Protein AF-A0AA85EIR7-F1 (afdb_monomer_lite)

Organism: NCBI:txid6188

Sequence (911 aa):
MNFPEDPNLQSDQNNEELQPPPDDTFEMDEQHGIVDNNSRRNEVNVGNEQNDLVVLDPNHPLMRRFQESLRSMLTKHIDSTEIHLREKDEEMKREKSAHIEVGCDLYNLQQELAKFQLQLDNKHNEYAKYHGKYDNAQNKLTTLREKYQISVKTMLEETKKMHSMRDEVDALCLRLYYLNKAKADVSGDLLVLQRAVEKVNSDLSKFEDEKLRQDILVDRMQTKVDQLKDDIALYEAQIAAQEIEMNTSQNLLYEAETQMVAINVDKAHLLTQWKTSLLGLQRRNEAYADLLAAYNKLKEELLVLENEQNAYKRSINKEQETHEQLTGLQNKNESDLNTLRKQLLHSETKLEADKQAYTTYSRILQETERNLLNAKTENNTAQANVNNIRKQLEKKVLEKQDLEKKISEELRDRLTAQKAANYVNKININIQDQSRELLTQIVQMENQIAKDELGVAHKKAKNKQQQEKVSELEREIDNTNLLITKLEGEIHHANISVERKQGNIDILNKKLERLIHDCGGKEIGPLDAQVNNLNKAIGLKQDEIGELEQQWLREQNELVVNINERDKLAESVTRINKQLSILTQKKLRIDNEIAIQEREKNDLKKELKHLQNDITRINTMIAKEKTTEEYLDNENKLTEIDFIRSLKEKETEAADLQEKVDKALKDKEDLLSELVEVERTIMLWEKKVQLCEETKKSVDCDIGQGEMNVMRHEIHRMEVRKSSLLQQQERLIQALERSVSKRDTIVNQSNVLQSRKDKSQIRITAQRHIDELKRKLKAIKQNSASCTEELEEFEEKTSRLEGELCIKKAGAEAEQKKADELMKKLQSLSDQKQIDLFELQTRQHATVYWEQIKQDKYRRLCPSATSAENERTRHVNRSRSLIAIIDQLVTEFPQVCNGHIFPCIIILSKK

Radius of gyration: 129.51 Å; chains: 1; bounding box: 237×129×380 Å

pLDDT: mean 73.33, std 18.27, range [25.31, 97.38]

InterPro domains:
  IPR037386 Coiled-coil domain-containing protein 40 [PTHR16275] (31-896)

Structure (mmCIF, N/CA/C/O backbone):
data_AF-A0AA85EIR7-F1
#
_entry.id   AF-A0AA85EIR7-F1
#
loop_
_atom_site.group_PDB
_atom_site.id
_atom_site.type_symbol
_atom_site.label_atom_id
_atom_site.label_alt_id
_atom_site.label_comp_id
_atom_site.label_asym_id
_atom_site.label_entity_id
_atom_site.label_seq_id
_atom_site.pdbx_PDB_ins_code
_atom_site.Cartn_x
_atom_site.Cartn_y
_atom_site.Cartn_z
_atom_site.occupancy
_atom_site.B_iso_or_equiv
_atom_site.auth_seq_id
_atom_site.auth_comp_id
_atom_site.auth_asym_id
_atom_site.auth_atom_id
_atom_site.pdbx_PDB_model_num
ATOM 1 N N . MET A 1 1 ? -64.591 43.785 39.504 1.00 34.06 1 MET A N 1
ATOM 2 C CA . MET A 1 1 ? -66.052 43.590 39.360 1.00 34.06 1 MET A CA 1
ATOM 3 C C . MET A 1 1 ? -66.563 42.934 40.632 1.00 34.06 1 MET A C 1
ATOM 5 O O . MET A 1 1 ? -65.787 42.225 41.253 1.00 34.06 1 MET A O 1
ATOM 9 N N . ASN A 1 2 ? -67.822 43.195 40.981 1.00 36.50 2 ASN A N 1
ATOM 10 C CA . ASN A 1 2 ? -68.631 42.512 41.998 1.00 36.50 2 ASN A CA 1
ATOM 11 C C . ASN A 1 2 ? -68.072 42.437 43.439 1.00 36.50 2 ASN A C 1
ATOM 13 O O . ASN A 1 2 ? -67.537 41.424 43.877 1.00 36.50 2 ASN A O 1
ATOM 17 N N . PHE A 1 3 ? -68.326 43.519 44.183 1.00 35.00 3 PHE A N 1
ATOM 18 C CA . PHE A 1 3 ? -69.038 43.471 45.478 1.00 35.00 3 PHE A CA 1
ATOM 19 C C . PHE A 1 3 ? -70.445 42.820 45.316 1.00 35.00 3 PHE A C 1
ATOM 21 O O . PHE A 1 3 ? -70.838 42.605 44.162 1.00 35.00 3 PHE A O 1
ATOM 28 N N . PRO A 1 4 ? -71.272 42.617 46.370 1.00 56.75 4 PRO A N 1
ATOM 29 C CA . PRO A 1 4 ? -71.094 42.837 47.822 1.00 56.75 4 PRO A CA 1
ATOM 30 C C . PRO A 1 4 ? -71.249 41.469 48.581 1.00 56.75 4 PRO A C 1
ATOM 32 O O . PRO A 1 4 ? -70.825 40.470 48.009 1.00 56.75 4 PRO A O 1
ATOM 35 N N . GLU A 1 5 ? -71.740 41.269 49.819 1.00 33.22 5 GLU A N 1
ATOM 36 C CA . GLU A 1 5 ? -72.539 42.090 50.752 1.00 33.22 5 GLU A CA 1
ATOM 37 C C . GLU A 1 5 ? -72.501 41.541 52.202 1.00 33.22 5 GLU A C 1
ATOM 39 O O . GLU A 1 5 ? -72.347 40.337 52.407 1.00 33.22 5 GLU A O 1
ATOM 44 N N . ASP A 1 6 ? -72.659 42.436 53.187 1.00 39.31 6 ASP A N 1
ATOM 45 C CA . ASP A 1 6 ? -73.076 42.156 54.581 1.00 39.31 6 ASP A CA 1
ATOM 46 C C . ASP A 1 6 ? -74.637 41.944 54.597 1.00 39.31 6 ASP A C 1
ATOM 48 O O . ASP A 1 6 ? -75.151 41.530 53.555 1.00 39.31 6 ASP A O 1
ATOM 52 N N . PRO A 1 7 ? -75.486 42.241 55.624 1.00 50.34 7 PRO A N 1
ATOM 53 C CA . PRO A 1 7 ? -75.280 42.598 57.043 1.00 50.34 7 PRO A CA 1
ATOM 54 C C . PRO A 1 7 ? -76.318 41.998 58.051 1.00 50.34 7 PRO A C 1
ATOM 56 O O . PRO A 1 7 ? -77.190 41.223 57.675 1.00 50.34 7 PRO A O 1
ATOM 59 N N . ASN A 1 8 ? -76.312 42.520 59.297 1.00 31.62 8 ASN A N 1
ATOM 60 C CA . ASN A 1 8 ? -77.502 42.768 60.158 1.00 31.62 8 ASN A CA 1
ATOM 61 C C . ASN A 1 8 ? -78.251 41.558 60.802 1.00 31.62 8 ASN A C 1
ATOM 63 O O . ASN A 1 8 ? -78.184 40.443 60.307 1.00 31.62 8 ASN A O 1
ATOM 67 N N . LEU A 1 9 ? -79.016 41.688 61.909 1.00 32.28 9 LEU A N 1
ATOM 68 C CA . LEU A 1 9 ? -79.177 42.746 62.943 1.00 32.28 9 LEU A CA 1
ATOM 69 C C . LEU A 1 9 ? -79.792 42.155 64.246 1.00 32.28 9 LEU A C 1
ATOM 71 O O . LEU A 1 9 ? -80.027 40.954 64.313 1.00 32.28 9 LEU A O 1
ATOM 75 N N . GLN A 1 10 ? -80.140 43.044 65.195 1.00 31.73 10 GLN A N 1
ATOM 76 C CA . GLN A 1 10 ? -80.848 42.852 66.481 1.00 31.73 10 GLN A CA 1
ATOM 77 C C . GLN A 1 10 ? -79.928 42.374 67.618 1.00 31.73 10 GLN A C 1
ATOM 79 O O . GLN A 1 10 ? -79.345 41.300 67.538 1.00 31.73 10 GLN A O 1
ATOM 84 N N . SER A 1 11 ? -79.595 43.162 68.651 1.00 29.38 11 SER A N 1
ATOM 85 C CA . SER A 1 11 ? -80.277 44.253 69.392 1.00 29.38 11 SER A CA 1
ATOM 86 C C . SER A 1 11 ? -81.339 43.778 70.387 1.00 29.38 11 SER A C 1
ATOM 88 O O . SER A 1 11 ? -82.382 43.267 69.997 1.00 29.38 11 SER A O 1
ATOM 90 N N . ASP A 1 12 ? -81.017 43.910 71.677 1.00 32.28 12 ASP A N 1
ATOM 91 C CA . ASP A 1 12 ? -81.678 44.755 72.695 1.00 32.28 12 ASP A CA 1
ATOM 92 C C . ASP A 1 12 ? -81.037 44.384 74.061 1.00 32.28 12 ASP A C 1
ATOM 94 O O . ASP A 1 12 ? -80.738 43.222 74.320 1.00 32.28 12 ASP A O 1
ATOM 98 N N . GLN A 1 13 ? -80.449 45.331 74.805 1.00 32.09 13 GLN A N 1
ATOM 99 C CA . GLN A 1 13 ? -81.087 46.105 75.886 1.00 32.09 13 GLN A CA 1
ATOM 100 C C . GLN A 1 13 ? -81.857 45.234 76.901 1.00 32.09 13 GLN A C 1
ATOM 102 O O . GLN A 1 13 ? -82.707 44.450 76.508 1.00 32.09 13 GLN A O 1
ATOM 107 N N . ASN A 1 14 ? -81.767 45.392 78.220 1.00 27.69 14 ASN A N 1
ATOM 108 C CA . ASN A 1 14 ? -80.843 46.006 79.184 1.00 27.69 14 ASN A CA 1
ATOM 109 C C . ASN A 1 14 ? -81.602 45.930 80.531 1.00 27.69 14 ASN A C 1
ATOM 111 O O . ASN A 1 14 ? -82.793 46.218 80.543 1.00 27.69 14 ASN A O 1
ATOM 115 N N . ASN A 1 15 ? -80.888 45.692 81.634 1.00 27.70 15 ASN A N 1
ATOM 116 C CA . ASN A 1 15 ? -81.230 46.133 82.999 1.00 27.70 15 ASN A CA 1
ATOM 117 C C . ASN A 1 15 ? -82.478 45.615 83.763 1.00 27.70 15 ASN A C 1
ATOM 119 O O . ASN A 1 15 ? -83.446 45.117 83.206 1.00 27.70 15 ASN A O 1
ATOM 123 N N . GLU A 1 16 ? -82.362 45.817 85.087 1.00 28.70 16 GLU A N 1
ATOM 124 C CA . GLU A 1 16 ? -83.389 45.961 86.138 1.00 28.70 16 GLU A CA 1
ATOM 125 C C . GLU A 1 16 ? -84.378 44.790 86.354 1.00 28.70 16 GLU A C 1
ATOM 127 O O . GLU A 1 16 ? -85.200 44.434 85.520 1.00 28.70 16 GLU A O 1
ATOM 132 N N . GLU A 1 17 ? -84.205 44.005 87.422 1.00 26.75 17 GLU A N 1
ATOM 133 C CA . GLU A 1 17 ? -84.550 44.302 88.833 1.00 26.75 17 GLU A CA 1
ATOM 134 C C . GLU A 1 17 ? -86.048 44.135 89.146 1.00 26.75 17 GLU A C 1
ATOM 136 O O . GLU A 1 17 ? -86.888 44.950 88.779 1.00 26.75 17 GLU A O 1
ATOM 141 N N . LEU A 1 18 ? -86.366 43.087 89.919 1.00 26.89 18 LEU A N 1
ATOM 142 C CA . LEU A 1 18 ? -87.615 42.973 90.679 1.00 26.89 18 LEU A CA 1
ATOM 143 C C . LEU A 1 18 ? -87.354 42.385 92.079 1.00 26.89 18 LEU A C 1
ATOM 145 O O . LEU A 1 18 ? -87.721 41.264 92.427 1.00 26.89 18 LEU A O 1
ATOM 149 N N . GLN A 1 19 ? -86.692 43.207 92.885 1.00 36.38 19 GLN A N 1
ATOM 150 C CA . GLN A 1 19 ? -87.015 43.422 94.299 1.00 36.38 19 GLN A CA 1
ATOM 151 C C . GLN A 1 19 ? -87.519 44.879 94.428 1.00 36.38 19 GLN A C 1
ATOM 153 O O . GLN A 1 19 ? -87.331 45.641 93.478 1.00 36.38 19 GLN A O 1
ATOM 158 N N . PRO A 1 20 ? -88.053 45.340 95.578 1.00 51.88 20 PRO A N 1
ATOM 159 C CA . PRO A 1 20 ? -88.591 44.641 96.756 1.00 51.88 20 PRO A CA 1
ATOM 160 C C . PRO A 1 20 ? -90.116 44.984 96.804 1.00 51.88 20 PRO A C 1
ATOM 162 O O . PRO A 1 20 ? -90.743 44.732 95.772 1.00 51.88 20 PRO A O 1
ATOM 165 N N . PRO A 1 21 ? -90.765 45.630 97.808 1.00 42.81 21 PRO A N 1
ATOM 166 C CA . PRO A 1 21 ? -90.602 45.732 99.278 1.00 42.81 21 PRO A CA 1
ATOM 167 C C . PRO A 1 21 ? -91.952 45.475 100.020 1.00 42.81 21 PRO A C 1
ATOM 169 O O . PRO A 1 21 ? -92.876 44.946 99.395 1.00 42.81 21 PRO A O 1
ATOM 172 N N . PRO A 1 22 ? -92.164 45.921 101.281 1.00 42.00 22 PRO A N 1
ATOM 173 C CA . PRO A 1 22 ? -91.252 46.162 102.416 1.00 42.00 22 PRO A CA 1
ATOM 174 C C . PRO A 1 22 ? -91.397 45.010 103.462 1.00 42.00 22 PRO A C 1
ATOM 176 O O . PRO A 1 22 ? -92.044 44.008 103.163 1.00 42.00 22 PRO A O 1
ATOM 179 N N . ASP A 1 23 ? -90.740 44.930 104.624 1.00 28.55 23 ASP A N 1
ATOM 180 C CA . ASP A 1 23 ? -90.307 45.927 105.627 1.00 28.55 23 ASP A CA 1
ATOM 181 C C . ASP A 1 23 ? -91.456 46.665 106.349 1.00 28.55 23 ASP A C 1
ATOM 183 O O . ASP A 1 23 ? -92.568 46.740 105.831 1.00 28.55 23 ASP A O 1
ATOM 187 N N . ASP A 1 24 ? -91.160 47.186 107.547 1.00 30.16 24 ASP A N 1
ATOM 188 C CA . ASP A 1 24 ? -92.069 47.878 108.486 1.00 30.16 24 ASP A CA 1
ATOM 189 C C . ASP A 1 24 ? -93.238 47.025 109.075 1.00 30.16 24 ASP A C 1
ATOM 191 O O . ASP A 1 24 ? -93.839 46.185 108.412 1.00 30.16 24 ASP A O 1
ATOM 195 N N . THR A 1 25 ? -93.625 47.147 110.353 1.00 29.53 25 THR A N 1
ATOM 196 C CA . THR A 1 25 ? -93.036 47.921 111.463 1.00 29.53 25 THR A CA 1
ATOM 197 C C . THR A 1 25 ? -93.315 47.277 112.827 1.00 29.53 25 THR A C 1
ATOM 199 O O . THR A 1 25 ? -94.234 46.479 113.008 1.00 29.53 25 THR A O 1
ATOM 202 N N . PHE A 1 26 ? -92.536 47.718 113.818 1.00 25.31 26 PHE A N 1
ATOM 203 C CA . PHE A 1 26 ? -92.973 47.830 115.211 1.00 25.31 26 PHE A CA 1
ATOM 204 C C . PHE A 1 26 ? -94.382 48.437 115.321 1.00 25.31 26 PHE A C 1
ATOM 206 O O . PHE A 1 26 ? -94.609 49.511 114.782 1.00 25.31 26 PHE A O 1
ATOM 213 N N . GLU A 1 27 ? -95.256 47.850 116.136 1.00 25.41 27 GLU A N 1
ATOM 214 C CA . GLU A 1 27 ? -95.741 48.496 117.367 1.00 25.41 27 GLU A CA 1
ATOM 215 C C . GLU A 1 27 ? -96.636 47.526 118.165 1.00 25.41 27 GLU A C 1
ATOM 217 O O . GLU A 1 27 ? -97.415 46.769 117.597 1.00 25.41 27 GLU A O 1
ATOM 222 N N . MET A 1 28 ? -96.385 47.493 119.477 1.00 25.66 28 MET A N 1
ATOM 223 C CA . MET A 1 28 ? -97.325 47.722 120.589 1.00 25.66 28 MET A CA 1
ATOM 224 C C . MET A 1 28 ? -98.701 46.981 120.622 1.00 25.66 28 MET A C 1
ATOM 226 O O . MET A 1 28 ? -99.332 46.699 119.616 1.00 25.66 28 MET A O 1
ATOM 230 N N . ASP A 1 29 ? -99.247 46.627 121.792 1.00 27.70 29 ASP A N 1
ATOM 231 C CA . ASP A 1 29 ? -98.926 47.193 123.106 1.00 27.70 29 ASP A CA 1
ATOM 232 C C . ASP A 1 29 ? -98.985 46.238 124.310 1.00 27.70 29 ASP A C 1
ATOM 234 O O . ASP A 1 29 ? -99.515 45.129 124.267 1.00 27.70 29 ASP A O 1
ATOM 238 N N . GLU A 1 30 ? -98.396 46.753 125.388 1.00 28.42 30 GLU A N 1
ATOM 239 C CA . GLU A 1 30 ? -98.650 46.519 126.810 1.00 28.42 30 GLU A CA 1
ATOM 240 C C . GLU A 1 30 ? -99.841 45.624 127.232 1.00 28.42 30 GLU A C 1
ATOM 242 O O . GLU A 1 30 ? -100.991 45.839 126.852 1.00 28.42 30 GLU A O 1
ATOM 247 N N . GLN A 1 31 ? -99.609 44.804 128.271 1.00 29.64 31 GLN A N 1
ATOM 248 C CA . GLN A 1 31 ? -99.969 45.268 129.624 1.00 29.64 31 GLN A CA 1
ATOM 249 C C . GLN A 1 31 ? -99.206 44.574 130.767 1.00 29.64 31 GLN A C 1
ATOM 251 O O . GLN A 1 31 ? -98.604 43.513 130.609 1.00 29.64 31 GLN A O 1
ATOM 256 N N . HIS A 1 32 ? -99.177 45.272 131.907 1.00 27.66 32 HIS A N 1
ATOM 257 C CA . HIS A 1 32 ? -98.453 44.970 133.151 1.00 27.66 32 HIS A CA 1
ATOM 258 C C . HIS A 1 32 ? -98.808 43.577 133.740 1.00 27.66 32 HIS A C 1
ATOM 260 O O . HIS A 1 32 ? -99.851 43.018 133.423 1.00 27.66 32 HIS A O 1
ATOM 266 N N . GLY A 1 33 ? -98.023 42.933 134.616 1.00 26.78 33 GLY A N 1
ATOM 267 C CA . GLY A 1 33 ? -97.018 43.442 135.566 1.00 26.78 33 GLY A CA 1
ATOM 268 C C . GLY A 1 33 ? -97.610 43.581 136.987 1.00 26.78 33 GLY A C 1
ATOM 269 O O . GLY A 1 33 ? -98.808 43.810 137.095 1.00 26.78 33 GLY A O 1
ATOM 270 N N . ILE A 1 34 ? -96.774 43.508 138.047 1.00 28.53 34 ILE A N 1
ATOM 271 C CA . ILE A 1 34 ? -97.127 43.673 139.495 1.00 28.53 34 ILE A CA 1
ATOM 272 C C . ILE A 1 34 ? -97.901 42.460 140.105 1.00 28.53 34 ILE A C 1
ATOM 274 O O . ILE A 1 34 ? -98.757 41.898 139.439 1.00 28.53 34 ILE A O 1
ATOM 278 N N . VAL A 1 35 ? -97.744 42.012 141.371 1.00 28.30 35 VAL A N 1
ATOM 279 C CA . VAL A 1 35 ? -96.585 41.833 142.296 1.00 28.30 35 VAL A CA 1
ATOM 280 C C . VAL A 1 35 ? -97.033 40.982 143.529 1.00 28.30 35 VAL A C 1
ATOM 282 O O . VAL A 1 35 ? -98.222 40.888 143.800 1.00 28.30 35 VAL A O 1
ATOM 285 N N . ASP A 1 36 ? -96.084 40.352 144.236 1.00 26.80 36 ASP A N 1
ATOM 286 C CA . ASP A 1 36 ? -96.079 39.781 145.615 1.00 26.80 36 ASP A CA 1
ATOM 287 C C . ASP A 1 36 ? -97.332 39.321 146.439 1.00 26.80 36 ASP A C 1
ATOM 289 O O . ASP A 1 36 ? -98.250 40.074 146.738 1.00 26.80 36 ASP A O 1
ATOM 293 N N . ASN A 1 37 ? -97.128 38.156 147.091 1.00 27.94 37 ASN A N 1
ATOM 294 C CA . ASN A 1 37 ? -97.393 37.795 148.513 1.00 27.94 37 ASN A CA 1
ATOM 295 C C . ASN A 1 37 ? -98.791 37.446 149.123 1.00 27.94 37 ASN A C 1
ATOM 297 O O . ASN A 1 37 ? -99.703 38.253 149.223 1.00 27.94 37 ASN A O 1
ATOM 301 N N . ASN A 1 38 ? -98.786 36.287 149.818 1.00 30.75 38 ASN A N 1
ATOM 302 C CA . ASN A 1 38 ? -99.389 35.960 151.138 1.00 30.75 38 ASN A CA 1
ATOM 303 C C . ASN A 1 38 ? -100.917 36.055 151.411 1.00 30.75 38 ASN A C 1
ATOM 305 O O . ASN A 1 38 ? -101.423 37.136 151.700 1.00 30.75 38 ASN A O 1
ATOM 309 N N . SER A 1 39 ? -101.566 34.908 151.725 1.00 29.67 39 SER A N 1
ATOM 310 C CA . SER A 1 39 ? -101.825 34.499 153.143 1.00 29.67 39 SER A CA 1
ATOM 311 C C . SER A 1 39 ? -102.707 33.244 153.384 1.00 29.67 39 SER A C 1
ATOM 313 O O . SER A 1 39 ? -103.881 33.209 153.049 1.00 29.67 39 SER A O 1
ATOM 315 N N . ARG A 1 40 ? -102.140 32.264 154.111 1.00 30.77 40 ARG A N 1
ATOM 316 C CA . ARG A 1 40 ? -102.656 31.574 155.332 1.00 30.77 40 ARG A CA 1
ATOM 317 C C . ARG A 1 40 ? -104.182 31.405 155.629 1.00 30.77 40 ARG A C 1
ATOM 319 O O . ARG A 1 40 ? -104.845 32.389 155.926 1.00 30.77 40 ARG A O 1
ATOM 326 N N . ARG A 1 41 ? -104.563 30.135 155.926 1.00 30.00 41 ARG A N 1
ATOM 327 C CA . ARG A 1 41 ? -105.071 29.556 157.226 1.00 30.00 41 ARG A CA 1
ATOM 328 C C . ARG A 1 41 ? -106.468 28.859 157.317 1.00 30.00 41 ARG A C 1
ATOM 330 O O . ARG A 1 41 ? -107.492 29.453 157.029 1.00 30.00 41 ARG A O 1
ATOM 337 N N . ASN A 1 42 ? -106.422 27.674 157.959 1.00 29.56 42 ASN A N 1
ATOM 338 C CA . ASN A 1 42 ? -107.325 27.040 158.960 1.00 29.56 42 ASN A CA 1
ATOM 339 C C . ASN A 1 42 ? -108.722 26.411 158.645 1.00 29.56 42 ASN A C 1
ATOM 341 O O . ASN A 1 42 ? -109.726 27.106 158.591 1.00 29.56 42 ASN A O 1
ATOM 345 N N . GLU A 1 43 ? -108.746 25.062 158.732 1.00 32.75 43 GLU A N 1
ATOM 346 C CA . GLU A 1 43 ? -109.503 24.209 159.705 1.00 32.75 43 GLU A CA 1
ATOM 347 C C . GLU A 1 43 ? -111.028 23.893 159.602 1.00 32.75 43 GLU A C 1
ATOM 349 O O . GLU A 1 43 ? -111.829 24.642 159.061 1.00 32.75 43 GLU A O 1
ATOM 354 N N . VAL A 1 44 ? -111.382 22.788 160.303 1.00 29.33 44 VAL A N 1
ATOM 355 C CA . VAL A 1 44 ? -112.703 22.324 160.826 1.00 29.33 44 VAL A CA 1
ATOM 356 C C . VAL A 1 44 ? -113.623 21.520 159.864 1.00 29.33 44 VAL A C 1
ATOM 358 O O . VAL A 1 44 ? -113.753 21.905 158.712 1.00 29.33 44 VAL A O 1
ATOM 361 N N . ASN A 1 45 ? -114.399 20.476 160.247 1.00 31.94 45 ASN A N 1
ATOM 362 C CA . ASN A 1 45 ? -114.298 19.310 161.181 1.00 31.94 45 ASN A CA 1
ATOM 363 C C . ASN A 1 45 ? -115.586 18.418 161.026 1.00 31.94 45 ASN A C 1
ATOM 365 O O . ASN A 1 45 ? -116.575 18.916 160.501 1.00 31.94 45 ASN A O 1
ATOM 369 N N . VAL A 1 46 ? -115.624 17.195 161.605 1.00 31.88 46 VAL A N 1
ATOM 370 C CA . VAL A 1 46 ? -116.815 16.311 161.857 1.00 31.88 46 VAL A CA 1
ATOM 371 C C . VAL A 1 46 ? -117.443 15.639 160.604 1.00 31.88 46 VAL A C 1
ATOM 373 O O . VAL A 1 46 ? -117.509 16.253 159.550 1.00 31.88 46 VAL A O 1
ATOM 376 N N . GLY A 1 47 ? -117.952 14.390 160.615 1.00 31.91 47 GLY A N 1
ATOM 377 C CA . GLY A 1 47 ? -117.953 13.304 161.623 1.00 31.91 47 GLY A CA 1
ATOM 378 C C . GLY A 1 47 ? -119.041 12.224 161.365 1.00 31.91 47 GLY A C 1
ATOM 379 O O . GLY A 1 47 ? -119.778 12.334 160.389 1.00 31.91 47 GLY A O 1
ATOM 380 N N . ASN A 1 48 ? -119.163 11.242 162.280 1.00 30.03 48 ASN A N 1
ATOM 381 C CA . ASN A 1 48 ? -120.229 10.212 162.421 1.00 30.03 48 ASN A CA 1
ATOM 382 C C . ASN A 1 48 ? -120.323 9.055 161.380 1.00 30.03 48 ASN A C 1
ATOM 384 O O . ASN A 1 48 ? -119.937 9.219 160.231 1.00 30.03 48 ASN A O 1
ATOM 388 N N . GLU A 1 49 ? -120.916 7.877 161.673 1.00 31.12 49 GLU A N 1
ATOM 389 C CA . GLU A 1 49 ? -120.840 6.984 162.864 1.00 31.12 49 GLU A CA 1
ATOM 390 C C . GLU A 1 49 ? -121.520 5.600 162.604 1.00 31.12 49 GLU A C 1
ATOM 392 O O . GLU A 1 49 ? -122.352 5.486 161.712 1.00 31.12 49 GLU A O 1
ATOM 397 N N . GLN A 1 50 ? -121.185 4.585 163.425 1.00 32.72 50 GLN A N 1
ATOM 398 C CA . GLN A 1 50 ? -121.973 3.388 163.839 1.00 32.72 50 GLN A CA 1
ATOM 399 C C . GLN A 1 50 ? -122.778 2.530 162.817 1.00 32.72 50 GLN A C 1
ATOM 401 O O . GLN A 1 50 ? -123.797 2.966 162.284 1.00 32.72 50 GLN A O 1
ATOM 406 N N . ASN A 1 51 ? -122.489 1.213 162.754 1.00 30.59 51 ASN A N 1
ATOM 407 C CA . ASN A 1 51 ? -123.329 0.170 163.403 1.00 30.59 51 ASN A CA 1
ATOM 408 C C . ASN A 1 51 ? -122.763 -1.272 163.302 1.00 30.59 51 ASN A C 1
ATOM 410 O O . ASN A 1 51 ? -121.919 -1.568 162.456 1.00 30.59 51 ASN A O 1
ATOM 414 N N . ASP A 1 52 ? -123.236 -2.156 164.190 1.00 30.83 52 ASP A N 1
ATOM 415 C CA . ASP A 1 52 ? -122.740 -3.525 164.425 1.00 30.83 52 ASP A CA 1
ATOM 416 C C . ASP A 1 52 ? -123.315 -4.624 163.508 1.00 30.83 52 ASP A C 1
ATOM 418 O O . ASP A 1 52 ? -124.443 -4.530 163.026 1.00 30.83 52 ASP A O 1
ATOM 422 N N . LEU A 1 53 ? -122.609 -5.769 163.438 1.00 36.84 53 LEU A N 1
ATOM 423 C CA . LEU A 1 53 ? -123.288 -7.075 163.509 1.00 36.84 53 LEU A CA 1
ATOM 424 C C . LEU A 1 53 ? -122.447 -8.176 164.204 1.00 36.84 53 LEU A C 1
ATOM 426 O O . LEU A 1 53 ? -121.519 -8.754 163.637 1.00 36.84 53 LEU A O 1
ATOM 430 N N . VAL A 1 54 ? -122.850 -8.469 165.444 1.00 40.12 54 VAL A N 1
ATOM 431 C CA . VAL A 1 54 ? -122.594 -9.658 166.295 1.00 40.12 54 VAL A CA 1
ATOM 432 C C . VAL A 1 54 ? -122.343 -10.943 165.464 1.00 40.12 54 VAL A C 1
ATOM 434 O O . VAL A 1 54 ? -123.185 -11.320 164.656 1.00 40.12 54 VAL A O 1
ATOM 437 N N . VAL A 1 55 ? -121.154 -11.570 165.474 1.00 42.75 55 VAL A N 1
ATOM 438 C CA . VAL A 1 55 ? -120.502 -12.406 166.523 1.00 42.75 55 VAL A CA 1
ATOM 439 C C . VAL A 1 55 ? -121.051 -13.846 166.638 1.00 42.75 55 VAL A C 1
ATOM 441 O O . VAL A 1 55 ? -122.215 -14.066 166.952 1.00 42.75 55 VAL A O 1
ATOM 444 N N . LEU A 1 56 ? -120.150 -14.833 166.496 1.00 40.56 56 LEU A N 1
ATOM 445 C CA . LEU A 1 56 ? -120.184 -16.082 167.275 1.00 40.56 56 LEU A CA 1
ATOM 446 C C . LEU A 1 56 ? -119.179 -15.936 168.430 1.00 40.56 56 LEU A C 1
ATOM 448 O O . LEU A 1 56 ? -118.110 -15.357 168.229 1.00 40.56 56 LEU A O 1
ATOM 452 N N . ASP A 1 57 ? -119.524 -16.440 169.617 1.00 44.16 57 ASP A N 1
ATOM 453 C CA . ASP A 1 57 ? -118.878 -16.053 170.881 1.00 44.16 57 ASP A CA 1
ATOM 454 C C . ASP A 1 57 ? -117.338 -16.252 170.895 1.00 44.16 57 ASP A C 1
ATOM 456 O O . ASP A 1 57 ? -116.862 -17.367 170.630 1.00 44.16 57 ASP A O 1
ATOM 460 N N . PRO A 1 58 ? -116.540 -15.211 171.232 1.00 54.78 58 PRO A N 1
ATOM 461 C CA . PRO A 1 58 ? -115.075 -15.269 171.249 1.00 54.78 58 PRO A CA 1
ATOM 462 C C . PRO A 1 58 ? -114.449 -16.387 172.091 1.00 54.78 58 PRO A C 1
ATOM 464 O O . PRO A 1 58 ? -113.289 -16.724 171.854 1.00 54.78 58 PRO A O 1
ATOM 467 N N . ASN A 1 59 ? -115.176 -16.962 173.055 1.00 50.75 59 ASN A N 1
ATOM 468 C CA . ASN A 1 59 ? -114.654 -18.011 173.935 1.00 50.75 59 ASN A CA 1
ATOM 469 C C . ASN A 1 59 ? -114.778 -19.440 173.370 1.00 50.75 59 ASN A C 1
ATOM 471 O O . ASN A 1 59 ? -114.344 -20.393 174.021 1.00 50.75 59 ASN A O 1
ATOM 475 N N . HIS A 1 60 ? -115.316 -19.629 172.158 1.00 50.66 60 HIS A N 1
ATOM 476 C CA . HIS A 1 60 ? -115.359 -20.955 171.537 1.00 50.66 60 HIS A CA 1
ATOM 477 C C . HIS A 1 60 ? -113.938 -21.443 171.149 1.00 50.66 60 HIS A C 1
ATOM 479 O O . HIS A 1 60 ? -113.231 -20.750 170.406 1.00 50.66 60 HIS A O 1
ATOM 485 N N . PRO A 1 61 ? -113.492 -22.647 171.576 1.00 55.16 61 PRO A N 1
ATOM 486 C CA . PRO A 1 61 ? -112.069 -23.033 171.603 1.00 55.16 61 PRO A CA 1
ATOM 487 C C . PRO A 1 61 ? -111.370 -23.208 170.239 1.00 55.16 61 PRO A C 1
ATOM 489 O O . PRO A 1 61 ? -110.181 -23.515 170.197 1.00 55.16 61 PRO A O 1
ATOM 492 N N . LEU A 1 62 ? -112.069 -22.981 169.123 1.00 54.62 62 LEU A N 1
ATOM 493 C CA . LEU A 1 62 ? -111.533 -23.053 167.757 1.00 54.62 62 LEU A CA 1
ATOM 494 C C . LEU A 1 62 ? -111.137 -21.685 167.158 1.00 54.62 62 LEU A C 1
ATOM 496 O O . LEU A 1 62 ? -110.496 -21.656 166.111 1.00 54.62 62 LEU A O 1
ATOM 500 N N . MET A 1 63 ? -111.466 -20.554 167.800 1.00 53.88 63 MET A N 1
ATOM 501 C CA . MET A 1 63 ? -111.163 -19.206 167.272 1.00 53.88 63 MET A CA 1
ATOM 502 C C . MET A 1 63 ? -109.834 -18.596 167.751 1.00 53.88 63 MET A C 1
ATOM 504 O O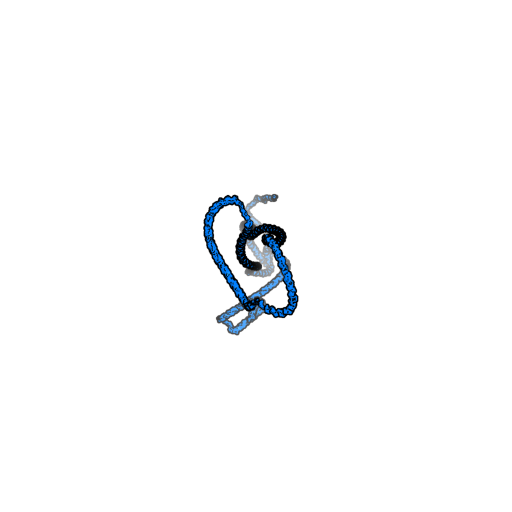 . MET A 1 63 ? -109.355 -17.629 167.159 1.00 53.88 63 MET A O 1
ATOM 508 N N . ARG A 1 64 ? -109.192 -19.154 168.786 1.00 57.16 64 ARG A N 1
ATOM 509 C CA . ARG A 1 64 ? -108.064 -18.499 169.482 1.00 57.16 64 ARG A CA 1
ATOM 510 C C . ARG A 1 64 ? -106.860 -18.188 168.575 1.00 57.16 64 ARG A C 1
ATOM 512 O O . ARG A 1 64 ? -106.351 -17.073 168.608 1.00 57.16 64 ARG A O 1
ATOM 519 N N . ARG A 1 65 ? -106.472 -19.122 167.691 1.00 57.81 65 ARG A N 1
ATOM 520 C CA . ARG A 1 65 ? -105.351 -18.949 166.734 1.00 57.81 65 ARG A CA 1
ATOM 521 C C . ARG A 1 65 ? -105.594 -17.872 165.663 1.00 57.81 65 ARG A C 1
ATOM 523 O O . ARG A 1 65 ? -104.640 -17.419 165.040 1.00 57.81 65 ARG A O 1
ATOM 530 N N . PHE A 1 66 ? -106.841 -17.456 165.432 1.00 63.19 66 PHE A N 1
ATOM 531 C CA . PHE A 1 66 ? -107.167 -16.397 164.469 1.00 63.19 66 PHE A CA 1
ATOM 532 C C . PHE A 1 66 ? -106.934 -14.998 165.064 1.00 63.19 66 PHE A C 1
ATOM 534 O O . PHE A 1 66 ? -106.355 -14.135 164.403 1.00 63.19 66 PHE A O 1
ATOM 541 N N . GLN A 1 67 ? -107.319 -14.787 166.325 1.00 60.19 67 GLN A N 1
ATOM 542 C CA . GLN A 1 67 ? -107.324 -13.466 166.968 1.00 60.19 67 GLN A CA 1
ATOM 543 C C . GLN A 1 67 ? -105.915 -12.871 167.158 1.00 60.19 67 GLN A C 1
ATOM 545 O O . GLN A 1 67 ? -105.734 -11.666 166.991 1.00 60.19 67 GLN A O 1
ATOM 550 N N . GLU A 1 68 ? -104.901 -13.697 167.431 1.00 63.16 68 GLU A N 1
ATOM 551 C CA . GLU A 1 68 ? -103.508 -13.232 167.561 1.00 63.16 68 GLU A CA 1
ATOM 552 C C . GLU A 1 68 ? -102.913 -12.787 166.214 1.00 63.16 68 GLU A C 1
ATOM 554 O O . GLU A 1 68 ? -102.215 -11.773 166.151 1.00 63.16 68 GLU A O 1
ATOM 559 N N . SER A 1 69 ? -103.243 -13.484 165.118 1.00 60.47 69 SER A N 1
ATOM 560 C CA . SER A 1 69 ? -102.715 -13.170 163.779 1.00 60.47 69 SER A CA 1
ATOM 561 C C . SER A 1 69 ? -103.123 -11.776 163.285 1.00 60.47 69 SER A C 1
ATOM 563 O O . SER A 1 69 ? -102.305 -11.056 162.710 1.00 60.47 69 SER A O 1
ATOM 565 N N . LEU A 1 70 ? -104.354 -11.351 163.591 1.00 62.78 70 LEU A N 1
ATOM 566 C CA . LEU A 1 70 ? -104.888 -10.044 163.203 1.00 62.78 70 LEU A CA 1
ATOM 567 C C . LEU A 1 70 ? -104.129 -8.888 163.880 1.00 62.78 70 LEU A C 1
ATOM 569 O O . LEU A 1 70 ? -103.903 -7.843 163.270 1.00 62.78 70 LEU A O 1
ATOM 573 N N . ARG A 1 71 ? -103.686 -9.079 165.130 1.00 64.88 71 ARG A N 1
ATOM 574 C CA . ARG A 1 71 ? -103.038 -8.026 165.927 1.00 64.88 71 ARG A CA 1
ATOM 575 C C . ARG A 1 71 ? -101.612 -7.704 165.459 1.00 64.88 71 ARG A C 1
ATOM 577 O O . ARG A 1 71 ? -101.160 -6.584 165.665 1.00 64.88 71 ARG A O 1
ATOM 584 N N . SER A 1 72 ? -100.933 -8.643 164.791 1.00 68.56 72 SER A N 1
ATOM 585 C CA . SER A 1 72 ? -99.602 -8.426 164.193 1.00 68.56 72 SER A CA 1
ATOM 586 C C . SER A 1 72 ? -99.637 -7.764 162.804 1.00 68.56 72 SER A C 1
ATOM 588 O O . SER A 1 72 ? -98.578 -7.381 162.301 1.00 68.56 72 SER A O 1
ATOM 590 N N . MET A 1 73 ? -100.802 -7.673 162.157 1.00 64.88 73 MET A N 1
ATOM 591 C CA . MET A 1 73 ? -100.946 -7.080 160.820 1.00 64.88 73 MET A CA 1
ATOM 592 C C . MET A 1 73 ? -100.955 -5.547 160.890 1.00 64.88 73 MET A C 1
ATOM 594 O O . MET A 1 73 ? -100.260 -4.880 160.127 1.00 64.88 73 MET A O 1
ATOM 598 N N . LEU A 1 74 ? -101.713 -4.996 161.843 1.00 65.19 74 LEU A N 1
ATOM 599 C CA . LEU A 1 74 ? -101.971 -3.557 161.948 1.00 65.19 74 LEU A CA 1
ATOM 600 C C . LEU A 1 74 ? -100.735 -2.731 162.332 1.00 65.19 74 LEU A C 1
ATOM 602 O O . LEU A 1 74 ? -100.591 -1.616 161.845 1.00 65.19 74 LEU A O 1
ATOM 606 N N . THR A 1 75 ? -99.823 -3.264 163.151 1.00 65.75 75 THR A N 1
ATOM 607 C CA . THR A 1 75 ? -98.586 -2.553 163.522 1.00 65.75 75 THR A CA 1
ATOM 608 C C . THR A 1 75 ? -97.630 -2.398 162.340 1.00 65.75 75 THR A C 1
ATOM 610 O O . THR A 1 75 ? -97.166 -1.295 162.076 1.00 65.75 75 THR A O 1
ATOM 613 N N . LYS A 1 76 ? -97.414 -3.462 161.555 1.00 67.38 76 LYS A N 1
ATOM 614 C CA . LYS A 1 76 ? -96.489 -3.450 160.403 1.00 67.38 76 LYS A CA 1
ATOM 615 C C . LYS A 1 76 ? -96.878 -2.453 159.307 1.00 67.38 76 LYS A C 1
ATOM 617 O O . LYS A 1 76 ? -96.008 -1.968 158.589 1.00 67.38 76 LYS A O 1
ATOM 622 N N . HIS A 1 77 ? -98.169 -2.148 159.169 1.00 69.38 77 HIS A N 1
ATOM 623 C CA . HIS A 1 77 ? -98.634 -1.148 158.208 1.00 69.38 77 HIS A CA 1
ATOM 624 C C . HIS A 1 77 ? -98.272 0.288 158.606 1.00 69.38 77 HIS A C 1
ATOM 626 O O . HIS A 1 77 ? -98.061 1.104 157.715 1.00 69.38 77 HIS A O 1
ATOM 632 N N . ILE A 1 78 ? -98.159 0.593 159.904 1.00 69.19 78 ILE A N 1
ATOM 633 C CA . ILE A 1 78 ? -97.774 1.929 160.380 1.00 69.19 78 ILE A CA 1
ATOM 634 C C . ILE A 1 78 ? -96.299 2.176 160.039 1.00 69.19 78 ILE A C 1
ATOM 636 O O . ILE A 1 78 ? -95.995 3.112 159.298 1.00 69.19 78 ILE A O 1
ATOM 640 N N . ASP A 1 79 ? -95.412 1.269 160.462 1.00 69.38 79 ASP A N 1
ATOM 641 C CA . ASP A 1 79 ? -93.962 1.347 160.223 1.00 69.38 79 ASP A CA 1
ATOM 642 C C . ASP A 1 79 ? -93.622 1.503 158.724 1.00 69.38 79 ASP A C 1
ATOM 644 O O . ASP A 1 79 ? -92.744 2.277 158.343 1.00 69.38 79 ASP A O 1
ATOM 648 N N . SER A 1 80 ? -94.366 0.812 157.847 1.00 70.56 80 SER A N 1
ATOM 649 C CA . SER A 1 80 ? -94.190 0.896 156.390 1.00 70.56 80 SER A CA 1
ATOM 650 C C . SER A 1 80 ? -94.535 2.270 155.801 1.00 70.56 80 SER A C 1
ATOM 652 O O . SER A 1 80 ? -94.006 2.621 154.747 1.00 70.56 80 SER A O 1
ATOM 654 N N . THR A 1 81 ? -95.422 3.046 156.435 1.00 69.75 81 THR A N 1
ATOM 655 C CA . THR A 1 81 ? -95.833 4.365 155.918 1.00 69.75 81 THR A CA 1
ATOM 656 C C . THR A 1 81 ? -94.858 5.486 156.273 1.00 69.75 81 THR A C 1
ATOM 658 O O . THR A 1 81 ? -94.669 6.388 155.458 1.00 69.75 81 THR A O 1
ATOM 661 N N . GLU A 1 82 ? -94.161 5.410 157.414 1.00 70.88 82 GLU A N 1
ATOM 662 C CA . GLU A 1 82 ? -93.099 6.377 157.741 1.00 70.88 82 GLU A CA 1
ATOM 663 C C . GLU A 1 82 ? -91.887 6.261 156.802 1.00 70.88 82 GLU A C 1
ATOM 665 O O . GLU A 1 82 ? -91.265 7.270 156.466 1.00 70.88 82 GLU A O 1
ATOM 670 N N . ILE A 1 83 ? -91.551 5.042 156.362 1.00 73.06 83 ILE A N 1
ATOM 671 C CA . ILE A 1 83 ? -90.407 4.791 155.472 1.00 73.06 83 ILE A CA 1
ATOM 672 C C . ILE A 1 83 ? -90.644 5.436 154.100 1.00 73.06 83 ILE A C 1
ATOM 674 O O . ILE A 1 83 ? -89.824 6.244 153.662 1.00 73.06 83 ILE A O 1
ATOM 678 N N . HIS A 1 84 ? -91.794 5.173 153.467 1.00 74.56 84 HIS A N 1
ATOM 679 C CA . HIS A 1 84 ? -92.129 5.750 152.159 1.00 74.56 84 HIS A CA 1
ATOM 680 C C . HIS A 1 84 ? -92.178 7.285 152.155 1.00 74.56 84 HIS A C 1
ATOM 682 O O . HIS A 1 84 ? -91.863 7.907 151.139 1.00 74.56 84 HIS A O 1
ATOM 688 N N . LEU A 1 85 ? -92.528 7.916 153.281 1.00 73.06 85 LEU A N 1
ATOM 689 C CA . LEU A 1 85 ? -92.529 9.375 153.390 1.00 73.06 85 LEU A CA 1
ATOM 690 C C . LEU A 1 85 ? -91.096 9.941 153.326 1.00 73.06 85 LEU A C 1
ATOM 692 O O . LEU A 1 85 ? -90.852 10.909 152.607 1.00 73.06 85 LEU A O 1
ATOM 696 N N . ARG A 1 86 ? -90.122 9.281 153.972 1.00 74.06 86 ARG A N 1
ATOM 697 C CA . ARG A 1 86 ? -88.696 9.661 153.886 1.00 74.06 86 ARG A CA 1
ATOM 698 C C . ARG A 1 86 ? -88.090 9.392 152.506 1.00 74.06 86 ARG A C 1
ATOM 700 O O . ARG A 1 86 ? -87.261 10.174 152.050 1.00 74.06 86 ARG A O 1
ATOM 707 N N . GLU A 1 87 ? -88.506 8.320 151.832 1.00 74.31 87 GLU A N 1
ATOM 708 C CA . GLU A 1 87 ? -88.052 8.005 150.468 1.00 74.31 87 GLU A CA 1
ATOM 709 C C . GLU A 1 87 ? -88.443 9.104 149.464 1.00 74.31 87 GLU A C 1
ATOM 711 O O . GLU A 1 87 ? -87.631 9.481 148.616 1.00 74.31 87 GLU A O 1
ATOM 716 N N . LYS A 1 88 ? -89.644 9.687 149.588 1.00 79.75 88 LYS A N 1
ATOM 717 C CA . LYS A 1 88 ? -90.103 10.770 148.697 1.00 79.75 88 LYS A CA 1
ATOM 718 C C . LYS A 1 88 ? -89.395 12.109 148.950 1.00 79.75 88 LYS A C 1
ATOM 720 O O . LYS A 1 88 ? -89.097 12.821 147.989 1.00 79.75 88 LYS A O 1
ATOM 725 N N . ASP A 1 89 ? -89.048 12.423 150.199 1.00 71.81 89 ASP A N 1
ATOM 726 C CA . ASP A 1 89 ? -88.233 13.605 150.539 1.00 71.81 89 ASP A CA 1
ATOM 727 C C . ASP A 1 89 ? -86.774 13.503 150.045 1.00 71.81 89 ASP A C 1
ATOM 729 O O . ASP A 1 89 ? -86.117 14.522 149.807 1.00 71.81 89 ASP A O 1
ATOM 733 N N . GLU A 1 90 ? -86.251 12.285 149.886 1.00 76.88 90 GLU A N 1
ATOM 734 C CA . GLU A 1 90 ? -84.956 12.004 149.253 1.00 76.88 90 GLU A CA 1
ATOM 735 C C . GLU A 1 90 ? -85.021 12.175 147.725 1.00 76.88 90 GLU A C 1
ATOM 737 O O . GLU A 1 90 ? -84.205 12.899 147.152 1.00 76.88 90 GLU A O 1
ATOM 742 N N . GLU A 1 91 ? -86.001 11.558 147.055 1.00 75.81 91 GLU A N 1
ATOM 743 C CA . GLU A 1 91 ? -86.186 11.674 145.598 1.00 75.81 91 GLU A CA 1
ATOM 744 C C . GLU A 1 91 ? -86.329 13.135 145.141 1.00 75.81 91 GLU A C 1
ATOM 746 O O . GLU A 1 91 ? -85.652 13.563 144.205 1.00 75.81 91 GLU A O 1
ATOM 751 N N . MET A 1 92 ? -87.128 13.938 145.854 1.00 77.25 92 MET A N 1
ATOM 752 C CA . MET A 1 92 ? -87.369 15.350 145.521 1.00 77.25 92 MET A CA 1
ATOM 753 C C . MET A 1 92 ? -86.112 16.239 145.632 1.00 77.25 92 MET A C 1
ATOM 755 O O . MET A 1 92 ? -86.069 17.325 145.049 1.00 77.25 92 MET A O 1
ATOM 759 N N . LYS A 1 93 ? -85.062 15.784 146.333 1.00 78.38 93 LYS A N 1
ATOM 760 C CA . LYS A 1 93 ? -83.739 16.434 146.327 1.00 78.38 93 LYS A CA 1
ATOM 761 C C . LYS A 1 93 ? -82.900 16.015 145.119 1.00 78.38 93 LYS A C 1
ATOM 763 O O . LYS A 1 93 ? -82.251 16.873 144.530 1.00 78.38 93 LYS A O 1
ATOM 768 N N . ARG A 1 94 ? -82.940 14.733 144.732 1.00 78.00 94 ARG A N 1
ATOM 769 C CA . ARG A 1 94 ? -82.158 14.184 143.605 1.00 78.00 94 ARG A CA 1
ATOM 770 C C . ARG A 1 94 ? -82.592 14.772 142.260 1.00 78.00 94 ARG A C 1
ATOM 772 O O . ARG A 1 94 ? -81.738 15.152 141.464 1.00 78.00 94 ARG A O 1
ATOM 779 N N . GLU A 1 95 ? -83.897 14.943 142.051 1.00 80.94 95 GLU A N 1
ATOM 780 C CA . GLU A 1 95 ? -84.449 15.645 140.877 1.00 80.94 95 GLU A CA 1
ATOM 781 C C . GLU A 1 95 ? -83.937 17.094 140.773 1.00 80.94 95 GLU A C 1
ATOM 783 O O . GLU A 1 95 ? -83.590 17.577 139.695 1.00 80.94 95 GLU A O 1
ATOM 788 N N . LYS A 1 96 ? -83.814 17.794 141.910 1.00 75.50 96 LYS A N 1
ATOM 789 C CA . LYS A 1 96 ? -83.327 19.182 141.945 1.00 75.50 96 LYS A CA 1
ATOM 790 C C . LYS A 1 96 ? -81.834 19.309 141.647 1.00 75.50 96 LYS A C 1
ATOM 792 O O . LYS A 1 96 ? -81.447 20.314 141.059 1.00 75.50 96 LYS A O 1
ATOM 797 N N . SER A 1 97 ? -81.006 18.324 142.003 1.00 77.75 97 SER A N 1
ATOM 798 C CA . SER A 1 97 ? -79.612 18.271 141.535 1.00 77.75 97 SER A CA 1
ATOM 799 C C . SER A 1 97 ? -79.525 17.927 140.046 1.00 77.75 97 SER A C 1
ATOM 801 O O . SER A 1 97 ? -78.847 18.641 139.311 1.00 77.75 97 SER A O 1
ATOM 803 N N . ALA A 1 98 ? -80.281 16.928 139.576 1.00 78.38 98 ALA A N 1
ATOM 804 C CA . ALA A 1 98 ? -80.258 16.497 138.176 1.00 78.38 98 ALA A CA 1
ATOM 805 C C . ALA A 1 98 ? -80.666 17.622 137.203 1.00 78.38 98 ALA A C 1
ATOM 807 O O . ALA A 1 98 ? -80.038 17.806 136.163 1.00 78.38 98 ALA A O 1
ATOM 808 N N . HIS A 1 99 ? -81.661 18.443 137.560 1.00 78.88 99 HIS A N 1
ATOM 809 C CA . HIS A 1 99 ? -82.042 19.616 136.763 1.00 78.88 99 HIS A CA 1
ATOM 810 C C . HIS A 1 99 ? -80.901 20.650 136.639 1.00 78.88 99 HIS A C 1
ATOM 812 O O . HIS A 1 99 ? -80.787 21.327 135.615 1.00 78.88 99 HIS A O 1
ATOM 818 N N . ILE A 1 100 ? -80.058 20.810 137.665 1.00 78.00 100 ILE A N 1
ATOM 819 C CA . ILE A 1 100 ? -78.924 21.747 137.620 1.00 78.00 100 ILE A CA 1
ATOM 820 C C . ILE A 1 100 ? -77.806 21.179 136.736 1.00 78.00 100 ILE A C 1
ATOM 822 O O . ILE A 1 100 ? -77.275 21.904 135.898 1.00 78.00 100 ILE A O 1
ATOM 826 N N . GLU A 1 101 ? -77.510 19.883 136.860 1.00 79.75 101 GLU A N 1
ATOM 827 C CA . GLU A 1 101 ? -76.517 19.179 136.034 1.00 79.75 101 GLU A CA 1
ATOM 828 C C . GLU A 1 101 ? -76.879 19.246 134.539 1.00 79.75 101 GLU A C 1
ATOM 830 O O . GLU A 1 101 ? -76.082 19.732 133.736 1.00 79.75 101 GLU A O 1
ATOM 835 N N . VAL A 1 102 ? -78.126 18.916 134.175 1.00 81.94 102 VAL A N 1
ATOM 836 C CA . VAL A 1 102 ? -78.637 19.035 132.792 1.00 81.94 102 VAL A CA 1
ATOM 837 C C . VAL A 1 102 ? -78.577 20.481 132.270 1.00 81.94 102 VAL A C 1
ATOM 839 O O . VAL A 1 102 ? -78.327 20.706 131.084 1.00 81.94 102 VAL A O 1
ATOM 842 N N . GLY A 1 103 ? -78.762 21.478 133.143 1.00 82.56 103 GLY A N 1
ATOM 843 C CA . GLY A 1 103 ? -78.599 22.893 132.793 1.00 82.56 103 GLY A CA 1
ATOM 844 C C . GLY A 1 103 ? -77.152 23.267 132.445 1.00 82.56 103 GLY A C 1
ATOM 845 O O . GLY A 1 103 ? -76.920 24.013 131.491 1.00 82.56 103 GLY A O 1
ATOM 846 N N . CYS A 1 104 ? -76.175 22.722 133.174 1.00 82.38 104 CYS A N 1
ATOM 847 C CA . CYS A 1 104 ? -74.754 22.895 132.872 1.00 82.38 104 CYS A CA 1
ATOM 848 C C . CYS A 1 104 ? -74.344 22.171 131.579 1.00 82.38 104 CYS A C 1
ATOM 850 O O . CYS A 1 104 ? -73.640 22.756 130.754 1.00 82.38 104 CYS A O 1
ATOM 852 N N . ASP A 1 105 ? -74.822 20.945 131.361 1.00 81.75 105 ASP A N 1
ATOM 853 C CA . ASP A 1 105 ? -74.515 20.170 130.153 1.00 81.75 105 ASP A CA 1
ATOM 854 C C . ASP A 1 105 ? -75.066 20.823 128.880 1.00 81.75 105 ASP A C 1
ATOM 856 O O . ASP A 1 105 ? -74.376 20.871 127.859 1.00 81.75 105 ASP A O 1
ATOM 860 N N . LEU A 1 106 ? -76.264 21.416 128.941 1.00 82.06 106 LEU A N 1
ATOM 861 C CA . LEU A 1 106 ? -76.830 22.170 127.821 1.00 82.06 106 LEU A CA 1
ATOM 862 C C . LEU A 1 106 ? -75.961 23.384 127.441 1.00 82.06 106 LEU A C 1
ATOM 864 O O . LEU A 1 106 ? -75.751 23.642 126.255 1.00 82.06 106 LEU A O 1
ATOM 868 N N . TYR A 1 107 ? -75.419 24.104 128.428 1.00 85.88 107 TYR A N 1
ATOM 869 C CA . TYR A 1 107 ? -74.503 25.225 128.191 1.00 85.88 107 TYR A CA 1
ATOM 870 C C . TYR A 1 107 ? -73.159 24.760 127.603 1.00 85.88 107 TYR A C 1
ATOM 872 O O . TYR A 1 107 ? -72.641 25.376 126.667 1.00 85.88 107 TYR A O 1
ATOM 880 N N . ASN A 1 108 ? -72.621 23.634 128.085 1.00 83.94 108 ASN A N 1
ATOM 881 C CA . ASN A 1 108 ? -71.408 23.026 127.534 1.00 83.94 108 ASN A CA 1
ATOM 882 C C . ASN A 1 108 ? -71.601 22.637 126.056 1.00 83.94 108 ASN A C 1
ATOM 884 O O . ASN A 1 108 ? -70.796 23.031 125.210 1.00 83.94 108 ASN A O 1
ATOM 888 N N . LEU A 1 109 ? -72.708 21.961 125.724 1.00 84.69 109 LEU A N 1
ATOM 889 C CA . LEU A 1 109 ? -73.067 21.580 124.351 1.00 84.69 109 LEU A CA 1
ATOM 890 C C . LEU A 1 109 ? -73.234 22.792 123.422 1.00 84.69 109 LEU A C 1
ATOM 892 O O . LEU A 1 109 ? -72.766 22.762 122.284 1.00 84.69 109 LEU A O 1
ATOM 896 N N . GLN A 1 110 ? -73.839 23.886 123.897 1.00 79.62 110 GLN A N 1
ATOM 897 C CA . GLN A 1 110 ? -73.919 25.139 123.134 1.00 79.62 110 GLN A CA 1
ATOM 898 C C . GLN A 1 110 ? -72.524 25.716 122.834 1.00 79.62 110 GLN A C 1
ATOM 900 O O . GLN A 1 110 ? -72.268 26.177 121.718 1.00 79.62 110 GLN A O 1
ATOM 905 N N . GLN A 1 111 ? -71.591 25.639 123.789 1.00 82.50 111 GLN A N 1
ATOM 906 C CA . GLN A 1 111 ? -70.216 26.099 123.586 1.00 82.50 111 GLN A CA 1
ATOM 907 C C . GLN A 1 111 ? -69.392 25.165 122.677 1.00 82.50 111 GLN A C 1
ATOM 909 O O . GLN A 1 111 ? -68.449 25.619 122.027 1.00 82.50 111 GLN A O 1
ATOM 914 N N . GLU A 1 112 ? -69.713 23.872 122.604 1.00 85.00 112 GLU A N 1
ATOM 915 C CA . GLU A 1 112 ? -69.117 22.946 121.631 1.00 85.00 112 GLU A CA 1
ATOM 916 C C . GLU A 1 112 ? -69.646 23.172 120.213 1.00 85.00 112 GLU A C 1
ATOM 918 O O . GLU A 1 112 ? -68.856 23.244 119.271 1.00 85.00 112 GLU A O 1
ATOM 923 N N . LEU A 1 113 ? -70.954 23.391 120.056 1.00 85.00 113 LEU A N 1
ATOM 924 C CA . LEU A 1 113 ? -71.586 23.686 118.766 1.00 85.00 113 LEU A CA 1
ATOM 925 C C . LEU A 1 113 ? -70.943 24.916 118.097 1.00 85.00 113 LEU A C 1
ATOM 927 O O . LEU A 1 113 ? -70.556 24.852 116.927 1.00 85.00 113 LEU A O 1
ATOM 931 N N . ALA A 1 114 ? -70.714 25.991 118.860 1.00 83.19 114 ALA A N 1
ATOM 932 C CA . ALA A 1 114 ? -70.015 27.185 118.379 1.00 83.19 114 ALA A CA 1
ATOM 933 C C . ALA A 1 114 ? -68.563 26.904 117.924 1.00 83.19 114 ALA A C 1
ATOM 935 O O . ALA A 1 114 ? -68.097 27.472 116.933 1.00 83.19 114 ALA A O 1
ATOM 936 N N . LYS A 1 115 ? -67.842 25.991 118.599 1.00 84.62 115 LYS A N 1
ATOM 937 C CA . LYS A 1 115 ? -66.488 25.564 118.186 1.00 84.62 115 LYS A CA 1
ATOM 938 C C . LYS A 1 115 ? -66.530 24.785 116.867 1.00 84.62 115 LYS A C 1
ATOM 940 O O . LYS A 1 115 ? -65.657 24.989 116.025 1.00 84.62 115 LYS A O 1
ATOM 945 N N . PHE A 1 116 ? -67.533 23.929 116.659 1.00 85.38 116 PHE A N 1
ATOM 946 C CA . PHE A 1 116 ? -67.681 23.169 115.413 1.00 85.38 116 PHE A CA 1
ATOM 947 C C . PHE A 1 116 ? -68.068 24.048 114.217 1.00 85.38 116 PHE A C 1
ATOM 949 O O . PHE A 1 116 ? -67.526 23.844 113.132 1.00 85.38 116 PHE A O 1
ATOM 956 N N . GLN A 1 117 ? -68.917 25.065 114.405 1.00 84.19 117 GLN A N 1
ATOM 957 C CA . GLN A 1 117 ? -69.207 26.063 113.363 1.00 84.19 117 GLN A CA 1
ATOM 958 C C . GLN A 1 117 ? -67.927 26.790 112.920 1.00 84.19 117 GLN A C 1
ATOM 960 O O . GLN A 1 117 ? -67.586 26.777 111.738 1.00 84.19 117 GLN A O 1
ATOM 965 N N . LEU A 1 118 ? -67.133 27.292 113.875 1.00 86.62 118 LEU A N 1
ATOM 966 C CA . LEU A 1 118 ? -65.846 27.934 113.583 1.00 86.62 118 LEU A CA 1
ATOM 967 C C . LEU A 1 118 ? -64.867 26.995 112.846 1.00 86.62 118 LEU A C 1
ATOM 969 O O . LEU A 1 118 ? -64.108 27.434 111.980 1.00 86.62 118 LEU A O 1
ATOM 973 N N . GLN A 1 119 ? -64.858 25.696 113.164 1.00 87.88 119 GLN A N 1
ATOM 974 C CA . GLN A 1 119 ? -64.038 24.712 112.445 1.00 87.88 119 GLN A CA 1
ATOM 975 C C . GLN A 1 119 ? -64.528 24.476 111.008 1.00 87.88 119 GLN A C 1
ATOM 977 O O . GLN A 1 119 ? -63.696 24.350 110.105 1.00 87.88 119 GLN A O 1
ATOM 982 N N . LEU A 1 120 ? -65.845 24.459 110.778 1.00 87.19 120 LEU A N 1
ATOM 983 C CA . LEU A 1 120 ? -66.443 24.300 109.451 1.00 87.19 120 LEU A CA 1
ATOM 984 C C . LEU A 1 120 ? -66.047 25.457 108.521 1.00 87.19 120 LEU A C 1
ATOM 986 O O . LEU A 1 120 ? -65.557 25.212 107.416 1.00 87.19 120 LEU A O 1
ATOM 990 N N . ASP A 1 121 ? -66.164 26.699 108.994 1.00 87.19 121 ASP A N 1
ATOM 991 C CA . ASP A 1 121 ? -65.808 27.899 108.227 1.00 87.19 121 ASP A CA 1
ATOM 992 C C . ASP A 1 121 ? -64.316 27.933 107.881 1.00 87.19 121 ASP A C 1
ATOM 994 O O . ASP A 1 121 ? -63.926 28.262 106.756 1.00 87.19 121 ASP A O 1
ATOM 998 N N . ASN A 1 122 ? -63.453 27.524 108.817 1.00 88.88 122 ASN A N 1
ATOM 999 C CA . ASN A 1 122 ? -62.022 27.380 108.554 1.00 88.88 122 ASN A CA 1
ATOM 1000 C C . ASN A 1 122 ? -61.743 26.325 107.468 1.00 88.88 122 ASN A C 1
ATOM 1002 O O . ASN A 1 122 ? -60.912 26.562 106.588 1.00 88.88 122 ASN A O 1
ATOM 1006 N N . LYS A 1 123 ? -62.469 25.198 107.457 1.00 87.25 123 LYS A N 1
ATOM 1007 C CA . LYS A 1 123 ? -62.333 24.170 106.409 1.00 87.25 123 LYS A CA 1
ATOM 1008 C C . LYS A 1 123 ? -62.883 24.615 105.053 1.00 87.25 123 LYS A C 1
ATOM 1010 O O . LYS A 1 123 ? -62.268 24.305 104.034 1.00 87.25 123 LYS A O 1
ATOM 1015 N N . HIS A 1 124 ? -63.946 25.416 105.023 1.00 87.31 124 HIS A N 1
ATOM 1016 C CA . HIS A 1 124 ? -64.428 26.055 103.793 1.00 87.31 124 HIS A CA 1
ATOM 1017 C C . HIS A 1 124 ? -63.378 27.019 103.209 1.00 87.31 124 HIS A C 1
ATOM 1019 O O . HIS A 1 124 ? -63.063 26.975 102.017 1.00 87.31 124 HIS A O 1
ATOM 1025 N N . ASN A 1 125 ? -62.752 27.827 104.071 1.00 88.50 125 ASN A N 1
ATOM 1026 C CA . ASN A 1 125 ? -61.670 28.739 103.696 1.00 88.50 125 ASN A CA 1
ATOM 1027 C C . ASN A 1 125 ? -60.381 28.020 103.250 1.00 88.50 125 ASN A C 1
ATOM 1029 O O . ASN A 1 125 ? -59.642 28.549 102.417 1.00 88.50 125 ASN A O 1
ATOM 1033 N N . GLU A 1 126 ? -60.083 26.829 103.777 1.00 88.38 126 GLU A N 1
ATOM 1034 C CA . GLU A 1 126 ? -59.019 25.966 103.246 1.00 88.38 126 GLU A CA 1
ATOM 1035 C C . GLU A 1 126 ? -59.378 25.431 101.852 1.00 88.38 126 GLU A C 1
ATOM 1037 O O . GLU A 1 126 ? -58.565 25.550 100.933 1.00 88.38 126 GLU A O 1
ATOM 1042 N N . TYR A 1 127 ? -60.591 24.896 101.669 1.00 87.81 127 TYR A N 1
ATOM 1043 C CA . TYR A 1 127 ? -61.040 24.326 100.393 1.00 87.81 127 TYR A CA 1
ATOM 1044 C C . TYR A 1 127 ? -60.968 25.345 99.247 1.00 87.81 127 TYR A C 1
ATOM 1046 O O . TYR A 1 127 ? -60.356 25.062 98.215 1.00 87.81 127 TYR A O 1
ATOM 1054 N N . ALA A 1 128 ? -61.476 26.566 99.453 1.00 88.62 128 ALA A N 1
ATOM 1055 C CA . ALA A 1 128 ? -61.403 27.644 98.463 1.00 88.62 128 ALA A CA 1
ATOM 1056 C C . ALA A 1 128 ? -59.952 27.964 98.036 1.00 88.62 128 ALA A C 1
ATOM 1058 O O . ALA A 1 128 ? -59.667 28.156 96.851 1.00 88.62 128 ALA A O 1
ATOM 1059 N N . LYS A 1 129 ? -59.000 27.944 98.983 1.00 89.62 129 LYS A N 1
ATOM 1060 C CA . LYS A 1 129 ? -57.564 28.157 98.711 1.00 89.62 129 LYS A CA 1
ATOM 1061 C C . LYS A 1 129 ? -56.920 26.997 97.946 1.00 89.62 129 LYS A C 1
ATOM 1063 O O . LYS A 1 129 ? -55.933 27.227 97.247 1.00 89.62 129 LYS A O 1
ATOM 1068 N N . TYR A 1 130 ? -57.429 25.771 98.070 1.00 86.12 130 TYR A N 1
ATOM 1069 C CA . TYR A 1 130 ? -56.970 24.633 97.266 1.00 86.12 130 TYR A CA 1
ATOM 1070 C C . TYR A 1 130 ? -57.588 24.628 95.864 1.00 86.12 130 TYR A C 1
ATOM 1072 O O . TYR A 1 130 ? -56.852 24.435 94.897 1.00 86.12 130 TYR A O 1
ATOM 1080 N N . HIS A 1 131 ? -58.882 24.932 95.728 1.00 86.06 131 HIS A N 1
ATOM 1081 C CA . HIS A 1 131 ? -59.553 25.032 94.427 1.00 86.06 131 HIS A CA 1
ATOM 1082 C C . HIS A 1 131 ? -58.897 26.105 93.543 1.00 86.06 131 HIS A C 1
ATOM 1084 O O . HIS A 1 131 ? -58.443 25.802 92.441 1.00 86.06 131 HIS A O 1
ATOM 1090 N N . GLY A 1 132 ? -58.677 27.313 94.079 1.00 87.50 132 GLY A N 1
ATOM 1091 C CA . GLY A 1 132 ? -57.983 28.379 93.350 1.00 87.50 132 GLY A CA 1
ATOM 1092 C C . GLY A 1 132 ? -56.525 28.052 92.980 1.00 87.50 132 GLY A C 1
ATOM 1093 O O . GLY A 1 132 ? -55.997 28.610 92.018 1.00 87.50 132 GLY A O 1
ATOM 1094 N N . LYS A 1 133 ? -55.854 27.127 93.687 1.00 87.88 133 LYS A N 1
ATOM 1095 C CA . LYS A 1 133 ? -54.534 26.602 93.280 1.00 87.88 133 LYS A CA 1
ATOM 1096 C C . LYS A 1 133 ? -54.646 25.584 92.144 1.00 87.88 133 LYS A C 1
ATOM 1098 O O . LYS A 1 133 ? -53.790 25.594 91.261 1.00 87.88 133 LYS A O 1
ATOM 1103 N N . TYR A 1 134 ? -55.674 24.736 92.163 1.00 88.00 134 TYR A N 1
ATOM 1104 C CA . TYR A 1 134 ? -55.945 23.752 91.115 1.00 88.00 134 TYR A CA 1
ATOM 1105 C C . TYR A 1 134 ? -56.220 24.438 89.770 1.00 88.00 134 TYR A C 1
ATOM 1107 O O . TYR A 1 134 ? -55.536 24.142 88.791 1.00 88.00 134 TYR A O 1
ATOM 1115 N N . ASP A 1 135 ? -57.101 25.440 89.733 1.00 87.06 135 ASP A N 1
ATOM 1116 C CA . ASP A 1 135 ? -57.444 26.150 88.490 1.00 87.06 135 ASP A CA 1
ATOM 1117 C C . ASP A 1 135 ? -56.229 26.898 87.911 1.00 87.06 135 ASP A C 1
ATOM 1119 O O . ASP A 1 135 ? -55.953 26.857 86.711 1.00 87.06 135 ASP A O 1
ATOM 1123 N N . ASN A 1 136 ? -55.417 27.509 88.782 1.00 89.25 136 ASN A N 1
ATOM 1124 C CA . ASN A 1 136 ? -54.152 28.139 88.396 1.00 89.25 136 ASN A CA 1
ATOM 1125 C C . ASN A 1 136 ? -53.095 27.145 87.880 1.00 89.25 136 ASN A C 1
ATOM 1127 O O . ASN A 1 136 ? -52.225 27.540 87.100 1.00 89.25 136 ASN A O 1
ATOM 1131 N N . ALA A 1 137 ? -53.131 25.879 88.301 1.00 86.19 137 ALA A N 1
ATOM 1132 C CA . ALA A 1 137 ? -52.282 24.828 87.744 1.00 86.19 137 ALA A CA 1
ATOM 1133 C C . ALA A 1 137 ? -52.825 24.342 86.390 1.00 86.19 137 ALA A C 1
ATOM 1135 O O . ALA A 1 137 ? -52.062 24.230 85.429 1.00 86.19 137 ALA A O 1
ATOM 1136 N N . GLN A 1 138 ? -54.141 24.147 86.283 1.00 85.50 138 GLN A N 1
ATOM 1137 C CA . GLN A 1 138 ? -54.816 23.711 85.061 1.00 85.50 138 GLN A CA 1
ATOM 1138 C C . GLN A 1 138 ? -54.625 24.718 83.913 1.00 85.50 138 GLN A C 1
ATOM 1140 O O . GLN A 1 138 ? -54.246 24.322 82.812 1.00 85.50 138 GLN A O 1
ATOM 1145 N N . ASN A 1 139 ? -54.757 26.021 84.185 1.00 89.25 139 ASN A N 1
ATOM 1146 C CA . ASN A 1 139 ? -54.541 27.090 83.199 1.00 89.25 139 ASN A CA 1
ATOM 1147 C C . ASN A 1 139 ? -53.070 27.225 82.748 1.00 89.25 139 ASN A C 1
ATOM 1149 O O . ASN A 1 139 ? -52.782 27.646 81.625 1.00 89.25 139 ASN A O 1
ATOM 1153 N N . LYS A 1 140 ? -52.108 26.835 83.594 1.00 88.69 140 LYS A N 1
ATOM 1154 C CA . LYS A 1 140 ? -50.693 26.716 83.189 1.00 88.69 140 LYS A CA 1
ATOM 1155 C C . LYS A 1 140 ? -50.458 25.476 82.326 1.00 88.69 140 LYS A C 1
ATOM 1157 O O . LYS A 1 140 ? -49.609 25.501 81.441 1.00 88.69 140 LYS A O 1
ATOM 1162 N N . LEU A 1 141 ? -51.216 24.406 82.556 1.00 86.50 141 LEU A N 1
ATOM 1163 C CA . LEU A 1 141 ? -51.114 23.152 81.816 1.00 86.50 141 LEU A CA 1
ATOM 1164 C C . LEU A 1 141 ? -51.728 23.271 80.408 1.00 86.50 141 LEU A C 1
ATOM 1166 O O . LEU A 1 141 ? -51.113 22.813 79.444 1.00 86.50 141 LEU A O 1
ATOM 1170 N N . THR A 1 142 ? -52.876 23.941 80.251 1.00 90.00 142 THR A N 1
ATOM 1171 C CA . THR A 1 142 ? -53.468 24.243 78.929 1.00 90.00 142 THR A CA 1
ATOM 1172 C C . THR A 1 142 ? -52.544 25.123 78.087 1.00 90.00 142 THR A C 1
ATOM 1174 O O . THR A 1 142 ? -52.146 24.717 76.996 1.00 90.00 142 THR A O 1
ATOM 1177 N N . THR A 1 143 ? -52.086 26.253 78.630 1.00 91.31 143 THR A N 1
ATOM 1178 C CA . THR A 1 143 ? -51.180 27.172 77.915 1.00 91.31 143 THR A CA 1
ATOM 1179 C C . THR A 1 143 ? -49.802 26.567 77.604 1.00 91.31 143 THR A C 1
ATOM 1181 O O . THR A 1 143 ? -49.154 26.980 76.641 1.00 91.31 143 THR A O 1
ATOM 1184 N N . LEU A 1 144 ? -49.339 25.562 78.361 1.00 87.25 144 LEU A N 1
ATOM 1185 C CA . LEU A 1 144 ? -48.161 24.759 77.997 1.00 87.25 144 LEU A CA 1
ATOM 1186 C C . LEU A 1 144 ? -48.449 23.769 76.858 1.00 87.25 144 LEU A C 1
ATOM 1188 O O . LEU A 1 144 ? -47.620 23.643 75.956 1.00 87.25 144 LEU A O 1
ATOM 1192 N N . ARG A 1 145 ? -49.612 23.101 76.856 1.00 89.31 145 ARG A N 1
ATOM 1193 C CA . ARG A 1 145 ? -50.029 22.204 75.759 1.00 89.31 145 ARG A CA 1
ATOM 1194 C C . ARG A 1 145 ? -50.154 22.952 74.433 1.00 89.31 145 ARG A C 1
ATOM 1196 O O . ARG A 1 145 ? -49.649 22.465 73.427 1.00 89.31 145 ARG A O 1
ATOM 1203 N N . GLU A 1 146 ? -50.751 24.140 74.439 1.00 90.56 146 GLU A N 1
ATOM 1204 C CA . GLU A 1 146 ? -50.872 25.007 73.258 1.00 90.56 146 GLU A CA 1
ATOM 1205 C C . GLU A 1 146 ? -49.496 25.391 72.696 1.00 90.56 146 GLU A C 1
ATOM 1207 O O . GLU A 1 146 ? -49.228 25.188 71.512 1.00 90.56 146 GLU A O 1
ATOM 1212 N N . LYS A 1 147 ? -48.580 25.864 73.553 1.00 88.81 147 LYS A N 1
ATOM 1213 C CA . LYS A 1 147 ? -47.201 26.209 73.159 1.00 88.81 147 LYS A CA 1
ATOM 1214 C C . LYS A 1 147 ? -46.435 25.009 72.603 1.00 88.81 147 LYS A C 1
ATOM 1216 O O . LYS A 1 147 ? -45.748 25.146 71.593 1.00 88.81 147 LYS A O 1
ATOM 1221 N N . TYR A 1 148 ? -46.583 23.833 73.213 1.00 83.44 148 TYR A N 1
ATOM 1222 C CA . TYR A 1 148 ? -45.987 22.600 72.700 1.00 83.44 148 TYR A CA 1
ATOM 1223 C C . TYR A 1 148 ? -46.576 22.212 71.335 1.00 83.44 148 TYR A C 1
ATOM 1225 O O . TYR A 1 148 ? -45.829 21.920 70.407 1.00 83.44 148 TYR A O 1
ATOM 1233 N N . GLN A 1 149 ? -47.899 22.290 71.163 1.00 90.62 149 GLN A N 1
ATOM 1234 C CA . GLN A 1 149 ? -48.562 21.976 69.895 1.00 90.62 149 GLN A CA 1
ATOM 1235 C C . GLN A 1 149 ? -48.167 22.948 68.768 1.00 90.62 149 GLN A C 1
ATOM 1237 O O . GLN A 1 149 ? -48.006 22.520 67.625 1.00 90.62 149 GLN A O 1
ATOM 1242 N N . ILE A 1 150 ? -47.959 24.232 69.079 1.00 91.12 150 ILE A N 1
ATOM 1243 C CA . ILE A 1 150 ? -47.389 25.217 68.145 1.00 91.12 150 ILE A CA 1
ATOM 1244 C C . ILE A 1 150 ? -45.945 24.835 67.784 1.00 91.12 150 ILE A C 1
ATOM 1246 O O . ILE A 1 150 ? -45.620 24.765 66.603 1.00 91.12 150 ILE A O 1
ATOM 1250 N N . SER A 1 151 ? -45.105 24.506 68.772 1.00 85.06 151 SER A N 1
ATOM 1251 C CA . SER A 1 151 ? -43.713 24.092 68.536 1.00 85.06 151 SER A CA 1
ATOM 1252 C C . SER A 1 151 ? -43.589 22.797 67.724 1.00 85.06 151 SER A C 1
ATOM 1254 O O . SER A 1 151 ? -42.629 22.634 66.978 1.00 85.06 151 SER A O 1
ATOM 1256 N N . VAL A 1 152 ? -44.539 21.866 67.847 1.00 88.94 152 VAL A N 1
ATOM 1257 C CA . VAL A 1 152 ? -44.577 20.648 67.021 1.00 88.94 152 VAL A CA 1
ATOM 1258 C C . VAL A 1 152 ? -44.970 20.982 65.579 1.00 88.94 152 VAL A C 1
ATOM 1260 O O . VAL A 1 152 ? -44.373 20.438 64.653 1.00 88.94 152 VAL A O 1
ATOM 1263 N N . LYS A 1 153 ? -45.916 21.909 65.361 1.00 90.19 153 LYS A N 1
ATOM 1264 C CA . LYS A 1 153 ? -46.277 22.376 64.010 1.00 90.19 153 LYS A CA 1
ATOM 1265 C C . LYS A 1 153 ? -45.103 23.061 63.309 1.00 90.19 153 LYS A C 1
ATOM 1267 O O . LYS A 1 153 ? -44.784 22.676 62.189 1.00 90.19 153 LYS A O 1
ATOM 1272 N N . THR A 1 154 ? -44.405 23.985 63.974 1.00 89.25 154 THR A N 1
ATOM 1273 C CA . THR A 1 154 ? -43.242 24.658 63.368 1.00 89.25 154 THR A CA 1
ATOM 1274 C C . THR A 1 154 ? -42.107 23.679 63.063 1.00 89.25 154 THR A C 1
ATOM 1276 O O . THR A 1 154 ? -41.537 23.739 61.979 1.00 89.25 154 THR A O 1
ATOM 1279 N N . MET A 1 155 ? -41.831 22.699 63.932 1.00 83.06 155 MET A N 1
ATOM 1280 C CA . MET A 1 155 ? -40.853 21.641 63.631 1.00 83.06 155 MET A CA 1
ATOM 1281 C C . MET A 1 155 ? -41.277 20.744 62.452 1.00 83.06 155 MET A C 1
ATOM 1283 O O . MET A 1 155 ? -40.423 20.319 61.674 1.00 83.06 155 MET A O 1
ATOM 1287 N N . LEU A 1 156 ? -42.575 20.479 62.267 1.00 90.12 156 LEU A N 1
ATOM 1288 C CA . LEU A 1 156 ? -43.100 19.766 61.090 1.00 90.12 156 LEU A CA 1
ATOM 1289 C C . LEU A 1 156 ? -43.041 20.606 59.802 1.00 90.12 156 LE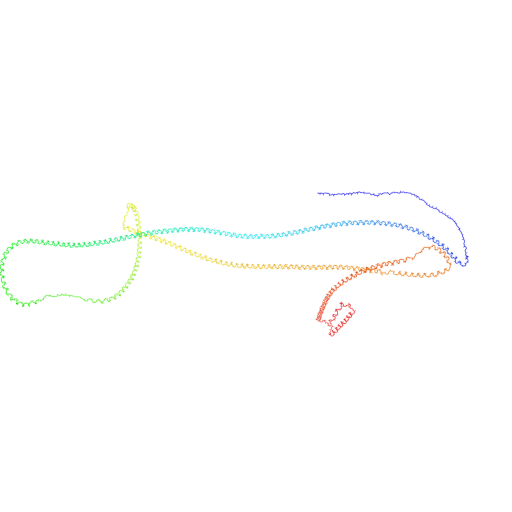U A C 1
ATOM 1291 O O . LEU A 1 156 ? -42.940 20.051 58.709 1.00 90.12 156 LEU A O 1
ATOM 1295 N N . GLU A 1 157 ? -43.086 21.932 59.904 1.00 90.19 157 GLU A N 1
ATOM 1296 C CA . GLU A 1 157 ? -42.916 22.848 58.771 1.00 90.19 157 GLU A CA 1
ATOM 1297 C C . GLU A 1 157 ? -41.438 23.002 58.384 1.00 90.19 157 GLU A C 1
ATOM 1299 O O . GLU A 1 157 ? -41.104 22.869 57.207 1.00 90.19 157 GLU A O 1
ATOM 1304 N N . GLU A 1 158 ? -40.531 23.181 59.350 1.00 83.81 158 GLU A N 1
ATOM 1305 C CA . GLU A 1 158 ? -39.085 23.240 59.088 1.00 83.81 158 GLU A CA 1
ATOM 1306 C C . GLU A 1 158 ? -38.522 21.902 58.593 1.00 83.81 158 GLU A C 1
ATOM 1308 O O . GLU A 1 158 ? -37.693 21.883 57.685 1.00 83.81 158 GLU A O 1
ATOM 1313 N N . THR A 1 159 ? -39.008 20.761 59.096 1.00 85.25 159 THR A N 1
ATOM 1314 C CA . THR A 1 159 ? -38.608 19.457 58.535 1.00 85.25 159 THR A CA 1
ATOM 1315 C C . THR A 1 159 ? -39.114 19.264 57.107 1.00 85.25 159 THR A C 1
ATOM 1317 O O . THR A 1 159 ? -38.364 18.734 56.292 1.00 85.25 159 THR A O 1
ATOM 1320 N N . LYS A 1 160 ? -40.316 19.739 56.745 1.00 91.19 160 LYS A N 1
ATOM 1321 C CA . LYS A 1 160 ? -40.779 19.733 55.343 1.00 91.19 160 LYS A CA 1
ATOM 1322 C C . LYS A 1 160 ? -39.908 20.606 54.439 1.00 91.19 160 LYS A C 1
ATOM 1324 O O . LYS A 1 160 ? -39.519 20.140 53.373 1.00 91.19 160 LYS A O 1
ATOM 1329 N N . LYS A 1 161 ? -39.545 21.817 54.880 1.00 90.25 161 LYS A N 1
ATOM 1330 C CA . LYS A 1 161 ? -38.597 22.689 54.158 1.00 90.25 161 LYS A CA 1
ATOM 1331 C C . LYS A 1 161 ? -37.228 22.025 54.002 1.00 90.25 161 LYS A C 1
ATOM 1333 O O . LYS A 1 161 ? -36.635 22.095 52.935 1.00 90.25 161 LYS A O 1
ATOM 1338 N N . MET A 1 162 ? -36.731 21.345 55.036 1.00 90.31 162 MET A N 1
ATOM 1339 C CA . MET A 1 162 ? -35.454 20.625 54.975 1.00 90.31 162 MET A CA 1
ATOM 1340 C C . MET A 1 162 ? -35.482 19.491 53.940 1.00 90.31 162 MET A C 1
ATOM 1342 O O . MET A 1 162 ? -34.508 19.336 53.209 1.00 90.31 162 MET A O 1
ATOM 1346 N N . HIS A 1 163 ? -36.599 18.763 53.812 1.00 86.94 163 HIS A N 1
ATOM 1347 C CA . HIS A 1 163 ? -36.767 17.773 52.743 1.00 86.94 163 HIS A CA 1
ATOM 1348 C C . HIS A 1 163 ? -36.820 18.434 51.359 1.00 86.94 163 HIS A C 1
ATOM 1350 O O . HIS A 1 163 ? -36.025 18.054 50.510 1.00 86.94 163 HIS A O 1
ATOM 1356 N N . SER A 1 164 ? -37.631 19.478 51.139 1.00 91.25 164 SER A N 1
ATOM 1357 C CA . SER A 1 164 ? -37.701 20.119 49.812 1.00 91.25 164 SER A CA 1
ATOM 1358 C C . SER A 1 164 ? -36.373 20.758 49.384 1.00 91.25 164 SER A C 1
ATOM 1360 O O . SER A 1 164 ? -35.964 20.615 48.238 1.00 91.25 164 SER A O 1
ATOM 1362 N N . MET A 1 165 ? -35.642 21.389 50.312 1.00 85.81 165 MET A N 1
ATOM 1363 C CA . MET A 1 165 ? -34.286 21.893 50.050 1.00 85.81 165 MET A CA 1
ATOM 1364 C C . MET A 1 165 ? -33.292 20.760 49.746 1.00 85.81 165 MET A C 1
ATOM 1366 O O . MET A 1 165 ? -32.315 20.979 49.033 1.00 85.81 165 MET A O 1
ATOM 1370 N N . ARG A 1 166 ? -33.516 19.551 50.277 1.00 87.81 166 ARG A N 1
ATOM 1371 C CA . ARG A 1 166 ? -32.699 18.371 49.976 1.00 87.81 166 ARG A CA 1
ATOM 1372 C C . ARG A 1 166 ? -33.038 17.780 48.609 1.00 87.81 166 ARG A C 1
ATOM 1374 O O . ARG A 1 166 ? -32.115 17.502 47.856 1.00 87.81 166 ARG A O 1
ATOM 1381 N N . ASP A 1 167 ? -34.319 17.696 48.260 1.00 90.38 167 ASP A N 1
ATOM 1382 C CA . ASP A 1 167 ? -34.780 17.303 46.923 1.00 90.38 167 ASP A CA 1
ATOM 1383 C C . ASP A 1 167 ? -34.232 18.266 45.848 1.00 90.38 167 ASP A C 1
ATOM 1385 O O . ASP A 1 167 ? -33.768 17.834 44.792 1.00 90.38 167 ASP A O 1
ATOM 1389 N N . GLU A 1 168 ? -34.203 19.575 46.134 1.00 92.62 168 GLU A N 1
ATOM 1390 C CA . GLU A 1 168 ? -33.563 20.590 45.284 1.00 92.62 168 GLU A CA 1
ATOM 1391 C C . GLU A 1 168 ? -32.042 20.392 45.168 1.00 92.62 168 GLU A C 1
ATOM 1393 O O . GLU A 1 168 ? -31.496 20.482 44.065 1.00 92.62 168 GLU A O 1
ATOM 1398 N N . VAL A 1 169 ? -31.346 20.090 46.271 1.00 91.50 169 VAL A N 1
ATOM 1399 C CA . VAL A 1 169 ? -29.904 19.785 46.256 1.00 91.50 169 VAL A CA 1
ATOM 1400 C C . VAL A 1 169 ? -29.612 18.518 45.453 1.00 91.50 169 VAL A C 1
ATOM 1402 O O . VAL A 1 169 ? -28.727 18.549 44.601 1.00 91.50 169 VAL A O 1
ATOM 1405 N N . ASP A 1 170 ? -30.370 17.440 45.641 1.00 89.31 170 ASP A N 1
ATOM 1406 C CA . ASP A 1 170 ? -30.166 16.182 44.918 1.00 89.31 170 ASP A CA 1
ATOM 1407 C C . ASP A 1 170 ? -30.502 16.342 43.418 1.00 89.31 170 ASP A C 1
ATOM 1409 O O . ASP A 1 170 ? -29.766 15.847 42.557 1.00 89.31 170 ASP A O 1
ATOM 1413 N N . ALA A 1 171 ? -31.515 17.145 43.067 1.00 91.75 171 ALA A N 1
ATOM 1414 C CA . ALA A 1 171 ? -31.795 17.542 41.683 1.00 91.75 171 ALA A CA 1
ATOM 1415 C C . ALA A 1 171 ? -30.672 18.400 41.062 1.00 91.75 171 ALA A C 1
ATOM 1417 O O . ALA A 1 171 ? -30.322 18.217 39.890 1.00 91.75 171 ALA A O 1
ATOM 1418 N N . LEU A 1 172 ? -30.063 19.313 41.828 1.00 91.44 172 LEU A N 1
ATOM 1419 C CA . LEU A 1 172 ? -28.901 20.096 41.392 1.00 91.44 172 LEU A CA 1
ATOM 1420 C C . LEU A 1 172 ? -27.640 19.229 41.258 1.00 91.44 172 LEU A C 1
ATOM 1422 O O . LEU A 1 172 ? -26.894 19.401 40.294 1.00 91.44 172 LEU A O 1
ATOM 1426 N N . CYS A 1 173 ? -27.424 18.262 42.151 1.00 89.31 173 CYS A N 1
ATOM 1427 C CA . CYS A 1 173 ? -26.346 17.279 42.062 1.00 89.31 173 CYS A CA 1
ATOM 1428 C C . CYS A 1 173 ? -26.492 16.389 40.820 1.00 89.31 173 CYS A C 1
ATOM 1430 O O . CYS A 1 173 ? -25.524 16.226 40.077 1.00 89.31 173 CYS A O 1
ATOM 1432 N N . LEU A 1 174 ? -27.700 15.895 40.524 1.00 91.06 174 LEU A N 1
ATOM 1433 C CA . LEU A 1 174 ? -27.998 15.179 39.279 1.00 91.06 174 LEU A CA 1
ATOM 1434 C C . LEU A 1 174 ? -27.755 16.063 38.049 1.00 91.06 174 LEU A C 1
ATOM 1436 O O . LEU A 1 174 ? -27.103 15.634 37.096 1.00 91.06 174 LEU A O 1
ATOM 1440 N N . ARG A 1 175 ? -28.207 17.324 38.072 1.00 90.75 175 ARG A N 1
ATOM 1441 C CA . ARG A 1 175 ? -27.960 18.275 36.978 1.00 90.75 175 ARG A CA 1
ATOM 1442 C C . ARG A 1 175 ? -26.465 18.520 36.763 1.00 90.75 175 ARG A C 1
ATOM 1444 O O . ARG A 1 175 ? -26.025 18.509 35.618 1.00 90.75 175 ARG A O 1
ATOM 1451 N N . LEU A 1 176 ? -25.685 18.696 37.831 1.00 90.44 176 LEU A N 1
ATOM 1452 C CA . LEU A 1 176 ? -24.227 18.845 37.776 1.00 90.44 176 LEU A CA 1
ATOM 1453 C C . LEU A 1 176 ? -23.526 17.572 37.289 1.00 90.44 176 LEU A C 1
ATOM 1455 O O . LEU A 1 176 ? -22.565 17.677 36.531 1.00 90.44 176 LEU A O 1
ATOM 1459 N N . TYR A 1 177 ? -24.009 16.384 37.662 1.00 91.44 177 TYR A N 1
ATOM 1460 C CA . TYR A 1 177 ? -23.509 15.113 37.137 1.00 91.44 177 TYR A CA 1
ATOM 1461 C C . TYR A 1 177 ? -23.694 15.033 35.615 1.00 91.44 177 TYR A C 1
ATOM 1463 O O . TYR A 1 177 ? -22.720 14.806 34.898 1.00 91.44 177 TYR A O 1
ATOM 1471 N N . TYR A 1 178 ? -24.899 15.311 35.101 1.00 91.25 178 TYR A N 1
ATOM 1472 C CA . TYR A 1 178 ? -25.145 15.328 33.655 1.00 91.25 178 TYR A CA 1
ATOM 1473 C C . TYR A 1 178 ? -24.329 16.406 32.928 1.00 91.25 178 TYR A C 1
ATOM 1475 O O . TYR A 1 178 ? -23.823 16.147 31.839 1.00 91.25 178 TYR A O 1
ATOM 1483 N N . LEU A 1 179 ? -24.140 17.588 33.528 1.00 91.25 179 LEU A N 1
ATOM 1484 C CA . LEU A 1 179 ? -23.337 18.671 32.944 1.00 91.25 179 LEU A CA 1
ATOM 1485 C C . LEU A 1 179 ? -21.837 18.325 32.912 1.00 91.25 179 LEU A C 1
ATOM 1487 O O . LEU A 1 179 ? -21.167 18.583 31.915 1.00 91.25 179 LEU A O 1
ATOM 1491 N N . ASN A 1 180 ? -21.315 17.686 33.963 1.00 89.94 180 ASN A N 1
ATOM 1492 C CA . ASN A 1 180 ? -19.937 17.192 34.002 1.00 89.94 180 ASN A CA 1
ATOM 1493 C C . ASN A 1 180 ? -19.720 16.012 33.050 1.00 89.94 180 ASN A C 1
ATOM 1495 O O . ASN A 1 180 ? -18.677 15.961 32.402 1.00 89.94 180 ASN A O 1
ATOM 1499 N N . LYS A 1 181 ? -20.699 15.107 32.913 1.00 90.25 181 LYS A N 1
ATOM 1500 C CA . LYS A 1 181 ? -20.649 14.034 31.916 1.00 90.25 181 LYS A CA 1
ATOM 1501 C C . LYS A 1 181 ? -20.642 14.609 30.499 1.00 90.25 181 LYS A C 1
ATOM 1503 O O . LYS A 1 181 ? -19.706 14.343 29.763 1.00 90.25 181 LYS A O 1
ATOM 1508 N N . ALA A 1 182 ? -21.588 15.487 30.158 1.00 88.19 182 ALA A N 1
ATOM 1509 C CA . ALA A 1 182 ? -21.622 16.145 28.852 1.00 88.19 182 ALA A CA 1
ATOM 1510 C C . ALA A 1 182 ? -20.335 16.942 28.560 1.00 88.19 182 ALA A C 1
ATOM 1512 O O . ALA A 1 182 ? -19.854 16.940 27.433 1.00 88.19 182 ALA A O 1
ATOM 1513 N N . LYS A 1 183 ? -19.729 17.580 29.572 1.00 90.81 183 LYS A N 1
ATOM 1514 C CA . LYS A 1 183 ? -18.411 18.226 29.449 1.00 90.81 183 LYS A CA 1
ATOM 1515 C C . LYS A 1 183 ? -17.291 17.216 29.170 1.00 90.81 183 LYS A C 1
ATOM 1517 O O . LYS A 1 183 ? -16.409 17.518 28.371 1.00 90.81 183 LYS A O 1
ATOM 1522 N N . ALA A 1 184 ? -17.300 16.057 29.831 1.00 88.56 184 ALA A N 1
ATOM 1523 C CA . ALA A 1 184 ? -16.325 14.996 29.597 1.00 88.56 184 ALA A CA 1
ATOM 1524 C C . ALA A 1 184 ? -16.479 14.416 28.183 1.00 88.56 184 ALA A C 1
ATOM 1526 O O . ALA A 1 184 ? -15.497 14.390 27.443 1.00 88.56 184 ALA A O 1
ATOM 1527 N N . ASP A 1 185 ? -17.707 14.074 27.788 1.00 89.88 185 ASP A N 1
ATOM 1528 C CA . ASP A 1 185 ? -18.063 13.564 26.461 1.00 89.88 185 ASP A CA 1
ATOM 1529 C C . ASP A 1 185 ? -17.619 14.562 25.367 1.00 89.88 185 ASP A C 1
ATOM 1531 O O . ASP A 1 185 ? -16.802 14.215 24.518 1.00 89.88 185 ASP A O 1
ATOM 1535 N N . VAL A 1 186 ? -17.999 15.845 25.475 1.00 88.38 186 VAL A N 1
ATOM 1536 C CA . VAL A 1 186 ? -17.569 16.916 24.548 1.00 88.38 186 VAL A CA 1
ATOM 1537 C C . VAL A 1 186 ? -16.050 17.128 24.549 1.00 88.38 186 VAL A C 1
ATOM 1539 O O . VAL A 1 186 ? -15.482 17.462 23.511 1.00 88.38 186 VAL A O 1
ATOM 1542 N N . SER A 1 187 ? -15.352 16.932 25.674 1.00 88.00 187 SER A N 1
ATOM 1543 C CA . SER A 1 187 ? -13.881 16.998 25.692 1.00 88.00 187 SER A CA 1
ATOM 1544 C C . SER A 1 187 ? -13.227 15.793 25.003 1.00 88.00 187 SER A C 1
ATOM 1546 O O . SER A 1 187 ? -12.184 15.948 24.368 1.00 88.00 187 SER A O 1
ATOM 1548 N N . GLY A 1 188 ? -13.862 14.617 25.064 1.00 90.12 188 GLY A N 1
ATOM 1549 C CA . GLY A 1 188 ? -13.481 13.431 24.300 1.00 90.12 188 GLY A CA 1
ATOM 1550 C C . GLY A 1 188 ? -13.700 13.637 22.804 1.00 90.12 188 GLY A C 1
ATOM 1551 O O . GLY A 1 188 ? -12.767 13.444 22.026 1.00 90.12 188 GLY A O 1
ATOM 1552 N N . ASP A 1 189 ? -14.878 14.126 22.413 1.00 88.56 189 ASP A N 1
ATOM 1553 C CA . ASP A 1 189 ? -15.201 14.485 21.029 1.00 88.56 189 ASP A CA 1
ATOM 1554 C C . ASP A 1 189 ? -14.240 15.546 20.483 1.00 88.56 189 ASP A C 1
ATOM 1556 O O . ASP A 1 189 ? -13.772 15.427 19.355 1.00 88.56 189 ASP A O 1
ATOM 1560 N N . LEU A 1 190 ? -13.874 16.554 21.283 1.00 84.38 190 LEU A N 1
ATOM 1561 C CA . LEU A 1 190 ? -12.916 17.588 20.883 1.00 84.38 190 LEU A CA 1
ATOM 1562 C C . LEU A 1 190 ? -11.496 17.024 20.713 1.00 84.38 190 LEU A C 1
ATOM 1564 O O . LEU A 1 190 ? -10.814 17.410 19.767 1.00 84.38 190 LEU A O 1
ATOM 1568 N N . LEU A 1 191 ? -11.061 16.075 21.550 1.00 86.94 191 LEU A N 1
ATOM 1569 C CA . LEU A 1 191 ? -9.787 15.360 21.370 1.00 86.94 191 LEU A CA 1
ATOM 1570 C C . LEU A 1 191 ? -9.806 14.434 20.140 1.00 86.94 191 LEU A C 1
ATOM 1572 O O . LEU A 1 191 ? -8.797 14.310 19.443 1.00 86.94 191 LEU A O 1
ATOM 1576 N N . VAL A 1 192 ? -10.942 13.799 19.840 1.00 89.88 192 VAL A N 1
ATOM 1577 C CA . VAL A 1 192 ? -11.138 13.015 18.609 1.00 89.88 192 VAL A CA 1
ATOM 1578 C C . VAL A 1 192 ? -11.133 13.931 17.384 1.00 89.88 192 VAL A C 1
ATOM 1580 O O . VAL A 1 192 ? -10.470 13.611 16.399 1.00 89.88 192 VAL A O 1
ATOM 1583 N N . LEU A 1 193 ? -11.785 15.095 17.454 1.00 87.19 193 LEU A N 1
ATOM 1584 C CA . LEU A 1 193 ? -11.791 16.107 16.399 1.00 87.19 193 LEU A CA 1
ATOM 1585 C C . LEU A 1 193 ? -10.389 16.691 16.178 1.00 87.19 193 LEU A C 1
ATOM 1587 O O . LEU A 1 193 ? -9.972 16.829 15.035 1.00 87.19 193 LEU A O 1
ATOM 1591 N N . GLN A 1 194 ? -9.633 16.973 17.245 1.00 88.44 194 GLN A N 1
ATOM 1592 C CA . GLN A 1 194 ? -8.235 17.402 17.152 1.00 88.44 194 GLN A CA 1
ATOM 1593 C C . GLN A 1 194 ? -7.384 16.347 16.445 1.00 88.44 194 GLN A C 1
ATOM 1595 O O . GLN A 1 194 ? -6.746 16.674 15.452 1.00 88.44 194 GLN A O 1
ATOM 1600 N N . ARG A 1 195 ? -7.456 15.072 16.850 1.00 87.94 195 ARG A N 1
ATOM 1601 C CA . ARG A 1 195 ? -6.749 13.975 16.161 1.00 87.94 195 ARG A CA 1
ATOM 1602 C C . ARG A 1 195 ? -7.207 13.783 14.715 1.00 87.94 195 ARG A C 1
ATOM 1604 O O . ARG A 1 195 ? -6.399 13.421 13.863 1.00 87.94 195 ARG A O 1
ATOM 1611 N N . ALA A 1 196 ? -8.484 14.018 14.416 1.00 86.62 196 ALA A N 1
ATOM 1612 C CA . ALA A 1 196 ? -9.004 13.979 13.053 1.00 86.62 196 ALA A CA 1
ATOM 1613 C C . ALA A 1 196 ? -8.448 15.135 12.206 1.00 86.62 196 ALA A C 1
ATOM 1615 O O . ALA A 1 196 ? -8.040 14.899 11.074 1.00 86.62 196 ALA A O 1
ATOM 1616 N N . VAL A 1 197 ? -8.357 16.350 12.758 1.00 88.19 197 VAL A N 1
ATOM 1617 C CA . VAL A 1 197 ? -7.746 17.522 12.108 1.00 88.19 197 VAL A CA 1
ATOM 1618 C C . VAL A 1 197 ? -6.233 17.347 11.950 1.00 88.19 197 VAL A C 1
ATOM 1620 O O . VAL A 1 197 ? -5.715 17.591 10.869 1.00 88.19 197 VAL A O 1
ATOM 1623 N N . GLU A 1 198 ? -5.519 16.856 12.963 1.00 89.06 198 GLU A N 1
ATOM 1624 C CA . GLU A 1 198 ? -4.093 16.504 12.879 1.00 89.06 198 GLU A CA 1
ATOM 1625 C C . GLU A 1 198 ? -3.845 15.447 11.799 1.00 89.06 198 GLU A C 1
ATOM 1627 O O . GLU A 1 198 ? -2.943 15.603 10.973 1.00 89.06 198 GLU A O 1
ATOM 1632 N N . LYS A 1 199 ? -4.681 14.400 11.748 1.00 92.56 199 LYS A N 1
ATOM 1633 C CA . LYS A 1 199 ? -4.613 13.389 10.693 1.00 92.56 199 LYS A CA 1
ATOM 1634 C C . LYS A 1 199 ? -4.879 14.005 9.321 1.00 92.56 199 LYS A C 1
ATOM 1636 O O . LYS A 1 199 ? -4.063 13.789 8.430 1.00 92.56 199 LYS A O 1
ATOM 1641 N N . VAL A 1 200 ? -5.956 14.779 9.160 1.00 91.50 200 VAL A N 1
ATOM 1642 C CA . VAL A 1 200 ? -6.307 15.464 7.903 1.00 91.50 200 VAL A CA 1
ATOM 1643 C C . VAL A 1 200 ? -5.193 16.407 7.461 1.00 91.50 200 VAL A C 1
ATOM 1645 O O . VAL A 1 200 ? -4.854 16.389 6.289 1.00 91.50 200 VAL A O 1
ATOM 1648 N N . ASN A 1 201 ? -4.553 17.145 8.368 1.00 89.38 201 ASN A N 1
ATOM 1649 C CA . ASN A 1 201 ? -3.392 17.979 8.052 1.00 89.38 201 ASN A CA 1
ATOM 1650 C C . ASN A 1 201 ? -2.180 17.126 7.633 1.00 89.38 201 ASN A C 1
ATOM 1652 O O . ASN A 1 201 ? -1.474 17.481 6.694 1.00 89.38 201 ASN A O 1
ATOM 1656 N N . SER A 1 202 ? -1.951 15.976 8.280 1.00 91.12 202 SER A N 1
ATOM 1657 C CA . SER A 1 202 ? -0.880 15.047 7.888 1.00 91.12 202 SER A CA 1
ATOM 1658 C C . SER A 1 202 ? -1.140 14.382 6.532 1.00 91.12 202 SER A C 1
ATOM 1660 O O . SER A 1 202 ? -0.199 14.118 5.792 1.00 91.12 202 SER A O 1
ATOM 1662 N N . ASP A 1 203 ? -2.401 14.094 6.203 1.00 90.00 203 ASP A N 1
ATOM 1663 C CA . ASP A 1 203 ? -2.810 13.495 4.933 1.00 90.00 203 ASP A CA 1
ATOM 1664 C C . ASP A 1 203 ? -2.832 14.558 3.821 1.00 90.00 203 ASP A C 1
ATOM 1666 O O . ASP A 1 203 ? -2.344 14.292 2.728 1.00 90.00 203 ASP A O 1
ATOM 1670 N N . LEU A 1 204 ? -3.259 15.792 4.118 1.00 92.56 204 LEU A N 1
ATOM 1671 C CA . LEU A 1 204 ? -3.133 16.959 3.240 1.00 92.56 204 LEU A CA 1
ATOM 1672 C C . LEU A 1 204 ? -1.668 17.217 2.883 1.00 92.56 204 LEU A C 1
ATOM 1674 O O . LEU A 1 204 ? -1.352 17.295 1.705 1.00 92.56 204 LEU A O 1
ATOM 1678 N N . SER A 1 205 ? -0.767 17.246 3.869 1.00 91.62 205 SER A N 1
ATOM 1679 C CA . SER A 1 205 ? 0.670 17.421 3.629 1.00 91.62 205 SER A CA 1
ATOM 1680 C C . SER A 1 205 ? 1.260 16.302 2.758 1.00 91.62 205 SER A C 1
ATOM 1682 O O . SER A 1 205 ? 2.091 16.586 1.902 1.00 91.62 205 SER A O 1
ATOM 1684 N N . LYS A 1 206 ? 0.795 15.047 2.890 1.00 91.44 206 LYS A N 1
ATOM 1685 C CA . LYS A 1 206 ? 1.174 13.953 1.968 1.00 91.44 206 LYS A CA 1
ATOM 1686 C C . LYS A 1 206 ? 0.631 14.187 0.560 1.00 91.44 206 LYS A C 1
ATOM 1688 O O . LYS A 1 206 ? 1.361 13.964 -0.398 1.00 91.44 206 LYS A O 1
ATOM 1693 N N . PHE A 1 207 ? -0.613 14.649 0.421 1.00 90.50 207 PHE A N 1
ATOM 1694 C CA . PHE A 1 207 ? -1.190 14.986 -0.881 1.00 90.50 207 PHE A CA 1
ATOM 1695 C C . PHE A 1 207 ? -0.511 16.203 -1.524 1.00 90.50 207 PHE A C 1
ATOM 1697 O O . PHE A 1 207 ? -0.362 16.218 -2.739 1.00 90.50 207 PHE A O 1
ATOM 1704 N N . GLU A 1 208 ? -0.044 17.183 -0.749 1.00 89.38 208 GLU A N 1
ATOM 1705 C CA . GLU A 1 208 ? 0.783 18.301 -1.223 1.00 89.38 208 GLU A CA 1
ATOM 1706 C C . GLU A 1 208 ? 2.155 17.805 -1.709 1.00 89.38 208 GLU A C 1
ATOM 1708 O O . GLU A 1 208 ? 2.583 18.166 -2.803 1.00 89.38 208 GLU A O 1
ATOM 1713 N N . ASP A 1 209 ? 2.800 16.901 -0.965 1.00 91.75 209 ASP A N 1
ATOM 1714 C CA . ASP A 1 209 ? 4.055 16.235 -1.346 1.00 91.75 209 ASP A CA 1
ATOM 1715 C C . ASP A 1 209 ? 3.904 15.392 -2.629 1.00 91.75 209 ASP A C 1
ATOM 1717 O O . ASP A 1 209 ? 4.743 15.436 -3.533 1.00 91.75 209 ASP A O 1
ATOM 1721 N N . GLU A 1 210 ? 2.824 14.614 -2.735 1.00 91.38 210 GLU A N 1
ATOM 1722 C CA . GLU A 1 210 ? 2.492 13.823 -3.924 1.00 91.38 210 GLU A CA 1
ATOM 1723 C C . GLU A 1 210 ? 2.108 14.712 -5.108 1.00 91.38 210 GLU A C 1
ATOM 1725 O O . GLU A 1 210 ? 2.501 14.419 -6.240 1.00 91.38 210 GLU A O 1
ATOM 1730 N N . LYS A 1 211 ? 1.416 15.830 -4.863 1.00 93.38 211 LYS A N 1
ATOM 1731 C CA . LYS A 1 211 ? 1.067 16.809 -5.892 1.00 93.38 211 LYS A CA 1
ATOM 1732 C C . LYS A 1 211 ? 2.307 17.525 -6.418 1.00 93.38 211 LYS A C 1
ATOM 1734 O O . LYS A 1 211 ? 2.482 17.593 -7.629 1.00 93.38 211 LYS A O 1
ATOM 1739 N N . LEU A 1 212 ? 3.223 17.936 -5.542 1.00 92.50 212 LEU A N 1
ATOM 1740 C CA . LEU A 1 212 ? 4.519 18.505 -5.915 1.00 92.50 212 LEU A CA 1
ATOM 1741 C C . LEU A 1 212 ? 5.353 17.513 -6.743 1.00 92.50 212 LEU A C 1
ATOM 1743 O O . LEU A 1 212 ? 5.922 17.886 -7.767 1.00 92.50 212 LEU A O 1
ATOM 1747 N N . ARG A 1 213 ? 5.383 16.227 -6.362 1.00 91.44 213 ARG A N 1
ATOM 1748 C CA . ARG A 1 213 ? 6.026 15.166 -7.165 1.00 91.44 213 ARG A CA 1
ATOM 1749 C C . ARG A 1 213 ? 5.342 14.966 -8.520 1.00 91.44 213 ARG A C 1
ATOM 1751 O O . ARG A 1 213 ? 6.039 14.748 -9.510 1.00 91.44 213 ARG A O 1
ATOM 1758 N N . GLN A 1 214 ? 4.010 15.045 -8.580 1.00 93.31 214 GLN A N 1
ATOM 1759 C CA . GLN A 1 214 ? 3.261 15.001 -9.837 1.00 93.31 214 GLN A CA 1
ATOM 1760 C C . GLN A 1 214 ? 3.611 16.202 -10.720 1.00 93.31 214 GLN A C 1
ATOM 1762 O O . GLN A 1 214 ? 3.861 16.011 -11.902 1.00 93.31 214 GLN A O 1
ATOM 1767 N N . ASP A 1 215 ? 3.676 17.409 -10.166 1.00 94.12 215 ASP A N 1
ATOM 1768 C CA . ASP A 1 215 ? 3.912 18.632 -10.935 1.00 94.12 215 ASP A CA 1
ATOM 1769 C C . ASP A 1 215 ? 5.361 18.728 -11.432 1.00 94.12 215 ASP A C 1
ATOM 1771 O O . ASP A 1 215 ? 5.580 19.087 -12.584 1.00 94.12 215 ASP A O 1
ATOM 1775 N N . ILE A 1 216 ? 6.341 18.260 -10.650 1.00 93.69 216 ILE A N 1
ATOM 1776 C CA . ILE A 1 216 ? 7.727 18.058 -11.115 1.00 93.69 216 ILE A CA 1
ATOM 1777 C C . ILE A 1 216 ? 7.795 16.992 -12.227 1.00 93.69 216 ILE A C 1
ATOM 1779 O O . ILE A 1 216 ? 8.579 17.117 -13.170 1.00 93.69 216 ILE A O 1
ATOM 1783 N N . LEU A 1 217 ? 6.981 15.931 -12.154 1.00 93.88 217 LEU A N 1
ATOM 1784 C CA . LEU A 1 217 ? 6.901 14.928 -13.220 1.00 93.88 217 LEU A CA 1
ATOM 1785 C C . LEU A 1 217 ? 6.224 15.490 -14.480 1.00 93.88 217 LEU A C 1
ATOM 1787 O O . LEU A 1 217 ? 6.674 15.185 -15.582 1.00 93.88 217 LEU A O 1
ATOM 1791 N N . VAL A 1 218 ? 5.181 16.310 -14.331 1.00 95.38 218 VAL A N 1
ATOM 1792 C CA . VAL A 1 218 ? 4.500 17.000 -15.436 1.00 95.38 218 VAL A CA 1
ATOM 1793 C C . VAL A 1 218 ? 5.450 17.986 -16.104 1.00 95.38 218 VAL A C 1
ATOM 1795 O O . VAL A 1 218 ? 5.587 17.914 -17.317 1.00 95.38 218 VAL A O 1
ATOM 1798 N N . ASP A 1 219 ? 6.178 18.813 -15.352 1.00 94.88 219 ASP A N 1
ATOM 1799 C CA . ASP A 1 219 ? 7.204 19.718 -15.888 1.00 94.88 219 ASP A CA 1
ATOM 1800 C C . ASP A 1 219 ? 8.309 18.952 -16.636 1.00 94.88 219 ASP A C 1
ATOM 1802 O O . ASP A 1 219 ? 8.656 19.282 -17.771 1.00 94.88 219 ASP A O 1
ATOM 1806 N N . ARG A 1 220 ? 8.789 17.831 -16.080 1.00 93.88 220 ARG A N 1
ATOM 1807 C CA . ARG A 1 220 ? 9.763 16.961 -16.760 1.00 93.88 220 ARG A CA 1
ATOM 1808 C C . ARG A 1 220 ? 9.215 16.305 -18.036 1.00 93.88 220 ARG A C 1
ATOM 1810 O O . ARG A 1 220 ? 9.978 16.043 -18.966 1.00 93.88 220 ARG A O 1
ATOM 1817 N N . MET A 1 221 ? 7.920 15.998 -18.088 1.00 90.81 221 MET A N 1
ATOM 1818 C CA . MET A 1 221 ? 7.278 15.482 -19.301 1.00 90.81 221 MET A CA 1
ATOM 1819 C C . MET A 1 221 ? 7.018 16.600 -20.312 1.00 90.81 221 MET A C 1
ATOM 1821 O O . MET A 1 221 ? 7.221 16.378 -21.499 1.00 90.81 221 MET A O 1
ATOM 1825 N N . GLN A 1 222 ? 6.644 17.795 -19.855 1.00 95.06 222 GLN A N 1
ATOM 1826 C CA . GLN A 1 222 ? 6.391 18.975 -20.676 1.00 95.06 222 GLN A CA 1
ATOM 1827 C C . GLN A 1 222 ? 7.681 19.458 -21.344 1.00 95.06 222 GLN A C 1
ATOM 1829 O O . GLN A 1 222 ? 7.748 19.496 -22.566 1.00 95.06 222 GLN A O 1
ATOM 1834 N N . THR A 1 223 ? 8.746 19.680 -20.572 1.00 93.94 223 THR A N 1
ATOM 1835 C CA . THR A 1 223 ? 10.083 20.014 -21.096 1.00 93.94 223 THR A CA 1
ATOM 1836 C C . THR A 1 223 ? 10.610 18.964 -22.074 1.00 93.94 223 THR A C 1
ATOM 1838 O O . THR A 1 223 ? 11.227 19.326 -23.072 1.00 93.94 223 THR A O 1
ATOM 1841 N N . LYS A 1 224 ? 10.328 17.669 -21.860 1.00 93.25 224 LYS A N 1
ATOM 1842 C CA . LYS A 1 224 ? 10.674 16.620 -22.831 1.00 93.25 224 LYS A CA 1
ATOM 1843 C C . LYS A 1 224 ? 9.776 16.624 -24.077 1.00 93.25 224 LYS A C 1
ATOM 1845 O O . LYS A 1 224 ? 10.258 16.327 -25.164 1.00 93.25 224 LYS A O 1
ATOM 1850 N N . VAL A 1 225 ? 8.490 16.938 -23.944 1.00 95.38 225 VAL A N 1
ATOM 1851 C CA . VAL A 1 225 ? 7.572 17.123 -25.080 1.00 95.38 225 VAL A CA 1
ATOM 1852 C C . VAL A 1 225 ? 7.997 18.325 -25.919 1.00 95.38 225 VAL A C 1
ATOM 1854 O O . VAL A 1 225 ? 7.961 18.237 -27.139 1.00 95.38 225 VAL A O 1
ATOM 1857 N N . ASP A 1 226 ? 8.439 19.410 -25.290 1.00 94.25 226 ASP A N 1
ATOM 1858 C CA . ASP A 1 226 ? 8.885 20.614 -25.987 1.00 94.25 226 ASP A CA 1
ATOM 1859 C C . ASP A 1 226 ? 10.260 20.404 -26.646 1.00 94.25 226 ASP A C 1
ATOM 1861 O O . ASP A 1 226 ? 10.392 20.696 -27.828 1.00 94.25 226 ASP A O 1
ATOM 1865 N N . GLN A 1 227 ? 11.208 19.720 -25.987 1.00 94.81 227 GLN A N 1
ATOM 1866 C CA . GLN A 1 227 ? 12.430 19.211 -26.640 1.00 94.81 227 GLN A CA 1
ATOM 1867 C C . GLN A 1 227 ? 12.122 18.355 -27.877 1.00 94.81 227 GLN A C 1
ATOM 1869 O O . GLN A 1 227 ? 12.749 18.527 -28.915 1.00 94.81 227 GLN A O 1
ATOM 1874 N N . LEU A 1 228 ? 11.136 17.454 -27.795 1.00 93.25 228 LEU A N 1
ATOM 1875 C CA . LEU A 1 228 ? 10.742 16.621 -28.935 1.00 93.25 228 LEU A CA 1
ATOM 1876 C C . LEU A 1 228 ? 10.037 17.416 -30.046 1.00 93.25 228 LEU A C 1
ATOM 1878 O O . LEU A 1 228 ? 10.122 17.012 -31.200 1.00 93.25 228 LEU A O 1
ATOM 1882 N N . LYS A 1 229 ? 9.364 18.535 -29.741 1.00 93.06 229 LYS A N 1
ATOM 1883 C CA . LYS A 1 229 ? 8.843 19.460 -30.766 1.00 93.06 229 LYS A CA 1
ATOM 1884 C C . LYS A 1 229 ? 9.971 20.227 -31.445 1.00 93.06 229 LYS A C 1
ATOM 1886 O O . LYS A 1 229 ? 9.928 20.366 -32.661 1.00 93.06 229 LYS A O 1
ATOM 1891 N N . ASP A 1 230 ? 10.958 20.693 -30.682 1.00 94.50 230 ASP A N 1
ATOM 1892 C CA . ASP A 1 230 ? 12.129 21.391 -31.217 1.00 94.50 230 ASP A CA 1
ATOM 1893 C C . ASP A 1 230 ? 12.957 20.451 -32.112 1.00 94.50 230 ASP A C 1
ATOM 1895 O O . ASP A 1 230 ? 13.319 20.831 -33.225 1.00 94.50 230 ASP A O 1
ATOM 1899 N N . ASP A 1 231 ? 13.164 19.196 -31.687 1.00 93.50 231 ASP A N 1
ATOM 1900 C CA . ASP A 1 231 ? 13.758 18.131 -32.508 1.00 93.50 231 ASP A CA 1
ATOM 1901 C C . ASP A 1 231 ? 12.936 17.891 -33.789 1.00 93.50 231 ASP A C 1
ATOM 1903 O O . ASP A 1 231 ? 13.500 17.860 -34.881 1.00 93.50 231 ASP A O 1
ATOM 1907 N N . ILE A 1 232 ? 11.604 17.749 -33.692 1.00 92.75 232 ILE A N 1
ATOM 1908 C CA . ILE A 1 232 ? 10.727 17.556 -34.863 1.00 92.75 232 ILE A CA 1
ATOM 1909 C C . ILE A 1 232 ? 10.822 18.744 -35.825 1.00 92.75 232 ILE A C 1
ATOM 1911 O O . ILE A 1 232 ? 11.047 18.524 -37.009 1.00 92.75 232 ILE A O 1
ATOM 1915 N N . ALA A 1 233 ? 10.725 19.984 -35.343 1.00 94.00 233 ALA A N 1
ATOM 1916 C CA . ALA A 1 233 ? 10.817 21.181 -36.179 1.00 94.00 233 ALA A CA 1
ATOM 1917 C C . ALA A 1 233 ? 12.202 21.320 -36.842 1.00 94.00 233 ALA A C 1
ATOM 1919 O O . ALA A 1 233 ? 12.306 21.750 -37.992 1.00 94.00 233 ALA A O 1
ATOM 1920 N N . LEU A 1 234 ? 13.269 20.911 -36.147 1.00 94.50 234 LEU A N 1
ATOM 1921 C CA . LEU A 1 234 ? 14.621 20.834 -36.696 1.00 94.50 234 LEU A CA 1
ATOM 1922 C C . LEU A 1 234 ? 14.726 19.758 -37.787 1.00 94.50 234 LEU A C 1
ATOM 1924 O O . LEU A 1 234 ? 15.316 20.023 -38.834 1.00 94.50 234 LEU A O 1
ATOM 1928 N N . TYR A 1 235 ? 14.138 18.575 -37.588 1.00 94.44 235 TYR A N 1
ATOM 1929 C CA . TYR A 1 235 ? 14.113 17.522 -38.606 1.00 94.44 235 TYR A CA 1
ATOM 1930 C C . TYR A 1 235 ? 13.216 17.878 -39.799 1.00 94.44 235 TYR A C 1
ATOM 1932 O O . TYR A 1 235 ? 13.609 17.618 -40.930 1.00 94.44 235 TYR A O 1
ATOM 1940 N N . GLU A 1 236 ? 12.070 18.529 -39.595 1.00 94.38 236 GLU A N 1
ATOM 1941 C CA . GLU A 1 236 ? 11.217 19.057 -40.670 1.00 94.38 236 GLU A CA 1
ATOM 1942 C C . GLU A 1 236 ? 11.962 20.116 -41.497 1.00 94.38 236 GLU A C 1
ATOM 1944 O O . GLU A 1 236 ? 11.945 20.063 -42.726 1.00 94.38 236 GLU A O 1
ATOM 1949 N N . ALA A 1 237 ? 12.702 21.023 -40.847 1.00 92.56 237 ALA A N 1
ATOM 1950 C CA . ALA A 1 237 ? 13.557 21.991 -41.533 1.00 92.56 237 ALA A CA 1
ATOM 1951 C C . ALA A 1 237 ? 14.726 21.325 -42.288 1.00 92.56 237 ALA A C 1
ATOM 1953 O O . ALA A 1 237 ? 15.062 21.754 -43.393 1.00 92.56 237 ALA A O 1
ATOM 1954 N N . GLN A 1 238 ? 15.328 20.263 -41.736 1.00 92.94 238 GLN A N 1
ATOM 1955 C CA . GLN A 1 238 ? 16.353 19.473 -42.430 1.00 92.94 238 GLN A CA 1
ATOM 1956 C C . GLN A 1 238 ? 15.786 18.706 -43.628 1.00 92.94 238 GLN A C 1
ATOM 1958 O O . GLN A 1 238 ? 16.430 18.685 -44.672 1.00 92.94 238 GLN A O 1
ATOM 1963 N N . ILE A 1 239 ? 14.594 18.117 -43.511 1.00 91.69 239 ILE A N 1
ATOM 1964 C CA . ILE A 1 239 ? 13.911 17.429 -44.614 1.00 91.69 239 ILE A CA 1
ATOM 1965 C C . ILE A 1 239 ? 13.574 18.434 -45.715 1.00 91.69 239 ILE A C 1
ATOM 1967 O O . ILE A 1 239 ? 13.931 18.196 -46.860 1.00 91.69 239 ILE A O 1
ATOM 1971 N N . ALA A 1 240 ? 13.000 19.596 -45.386 1.00 94.06 240 ALA A N 1
ATOM 1972 C CA . ALA A 1 240 ? 12.720 20.642 -46.370 1.00 94.06 240 ALA A CA 1
ATOM 1973 C C . ALA A 1 240 ? 13.999 21.152 -47.068 1.00 94.06 240 ALA A C 1
ATOM 1975 O O . ALA A 1 240 ? 14.000 21.368 -48.280 1.00 94.06 240 ALA A O 1
ATOM 1976 N N . ALA A 1 241 ? 15.109 21.302 -46.336 1.00 91.94 241 ALA A N 1
ATOM 1977 C CA . ALA A 1 241 ? 16.403 21.648 -46.926 1.00 91.94 241 ALA A CA 1
ATOM 1978 C C . ALA A 1 241 ? 16.937 20.534 -47.847 1.00 91.94 241 ALA A C 1
ATOM 1980 O O . ALA A 1 241 ? 17.357 20.824 -48.964 1.00 91.94 241 ALA A O 1
ATOM 1981 N N . GLN A 1 242 ? 16.858 19.267 -47.429 1.00 90.25 242 GLN A N 1
ATOM 1982 C CA . GLN A 1 242 ? 17.268 18.111 -48.235 1.00 90.25 242 GLN A CA 1
ATOM 1983 C C . GLN A 1 242 ? 16.370 17.894 -49.457 1.00 90.25 242 GLN A C 1
ATOM 1985 O O . GLN A 1 242 ? 16.867 17.494 -50.503 1.00 90.25 242 GLN A O 1
ATOM 1990 N N . GLU A 1 243 ? 15.075 18.201 -49.379 1.00 90.69 243 GLU A N 1
ATOM 1991 C CA . GLU A 1 243 ? 14.178 18.215 -50.535 1.00 90.69 243 GLU A CA 1
ATOM 1992 C C . GLU A 1 243 ? 14.564 19.331 -51.514 1.00 90.69 243 GLU A C 1
ATOM 1994 O O . GLU A 1 243 ? 14.555 19.105 -52.721 1.00 90.69 243 GLU A O 1
ATOM 1999 N N . ILE A 1 244 ? 14.966 20.515 -51.041 1.00 92.31 244 ILE A N 1
ATOM 2000 C CA . ILE A 1 244 ? 15.480 21.590 -51.907 1.00 92.31 244 ILE A CA 1
ATOM 2001 C C . ILE A 1 244 ? 16.823 21.188 -52.544 1.00 92.31 244 ILE A C 1
ATOM 2003 O O . ILE A 1 244 ? 16.998 21.353 -53.755 1.00 92.31 244 ILE A O 1
ATOM 2007 N N . GLU A 1 245 ? 17.754 20.608 -51.784 1.00 87.88 245 GLU A N 1
ATOM 2008 C CA . GLU A 1 245 ? 19.031 20.092 -52.304 1.00 87.88 245 GLU A CA 1
ATOM 2009 C C . GLU A 1 245 ? 18.826 18.928 -53.290 1.00 87.88 245 GLU A C 1
ATOM 2011 O O . GLU A 1 245 ? 19.477 18.874 -54.333 1.00 87.88 245 GLU A O 1
ATOM 2016 N N . MET A 1 246 ? 17.870 18.032 -53.031 1.00 90.19 246 MET A N 1
ATOM 2017 C CA . MET A 1 246 ? 17.495 16.953 -53.946 1.00 90.19 246 MET A CA 1
ATOM 2018 C C . MET A 1 246 ? 16.845 17.497 -55.221 1.00 90.19 246 MET A C 1
ATOM 2020 O O . MET A 1 246 ? 17.226 17.071 -56.306 1.00 90.19 246 MET A O 1
ATOM 2024 N N . ASN A 1 247 ? 15.922 18.459 -55.128 1.00 92.12 247 ASN A N 1
ATOM 2025 C CA . ASN A 1 247 ? 15.286 19.070 -56.299 1.00 92.12 247 ASN A CA 1
ATOM 2026 C C . ASN A 1 247 ? 16.290 19.873 -57.143 1.00 92.12 247 ASN A C 1
ATOM 2028 O O . ASN A 1 247 ? 16.269 19.786 -58.368 1.00 92.12 247 ASN A O 1
ATOM 2032 N N . THR A 1 248 ? 17.209 20.620 -56.523 1.00 91.44 248 THR A N 1
ATOM 2033 C CA . THR A 1 248 ? 18.287 21.313 -57.256 1.00 91.44 248 THR A CA 1
ATOM 2034 C C . THR A 1 248 ? 19.276 20.328 -57.883 1.00 91.44 248 THR A C 1
ATOM 2036 O O . THR A 1 248 ? 19.612 20.490 -59.053 1.00 91.44 248 THR A O 1
ATOM 2039 N N . SER A 1 249 ? 19.657 19.253 -57.185 1.00 86.88 249 SER A N 1
ATOM 2040 C CA . SER A 1 249 ? 20.475 18.163 -57.748 1.00 86.88 249 SER A CA 1
ATOM 2041 C C . SER A 1 249 ? 19.765 17.428 -58.887 1.00 86.88 249 SER A C 1
ATOM 2043 O O . SER A 1 249 ? 20.395 17.078 -59.879 1.00 86.88 249 SER A O 1
ATOM 2045 N N . GLN A 1 250 ? 18.452 17.216 -58.789 1.00 91.25 250 GLN A N 1
ATOM 2046 C CA . GLN A 1 250 ? 17.649 16.577 -59.829 1.00 91.25 250 GLN A CA 1
ATOM 2047 C C . GLN A 1 250 ? 17.464 17.490 -61.048 1.00 91.25 250 GLN A C 1
ATOM 2049 O O . GLN A 1 250 ? 17.542 17.013 -62.176 1.00 91.25 250 GLN A O 1
ATOM 2054 N N . ASN A 1 251 ? 17.313 18.802 -60.848 1.00 91.00 251 ASN A N 1
ATOM 2055 C CA . ASN A 1 251 ? 17.337 19.778 -61.937 1.00 91.00 251 ASN A CA 1
ATOM 2056 C C . ASN A 1 251 ? 18.716 19.831 -62.610 1.00 91.00 251 ASN A C 1
ATOM 2058 O O . ASN A 1 251 ? 18.779 19.799 -63.833 1.00 91.00 251 ASN A O 1
ATOM 2062 N N . LEU A 1 252 ? 19.814 19.803 -61.846 1.00 90.62 252 LEU A N 1
ATOM 2063 C CA . LEU A 1 252 ? 21.174 19.687 -62.389 1.00 90.62 252 LEU A CA 1
ATOM 2064 C C . LEU A 1 252 ? 21.390 18.364 -63.144 1.00 90.62 252 LEU A C 1
ATOM 2066 O O . LEU A 1 252 ? 22.082 18.352 -64.159 1.00 90.62 252 LEU A O 1
ATOM 2070 N N . LEU A 1 253 ? 20.773 17.261 -62.705 1.00 90.56 253 LEU A N 1
ATOM 2071 C CA . LEU A 1 253 ? 20.762 16.002 -63.454 1.00 90.56 253 LEU A CA 1
ATOM 2072 C C . LEU A 1 253 ? 19.951 16.120 -64.749 1.00 90.56 253 LEU A C 1
ATOM 2074 O O . LEU A 1 253 ? 20.442 15.678 -65.779 1.00 90.56 253 LEU A O 1
ATOM 2078 N N . TYR A 1 254 ? 18.780 16.762 -64.754 1.00 91.38 254 TYR A N 1
ATOM 2079 C CA . TYR A 1 254 ? 18.028 17.018 -65.989 1.00 91.38 254 TYR A CA 1
ATOM 2080 C C . TYR A 1 254 ? 18.757 17.989 -66.936 1.00 91.38 254 TYR A C 1
ATOM 2082 O O . TYR A 1 254 ? 18.709 17.815 -68.155 1.00 91.38 254 TYR A O 1
ATOM 2090 N N . GLU A 1 255 ? 19.481 18.982 -66.417 1.00 90.56 255 GLU A N 1
ATOM 2091 C CA . GLU A 1 255 ? 20.370 19.844 -67.205 1.00 90.56 255 GLU A CA 1
ATOM 2092 C C . GLU A 1 255 ? 21.553 19.049 -67.778 1.00 90.56 255 GLU A C 1
ATOM 2094 O O . GLU A 1 255 ? 21.868 19.191 -68.957 1.00 90.56 255 GLU A O 1
ATOM 2099 N N . ALA A 1 256 ? 22.163 18.146 -67.005 1.00 90.75 256 ALA A N 1
ATOM 2100 C CA . ALA A 1 256 ? 23.219 17.256 -67.485 1.00 90.75 256 ALA A CA 1
ATOM 2101 C C . ALA A 1 256 ? 22.704 16.214 -68.498 1.00 90.75 256 ALA A C 1
ATOM 2103 O O . ALA A 1 256 ? 23.385 15.925 -69.480 1.00 90.75 256 ALA A O 1
ATOM 2104 N N . GLU A 1 257 ? 21.497 15.675 -68.319 1.00 88.69 257 GLU A N 1
ATOM 2105 C CA . GLU A 1 257 ? 20.847 14.764 -69.266 1.00 88.69 257 GLU A CA 1
ATOM 2106 C C . GLU A 1 257 ? 20.477 15.482 -70.564 1.00 88.69 257 GLU A C 1
ATOM 2108 O O . GLU A 1 257 ? 20.765 14.968 -71.643 1.00 88.69 257 GLU A O 1
ATOM 2113 N N . THR A 1 258 ? 19.906 16.687 -70.498 1.00 89.06 258 THR A N 1
ATOM 2114 C CA . THR A 1 258 ? 19.601 17.486 -71.697 1.00 89.06 258 THR A CA 1
ATOM 2115 C C . THR A 1 258 ? 20.868 17.961 -72.407 1.00 89.06 258 THR A C 1
ATOM 2117 O O . THR A 1 258 ? 20.912 17.911 -73.637 1.00 89.06 258 THR A O 1
ATOM 2120 N N . GLN A 1 259 ? 21.939 18.297 -71.679 1.00 91.62 259 GLN A N 1
ATOM 2121 C CA . GLN A 1 259 ? 23.271 18.519 -72.255 1.00 91.62 259 GLN A CA 1
ATOM 2122 C C . GLN A 1 259 ? 23.843 17.243 -72.889 1.00 91.62 259 GLN A C 1
ATOM 2124 O O . GLN A 1 259 ? 24.354 17.304 -74.003 1.00 91.62 259 GLN A O 1
ATOM 2129 N N . MET A 1 260 ? 23.713 16.069 -72.262 1.00 88.19 260 MET A N 1
ATOM 2130 C CA . MET A 1 260 ? 24.126 14.799 -72.874 1.00 88.19 260 MET A CA 1
ATOM 2131 C C . MET A 1 260 ? 23.285 14.442 -74.103 1.00 88.19 260 MET A C 1
ATOM 2133 O O . MET A 1 260 ? 23.824 13.892 -75.062 1.00 88.19 260 MET A O 1
ATOM 2137 N N . VAL A 1 261 ? 21.988 14.756 -74.128 1.00 91.94 261 VAL A N 1
ATOM 2138 C CA . VAL A 1 261 ? 21.139 14.599 -75.318 1.00 91.94 261 VAL A CA 1
ATOM 2139 C C . VAL A 1 261 ? 21.586 15.564 -76.416 1.00 91.94 261 VAL A C 1
ATOM 2141 O O . VAL A 1 261 ? 21.761 15.118 -77.547 1.00 91.94 261 VAL A O 1
ATOM 2144 N N . ALA A 1 262 ? 21.867 16.832 -76.097 1.00 92.50 262 ALA A N 1
ATOM 2145 C CA . ALA A 1 262 ? 22.417 17.802 -77.045 1.00 92.50 262 ALA A CA 1
ATOM 2146 C C . ALA A 1 262 ? 23.769 17.335 -77.612 1.00 92.50 262 ALA A C 1
ATOM 2148 O O . ALA A 1 262 ? 23.903 17.207 -78.823 1.00 92.50 262 ALA A O 1
ATOM 2149 N N . ILE A 1 263 ? 24.718 16.932 -76.761 1.00 89.19 263 ILE A N 1
ATOM 2150 C CA . ILE A 1 263 ? 26.019 16.374 -77.165 1.00 89.19 263 ILE A CA 1
ATOM 2151 C C . ILE A 1 263 ? 25.847 15.101 -78.007 1.00 89.19 263 ILE A C 1
ATOM 2153 O O . ILE A 1 263 ? 26.609 14.885 -78.947 1.00 89.19 263 ILE A O 1
ATOM 2157 N N . ASN A 1 264 ? 24.855 14.249 -77.730 1.00 91.12 264 ASN A N 1
ATOM 2158 C CA . ASN A 1 264 ? 24.572 13.076 -78.563 1.00 91.12 264 ASN A CA 1
ATOM 2159 C C . ASN A 1 264 ? 23.925 13.442 -79.910 1.00 91.12 264 ASN A C 1
ATOM 2161 O O . ASN A 1 264 ? 24.226 12.786 -80.909 1.00 91.12 264 ASN A O 1
ATOM 2165 N N . VAL A 1 265 ? 23.098 14.490 -79.972 1.00 92.06 265 VAL A N 1
ATOM 2166 C CA . VAL A 1 265 ? 22.565 15.050 -81.226 1.00 92.06 265 VAL A CA 1
ATOM 2167 C C . VAL A 1 265 ? 23.685 15.695 -82.041 1.00 92.06 265 VAL A C 1
ATOM 2169 O O . VAL A 1 265 ? 23.814 15.378 -83.220 1.00 92.06 265 VAL A O 1
ATOM 2172 N N . ASP A 1 266 ? 24.559 16.491 -81.426 1.00 89.44 266 ASP A N 1
ATOM 2173 C CA . ASP A 1 266 ? 25.729 17.094 -82.070 1.00 89.44 266 ASP A CA 1
ATOM 2174 C C . ASP A 1 266 ? 26.725 16.029 -82.526 1.00 89.44 266 ASP A C 1
ATOM 2176 O O . ASP A 1 266 ? 27.230 16.092 -83.641 1.00 89.44 266 ASP A O 1
ATOM 2180 N N . LYS A 1 267 ? 26.951 14.977 -81.735 1.00 89.94 267 LYS A N 1
ATOM 2181 C CA . LYS A 1 267 ? 27.743 13.803 -82.128 1.00 89.94 267 LYS A CA 1
ATOM 2182 C C . LYS A 1 267 ? 27.100 13.047 -83.288 1.00 89.94 267 LYS A C 1
ATOM 2184 O O . LYS A 1 267 ? 27.814 12.621 -84.192 1.00 89.94 267 LYS A O 1
ATOM 2189 N N . ALA A 1 268 ? 25.777 12.883 -83.312 1.00 90.00 268 ALA A N 1
ATOM 2190 C CA . ALA A 1 268 ? 25.068 12.283 -84.442 1.00 90.00 268 ALA A CA 1
ATOM 2191 C C . ALA A 1 268 ? 25.125 13.180 -85.691 1.00 90.00 268 ALA A C 1
ATOM 2193 O O . ALA A 1 268 ? 25.286 12.675 -86.806 1.00 90.00 268 ALA A O 1
ATOM 2194 N N . HIS A 1 269 ? 25.065 14.501 -85.516 1.00 90.19 269 HIS A N 1
ATOM 2195 C CA . HIS A 1 269 ? 25.198 15.488 -86.579 1.00 90.19 269 HIS A CA 1
ATOM 2196 C C . HIS A 1 269 ? 26.625 15.507 -87.136 1.00 90.19 269 HIS A C 1
ATOM 2198 O O . HIS A 1 269 ? 26.793 15.343 -88.338 1.00 90.19 269 HIS A O 1
ATOM 2204 N N . LEU A 1 270 ? 27.654 15.568 -86.288 1.00 91.31 270 LEU A N 1
ATOM 2205 C CA . LEU A 1 270 ? 29.070 15.451 -86.647 1.00 91.31 270 LEU A CA 1
ATOM 2206 C C . LEU A 1 270 ? 29.388 14.103 -87.295 1.00 91.31 270 LEU A C 1
ATOM 2208 O O . LEU A 1 270 ? 30.079 14.076 -88.304 1.00 91.31 270 LEU A O 1
ATOM 2212 N N . LEU A 1 271 ? 28.844 12.983 -86.805 1.00 90.81 271 LEU A N 1
ATOM 2213 C CA . LEU A 1 271 ? 28.974 11.682 -87.475 1.00 90.81 271 LEU A CA 1
ATOM 2214 C C . LEU A 1 271 ? 28.271 11.661 -88.837 1.00 90.81 271 LEU A C 1
ATOM 2216 O O . LEU A 1 271 ? 28.721 10.953 -89.735 1.00 90.81 271 LEU A O 1
ATOM 2220 N N . THR A 1 272 ? 27.195 12.428 -89.020 1.00 90.81 272 THR A N 1
ATOM 2221 C CA . THR A 1 272 ? 26.504 12.564 -90.310 1.00 90.81 272 THR A CA 1
ATOM 2222 C C . THR A 1 272 ? 27.291 13.465 -91.262 1.00 90.81 272 THR A C 1
ATOM 2224 O O . THR A 1 272 ? 27.566 13.039 -92.380 1.00 90.81 272 THR A O 1
ATOM 2227 N N . GLN A 1 273 ? 27.756 14.634 -90.806 1.00 90.06 273 GLN A N 1
ATOM 2228 C CA . GLN A 1 273 ? 28.665 15.526 -91.533 1.00 90.06 273 GLN A CA 1
ATOM 2229 C C . GLN A 1 273 ? 29.962 14.808 -91.925 1.00 90.06 273 GLN A C 1
ATOM 2231 O O . GLN A 1 273 ? 30.422 14.934 -93.061 1.00 90.06 273 GLN A O 1
ATOM 2236 N N . TRP A 1 274 ? 30.536 14.018 -91.014 1.00 89.69 274 TRP A N 1
ATOM 2237 C CA . TRP A 1 274 ? 31.723 13.203 -91.249 1.00 89.69 274 TRP A CA 1
ATOM 2238 C C . TRP A 1 274 ? 31.434 12.090 -92.250 1.00 89.69 274 TRP A C 1
ATOM 2240 O O . TRP A 1 274 ? 32.193 11.952 -93.198 1.00 89.69 274 TRP A O 1
ATOM 2250 N N . LYS A 1 275 ? 30.307 11.369 -92.148 1.00 90.38 275 LYS A N 1
ATOM 2251 C CA . LYS A 1 275 ? 29.882 10.404 -93.180 1.00 90.38 275 LYS A CA 1
ATOM 2252 C C . LYS A 1 275 ? 29.692 11.065 -94.546 1.00 90.38 275 LYS A C 1
ATOM 2254 O O . LYS A 1 275 ? 30.171 10.520 -95.532 1.00 90.38 275 LYS A O 1
ATOM 2259 N N . THR A 1 276 ? 29.072 12.244 -94.638 1.00 90.94 276 THR A N 1
ATOM 2260 C CA . THR A 1 276 ? 28.952 12.973 -95.915 1.00 90.94 276 THR A CA 1
ATOM 2261 C C . THR A 1 276 ? 30.293 13.510 -96.412 1.00 90.94 276 THR A C 1
ATOM 2263 O O . THR A 1 276 ? 30.527 13.529 -97.616 1.00 90.94 276 THR A O 1
ATOM 2266 N N . SER A 1 277 ? 31.207 13.877 -95.512 1.00 88.12 277 SER A N 1
ATOM 2267 C CA . SER A 1 277 ? 32.566 14.314 -95.853 1.00 88.12 277 SER A CA 1
ATOM 2268 C C . SER A 1 277 ? 33.441 13.148 -96.305 1.00 88.12 277 SER A C 1
ATOM 2270 O O . SER A 1 277 ? 34.210 13.309 -97.245 1.00 88.12 277 SER A O 1
ATOM 2272 N N . LEU A 1 278 ? 33.280 11.970 -95.696 1.00 87.06 278 LEU A N 1
ATOM 2273 C CA . LEU A 1 278 ? 33.927 10.709 -96.048 1.00 87.06 278 LEU A CA 1
ATOM 2274 C C . LEU A 1 278 ? 33.383 10.168 -97.372 1.00 87.06 278 LEU A C 1
ATOM 2276 O O . LEU A 1 278 ? 34.163 9.736 -98.203 1.00 87.06 278 LEU A O 1
ATOM 2280 N N . LEU A 1 279 ? 32.074 10.259 -97.616 1.00 87.88 279 LEU A N 1
ATOM 2281 C CA . LEU A 1 279 ? 31.448 9.870 -98.884 1.00 87.88 279 LEU A CA 1
ATOM 2282 C C . LEU A 1 279 ? 31.767 10.889 -99.995 1.00 87.88 279 LEU A C 1
ATOM 2284 O O . LEU A 1 279 ? 31.970 10.521 -101.148 1.00 87.88 279 LEU A O 1
ATOM 2288 N N . GLY A 1 280 ? 31.915 12.170 -99.648 1.00 87.56 280 GLY A N 1
ATOM 2289 C CA . GLY A 1 280 ? 32.453 13.207 -100.531 1.00 87.56 280 GLY A CA 1
ATOM 2290 C C . GLY A 1 280 ? 33.964 13.091 -100.770 1.00 87.56 280 GLY A C 1
ATOM 2291 O O . GLY A 1 280 ? 34.439 13.528 -101.815 1.00 87.56 280 GLY A O 1
ATOM 2292 N N . LEU A 1 281 ? 34.725 12.516 -99.832 1.00 82.56 281 LEU A N 1
ATOM 2293 C CA . LEU A 1 281 ? 36.129 12.135 -100.004 1.00 82.56 281 LEU A CA 1
ATOM 2294 C C . LEU A 1 281 ? 36.221 10.883 -100.877 1.00 82.56 281 LEU A C 1
ATOM 2296 O O . LEU A 1 281 ? 37.002 10.878 -101.811 1.00 82.56 281 LEU A O 1
ATOM 2300 N N . GLN A 1 282 ? 35.380 9.874 -100.642 1.00 86.94 282 GLN A N 1
ATOM 2301 C CA . GLN A 1 282 ? 35.284 8.665 -101.452 1.00 86.94 282 GLN A CA 1
ATOM 2302 C C . GLN A 1 282 ? 34.967 9.025 -102.904 1.00 86.94 282 GLN A C 1
ATOM 2304 O O . GLN A 1 282 ? 35.748 8.670 -103.771 1.00 86.94 282 GLN A O 1
ATOM 2309 N N . ARG A 1 283 ? 33.936 9.838 -103.170 1.00 85.31 283 ARG A N 1
ATOM 2310 C CA . ARG A 1 283 ? 33.634 10.327 -104.529 1.00 85.31 283 ARG A CA 1
ATOM 2311 C C . ARG A 1 283 ? 34.770 11.139 -105.154 1.00 85.31 283 ARG A C 1
ATOM 2313 O O . ARG A 1 283 ? 34.961 11.084 -106.363 1.00 85.31 283 ARG A O 1
ATOM 2320 N N . ARG A 1 284 ? 35.541 11.888 -104.354 1.00 85.69 284 ARG A N 1
ATOM 2321 C CA . ARG A 1 284 ? 36.758 12.573 -104.827 1.00 85.69 284 ARG A CA 1
ATOM 2322 C C . ARG A 1 284 ? 37.914 11.608 -105.081 1.00 85.69 284 ARG A C 1
ATOM 2324 O O . ARG A 1 284 ? 38.668 11.851 -106.007 1.00 85.69 284 ARG A O 1
ATOM 2331 N N . ASN A 1 285 ? 38.035 10.527 -104.317 1.00 86.69 285 ASN A N 1
ATOM 2332 C CA . ASN A 1 285 ? 39.045 9.486 -104.495 1.00 86.69 285 ASN A CA 1
ATOM 2333 C C . ASN A 1 285 ? 38.702 8.570 -105.676 1.00 86.69 285 ASN A C 1
ATOM 2335 O O . ASN A 1 285 ? 39.607 8.159 -106.385 1.00 86.69 285 ASN A O 1
ATOM 2339 N N . GLU A 1 286 ? 37.418 8.299 -105.919 1.00 87.06 286 GLU A N 1
ATOM 2340 C CA . GLU A 1 286 ? 36.887 7.629 -107.111 1.00 87.06 286 GLU A CA 1
ATOM 2341 C C . GLU A 1 286 ? 37.156 8.499 -108.344 1.00 87.06 286 GLU A C 1
ATOM 2343 O O . GLU A 1 286 ? 37.877 8.070 -109.235 1.00 87.06 286 GLU A O 1
ATOM 2348 N N . ALA A 1 287 ? 36.739 9.772 -108.339 1.00 85.12 287 ALA A N 1
ATOM 2349 C CA . ALA A 1 287 ? 37.046 10.706 -109.427 1.00 85.12 287 ALA A CA 1
ATOM 2350 C C . ALA A 1 287 ? 38.559 10.948 -109.620 1.00 85.12 287 ALA A C 1
ATOM 2352 O O . ALA A 1 287 ? 39.009 11.170 -110.743 1.00 85.12 287 ALA A O 1
ATOM 2353 N N . TYR A 1 288 ? 39.362 10.895 -108.550 1.00 83.56 288 TYR A N 1
ATOM 2354 C CA . TYR A 1 288 ? 40.823 10.956 -108.632 1.00 83.56 288 TYR A CA 1
ATOM 2355 C C . TYR A 1 288 ? 41.421 9.653 -109.169 1.00 83.56 288 TYR A C 1
ATOM 2357 O O . TYR A 1 288 ? 42.383 9.715 -109.921 1.00 83.56 288 TYR A O 1
ATOM 2365 N N . ALA A 1 289 ? 40.861 8.486 -108.843 1.00 86.62 289 ALA A N 1
ATOM 2366 C CA . ALA A 1 289 ? 41.274 7.201 -109.401 1.00 86.62 289 ALA A CA 1
ATOM 2367 C C . ALA A 1 289 ? 40.900 7.088 -110.886 1.00 86.62 289 ALA A C 1
ATOM 2369 O O . ALA A 1 289 ? 41.720 6.619 -111.670 1.00 86.62 289 ALA A O 1
ATOM 2370 N N . ASP A 1 290 ? 39.735 7.597 -111.292 1.00 85.81 290 ASP A N 1
ATOM 2371 C CA . ASP A 1 290 ? 39.333 7.730 -112.695 1.00 85.81 290 ASP A CA 1
ATOM 2372 C C . ASP A 1 290 ? 40.254 8.705 -113.445 1.00 85.81 290 ASP A C 1
ATOM 2374 O O . ASP A 1 290 ? 40.735 8.386 -114.532 1.00 85.81 290 ASP A O 1
ATOM 2378 N N . LEU A 1 291 ? 40.584 9.860 -112.849 1.00 82.31 291 LEU A N 1
ATOM 2379 C CA . LEU A 1 291 ? 41.580 10.792 -113.397 1.00 82.31 291 LEU A CA 1
ATOM 2380 C C . LEU A 1 291 ? 42.987 10.190 -113.446 1.00 82.31 291 LEU A C 1
ATOM 2382 O O . LEU A 1 291 ? 43.709 10.443 -114.404 1.00 82.31 291 LEU A O 1
ATOM 2386 N N . LEU A 1 292 ? 43.386 9.386 -112.459 1.00 85.12 292 LEU A N 1
ATOM 2387 C CA . LEU A 1 292 ? 44.682 8.711 -112.425 1.00 85.12 292 LEU A CA 1
ATOM 2388 C C . LEU A 1 292 ? 44.734 7.574 -113.453 1.00 85.12 292 LEU A C 1
ATOM 2390 O O . LEU A 1 292 ? 45.763 7.380 -114.088 1.00 85.12 292 LEU A O 1
ATOM 2394 N N . ALA A 1 293 ? 43.629 6.861 -113.675 1.00 83.69 293 ALA A N 1
ATOM 2395 C CA . ALA A 1 293 ? 43.495 5.861 -114.728 1.00 83.69 293 ALA A CA 1
ATOM 2396 C C . ALA A 1 293 ? 43.486 6.509 -116.122 1.00 83.69 293 ALA A C 1
ATOM 2398 O O . ALA A 1 293 ? 44.133 5.997 -117.031 1.00 83.69 293 ALA A O 1
ATOM 2399 N N . ALA A 1 294 ? 42.819 7.654 -116.292 1.00 84.38 294 ALA A N 1
ATOM 2400 C CA . ALA A 1 294 ? 42.868 8.447 -117.519 1.00 84.38 294 ALA A CA 1
ATOM 2401 C C . ALA A 1 294 ? 44.264 9.046 -117.763 1.00 84.38 294 ALA A C 1
ATOM 2403 O O . ALA A 1 294 ? 44.757 9.005 -118.884 1.00 84.38 294 ALA A O 1
ATOM 2404 N N . TYR A 1 295 ? 44.938 9.534 -116.718 1.00 83.62 295 TYR A N 1
ATOM 2405 C CA . TYR A 1 295 ? 46.321 10.009 -116.778 1.00 83.62 295 TYR A CA 1
ATOM 2406 C C . TYR A 1 295 ? 47.299 8.875 -117.100 1.00 83.62 295 TYR A C 1
ATOM 2408 O O . TYR A 1 295 ? 48.178 9.057 -117.935 1.00 83.62 295 TYR A O 1
ATOM 2416 N N . ASN A 1 296 ? 47.138 7.696 -116.493 1.00 85.50 296 ASN A N 1
ATOM 2417 C CA . ASN A 1 296 ? 47.965 6.530 -116.794 1.00 85.50 296 ASN A CA 1
ATOM 2418 C C . ASN A 1 296 ? 47.730 6.042 -118.227 1.00 85.50 296 ASN A C 1
ATOM 2420 O O . ASN A 1 296 ? 48.709 5.778 -118.910 1.00 85.50 296 ASN A O 1
ATOM 2424 N N . LYS A 1 297 ? 46.487 6.040 -118.731 1.00 84.38 297 LYS A N 1
ATOM 2425 C CA . LYS A 1 297 ? 46.199 5.795 -120.155 1.00 84.38 297 LYS A CA 1
ATOM 2426 C C . LYS A 1 297 ? 46.851 6.833 -121.062 1.00 84.38 297 LYS A C 1
ATOM 2428 O O . LYS A 1 297 ? 47.575 6.449 -121.964 1.00 84.38 297 LYS A O 1
ATOM 2433 N N . LEU A 1 298 ? 46.706 8.130 -120.781 1.00 81.19 298 LEU A N 1
ATOM 2434 C CA . LEU A 1 298 ? 47.382 9.198 -121.535 1.00 81.19 298 LEU A CA 1
ATOM 2435 C C . LEU A 1 298 ? 48.914 9.103 -121.454 1.00 81.19 298 LEU A C 1
ATOM 2437 O O . LEU A 1 298 ? 49.606 9.516 -122.379 1.00 81.19 298 LEU A O 1
ATOM 2441 N N . LYS A 1 299 ? 49.460 8.554 -120.364 1.00 84.75 299 LYS A N 1
ATOM 2442 C CA . LYS A 1 299 ? 50.891 8.289 -120.179 1.00 84.75 299 LYS A CA 1
ATOM 2443 C C . LYS A 1 299 ? 51.348 7.027 -120.914 1.00 84.75 299 LYS A C 1
ATOM 2445 O O . LYS A 1 299 ? 52.460 7.010 -121.425 1.00 84.75 299 LYS A O 1
ATOM 2450 N N . GLU A 1 300 ? 50.516 5.995 -120.990 1.00 83.06 300 GLU A N 1
ATOM 2451 C CA . GLU A 1 300 ? 50.730 4.800 -121.810 1.00 83.06 300 GLU A CA 1
ATOM 2452 C C . GLU A 1 300 ? 50.630 5.149 -123.300 1.00 83.06 300 GLU A C 1
ATOM 2454 O O . GLU A 1 300 ? 51.508 4.768 -124.063 1.00 83.06 300 GLU A O 1
ATOM 2459 N N . GLU A 1 301 ? 49.654 5.965 -123.701 1.00 83.25 301 GLU A N 1
ATOM 2460 C CA . GLU A 1 301 ? 49.534 6.564 -125.034 1.00 83.25 301 GLU A CA 1
ATOM 2461 C C . GLU A 1 301 ? 50.737 7.464 -125.348 1.00 83.25 301 GLU A C 1
ATOM 2463 O O . GLU A 1 301 ? 51.305 7.345 -126.428 1.00 83.25 301 GLU A O 1
ATOM 2468 N N . LEU A 1 302 ? 51.210 8.293 -124.406 1.00 82.12 302 LEU A N 1
ATOM 2469 C CA . LEU A 1 302 ? 52.460 9.048 -124.568 1.00 82.12 302 LEU A CA 1
ATOM 2470 C C . LEU A 1 302 ? 53.684 8.139 -124.681 1.00 82.12 302 LEU A C 1
ATOM 2472 O O . LEU A 1 302 ? 54.552 8.426 -125.491 1.00 82.12 302 LEU A O 1
ATOM 2476 N N . LEU A 1 303 ? 53.764 7.040 -123.928 1.00 84.25 303 LEU A N 1
ATOM 2477 C CA . LEU A 1 303 ? 54.850 6.065 -124.051 1.00 84.25 303 LEU A CA 1
ATOM 2478 C C . LEU A 1 303 ? 54.766 5.283 -125.367 1.00 84.25 303 LEU A C 1
ATOM 2480 O O . LEU A 1 303 ? 55.803 4.949 -125.933 1.00 84.25 303 LEU A O 1
ATOM 2484 N N . VAL A 1 304 ? 53.571 5.006 -125.891 1.00 84.19 304 VAL A N 1
ATOM 2485 C CA . VAL A 1 304 ? 53.381 4.449 -127.237 1.00 84.19 304 VAL A CA 1
ATOM 2486 C C . VAL A 1 304 ? 53.822 5.472 -128.280 1.00 84.19 304 VAL A C 1
ATOM 2488 O O . VAL A 1 304 ? 54.655 5.134 -129.109 1.00 84.19 304 VAL A O 1
ATOM 2491 N N . LEU A 1 305 ? 53.395 6.733 -128.183 1.00 82.06 305 LEU A N 1
ATOM 2492 C CA . LEU A 1 305 ? 53.807 7.819 -129.080 1.00 82.06 305 LEU A CA 1
ATOM 2493 C C . LEU A 1 305 ? 55.306 8.145 -128.980 1.00 82.06 305 LEU A C 1
ATOM 2495 O O . LEU A 1 305 ? 55.922 8.467 -129.991 1.00 82.06 305 LEU A O 1
ATOM 2499 N N . GLU A 1 306 ? 55.936 8.025 -127.810 1.00 82.56 306 GLU A N 1
ATOM 2500 C CA . GLU A 1 306 ? 57.390 8.126 -127.650 1.00 82.56 306 GLU A CA 1
ATOM 2501 C C . GLU A 1 306 ? 58.101 6.909 -128.241 1.00 82.56 306 GLU A C 1
ATOM 2503 O O . GLU A 1 306 ? 59.142 7.068 -128.874 1.00 82.56 306 GLU A O 1
ATOM 2508 N N . ASN A 1 307 ? 57.565 5.696 -128.085 1.00 82.69 307 ASN A N 1
ATOM 2509 C CA . ASN A 1 307 ? 58.121 4.496 -128.712 1.00 82.69 307 ASN A CA 1
ATOM 2510 C C . ASN A 1 307 ? 57.956 4.520 -130.237 1.00 82.69 307 ASN A C 1
ATOM 2512 O O . ASN A 1 307 ? 58.892 4.149 -130.940 1.00 82.69 307 ASN A O 1
ATOM 2516 N N . GLU A 1 308 ? 56.838 5.026 -130.755 1.00 82.69 308 GLU A N 1
ATOM 2517 C CA . GLU A 1 308 ? 56.621 5.310 -132.172 1.00 82.69 308 GLU A CA 1
ATOM 2518 C C . GLU A 1 308 ? 57.568 6.409 -132.647 1.00 82.69 308 GLU A C 1
ATOM 2520 O O . GLU A 1 308 ? 58.291 6.200 -133.612 1.00 82.69 308 GLU A O 1
ATOM 2525 N N . GLN A 1 309 ? 57.676 7.542 -131.947 1.00 77.50 309 GLN A N 1
ATOM 2526 C CA . GLN A 1 309 ? 58.626 8.602 -132.295 1.00 77.50 309 GLN A CA 1
ATOM 2527 C C . GLN A 1 309 ? 60.076 8.097 -132.241 1.00 77.50 309 GLN A C 1
ATOM 2529 O O . GLN A 1 309 ? 60.889 8.494 -133.071 1.00 77.50 309 GLN A O 1
ATOM 2534 N N . ASN A 1 310 ? 60.417 7.193 -131.321 1.00 82.81 310 ASN A N 1
ATOM 2535 C CA . ASN A 1 310 ? 61.728 6.548 -131.250 1.00 82.81 310 ASN A CA 1
ATOM 2536 C C . ASN A 1 310 ? 61.913 5.466 -132.330 1.00 82.81 310 ASN A C 1
ATOM 2538 O O . ASN A 1 310 ? 63.033 5.282 -132.805 1.00 82.81 310 ASN A O 1
ATOM 2542 N N . ALA A 1 311 ? 60.851 4.794 -132.779 1.00 80.25 311 ALA A N 1
ATOM 2543 C CA . ALA A 1 311 ? 60.873 3.904 -133.937 1.00 80.25 311 ALA A CA 1
ATOM 2544 C C . ALA A 1 311 ? 61.041 4.700 -135.241 1.00 80.25 311 ALA A C 1
ATOM 2546 O O . ALA A 1 311 ? 61.901 4.353 -136.046 1.00 80.25 311 ALA A O 1
ATOM 2547 N N . TYR A 1 312 ? 60.327 5.817 -135.403 1.00 78.75 312 TYR A N 1
ATOM 2548 C CA . TYR A 1 312 ? 60.508 6.770 -136.495 1.00 78.75 312 TYR A CA 1
ATOM 2549 C C . TYR A 1 312 ? 61.902 7.401 -136.457 1.00 78.75 312 TYR A C 1
ATOM 2551 O O . TYR A 1 312 ? 62.556 7.411 -137.489 1.00 78.75 312 TYR A O 1
ATOM 2559 N N . LYS A 1 313 ? 62.433 7.816 -135.297 1.00 82.25 313 LYS A N 1
ATOM 2560 C CA . LYS A 1 313 ? 63.840 8.250 -135.153 1.00 82.25 313 LYS A CA 1
ATOM 2561 C C . LYS A 1 313 ? 64.815 7.147 -135.569 1.00 82.25 313 LYS A C 1
ATOM 2563 O O . LYS A 1 313 ? 65.728 7.416 -136.330 1.00 82.25 313 LYS A O 1
ATOM 2568 N N . ARG A 1 314 ? 64.614 5.890 -135.150 1.00 81.31 314 ARG A N 1
ATOM 2569 C CA . ARG A 1 314 ? 65.447 4.752 -135.598 1.00 81.31 314 ARG A CA 1
ATOM 2570 C C . ARG A 1 314 ? 65.306 4.472 -137.098 1.00 81.31 314 ARG A C 1
ATOM 2572 O O . ARG A 1 314 ? 66.280 4.060 -137.715 1.00 81.31 314 ARG A O 1
ATOM 2579 N N . SER A 1 315 ? 64.131 4.695 -137.683 1.00 80.31 315 SER A N 1
ATOM 2580 C CA . SER A 1 315 ? 63.911 4.581 -139.127 1.00 80.31 315 SER A CA 1
ATOM 2581 C C . SER A 1 315 ? 64.595 5.720 -139.879 1.00 80.31 315 SER A C 1
ATOM 2583 O O . SER A 1 315 ? 65.287 5.460 -140.849 1.00 80.31 315 SER A O 1
ATOM 2585 N N . ILE A 1 316 ? 64.487 6.959 -139.393 1.00 75.69 316 ILE A N 1
ATOM 2586 C CA . ILE A 1 316 ? 65.175 8.141 -139.925 1.00 75.69 316 ILE A CA 1
ATOM 2587 C C . ILE A 1 316 ? 66.690 7.966 -139.820 1.00 75.69 316 ILE A C 1
ATOM 2589 O O . ILE A 1 316 ? 67.379 8.236 -140.791 1.00 75.69 316 ILE A O 1
ATOM 2593 N N . ASN A 1 317 ? 67.213 7.449 -138.705 1.00 82.94 317 ASN A N 1
ATOM 2594 C CA . ASN A 1 317 ? 68.633 7.129 -138.571 1.00 82.94 317 ASN A CA 1
ATOM 2595 C C . ASN A 1 317 ? 69.067 6.041 -139.564 1.00 82.94 317 ASN A C 1
ATOM 2597 O O . ASN A 1 317 ? 70.135 6.170 -140.142 1.00 82.94 317 ASN A O 1
ATOM 2601 N N . LYS A 1 318 ? 68.250 5.011 -139.827 1.00 81.44 318 LYS A N 1
ATOM 2602 C CA . LYS A 1 318 ? 68.547 4.017 -140.876 1.00 81.44 318 LYS A CA 1
ATOM 2603 C C . LYS A 1 318 ? 68.514 4.614 -142.280 1.00 81.44 318 LYS A C 1
ATOM 2605 O O . LYS A 1 318 ? 69.413 4.338 -143.063 1.00 81.44 318 LYS A O 1
ATOM 2610 N N . GLU A 1 319 ? 67.524 5.452 -142.584 1.00 76.62 319 GLU A N 1
ATOM 2611 C CA . GLU A 1 319 ? 67.453 6.187 -143.852 1.00 76.62 319 GLU A CA 1
ATOM 2612 C C . GLU A 1 319 ? 68.657 7.135 -144.002 1.00 76.62 319 GLU A C 1
ATOM 2614 O O . GLU A 1 319 ? 69.240 7.223 -145.079 1.00 76.62 319 GLU A O 1
ATOM 2619 N N . GLN A 1 320 ? 69.103 7.776 -142.914 1.00 76.50 320 GLN A N 1
ATOM 2620 C CA . GLN A 1 320 ? 70.322 8.589 -142.857 1.00 76.50 320 GLN A CA 1
ATOM 2621 C C . GLN A 1 320 ? 71.591 7.745 -143.022 1.00 76.50 320 GLN A C 1
ATOM 2623 O O . GLN A 1 320 ? 72.452 8.137 -143.797 1.00 76.50 320 GLN A O 1
ATOM 2628 N N . GLU A 1 321 ? 71.701 6.571 -142.397 1.00 79.94 321 GLU A N 1
ATOM 2629 C CA . GLU A 1 321 ? 72.803 5.623 -142.611 1.00 79.94 321 GLU A CA 1
ATOM 2630 C C . GLU A 1 321 ? 72.845 5.149 -144.073 1.00 79.94 321 GLU A C 1
ATOM 2632 O O . GLU A 1 321 ? 73.921 5.081 -144.668 1.00 79.94 321 GLU A O 1
ATOM 2637 N N . THR A 1 322 ? 71.694 4.873 -144.701 1.00 79.06 322 THR A N 1
ATOM 2638 C CA . THR A 1 322 ? 71.642 4.565 -146.138 1.00 79.06 322 THR A CA 1
ATOM 2639 C C . THR A 1 322 ? 71.937 5.786 -147.004 1.00 79.06 322 THR A C 1
ATOM 2641 O O . THR A 1 322 ? 72.592 5.644 -148.032 1.00 79.06 322 THR A O 1
ATOM 2644 N N . HIS A 1 323 ? 71.545 6.992 -146.587 1.00 79.31 323 HIS A N 1
ATOM 2645 C CA . HIS A 1 323 ? 71.877 8.235 -147.277 1.00 79.31 323 HIS A CA 1
ATOM 2646 C C . HIS A 1 323 ? 73.375 8.548 -147.174 1.00 79.31 323 HIS A C 1
ATOM 2648 O O . HIS A 1 323 ? 73.967 8.963 -148.162 1.00 79.31 323 HIS A O 1
ATOM 2654 N N . GLU A 1 324 ? 74.028 8.308 -146.036 1.00 83.62 324 GLU A N 1
ATOM 2655 C CA . GLU A 1 324 ? 75.483 8.414 -145.883 1.00 83.62 324 GLU A CA 1
ATOM 2656 C C . GLU A 1 324 ? 76.216 7.339 -146.688 1.00 83.62 324 GLU A C 1
ATOM 2658 O O . GLU A 1 324 ? 77.229 7.638 -147.314 1.00 83.62 324 GLU A O 1
ATOM 2663 N N . GLN A 1 325 ? 75.693 6.111 -146.763 1.00 80.31 325 GLN A N 1
ATOM 2664 C CA . GLN A 1 325 ? 76.245 5.067 -147.635 1.00 80.31 325 GLN A CA 1
ATOM 2665 C C . GLN A 1 325 ? 76.107 5.431 -149.121 1.00 80.31 325 GLN A C 1
ATOM 2667 O O . GLN A 1 325 ? 77.072 5.292 -149.873 1.00 80.31 325 GLN A O 1
ATOM 2672 N N . LEU A 1 326 ? 74.953 5.954 -149.546 1.00 78.19 326 LEU A N 1
ATOM 2673 C CA . LEU A 1 326 ? 74.711 6.428 -150.912 1.00 78.19 326 LEU A CA 1
ATOM 2674 C C . LEU A 1 326 ? 75.521 7.691 -151.236 1.00 78.19 326 LEU A C 1
ATOM 2676 O O . LEU A 1 326 ? 76.091 7.772 -152.317 1.00 78.19 326 LEU A O 1
ATOM 2680 N N . THR A 1 327 ? 75.666 8.623 -150.294 1.00 80.00 327 THR A N 1
ATOM 2681 C CA . THR A 1 327 ? 76.525 9.815 -150.421 1.00 80.00 327 THR A CA 1
ATOM 2682 C C . THR A 1 327 ? 78.000 9.418 -150.450 1.00 80.00 327 THR A C 1
ATOM 2684 O O . THR A 1 327 ? 78.776 9.962 -151.225 1.00 80.00 327 THR A O 1
ATOM 2687 N N . GLY A 1 328 ? 78.406 8.419 -149.667 1.00 79.62 328 GLY A N 1
ATOM 2688 C CA . GLY A 1 328 ? 79.747 7.839 -149.694 1.00 79.62 328 GLY A CA 1
ATOM 2689 C C . GLY A 1 328 ? 80.044 7.110 -151.006 1.00 79.62 328 GLY A C 1
ATOM 2690 O O . GLY A 1 328 ? 81.161 7.199 -151.513 1.00 79.62 328 GLY A O 1
ATOM 2691 N N . LEU A 1 329 ? 79.050 6.435 -151.593 1.00 78.81 329 LEU A N 1
ATOM 2692 C CA . LEU A 1 329 ? 79.130 5.872 -152.942 1.00 78.81 329 LEU A CA 1
ATOM 2693 C C . LEU A 1 329 ? 79.147 6.966 -154.016 1.00 78.81 329 LEU A C 1
ATOM 2695 O O . LEU A 1 329 ? 79.937 6.860 -154.945 1.00 78.81 329 LEU A O 1
ATOM 2699 N N . GLN A 1 330 ? 78.362 8.038 -153.879 1.00 77.81 330 GLN A N 1
ATOM 2700 C CA . GLN A 1 330 ? 78.396 9.180 -154.795 1.00 77.81 330 GLN A CA 1
ATOM 2701 C C . GLN A 1 330 ? 79.751 9.891 -154.742 1.00 77.81 330 GLN A C 1
ATOM 2703 O O . GLN A 1 330 ? 80.355 10.095 -155.785 1.00 77.81 330 GLN A O 1
ATOM 2708 N N . ASN A 1 331 ? 80.285 10.181 -153.556 1.00 81.38 331 ASN A N 1
ATOM 2709 C CA . ASN A 1 331 ? 81.599 10.803 -153.382 1.00 81.38 331 ASN A CA 1
ATOM 2710 C C . ASN A 1 331 ? 82.733 9.908 -153.909 1.00 81.38 331 ASN A C 1
ATOM 2712 O O . ASN A 1 331 ? 83.691 10.418 -154.490 1.00 81.38 331 ASN A O 1
ATOM 2716 N N . LYS A 1 332 ? 82.615 8.576 -153.775 1.00 82.19 332 LYS A N 1
ATOM 2717 C CA . LYS A 1 332 ? 83.523 7.627 -154.441 1.00 82.19 332 LYS A CA 1
ATOM 2718 C C . LYS A 1 332 ? 83.389 7.728 -155.956 1.00 82.19 332 LYS A C 1
ATOM 2720 O O . LYS A 1 332 ? 84.369 8.093 -156.594 1.00 82.19 332 LYS A O 1
ATOM 2725 N N . ASN A 1 333 ? 82.184 7.562 -156.500 1.00 78.81 333 ASN A N 1
ATOM 2726 C CA . ASN A 1 333 ? 81.894 7.667 -157.932 1.00 78.81 333 ASN A CA 1
ATOM 2727 C C . ASN A 1 333 ? 82.303 9.026 -158.533 1.00 78.81 333 ASN A C 1
ATOM 2729 O O . ASN A 1 333 ? 82.726 9.070 -159.682 1.00 78.81 333 ASN A O 1
ATOM 2733 N N . GLU A 1 334 ? 82.225 10.129 -157.783 1.00 79.94 334 GLU A N 1
ATOM 2734 C CA . GLU A 1 334 ? 82.727 11.447 -158.186 1.00 79.94 334 GLU A CA 1
ATOM 2735 C C . GLU A 1 334 ? 84.255 11.532 -158.124 1.00 79.94 334 GLU A C 1
ATOM 2737 O O . GLU A 1 334 ? 84.865 12.147 -158.998 1.00 79.94 334 GLU A O 1
ATOM 2742 N N . SER A 1 335 ? 84.912 10.901 -157.148 1.00 78.50 335 SER A N 1
ATOM 2743 C CA . SER A 1 335 ? 86.378 10.816 -157.123 1.00 78.50 335 SER A CA 1
ATOM 2744 C C . SER A 1 335 ? 86.924 9.881 -158.216 1.00 78.50 335 SER A C 1
ATOM 2746 O O . SER A 1 335 ? 87.931 10.205 -158.848 1.00 78.50 335 SER A O 1
ATOM 2748 N N . ASP A 1 336 ? 86.201 8.811 -158.549 1.00 77.56 336 ASP A N 1
ATOM 2749 C CA . ASP A 1 336 ? 86.458 7.929 -159.688 1.00 77.56 336 ASP A CA 1
ATOM 2750 C C . ASP A 1 336 ? 86.179 8.652 -161.018 1.00 77.56 336 ASP A C 1
ATOM 2752 O O . ASP A 1 336 ? 87.023 8.641 -161.908 1.00 77.56 336 ASP A O 1
ATOM 2756 N N . LEU A 1 337 ? 85.085 9.415 -161.146 1.00 78.31 337 LEU A N 1
ATOM 2757 C CA . LEU A 1 337 ? 84.848 10.291 -162.305 1.00 78.31 337 LEU A CA 1
ATOM 2758 C C . LEU A 1 337 ? 85.926 11.367 -162.451 1.00 78.31 337 LEU A C 1
ATOM 2760 O O . LEU A 1 337 ? 86.313 11.692 -163.570 1.00 78.31 337 LEU A O 1
ATOM 2764 N N . ASN A 1 338 ? 86.424 11.936 -161.354 1.00 79.06 338 ASN A N 1
ATOM 2765 C CA . ASN A 1 338 ? 87.450 12.976 -161.399 1.00 79.06 338 ASN A CA 1
ATOM 2766 C C . ASN A 1 338 ? 88.861 12.409 -161.638 1.00 79.06 338 ASN A C 1
ATOM 2768 O O . ASN A 1 338 ? 89.687 13.095 -162.244 1.00 79.06 338 ASN A O 1
ATOM 2772 N N . THR A 1 339 ? 89.151 11.167 -161.240 1.00 78.81 339 THR A N 1
ATOM 2773 C CA . THR A 1 339 ? 90.383 10.470 -161.651 1.00 78.81 339 THR A CA 1
ATOM 2774 C C . THR A 1 339 ? 90.294 9.990 -163.098 1.00 78.81 339 THR A C 1
ATOM 2776 O O . THR A 1 339 ? 91.237 10.232 -163.849 1.00 78.81 339 THR A O 1
ATOM 2779 N N . LEU A 1 340 ? 89.152 9.453 -163.542 1.00 73.19 340 LEU A N 1
ATOM 2780 C CA . LEU A 1 340 ? 88.881 9.142 -164.949 1.00 73.19 340 LEU A CA 1
ATOM 2781 C C . LEU A 1 340 ? 88.983 10.392 -165.829 1.00 73.19 340 LEU A C 1
ATOM 2783 O O . LEU A 1 340 ? 89.687 10.351 -166.827 1.00 73.19 340 LEU A O 1
ATOM 2787 N N . ARG A 1 341 ? 88.397 11.535 -165.445 1.00 76.94 341 ARG A N 1
ATOM 2788 C CA . ARG A 1 341 ? 88.558 12.820 -166.162 1.00 76.94 341 ARG A CA 1
ATOM 2789 C C . ARG A 1 341 ? 90.021 13.260 -166.256 1.00 76.94 341 ARG A C 1
ATOM 2791 O O . ARG A 1 341 ? 90.439 13.731 -167.307 1.00 76.94 341 ARG A O 1
ATOM 2798 N N . LYS A 1 342 ? 90.821 13.077 -165.197 1.00 75.88 342 LYS A N 1
ATOM 2799 C CA . LYS A 1 342 ? 92.270 13.363 -165.227 1.00 75.88 342 LYS A CA 1
ATOM 2800 C C . LYS A 1 342 ? 93.038 12.398 -166.136 1.00 75.88 342 LYS A C 1
ATOM 2802 O O . LYS A 1 342 ? 93.935 12.837 -166.849 1.00 75.88 342 LYS A O 1
ATOM 2807 N N . GLN A 1 343 ? 92.684 11.112 -166.150 1.00 73.06 343 GLN A N 1
ATOM 2808 C CA . GLN A 1 343 ? 93.257 10.127 -167.074 1.00 73.06 343 GLN A CA 1
ATOM 2809 C C . GLN A 1 343 ? 92.845 10.403 -168.528 1.00 73.06 343 GLN A C 1
ATOM 2811 O O . GLN A 1 343 ? 93.675 10.281 -169.424 1.00 73.06 343 GLN A O 1
ATOM 2816 N N . LEU A 1 344 ? 91.604 10.839 -168.754 1.00 73.19 344 LEU A N 1
ATOM 2817 C CA . LEU A 1 344 ? 91.060 11.194 -170.062 1.00 73.19 344 LEU A CA 1
ATOM 2818 C C . LEU A 1 344 ? 91.774 12.438 -170.610 1.00 73.19 344 LEU A C 1
ATOM 2820 O O . LEU A 1 344 ? 92.335 12.359 -171.696 1.00 73.19 344 LEU A O 1
ATOM 2824 N N . LEU A 1 345 ? 91.928 13.502 -169.818 1.00 77.75 345 LEU A N 1
ATOM 2825 C CA . LEU A 1 345 ? 92.694 14.701 -170.198 1.00 77.75 345 LEU A CA 1
ATOM 2826 C C . LEU A 1 345 ? 94.196 14.402 -170.412 1.00 77.75 345 LEU A C 1
ATOM 2828 O O . LEU A 1 345 ? 94.838 14.958 -171.306 1.00 77.75 345 LEU A O 1
ATOM 2832 N N . HIS A 1 346 ? 94.768 13.459 -169.652 1.00 77.06 346 HIS A N 1
ATOM 2833 C CA . HIS A 1 346 ? 96.116 12.930 -169.902 1.00 77.06 346 HIS A CA 1
ATOM 2834 C C . HIS A 1 346 ? 96.202 12.075 -171.183 1.00 77.06 346 HIS A C 1
ATOM 2836 O O . HIS A 1 346 ? 97.265 11.992 -171.800 1.00 77.06 346 HIS A O 1
ATOM 2842 N N . SER A 1 347 ? 95.102 11.445 -171.606 1.00 69.56 347 SER A N 1
ATOM 2843 C CA . SER A 1 347 ? 95.019 10.732 -172.883 1.00 69.56 347 SER A CA 1
ATOM 2844 C C . SER A 1 347 ? 94.821 11.689 -174.060 1.00 69.56 347 SER A C 1
ATOM 2846 O O . SER A 1 347 ? 95.483 11.514 -175.073 1.00 69.56 347 SER A O 1
ATOM 2848 N N . GLU A 1 348 ? 94.019 12.749 -173.916 1.00 71.06 348 GLU A N 1
ATOM 2849 C CA . GLU A 1 348 ? 93.792 13.772 -174.947 1.00 71.06 348 GLU A CA 1
ATOM 2850 C C . GLU A 1 348 ? 95.080 14.537 -175.264 1.00 71.06 348 GLU A C 1
ATOM 2852 O O . GLU A 1 348 ? 95.468 14.624 -176.425 1.00 71.06 348 GLU A O 1
ATOM 2857 N N . THR A 1 349 ? 95.806 14.991 -174.238 1.00 73.00 349 THR A N 1
ATOM 2858 C CA . THR A 1 349 ? 97.109 15.667 -174.408 1.00 73.00 349 THR A CA 1
ATOM 2859 C C . THR A 1 349 ? 98.178 14.772 -175.047 1.00 73.00 349 THR A C 1
ATOM 2861 O O . THR A 1 349 ? 99.017 15.264 -175.803 1.00 73.00 349 THR A O 1
ATOM 2864 N N . LYS A 1 350 ? 98.130 13.449 -174.826 1.00 71.62 350 LYS A N 1
ATOM 2865 C CA . LYS A 1 350 ? 98.941 12.480 -175.585 1.00 71.62 350 LYS A CA 1
ATOM 2866 C C . LYS A 1 350 ? 98.463 12.338 -177.028 1.00 71.62 350 LYS A C 1
ATOM 2868 O O . LYS A 1 350 ? 99.276 12.399 -177.939 1.00 71.62 350 LYS A O 1
ATOM 2873 N N . LEU A 1 351 ? 97.157 12.220 -177.246 1.00 67.25 351 LEU A N 1
ATOM 2874 C CA . LEU A 1 351 ? 96.549 12.024 -178.563 1.00 67.25 351 LEU A CA 1
ATOM 2875 C C . LEU A 1 351 ? 96.761 13.252 -179.476 1.00 67.25 351 LEU A C 1
ATOM 2877 O O . LEU A 1 351 ? 96.882 13.102 -180.689 1.00 67.25 351 LEU A O 1
ATOM 2881 N N . GLU A 1 352 ? 96.876 14.462 -178.923 1.00 71.12 352 GLU A N 1
ATOM 2882 C CA . GLU A 1 352 ? 97.306 15.659 -179.661 1.00 71.12 352 GLU A CA 1
ATOM 2883 C C . GLU A 1 352 ? 98.794 15.636 -180.044 1.00 71.12 352 GLU A C 1
ATOM 2885 O O . GLU A 1 352 ? 99.125 15.951 -181.190 1.00 71.12 352 GLU A O 1
ATOM 2890 N N . ALA A 1 353 ? 99.684 15.200 -179.147 1.00 73.00 353 ALA A N 1
ATOM 2891 C CA . ALA A 1 353 ? 101.101 15.005 -179.468 1.00 73.00 353 ALA A CA 1
ATOM 2892 C C . ALA A 1 353 ? 101.295 13.903 -180.531 1.00 73.00 353 ALA A C 1
ATOM 2894 O O . ALA A 1 353 ? 101.999 14.105 -181.524 1.00 73.00 353 ALA A O 1
ATOM 2895 N N . ASP A 1 354 ? 100.592 12.777 -180.389 1.00 65.31 354 ASP A N 1
ATOM 2896 C CA . ASP A 1 354 ? 100.616 11.669 -181.344 1.00 65.31 354 ASP A CA 1
ATOM 2897 C C . ASP A 1 354 ? 100.025 12.076 -182.703 1.00 65.31 354 ASP A C 1
ATOM 2899 O O . ASP A 1 354 ? 100.561 11.677 -183.733 1.00 65.31 354 ASP A O 1
ATOM 2903 N N . LYS A 1 355 ? 98.995 12.937 -182.758 1.00 71.56 355 LYS A N 1
ATOM 2904 C CA . LYS A 1 355 ? 98.500 13.534 -184.020 1.00 71.56 355 LYS A CA 1
ATOM 2905 C C . LYS A 1 355 ? 99.573 14.369 -184.727 1.00 71.56 355 LYS A C 1
ATOM 2907 O O . LYS A 1 355 ? 99.691 14.292 -185.953 1.00 71.56 355 LYS A O 1
ATOM 2912 N N . GLN A 1 356 ? 100.369 15.144 -183.987 1.00 67.50 356 GLN A N 1
ATOM 2913 C CA . GLN A 1 356 ? 101.479 15.911 -184.566 1.00 67.50 356 GLN A CA 1
ATOM 2914 C C . GLN A 1 356 ? 102.591 14.979 -185.081 1.00 67.50 356 GLN A C 1
ATOM 2916 O O . GLN A 1 356 ? 103.105 15.192 -186.179 1.00 67.50 356 GLN A O 1
ATOM 2921 N N . ALA A 1 357 ? 102.879 13.878 -184.380 1.00 66.62 357 ALA A N 1
ATOM 2922 C CA . ALA A 1 357 ? 103.793 12.844 -184.866 1.00 66.62 357 ALA A CA 1
ATOM 2923 C C . ALA A 1 357 ? 103.248 12.103 -186.110 1.00 66.62 357 ALA A C 1
ATOM 2925 O O . ALA A 1 357 ? 103.981 11.896 -187.078 1.00 66.62 357 ALA A O 1
ATOM 2926 N N . TYR A 1 358 ? 101.955 11.767 -186.147 1.00 65.31 358 TYR A N 1
ATOM 2927 C CA . TYR A 1 358 ? 101.345 10.985 -187.231 1.00 65.31 358 TYR A CA 1
ATOM 2928 C C . TYR A 1 358 ? 101.425 11.689 -188.594 1.00 65.31 358 TYR A C 1
ATOM 2930 O O . TYR A 1 358 ? 101.641 11.038 -189.617 1.00 65.31 358 TYR A O 1
ATOM 2938 N N . THR A 1 359 ? 101.313 13.023 -188.626 1.00 71.44 359 THR A N 1
ATOM 2939 C CA . THR A 1 359 ? 101.443 13.793 -189.880 1.00 71.44 359 THR A CA 1
ATOM 2940 C C . THR A 1 359 ? 102.864 13.775 -190.450 1.00 71.44 359 THR A C 1
ATOM 2942 O O . THR A 1 359 ? 103.025 13.785 -191.670 1.00 71.44 359 THR A O 1
ATOM 2945 N N . THR A 1 360 ? 103.895 13.672 -189.604 1.00 66.19 360 THR A N 1
ATOM 2946 C CA . THR A 1 360 ? 105.291 13.558 -190.064 1.00 66.19 360 THR A CA 1
ATOM 2947 C C . THR A 1 360 ? 105.638 12.130 -190.493 1.00 66.19 360 THR A C 1
ATOM 2949 O O . THR A 1 360 ? 106.206 11.947 -191.571 1.00 66.19 360 THR A O 1
ATOM 2952 N N . TYR A 1 361 ? 105.208 11.109 -189.741 1.00 63.75 361 TYR A N 1
ATOM 2953 C CA . TYR A 1 361 ? 105.404 9.705 -190.126 1.00 63.75 361 TYR A CA 1
ATOM 2954 C C . TYR A 1 361 ? 104.641 9.313 -191.400 1.00 63.75 361 TYR A C 1
ATOM 2956 O O . TYR A 1 361 ? 105.185 8.582 -192.227 1.00 63.75 361 TYR A O 1
ATOM 2964 N N . SER A 1 362 ? 103.434 9.847 -191.623 1.00 73.25 362 SER A N 1
ATOM 2965 C CA . SER A 1 362 ? 102.650 9.589 -192.845 1.00 73.25 362 SER A CA 1
ATOM 2966 C C . SER A 1 362 ? 103.382 10.009 -194.133 1.00 73.25 362 SER A C 1
ATOM 2968 O O . SER A 1 362 ? 103.253 9.348 -195.164 1.00 73.25 362 SER A O 1
ATOM 2970 N N . ARG A 1 363 ? 104.239 11.043 -194.074 1.00 64.19 363 ARG A N 1
ATOM 2971 C CA . ARG A 1 363 ? 105.061 11.468 -195.224 1.00 64.19 363 ARG A CA 1
ATOM 2972 C C . ARG A 1 363 ? 106.208 10.500 -195.535 1.00 64.19 363 ARG A C 1
ATOM 2974 O O . ARG A 1 363 ? 106.604 10.388 -196.687 1.00 64.19 363 ARG A O 1
ATOM 2981 N N . ILE A 1 364 ? 106.736 9.816 -194.519 1.00 64.25 364 ILE A N 1
ATOM 2982 C CA . ILE A 1 364 ? 107.841 8.851 -194.648 1.00 64.25 364 ILE A CA 1
ATOM 2983 C C . ILE A 1 364 ? 107.304 7.476 -195.081 1.00 64.25 364 ILE A C 1
ATOM 2985 O O . ILE A 1 364 ? 107.959 6.752 -195.831 1.00 64.25 364 ILE A O 1
ATOM 2989 N N . LEU A 1 365 ? 106.080 7.123 -194.669 1.00 63.78 365 LEU A N 1
ATOM 2990 C CA . LEU A 1 365 ? 105.476 5.827 -194.983 1.00 63.78 365 LEU A CA 1
ATOM 2991 C C . LEU A 1 365 ? 105.327 5.607 -196.502 1.00 63.78 365 LEU A C 1
ATOM 2993 O O . LEU A 1 365 ? 105.721 4.550 -196.998 1.00 63.78 365 LEU A O 1
ATOM 2997 N N . GLN A 1 366 ? 104.879 6.625 -197.250 1.00 71.44 366 GLN A N 1
ATOM 2998 C CA . GLN A 1 366 ? 104.704 6.556 -198.712 1.00 71.44 366 GLN A CA 1
ATOM 2999 C C . GLN A 1 366 ? 105.999 6.235 -199.488 1.00 71.44 366 GLN A C 1
ATOM 3001 O O . GLN A 1 366 ? 105.940 5.623 -200.555 1.00 71.44 366 GLN A O 1
ATOM 3006 N N . GLU A 1 367 ? 107.176 6.591 -198.963 1.00 60.66 367 GLU A N 1
ATOM 3007 C CA . GLU A 1 367 ? 108.464 6.239 -199.584 1.00 60.66 367 GLU A CA 1
ATOM 3008 C C . GLU A 1 367 ? 108.851 4.770 -199.328 1.00 60.66 367 GLU A C 1
ATOM 3010 O O . GLU A 1 367 ? 109.548 4.153 -200.136 1.00 60.66 367 GLU A O 1
ATOM 3015 N N . THR A 1 368 ? 108.363 4.174 -198.235 1.00 62.66 368 THR A N 1
ATOM 3016 C CA . THR A 1 368 ? 108.694 2.793 -197.839 1.00 62.66 368 THR A CA 1
ATOM 3017 C C . THR A 1 368 ? 107.782 1.736 -198.465 1.00 62.66 368 THR A C 1
ATOM 3019 O O . THR A 1 368 ? 108.268 0.665 -198.840 1.00 62.66 368 THR A O 1
ATOM 3022 N N . GLU A 1 369 ? 106.497 2.036 -198.684 1.00 64.94 369 GLU A N 1
ATOM 3023 C CA . GLU A 1 369 ? 105.550 1.122 -199.349 1.00 64.94 369 GLU A CA 1
ATOM 3024 C C . GLU A 1 369 ? 106.013 0.718 -200.760 1.00 64.94 369 GLU A C 1
ATOM 3026 O O . GLU A 1 369 ? 105.855 -0.436 -201.168 1.00 64.94 369 GLU A O 1
ATOM 3031 N N . ARG A 1 370 ? 106.672 1.636 -201.482 1.00 67.12 370 ARG A N 1
ATOM 3032 C CA . ARG A 1 370 ? 107.225 1.391 -202.824 1.00 67.12 370 ARG A CA 1
ATOM 3033 C C . ARG A 1 370 ? 108.321 0.317 -202.841 1.00 67.12 370 ARG A C 1
ATOM 3035 O O . ARG A 1 370 ? 108.450 -0.396 -203.834 1.00 67.12 370 ARG A O 1
ATOM 3042 N N . ASN A 1 371 ? 109.074 0.164 -201.751 1.00 65.00 371 ASN A N 1
ATOM 3043 C CA . ASN A 1 371 ? 110.149 -0.829 -201.642 1.00 65.00 371 ASN A CA 1
ATOM 3044 C C . ASN A 1 371 ? 109.619 -2.227 -201.272 1.00 65.00 371 ASN A C 1
ATOM 3046 O O . ASN A 1 371 ? 110.201 -3.237 -201.668 1.00 65.00 371 ASN A O 1
ATOM 3050 N N . LEU A 1 372 ? 108.479 -2.299 -200.571 1.00 60.38 372 LEU A N 1
ATOM 3051 C CA . LEU A 1 372 ? 107.855 -3.553 -200.127 1.00 60.38 372 LEU A CA 1
ATOM 3052 C C . LEU A 1 372 ? 107.350 -4.430 -201.293 1.00 60.38 372 LEU A C 1
ATOM 3054 O O . LEU A 1 372 ? 107.214 -5.646 -201.144 1.00 60.38 372 LEU A O 1
ATOM 3058 N N . LEU A 1 373 ? 107.046 -3.829 -202.450 1.00 69.06 373 LEU A N 1
ATOM 3059 C CA . LEU A 1 373 ? 106.470 -4.543 -203.594 1.00 69.06 373 LEU A CA 1
ATOM 3060 C C . LEU A 1 373 ? 107.449 -5.563 -204.204 1.00 69.06 373 LEU A C 1
ATOM 3062 O O . LEU A 1 373 ? 107.039 -6.667 -204.562 1.00 69.06 373 LEU A O 1
ATOM 3066 N N . ASN A 1 374 ? 108.738 -5.218 -204.278 1.00 65.25 374 ASN A N 1
ATOM 3067 C CA . ASN A 1 374 ? 109.752 -6.026 -204.961 1.00 65.25 374 ASN A CA 1
ATOM 3068 C C . ASN A 1 374 ? 110.002 -7.360 -204.237 1.00 65.25 374 ASN A C 1
ATOM 3070 O O . ASN A 1 374 ? 109.928 -8.424 -204.855 1.00 65.25 374 ASN A O 1
ATOM 3074 N N . ALA A 1 375 ? 110.195 -7.318 -202.914 1.00 57.03 375 ALA A N 1
ATOM 3075 C CA . ALA A 1 375 ? 110.499 -8.491 -202.084 1.00 57.03 375 ALA A CA 1
ATOM 3076 C C . ALA A 1 375 ? 109.393 -9.570 -202.095 1.00 57.03 375 ALA A C 1
ATOM 3078 O O . ALA A 1 375 ? 109.655 -10.749 -201.856 1.00 57.03 375 ALA A O 1
ATOM 3079 N N . LYS A 1 376 ? 108.142 -9.205 -202.420 1.00 63.06 376 LYS A N 1
ATOM 3080 C CA . LYS A 1 376 ? 107.040 -10.176 -202.554 1.00 63.06 376 LYS A CA 1
ATOM 3081 C C . LYS A 1 376 ? 107.195 -11.114 -203.757 1.00 63.06 376 LYS A C 1
ATOM 3083 O O . LYS A 1 376 ? 106.554 -12.163 -203.773 1.00 63.06 376 LYS A O 1
ATOM 3088 N N . THR A 1 377 ? 108.018 -10.768 -204.749 1.00 66.44 377 THR A N 1
ATOM 3089 C CA . THR A 1 377 ? 108.213 -11.602 -205.949 1.00 66.44 377 THR A CA 1
ATOM 3090 C C . THR A 1 377 ? 109.127 -12.804 -205.691 1.00 66.44 377 THR A C 1
ATOM 3092 O O . THR A 1 377 ? 108.826 -13.907 -206.148 1.00 66.44 377 THR A O 1
ATOM 3095 N N . GLU A 1 378 ? 110.179 -12.631 -204.888 1.00 63.69 378 GLU A N 1
ATOM 3096 C CA . GLU A 1 378 ? 111.183 -13.663 -204.596 1.00 63.69 378 GLU A CA 1
ATOM 3097 C C . GLU A 1 378 ? 110.590 -14.832 -203.790 1.00 63.69 378 GLU A C 1
ATOM 3099 O O . GLU A 1 378 ? 110.805 -16.002 -204.122 1.00 63.69 378 GLU A O 1
ATOM 3104 N N . ASN A 1 379 ? 109.755 -14.519 -202.791 1.00 64.19 379 ASN A N 1
ATOM 3105 C CA . ASN A 1 379 ? 109.128 -15.486 -201.880 1.00 64.19 379 ASN A CA 1
ATOM 3106 C C . ASN A 1 379 ? 108.324 -16.590 -202.607 1.00 64.19 379 ASN A C 1
ATOM 3108 O O . ASN A 1 379 ? 108.315 -17.750 -202.190 1.00 64.19 379 ASN A O 1
ATOM 3112 N N . ASN A 1 380 ? 107.692 -16.260 -203.738 1.00 65.56 380 ASN A N 1
ATOM 3113 C CA . ASN A 1 380 ? 106.876 -17.209 -204.505 1.00 65.56 380 ASN A CA 1
ATOM 3114 C C . ASN A 1 380 ? 107.697 -18.351 -205.131 1.00 65.56 380 ASN A C 1
ATOM 3116 O O . ASN A 1 380 ? 107.152 -19.425 -205.386 1.00 65.56 380 ASN A O 1
ATOM 3120 N N . THR A 1 381 ? 108.999 -18.150 -205.365 1.00 67.69 381 THR A N 1
ATOM 3121 C CA . THR A 1 381 ? 109.870 -19.166 -205.981 1.00 67.69 381 THR A CA 1
ATOM 3122 C C . THR A 1 381 ? 110.312 -20.242 -204.985 1.00 67.69 381 THR A C 1
ATOM 3124 O O . THR A 1 381 ? 110.342 -21.426 -205.324 1.00 67.69 381 THR A O 1
ATOM 3127 N N . ALA A 1 382 ? 110.573 -19.865 -203.729 1.00 62.72 382 ALA A N 1
ATOM 3128 C CA . ALA A 1 382 ? 110.980 -20.792 -202.673 1.00 62.72 382 ALA A CA 1
ATOM 3129 C C . ALA A 1 382 ? 109.875 -21.809 -202.329 1.00 62.72 382 ALA A C 1
ATOM 3131 O O . ALA A 1 382 ? 110.151 -22.990 -202.096 1.00 62.72 382 ALA A O 1
ATOM 3132 N N . GLN A 1 383 ? 108.613 -21.366 -202.358 1.00 64.69 383 GLN A N 1
ATOM 3133 C CA . GLN A 1 383 ? 107.450 -22.154 -201.943 1.00 64.69 383 GLN A CA 1
ATOM 3134 C C . GLN A 1 383 ? 107.209 -23.409 -202.807 1.00 64.69 383 GLN A C 1
ATOM 3136 O O . GLN A 1 383 ? 106.636 -24.391 -202.327 1.00 64.69 383 GLN A O 1
ATOM 3141 N N . ALA A 1 384 ? 107.676 -23.421 -204.061 1.00 62.75 384 ALA A N 1
ATOM 3142 C CA . ALA A 1 384 ? 107.538 -24.570 -204.958 1.00 62.75 384 ALA A CA 1
ATOM 3143 C C . ALA A 1 384 ? 108.361 -25.791 -204.497 1.00 62.75 384 ALA A C 1
ATOM 3145 O O . ALA A 1 384 ? 107.880 -26.926 -204.554 1.00 62.75 384 ALA A O 1
ATOM 3146 N N . ASN A 1 385 ? 109.575 -25.564 -203.986 1.00 64.44 385 ASN A N 1
ATOM 3147 C CA . ASN A 1 385 ? 110.527 -26.630 -203.651 1.00 64.44 385 ASN A CA 1
ATOM 3148 C C . ASN A 1 385 ? 110.092 -27.464 -202.431 1.00 64.44 385 ASN A C 1
ATOM 3150 O O . ASN A 1 385 ? 110.321 -28.674 -202.382 1.00 64.44 385 ASN A O 1
ATOM 3154 N N . VAL A 1 386 ? 109.403 -26.841 -201.468 1.00 63.88 386 VAL A N 1
ATOM 3155 C CA . VAL A 1 386 ? 108.954 -27.479 -200.214 1.00 63.88 386 VAL A CA 1
ATOM 3156 C C . VAL A 1 386 ? 107.967 -28.630 -200.463 1.00 63.88 386 VAL A C 1
ATOM 3158 O O . VAL A 1 386 ? 107.975 -29.634 -199.747 1.00 63.88 386 VAL A O 1
ATOM 3161 N N . ASN A 1 387 ? 107.134 -28.528 -201.502 1.00 66.00 387 ASN A N 1
ATOM 3162 C CA . ASN A 1 387 ? 106.086 -29.513 -201.778 1.00 66.00 387 ASN A CA 1
ATOM 3163 C C . ASN A 1 387 ? 106.616 -30.872 -202.267 1.00 66.00 387 ASN A C 1
ATOM 3165 O O . ASN A 1 387 ? 105.916 -31.874 -202.125 1.00 66.00 387 ASN A O 1
ATOM 3169 N N . ASN A 1 388 ? 107.844 -30.940 -202.792 1.00 64.06 388 ASN A N 1
ATOM 3170 C CA . ASN A 1 388 ? 108.406 -32.193 -203.308 1.00 64.06 388 ASN A CA 1
ATOM 3171 C C . ASN A 1 388 ? 108.878 -33.131 -202.174 1.00 64.06 388 ASN A C 1
ATOM 3173 O O . ASN A 1 388 ? 108.719 -34.347 -202.252 1.00 64.06 388 ASN A O 1
ATOM 3177 N N . ILE A 1 389 ? 109.379 -32.564 -201.068 1.00 60.81 389 ILE A N 1
ATOM 3178 C CA . ILE A 1 389 ? 109.881 -33.322 -199.905 1.00 60.81 389 ILE A CA 1
ATOM 3179 C C . ILE A 1 389 ? 108.734 -33.987 -199.123 1.00 60.81 389 ILE A C 1
ATOM 3181 O O . ILE A 1 389 ? 108.893 -35.090 -198.597 1.00 60.81 389 ILE A O 1
ATOM 3185 N N . ARG A 1 390 ? 107.542 -33.368 -199.092 1.00 58.28 390 ARG A N 1
ATOM 3186 C CA . ARG A 1 390 ? 106.378 -33.872 -198.334 1.00 58.28 390 ARG A CA 1
ATOM 3187 C C . ARG A 1 390 ? 105.955 -35.300 -198.713 1.00 58.28 390 ARG A C 1
ATOM 3189 O O . ARG A 1 390 ? 105.474 -36.017 -197.846 1.00 58.28 390 ARG A O 1
ATOM 3196 N N . LYS A 1 391 ? 106.205 -35.749 -199.951 1.00 63.84 391 LYS A N 1
ATOM 3197 C CA . LYS A 1 391 ? 105.900 -37.121 -200.411 1.00 63.84 391 LYS A CA 1
ATOM 3198 C C . LYS A 1 391 ? 106.881 -38.204 -199.933 1.00 63.84 391 LYS A C 1
ATOM 3200 O O . LYS A 1 391 ? 106.646 -39.378 -200.202 1.00 63.84 391 LYS A O 1
ATOM 3205 N N . GLN A 1 392 ? 107.981 -37.852 -199.263 1.00 60.09 392 GLN A N 1
ATOM 3206 C CA . GLN A 1 392 ? 108.980 -38.830 -198.805 1.00 60.09 392 GLN A CA 1
ATOM 3207 C C . GLN A 1 392 ? 108.825 -39.227 -197.326 1.00 60.09 392 GLN A C 1
ATOM 3209 O O . GLN A 1 392 ? 109.260 -40.314 -196.944 1.00 60.09 392 GLN A O 1
ATOM 3214 N N . LEU A 1 393 ? 108.196 -38.388 -196.492 1.00 49.94 393 LEU A N 1
ATOM 3215 C CA . LEU A 1 393 ? 108.215 -38.564 -195.033 1.00 49.94 393 LEU A CA 1
ATOM 3216 C C . LEU A 1 393 ? 107.219 -39.616 -194.509 1.00 49.94 393 LEU A C 1
ATOM 3218 O O . LEU A 1 393 ? 107.528 -40.318 -193.547 1.00 49.94 393 LEU A O 1
ATOM 3222 N N . GLU A 1 394 ? 106.064 -39.790 -195.161 1.00 66.75 394 GLU A N 1
ATOM 3223 C CA . GLU A 1 394 ? 105.039 -40.773 -194.753 1.00 66.75 394 GLU A CA 1
ATOM 3224 C C . GLU A 1 394 ? 105.570 -42.219 -194.738 1.00 66.75 394 GLU A C 1
ATOM 3226 O O . GLU A 1 394 ? 105.101 -43.045 -193.959 1.00 66.75 394 GLU A O 1
ATOM 3231 N N . LYS A 1 395 ? 106.623 -42.517 -195.515 1.00 62.97 395 LYS A N 1
ATOM 3232 C CA . LYS A 1 395 ? 107.298 -43.825 -195.514 1.00 62.97 395 LYS A CA 1
ATOM 3233 C C . LYS A 1 395 ? 108.163 -44.115 -194.279 1.00 62.97 395 LYS A C 1
ATOM 3235 O O . LYS A 1 395 ? 108.595 -45.254 -194.138 1.00 62.97 395 LYS A O 1
ATOM 3240 N N . LYS A 1 396 ? 108.450 -43.131 -193.417 1.00 56.28 396 LYS A N 1
ATOM 3241 C CA . LYS A 1 396 ? 109.385 -43.282 -192.280 1.00 56.28 396 LYS A CA 1
ATOM 3242 C C . LYS A 1 396 ? 108.754 -43.184 -190.891 1.00 56.28 396 LYS A C 1
ATOM 3244 O O . LYS A 1 396 ? 109.402 -43.558 -189.920 1.00 56.28 396 LYS A O 1
ATOM 3249 N N . VAL A 1 397 ? 107.496 -42.759 -190.761 1.00 63.16 397 VAL A N 1
ATOM 3250 C CA . VAL A 1 397 ? 106.831 -42.683 -189.441 1.00 63.16 397 VAL A CA 1
ATOM 3251 C C . VAL A 1 397 ? 106.629 -44.078 -188.821 1.00 63.16 397 VAL A C 1
ATOM 3253 O O . VAL A 1 397 ? 106.772 -44.228 -187.609 1.00 63.16 397 VAL A O 1
ATOM 3256 N N . LEU A 1 398 ? 106.428 -45.112 -189.649 1.00 58.62 398 LEU A N 1
ATOM 3257 C CA . LEU A 1 398 ? 106.367 -46.519 -189.220 1.00 58.62 398 LEU A CA 1
ATOM 3258 C C . LEU A 1 398 ? 107.685 -47.072 -188.639 1.00 58.62 398 LEU A C 1
ATOM 3260 O O . LEU A 1 398 ? 107.656 -48.120 -188.008 1.00 58.62 398 LEU A O 1
ATOM 3264 N N . GLU A 1 399 ? 108.820 -46.380 -188.787 1.00 54.19 399 GLU A N 1
ATOM 3265 C CA . GLU A 1 399 ? 110.086 -46.763 -188.132 1.00 54.19 399 GLU A CA 1
ATOM 3266 C C . GLU A 1 399 ? 110.276 -46.097 -186.754 1.00 54.19 399 GLU A C 1
ATOM 3268 O O . GLU A 1 399 ? 111.230 -46.413 -186.048 1.00 54.19 399 GLU A O 1
ATOM 3273 N N . LYS A 1 400 ? 109.403 -45.160 -186.342 1.00 56.38 400 LYS A N 1
ATOM 3274 C CA . LYS A 1 400 ? 109.618 -44.367 -185.114 1.00 56.38 400 LYS A CA 1
ATOM 3275 C C . LYS A 1 400 ? 108.841 -44.849 -183.882 1.00 56.38 400 LYS A C 1
ATOM 3277 O O . LYS A 1 400 ? 109.097 -44.337 -182.791 1.00 56.38 400 LYS A O 1
ATOM 3282 N N . GLN A 1 401 ? 107.962 -45.846 -184.018 1.00 62.56 401 GLN A N 1
ATOM 3283 C CA . GLN A 1 401 ? 107.294 -46.487 -182.871 1.00 62.56 401 GLN A CA 1
ATOM 3284 C C . GLN A 1 401 ? 108.292 -47.237 -181.960 1.00 62.56 401 GLN A C 1
ATOM 3286 O O . GLN A 1 401 ? 108.064 -47.358 -180.759 1.00 62.56 401 GLN A O 1
ATOM 3291 N N . ASP A 1 402 ? 109.468 -47.622 -182.471 1.00 50.06 402 ASP A N 1
ATOM 3292 C CA . ASP A 1 402 ? 110.551 -48.196 -181.657 1.00 50.06 402 ASP A CA 1
ATOM 3293 C C . ASP A 1 402 ? 111.213 -47.200 -180.680 1.00 50.06 402 ASP A C 1
ATOM 3295 O O . ASP A 1 402 ? 111.878 -47.616 -179.728 1.00 50.06 402 ASP A O 1
ATOM 3299 N N . LEU A 1 403 ? 111.028 -45.884 -180.864 1.00 51.19 403 LEU A N 1
ATOM 3300 C CA . LEU A 1 403 ? 111.646 -44.850 -180.018 1.00 51.19 403 LEU A CA 1
ATOM 3301 C C . LEU A 1 403 ? 110.752 -44.333 -178.879 1.00 51.19 403 LEU A C 1
ATOM 3303 O O . LEU A 1 403 ? 111.198 -43.486 -178.105 1.00 51.19 403 LEU A O 1
ATOM 3307 N N . GLU A 1 404 ? 109.541 -44.866 -178.701 1.00 52.25 404 GLU A N 1
ATOM 3308 C CA . GLU A 1 404 ? 108.681 -44.529 -177.550 1.00 52.25 404 GLU A CA 1
ATOM 3309 C C . GLU A 1 404 ? 109.221 -45.078 -176.209 1.00 52.25 404 GLU A C 1
ATOM 3311 O O . GLU A 1 404 ? 108.782 -44.664 -175.141 1.00 52.25 404 GLU A O 1
ATOM 3316 N N . LYS A 1 405 ? 110.226 -45.967 -176.242 1.00 46.22 405 LYS A N 1
ATOM 3317 C CA . LYS A 1 405 ? 110.752 -46.701 -175.073 1.00 46.22 405 LYS A CA 1
ATOM 3318 C C . LYS A 1 405 ? 111.919 -46.039 -174.316 1.00 46.22 405 LYS A C 1
ATOM 3320 O O . LYS A 1 405 ? 112.477 -46.682 -173.435 1.00 46.22 405 LYS A O 1
ATOM 3325 N N . LYS A 1 406 ? 112.343 -44.813 -174.663 1.00 46.12 406 LYS A N 1
ATOM 3326 C CA . LYS A 1 406 ? 113.612 -44.220 -174.162 1.00 46.12 406 LYS A CA 1
ATOM 3327 C C . LYS A 1 406 ? 113.522 -42.923 -173.347 1.00 46.12 406 LYS A C 1
ATOM 3329 O O . LYS A 1 406 ? 114.559 -42.421 -172.937 1.00 46.12 406 LYS A O 1
ATOM 3334 N N . ILE A 1 407 ? 112.334 -42.352 -173.140 1.00 40.44 407 ILE A N 1
ATOM 3335 C CA . ILE A 1 407 ? 112.185 -41.023 -172.496 1.00 40.44 407 ILE A CA 1
ATOM 3336 C C . ILE A 1 407 ? 111.412 -41.099 -171.160 1.00 40.44 407 ILE A C 1
ATOM 3338 O O . ILE A 1 407 ? 111.368 -40.142 -170.397 1.00 40.44 407 ILE A O 1
ATOM 3342 N N . SER A 1 408 ? 110.896 -42.273 -170.790 1.00 49.75 408 SER A N 1
ATOM 3343 C CA . SER A 1 408 ? 110.240 -42.526 -169.497 1.00 49.75 408 SER A CA 1
ATOM 3344 C C . SER A 1 408 ? 111.201 -42.700 -168.303 1.00 49.75 408 SER A C 1
ATOM 3346 O O . SER A 1 408 ? 110.767 -43.162 -167.250 1.00 49.75 408 SER A O 1
ATOM 3348 N N . GLU A 1 409 ? 112.494 -42.387 -168.452 1.00 42.50 409 GLU A N 1
ATOM 3349 C CA . GLU A 1 409 ? 113.519 -42.601 -167.412 1.00 42.50 409 GLU A CA 1
ATOM 3350 C C . GLU A 1 409 ? 113.923 -41.331 -166.636 1.00 42.50 409 GLU A C 1
ATOM 3352 O O . GLU A 1 409 ? 114.521 -41.458 -165.564 1.00 42.50 409 GLU A O 1
ATOM 3357 N N . GLU A 1 410 ? 113.552 -40.123 -167.087 1.00 37.16 410 GLU A N 1
ATOM 3358 C CA . GLU A 1 410 ? 113.823 -38.864 -166.360 1.00 37.16 410 GLU A CA 1
ATOM 3359 C C . GLU A 1 410 ? 112.838 -38.637 -165.195 1.00 37.16 410 GLU A C 1
ATOM 3361 O O . GLU A 1 410 ? 111.948 -37.790 -165.185 1.00 37.16 410 GLU A O 1
ATOM 3366 N N . LEU A 1 411 ? 113.039 -39.480 -164.186 1.00 43.00 411 LEU A N 1
ATOM 3367 C CA . LEU A 1 411 ? 112.509 -39.432 -162.829 1.00 43.00 411 LEU A CA 1
ATOM 3368 C C . LEU A 1 411 ? 113.198 -38.355 -161.955 1.00 43.00 411 LEU A C 1
ATOM 3370 O O . LEU A 1 411 ? 114.346 -38.000 -162.193 1.00 43.00 411 LEU A O 1
ATOM 3374 N N . ARG A 1 412 ? 112.557 -38.042 -160.812 1.00 30.77 412 ARG A N 1
ATOM 3375 C CA . ARG A 1 412 ? 113.125 -37.464 -159.560 1.00 30.77 412 ARG A CA 1
ATOM 3376 C C . ARG A 1 412 ? 113.556 -35.983 -159.545 1.00 30.77 412 ARG A C 1
ATOM 3378 O O . ARG A 1 412 ? 114.722 -35.665 -159.729 1.00 30.77 412 ARG A O 1
ATOM 3385 N N . ASP A 1 413 ? 112.642 -35.128 -159.079 1.00 28.05 413 ASP A N 1
ATOM 3386 C CA . ASP A 1 413 ? 112.788 -34.244 -157.891 1.00 28.05 413 ASP A CA 1
ATOM 3387 C C . ASP A 1 413 ? 111.424 -33.519 -157.664 1.00 28.05 413 ASP A C 1
ATOM 3389 O O . ASP A 1 413 ? 110.789 -33.156 -158.648 1.00 28.05 413 ASP A O 1
ATOM 3393 N N . ARG A 1 414 ? 110.831 -33.281 -156.469 1.00 30.80 414 ARG A N 1
ATOM 3394 C CA . ARG A 1 414 ? 111.142 -33.547 -155.031 1.00 30.80 414 ARG A CA 1
ATOM 3395 C C . ARG A 1 414 ? 109.853 -33.587 -154.150 1.00 30.80 414 ARG A C 1
ATOM 3397 O O . ARG A 1 414 ? 108.767 -33.370 -154.676 1.00 30.80 414 ARG A O 1
ATOM 3404 N N . LEU A 1 415 ? 109.943 -33.896 -152.834 1.00 35.56 415 LEU A N 1
ATOM 3405 C CA . LEU A 1 415 ? 108.795 -34.230 -151.931 1.00 35.56 415 LEU A CA 1
ATOM 3406 C C . LEU A 1 415 ? 109.063 -33.960 -150.402 1.00 35.56 415 LEU A C 1
ATOM 3408 O O . LEU A 1 415 ? 110.216 -33.731 -150.041 1.00 35.56 415 LEU A O 1
ATOM 3412 N N . THR A 1 416 ? 108.042 -34.118 -149.515 1.00 39.69 416 THR A N 1
ATOM 3413 C CA . THR A 1 416 ? 107.986 -34.095 -147.995 1.00 39.69 416 THR A CA 1
ATOM 3414 C C . THR A 1 416 ? 107.858 -32.699 -147.308 1.00 39.69 416 THR A C 1
ATOM 3416 O O . THR A 1 416 ? 108.119 -31.719 -147.993 1.00 39.69 416 THR A O 1
ATOM 3419 N N . ALA A 1 417 ? 107.453 -32.437 -146.032 1.00 49.41 417 ALA A N 1
ATOM 3420 C CA . ALA A 1 417 ? 106.884 -33.127 -144.818 1.00 49.41 417 ALA A CA 1
ATOM 3421 C C . ALA A 1 417 ? 106.433 -32.032 -143.762 1.00 49.41 417 ALA A C 1
ATOM 3423 O O . ALA A 1 417 ? 106.798 -30.881 -143.970 1.00 49.41 417 ALA A O 1
ATOM 3424 N N . GLN A 1 418 ? 105.746 -32.189 -142.595 1.00 56.94 418 GLN A N 1
ATOM 3425 C CA . GLN A 1 418 ? 104.821 -33.181 -141.966 1.00 56.94 418 GLN A CA 1
ATOM 3426 C C . GLN A 1 418 ? 103.936 -32.511 -140.831 1.00 56.94 418 GLN A C 1
ATOM 3428 O O . GLN A 1 418 ? 103.294 -31.508 -141.126 1.00 56.94 418 GLN A O 1
ATOM 3433 N N . LYS A 1 419 ? 103.810 -33.045 -139.582 1.00 48.38 419 LYS A N 1
ATOM 3434 C CA . LYS A 1 419 ? 102.831 -32.667 -138.497 1.00 48.38 419 LYS A CA 1
ATOM 3435 C C . LYS A 1 419 ? 103.213 -33.174 -137.063 1.00 48.38 419 LYS A C 1
ATOM 3437 O O . LYS A 1 419 ? 104.086 -34.027 -136.960 1.00 48.38 419 LYS A O 1
ATOM 3442 N N . ALA A 1 420 ? 102.403 -32.797 -136.041 1.00 34.84 420 ALA A N 1
ATOM 3443 C CA . ALA A 1 420 ? 102.192 -33.401 -134.683 1.00 34.84 420 ALA A CA 1
ATOM 3444 C C . ALA A 1 420 ? 103.159 -32.959 -133.534 1.00 34.84 420 ALA A C 1
ATOM 3446 O O . ALA A 1 420 ? 104.132 -32.280 -133.831 1.00 34.84 420 ALA A O 1
ATOM 3447 N N . ALA A 1 421 ? 102.949 -33.208 -132.216 1.00 38.47 421 ALA A N 1
ATOM 3448 C CA . ALA A 1 421 ? 101.968 -34.019 -131.438 1.00 38.47 421 ALA A CA 1
ATOM 3449 C C . ALA A 1 421 ? 101.725 -33.476 -129.980 1.00 38.47 421 ALA A C 1
ATOM 3451 O O . ALA A 1 421 ? 102.456 -32.593 -129.546 1.00 38.47 421 ALA A O 1
ATOM 3452 N N . ASN A 1 422 ? 100.736 -33.993 -129.206 1.00 45.75 422 ASN A N 1
ATOM 3453 C CA . ASN A 1 422 ? 100.439 -33.622 -127.787 1.00 45.75 422 ASN A CA 1
ATOM 3454 C C . ASN A 1 422 ? 99.483 -34.658 -127.102 1.00 45.75 422 ASN A C 1
ATOM 3456 O O . ASN A 1 422 ? 98.464 -34.931 -127.730 1.00 45.75 422 ASN A O 1
ATOM 3460 N N . TYR A 1 423 ? 99.720 -35.232 -125.889 1.00 44.62 423 TYR A N 1
ATOM 3461 C CA . TYR A 1 423 ? 98.693 -36.104 -125.211 1.00 44.62 423 TYR A CA 1
ATOM 3462 C C . TYR A 1 423 ? 98.814 -36.476 -123.692 1.00 44.62 423 TYR A C 1
ATOM 3464 O O . TYR A 1 423 ? 97.803 -36.842 -123.097 1.00 44.62 423 TYR A O 1
ATOM 3472 N N . VAL A 1 424 ? 99.983 -36.453 -123.029 1.00 47.66 424 VAL A N 1
ATOM 3473 C CA . VAL A 1 424 ? 100.214 -37.284 -121.803 1.00 47.66 424 VAL A CA 1
ATOM 3474 C C . VAL A 1 424 ? 99.577 -36.791 -120.479 1.00 47.66 424 VAL A C 1
ATOM 3476 O O . VAL A 1 424 ? 99.185 -37.609 -119.649 1.00 47.66 424 VAL A O 1
ATOM 3479 N N . ASN A 1 425 ? 99.435 -35.483 -120.243 1.00 61.09 425 ASN A N 1
ATOM 3480 C CA . ASN A 1 425 ? 99.277 -34.931 -118.878 1.00 61.09 425 ASN A CA 1
ATOM 3481 C C . ASN A 1 425 ? 97.933 -35.184 -118.145 1.00 61.09 425 ASN A C 1
ATOM 3483 O O . ASN A 1 425 ? 97.765 -34.707 -117.024 1.00 61.09 425 ASN A O 1
ATOM 3487 N N . LYS A 1 426 ? 96.950 -35.878 -118.733 1.00 56.66 426 LYS A N 1
ATOM 3488 C CA . LYS A 1 426 ? 95.547 -35.816 -118.261 1.00 56.66 426 LYS A CA 1
ATOM 3489 C C . LYS A 1 426 ? 95.126 -36.802 -117.160 1.00 56.66 426 LYS A C 1
ATOM 3491 O O . LYS A 1 426 ? 94.046 -36.629 -116.609 1.00 56.66 426 LYS A O 1
ATOM 3496 N N . ILE A 1 427 ? 95.926 -37.824 -116.846 1.00 59.69 427 ILE A N 1
ATOM 3497 C CA . ILE A 1 427 ? 95.495 -38.938 -115.969 1.00 59.69 427 ILE A CA 1
ATOM 3498 C C . ILE A 1 427 ? 95.838 -38.710 -114.483 1.00 59.69 427 ILE A C 1
ATOM 3500 O O . ILE A 1 427 ? 95.127 -39.189 -113.605 1.00 59.69 427 ILE A O 1
ATOM 3504 N N . ASN A 1 428 ? 96.886 -37.939 -114.176 1.00 53.84 428 ASN A N 1
ATOM 3505 C CA . ASN A 1 428 ? 97.495 -37.903 -112.836 1.00 53.84 428 ASN A CA 1
ATOM 3506 C C . ASN A 1 428 ? 96.738 -37.061 -111.779 1.00 53.84 428 ASN A C 1
ATOM 3508 O O . ASN A 1 428 ? 97.183 -36.958 -110.641 1.00 53.84 428 ASN A O 1
ATOM 3512 N N . ILE A 1 429 ? 95.623 -36.422 -112.151 1.00 70.94 429 ILE A N 1
ATOM 3513 C CA . ILE A 1 429 ? 94.876 -35.490 -111.283 1.00 70.94 429 ILE A CA 1
ATOM 3514 C C . ILE A 1 429 ? 93.896 -36.247 -110.371 1.00 70.94 429 ILE A C 1
ATOM 3516 O O . ILE A 1 429 ? 93.820 -35.984 -109.175 1.00 70.94 429 ILE A O 1
ATOM 3520 N N . ASN A 1 430 ? 93.206 -37.255 -110.916 1.00 68.19 430 ASN A N 1
ATOM 3521 C CA . ASN A 1 430 ? 91.966 -37.807 -110.352 1.00 68.19 430 ASN A CA 1
ATOM 3522 C C . ASN A 1 430 ? 92.114 -38.558 -109.008 1.00 68.19 430 ASN A C 1
ATOM 3524 O O . ASN A 1 430 ? 91.113 -38.923 -108.401 1.00 68.19 430 ASN A O 1
ATOM 3528 N N . ILE A 1 431 ? 93.345 -38.824 -108.556 1.00 59.03 431 ILE A N 1
ATOM 3529 C CA . ILE A 1 431 ? 93.643 -39.514 -107.286 1.00 59.03 431 ILE A CA 1
ATOM 3530 C C . ILE A 1 431 ? 93.923 -38.511 -106.148 1.00 59.03 431 ILE A C 1
ATOM 3532 O O . ILE A 1 431 ? 93.789 -38.859 -104.978 1.00 59.03 431 ILE A O 1
ATOM 3536 N N . GLN A 1 432 ? 94.270 -37.252 -106.451 1.00 59.31 432 GLN A N 1
ATOM 3537 C CA . GLN A 1 432 ? 94.585 -36.258 -105.413 1.00 59.31 432 GLN A CA 1
ATOM 3538 C C . GLN A 1 432 ? 93.342 -35.635 -104.761 1.00 59.31 432 GLN A C 1
ATOM 3540 O O . GLN A 1 432 ? 93.404 -35.231 -103.599 1.00 59.31 432 GLN A O 1
ATOM 3545 N N . ASP A 1 433 ? 92.217 -35.562 -105.474 1.00 63.41 433 ASP A N 1
ATOM 3546 C CA . ASP A 1 433 ? 91.073 -34.762 -105.023 1.00 63.41 433 ASP A CA 1
ATOM 3547 C C . ASP A 1 433 ? 90.242 -35.453 -103.924 1.00 63.41 433 ASP A C 1
ATOM 3549 O O . ASP A 1 433 ? 89.866 -34.803 -102.950 1.00 63.41 433 ASP A O 1
ATOM 3553 N N . GLN A 1 434 ? 90.078 -36.782 -103.965 1.00 64.62 434 GLN A N 1
ATOM 3554 C CA . GLN A 1 434 ? 89.381 -37.527 -102.898 1.00 64.62 434 GLN A CA 1
ATOM 3555 C C . GLN A 1 434 ? 90.103 -37.440 -101.538 1.00 64.62 434 GLN A C 1
ATOM 3557 O O . GLN A 1 434 ? 89.461 -37.423 -100.489 1.00 64.62 434 GLN A O 1
ATOM 3562 N N . SER A 1 435 ? 91.437 -37.312 -101.533 1.00 59.06 435 SER A N 1
ATOM 3563 C CA . SER A 1 435 ? 92.207 -37.103 -100.296 1.00 59.06 435 SER A CA 1
ATOM 3564 C C . SER A 1 435 ? 92.108 -35.671 -99.753 1.00 59.06 435 SER A C 1
ATOM 3566 O O . SER A 1 435 ? 92.445 -35.446 -98.590 1.00 59.06 435 SER A O 1
ATOM 3568 N N . ARG A 1 436 ? 91.675 -34.697 -100.566 1.00 65.81 436 ARG A N 1
ATOM 3569 C CA . ARG A 1 436 ? 91.445 -33.312 -100.127 1.00 65.81 436 ARG A CA 1
ATOM 3570 C C . ARG A 1 436 ? 90.076 -33.133 -99.484 1.00 65.81 436 ARG A C 1
ATOM 3572 O O . ARG A 1 436 ? 89.964 -32.349 -98.549 1.00 65.81 436 ARG A O 1
ATOM 3579 N N . GLU A 1 437 ? 89.069 -33.869 -99.944 1.00 70.56 437 GLU A N 1
ATOM 3580 C CA . GLU A 1 437 ? 87.670 -33.664 -99.554 1.00 70.56 437 GLU A CA 1
ATOM 3581 C C . GLU A 1 437 ? 87.413 -33.946 -98.058 1.00 70.56 437 GLU A C 1
ATOM 3583 O O . GLU A 1 437 ? 86.785 -33.136 -97.370 1.00 70.56 437 GLU A O 1
ATOM 3588 N N . LEU A 1 438 ? 88.002 -35.017 -97.508 1.00 65.50 438 LEU A N 1
ATOM 3589 C CA . LEU A 1 438 ? 87.955 -35.310 -96.065 1.00 65.50 438 LEU A CA 1
ATOM 3590 C C . LEU A 1 438 ? 88.770 -34.308 -95.227 1.00 65.50 438 LEU A C 1
ATOM 3592 O O . LEU A 1 438 ? 88.341 -33.916 -94.142 1.00 65.50 438 LEU A O 1
ATOM 3596 N N . LEU A 1 439 ? 89.907 -33.832 -95.747 1.00 65.44 439 LEU A N 1
ATOM 3597 C CA . LEU A 1 439 ? 90.702 -32.777 -95.108 1.00 65.44 439 LEU A CA 1
ATOM 3598 C C . LEU A 1 439 ? 89.927 -31.453 -95.036 1.00 65.44 439 LEU A C 1
ATOM 3600 O O . LEU A 1 439 ? 89.969 -30.775 -94.011 1.00 65.44 439 LEU A O 1
ATOM 3604 N N . THR A 1 440 ? 89.155 -31.104 -96.071 1.00 71.19 440 THR A N 1
ATOM 3605 C CA . THR A 1 440 ? 88.313 -29.899 -96.048 1.00 71.19 440 THR A CA 1
ATOM 3606 C C . THR A 1 440 ? 87.168 -29.961 -95.040 1.00 71.19 440 THR A C 1
ATOM 3608 O O . THR A 1 440 ? 86.779 -28.907 -94.550 1.00 71.19 440 THR A O 1
ATOM 3611 N N . GLN A 1 441 ? 86.654 -31.139 -94.668 1.00 69.81 441 GLN A N 1
ATOM 3612 C CA . GLN A 1 441 ? 85.614 -31.245 -93.630 1.00 69.81 441 GLN A CA 1
ATOM 3613 C C . GLN A 1 441 ? 86.176 -30.995 -92.219 1.00 69.81 441 GLN A C 1
ATOM 3615 O O . GLN A 1 441 ? 85.543 -30.305 -91.420 1.00 69.81 441 GLN A O 1
ATOM 3620 N N . ILE A 1 442 ? 87.396 -31.468 -91.933 1.00 70.88 442 ILE A N 1
ATOM 3621 C CA . ILE A 1 442 ? 88.116 -31.144 -90.687 1.00 70.88 442 ILE A CA 1
ATOM 3622 C C . ILE A 1 442 ? 88.403 -29.637 -90.639 1.00 70.88 442 ILE A C 1
ATOM 3624 O O . ILE A 1 442 ? 88.004 -28.966 -89.689 1.00 70.88 442 ILE A O 1
ATOM 3628 N N . VAL A 1 443 ? 88.972 -29.081 -91.714 1.00 70.94 443 VAL A N 1
ATOM 3629 C CA . VAL A 1 443 ? 89.258 -27.640 -91.829 1.00 70.94 443 VAL A CA 1
ATOM 3630 C C . VAL A 1 443 ? 87.984 -26.785 -91.748 1.00 70.94 443 VAL A C 1
ATOM 3632 O O . VAL A 1 443 ? 88.041 -25.660 -91.258 1.00 70.94 443 VAL A O 1
ATOM 3635 N N . GLN A 1 444 ? 86.817 -27.283 -92.171 1.00 72.06 444 GLN A N 1
ATOM 3636 C CA . GLN A 1 444 ? 85.534 -26.596 -91.975 1.00 72.06 444 GLN A CA 1
ATOM 3637 C C . GLN A 1 444 ? 85.110 -26.569 -90.501 1.00 72.06 444 GLN A C 1
ATOM 3639 O O . GLN A 1 444 ? 84.712 -25.510 -90.024 1.00 72.06 444 GLN A O 1
ATOM 3644 N N . MET A 1 445 ? 85.247 -27.674 -89.761 1.00 68.94 445 MET A N 1
ATOM 3645 C CA . MET A 1 445 ? 84.972 -27.700 -88.316 1.00 68.94 445 MET A CA 1
ATOM 3646 C C . MET A 1 445 ? 85.940 -26.800 -87.532 1.00 68.94 445 MET A C 1
ATOM 3648 O O . MET A 1 445 ? 85.506 -26.050 -86.659 1.00 68.94 445 MET A O 1
ATOM 3652 N N . GLU A 1 446 ? 87.225 -26.795 -87.893 1.00 66.06 446 GLU A N 1
ATOM 3653 C CA . GLU A 1 446 ? 88.225 -25.877 -87.332 1.00 66.06 446 GLU A CA 1
ATOM 3654 C C . GLU A 1 446 ? 87.908 -24.409 -87.669 1.00 66.06 446 GLU A C 1
ATOM 3656 O O . GLU A 1 446 ? 88.004 -23.550 -86.797 1.00 66.06 446 GLU A O 1
ATOM 3661 N N . ASN A 1 447 ? 87.441 -24.106 -88.888 1.00 71.69 447 ASN A N 1
ATOM 3662 C CA . ASN A 1 447 ? 86.964 -22.764 -89.251 1.00 71.69 447 ASN A CA 1
ATOM 3663 C C . ASN A 1 447 ? 85.671 -22.364 -88.522 1.00 71.69 447 ASN A C 1
ATOM 3665 O O . ASN A 1 447 ? 85.459 -21.174 -88.294 1.00 71.69 447 ASN A O 1
ATOM 3669 N N . GLN A 1 448 ? 84.816 -23.319 -88.152 1.00 71.75 448 GLN A N 1
ATOM 3670 C CA . GLN A 1 448 ? 83.626 -23.070 -87.337 1.00 71.75 448 GLN A CA 1
ATOM 3671 C C . GLN A 1 448 ? 84.027 -22.676 -85.907 1.00 71.75 448 GLN A C 1
ATOM 3673 O O . GLN A 1 448 ? 83.593 -21.639 -85.412 1.00 71.75 448 GLN A O 1
ATOM 3678 N N . ILE A 1 449 ? 84.937 -23.439 -85.290 1.00 70.62 449 ILE A N 1
ATOM 3679 C CA . ILE A 1 449 ? 85.489 -23.136 -83.960 1.00 70.62 449 ILE A CA 1
ATOM 3680 C C . ILE A 1 449 ? 86.234 -21.795 -83.986 1.00 70.62 449 ILE A C 1
ATOM 3682 O O . ILE A 1 449 ? 85.951 -20.927 -83.166 1.00 70.62 449 ILE A O 1
ATOM 3686 N N . ALA A 1 450 ? 87.093 -21.560 -84.982 1.00 68.94 450 ALA A N 1
ATOM 3687 C CA . ALA A 1 450 ? 87.789 -20.285 -85.153 1.00 68.94 450 ALA A CA 1
ATOM 3688 C C . ALA A 1 450 ? 86.831 -19.106 -85.418 1.00 68.94 450 ALA A C 1
ATOM 3690 O O . ALA A 1 450 ? 87.141 -17.976 -85.042 1.00 68.94 450 ALA A O 1
ATOM 3691 N N . LYS A 1 451 ? 85.654 -19.341 -86.023 1.00 73.94 451 LYS A N 1
ATOM 3692 C CA . LYS A 1 451 ? 84.581 -18.339 -86.163 1.00 73.94 451 LYS A CA 1
ATOM 3693 C C . LYS A 1 451 ? 83.923 -17.999 -84.837 1.00 73.94 451 LYS A C 1
ATOM 3695 O O . LYS A 1 451 ? 83.659 -16.823 -84.605 1.00 73.94 451 LYS A O 1
ATOM 3700 N N . ASP A 1 452 ? 83.658 -18.985 -83.988 1.00 71.38 452 ASP A N 1
ATOM 3701 C CA . ASP A 1 452 ? 83.026 -18.760 -82.687 1.00 71.38 452 ASP A CA 1
ATOM 3702 C C . ASP A 1 452 ? 84.024 -18.186 -81.670 1.00 71.38 452 ASP A C 1
ATOM 3704 O O . ASP A 1 452 ? 83.669 -17.293 -80.900 1.00 71.38 452 ASP A O 1
ATOM 3708 N N . GLU A 1 453 ? 85.304 -18.564 -81.745 1.00 70.38 453 GLU A N 1
ATOM 3709 C CA . GLU A 1 453 ? 86.393 -17.881 -81.041 1.00 70.38 453 GLU A CA 1
ATOM 3710 C C . GLU A 1 453 ? 86.580 -16.445 -81.545 1.00 70.38 453 GLU A C 1
ATOM 3712 O O . GLU A 1 453 ? 86.681 -15.533 -80.723 1.00 70.38 453 GLU A O 1
ATOM 3717 N N . LEU A 1 454 ? 86.518 -16.193 -82.862 1.00 72.62 454 LEU A N 1
ATOM 3718 C CA . LEU A 1 454 ? 86.415 -14.832 -83.405 1.00 72.62 454 LEU A CA 1
ATOM 3719 C C . LEU A 1 454 ? 85.141 -14.127 -82.936 1.00 72.62 454 LEU A C 1
ATOM 3721 O O . LEU A 1 454 ? 85.185 -12.930 -82.692 1.00 72.62 454 LEU A O 1
ATOM 3725 N N . GLY A 1 455 ? 84.023 -14.827 -82.760 1.00 72.12 455 GLY A N 1
ATOM 3726 C CA . GLY A 1 455 ? 82.777 -14.281 -82.226 1.00 72.12 455 GLY A CA 1
ATOM 3727 C C . GLY A 1 455 ? 82.933 -13.821 -80.777 1.00 72.12 455 GLY A C 1
ATOM 3728 O O . GLY A 1 455 ? 82.579 -12.689 -80.443 1.00 72.12 455 GLY A O 1
ATOM 3729 N N . VAL A 1 456 ? 83.535 -14.651 -79.923 1.00 73.88 456 VAL A N 1
ATOM 3730 C CA . VAL A 1 456 ? 83.853 -14.326 -78.524 1.00 73.88 456 VAL A CA 1
ATOM 3731 C C . VAL A 1 456 ? 84.918 -13.232 -78.440 1.00 73.88 456 VAL A C 1
ATOM 3733 O O . VAL A 1 456 ? 84.767 -12.302 -77.647 1.00 73.88 456 VAL A O 1
ATOM 3736 N N . ALA A 1 457 ? 85.958 -13.281 -79.275 1.00 70.31 457 ALA A N 1
ATOM 3737 C CA . ALA A 1 457 ? 86.992 -12.256 -79.356 1.00 70.31 457 ALA A CA 1
ATOM 3738 C C . ALA A 1 457 ? 86.430 -10.926 -79.870 1.00 70.31 457 ALA A C 1
ATOM 3740 O O . ALA A 1 457 ? 86.722 -9.891 -79.288 1.00 70.31 457 ALA A O 1
ATOM 3741 N N . HIS A 1 458 ? 85.557 -10.930 -80.878 1.00 73.44 458 HIS A N 1
ATOM 3742 C CA . HIS A 1 458 ? 84.905 -9.738 -81.422 1.00 73.44 458 HIS A CA 1
ATOM 3743 C C . HIS A 1 458 ? 83.856 -9.178 -80.452 1.00 73.44 458 HIS A C 1
ATOM 3745 O O . HIS A 1 458 ? 83.713 -7.961 -80.359 1.00 73.44 458 HIS A O 1
ATOM 3751 N N . LYS A 1 459 ? 83.167 -10.018 -79.665 1.00 73.19 459 LYS A N 1
ATOM 3752 C CA . LYS A 1 459 ? 82.298 -9.573 -78.561 1.00 73.19 459 LYS A CA 1
ATOM 3753 C C . LYS A 1 459 ? 83.112 -8.976 -77.412 1.00 73.19 459 LYS A C 1
ATOM 3755 O O . LYS A 1 459 ? 82.766 -7.892 -76.959 1.00 73.19 459 LYS A O 1
ATOM 3760 N N . LYS A 1 460 ? 84.217 -9.605 -76.987 1.00 74.56 460 LYS A N 1
ATOM 3761 C CA . LYS A 1 460 ? 85.142 -9.051 -75.977 1.00 74.56 460 LYS A CA 1
ATOM 3762 C C . LYS A 1 460 ? 85.816 -7.766 -76.457 1.00 74.56 460 LYS A C 1
ATOM 3764 O O . LYS A 1 460 ? 85.867 -6.809 -75.697 1.00 74.56 460 LYS A O 1
ATOM 3769 N N . ALA A 1 461 ? 86.263 -7.714 -77.709 1.00 72.69 461 ALA A N 1
ATOM 3770 C CA . ALA A 1 461 ? 86.829 -6.524 -78.333 1.00 72.69 461 ALA A CA 1
ATOM 3771 C C . ALA A 1 461 ? 85.778 -5.424 -78.479 1.00 72.69 461 ALA A C 1
ATOM 3773 O O . ALA A 1 461 ? 86.085 -4.283 -78.182 1.00 72.69 461 ALA A O 1
ATOM 3774 N N . LYS A 1 462 ? 84.527 -5.743 -78.837 1.00 74.44 462 LYS A N 1
ATOM 3775 C CA . LYS A 1 462 ? 83.439 -4.757 -78.871 1.00 74.44 462 LYS A CA 1
ATOM 3776 C C . LYS A 1 462 ? 83.084 -4.254 -77.469 1.00 74.44 462 LYS A C 1
ATOM 3778 O O . LYS A 1 462 ? 82.871 -3.061 -77.317 1.00 74.44 462 LYS A O 1
ATOM 3783 N N . ASN A 1 463 ? 83.102 -5.107 -76.442 1.00 72.19 463 ASN A N 1
ATOM 3784 C CA . ASN A 1 463 ? 82.935 -4.671 -75.051 1.00 72.19 463 ASN A CA 1
ATOM 3785 C C . ASN A 1 463 ? 84.103 -3.776 -74.607 1.00 72.19 463 ASN A C 1
ATOM 3787 O O . ASN A 1 463 ? 83.868 -2.705 -74.066 1.00 72.19 463 ASN A O 1
ATOM 3791 N N . LYS A 1 464 ? 85.351 -4.166 -74.904 1.00 76.06 464 LYS A N 1
ATOM 3792 C CA . LYS A 1 464 ? 86.550 -3.370 -74.605 1.00 76.06 464 LYS A CA 1
ATOM 3793 C C . LYS A 1 464 ? 86.559 -2.049 -75.372 1.00 76.06 464 LYS A C 1
ATOM 3795 O O . LYS A 1 464 ? 86.861 -1.043 -74.766 1.00 76.06 464 LYS A O 1
ATOM 3800 N N . GLN A 1 465 ? 86.118 -2.029 -76.627 1.00 71.62 465 GLN A N 1
ATOM 3801 C CA . GLN A 1 465 ? 85.967 -0.831 -77.455 1.00 71.62 465 GLN A CA 1
ATOM 3802 C C . GLN A 1 465 ? 84.777 0.038 -77.016 1.00 71.62 465 GLN A C 1
ATOM 3804 O O . GLN A 1 465 ? 84.804 1.245 -77.205 1.00 71.62 465 GLN A O 1
ATOM 3809 N N . GLN A 1 466 ? 83.731 -0.539 -76.416 1.00 67.69 466 GLN A N 1
ATOM 3810 C CA . GLN A 1 466 ? 82.665 0.223 -75.759 1.00 67.69 466 GLN A CA 1
ATOM 3811 C C . GLN A 1 466 ? 83.120 0.779 -74.405 1.00 67.69 466 GLN A C 1
ATOM 3813 O O . GLN A 1 466 ? 82.690 1.862 -74.041 1.00 67.69 466 GLN A O 1
ATOM 3818 N N . GLN A 1 467 ? 84.015 0.094 -73.691 1.00 72.50 467 GLN A N 1
ATOM 3819 C CA . GLN A 1 467 ? 84.582 0.560 -72.425 1.00 72.50 467 GLN A CA 1
ATOM 3820 C C . GLN A 1 467 ? 85.714 1.579 -72.636 1.00 72.50 467 GLN A C 1
ATOM 3822 O O . GLN A 1 467 ? 85.802 2.553 -71.902 1.00 72.50 467 GLN A O 1
ATOM 3827 N N . GLU A 1 468 ? 86.500 1.420 -73.702 1.00 74.12 468 GLU A N 1
ATOM 3828 C CA . GLU A 1 468 ? 87.411 2.429 -74.240 1.00 74.12 468 GLU A CA 1
ATOM 3829 C C . GLU A 1 468 ? 86.607 3.639 -74.704 1.00 74.12 468 GLU A C 1
ATOM 3831 O O . GLU A 1 468 ? 86.898 4.724 -74.229 1.00 74.12 468 GLU A O 1
ATOM 3836 N N . LYS A 1 469 ? 85.515 3.469 -75.466 1.00 71.62 469 LYS A N 1
ATOM 3837 C CA . LYS A 1 469 ? 84.607 4.580 -75.798 1.00 71.62 469 LYS A CA 1
ATOM 3838 C C . LYS A 1 469 ? 83.935 5.225 -74.592 1.00 71.62 469 LYS A C 1
ATOM 3840 O O . LYS A 1 469 ? 83.691 6.419 -74.647 1.00 71.62 469 LYS A O 1
ATOM 3845 N N . VAL A 1 470 ? 83.635 4.492 -73.520 1.00 73.62 470 VAL A N 1
ATOM 3846 C CA . VAL A 1 470 ? 83.171 5.106 -72.265 1.00 73.62 470 VAL A CA 1
ATOM 3847 C C . VAL A 1 470 ? 84.300 5.921 -71.641 1.00 73.62 470 VAL A C 1
ATOM 3849 O O . VAL A 1 470 ? 84.061 7.075 -71.335 1.00 73.62 470 VAL A O 1
ATOM 3852 N N . SER A 1 471 ? 85.535 5.416 -71.578 1.00 74.31 471 SER A N 1
ATOM 3853 C CA . SER A 1 471 ? 86.676 6.203 -71.081 1.00 74.31 471 SER A CA 1
ATOM 3854 C C . SER A 1 471 ? 87.082 7.366 -72.003 1.00 74.31 471 SER A C 1
ATOM 3856 O O . SER A 1 471 ? 87.589 8.378 -71.532 1.00 74.31 471 SER A O 1
ATOM 3858 N N . GLU A 1 472 ? 86.848 7.260 -73.313 1.00 74.81 472 GLU A N 1
ATOM 3859 C CA . GLU A 1 472 ? 87.027 8.342 -74.282 1.00 74.81 472 GLU A CA 1
ATOM 3860 C C . GLU A 1 472 ? 85.910 9.371 -74.136 1.00 74.81 472 GLU A C 1
ATOM 3862 O O . GLU A 1 472 ? 86.226 10.548 -74.139 1.00 74.81 472 GLU A O 1
ATOM 3867 N N . LEU A 1 473 ? 84.656 8.960 -73.911 1.00 68.88 473 LEU A N 1
ATOM 3868 C CA . LEU A 1 473 ? 83.538 9.857 -73.604 1.00 68.88 473 LEU A CA 1
ATOM 3869 C C . LEU A 1 473 ? 83.675 10.504 -72.222 1.00 68.88 473 LEU A C 1
ATOM 3871 O O . LEU A 1 473 ? 83.357 11.672 -72.086 1.00 68.88 473 LEU A O 1
ATOM 3875 N N . GLU A 1 474 ? 84.194 9.808 -71.212 1.00 71.81 474 GLU A N 1
ATOM 3876 C CA . GLU A 1 474 ? 84.539 10.376 -69.902 1.00 71.81 474 GLU A CA 1
ATOM 3877 C C . GLU A 1 474 ? 85.692 11.375 -70.048 1.00 71.81 474 GLU A C 1
ATOM 3879 O O . GLU A 1 474 ? 85.621 12.482 -69.524 1.00 71.81 474 GLU A O 1
ATOM 3884 N N . ARG A 1 475 ? 86.716 11.058 -70.853 1.00 75.56 475 ARG A N 1
ATOM 3885 C CA . ARG A 1 475 ? 87.807 11.995 -71.150 1.00 75.56 475 ARG A CA 1
ATOM 3886 C C . ARG A 1 475 ? 87.381 13.119 -72.099 1.00 75.56 475 ARG A C 1
ATOM 3888 O O . ARG A 1 475 ? 87.994 14.180 -72.076 1.00 75.56 475 ARG A O 1
ATOM 3895 N N . GLU A 1 476 ? 86.367 12.932 -72.935 1.00 71.50 476 GLU A N 1
ATOM 3896 C CA . GLU A 1 476 ? 85.730 13.987 -73.729 1.00 71.50 476 GLU A CA 1
ATOM 3897 C C . GLU A 1 476 ? 84.792 14.824 -72.864 1.00 71.50 476 GLU A C 1
ATOM 3899 O O . GLU A 1 476 ? 84.727 16.022 -73.087 1.00 71.50 476 GLU A O 1
ATOM 3904 N N . ILE A 1 477 ? 84.163 14.266 -71.828 1.00 70.38 477 ILE A N 1
ATOM 3905 C CA . ILE A 1 477 ? 83.449 15.009 -70.782 1.00 70.38 477 ILE A CA 1
ATOM 3906 C C . ILE A 1 477 ? 84.449 15.832 -69.965 1.00 70.38 477 ILE A C 1
ATOM 3908 O O . ILE A 1 477 ? 84.233 17.021 -69.803 1.00 70.38 477 ILE A O 1
ATOM 3912 N N . ASP A 1 478 ? 85.601 15.296 -69.559 1.00 74.62 478 ASP A N 1
ATOM 3913 C CA . ASP A 1 478 ? 86.636 16.082 -68.870 1.00 74.62 478 ASP A CA 1
ATOM 3914 C C . ASP A 1 478 ? 87.289 17.133 -69.782 1.00 74.62 478 ASP A C 1
ATOM 3916 O O . ASP A 1 478 ? 87.539 18.261 -69.354 1.00 74.62 478 ASP A O 1
ATOM 3920 N N . ASN A 1 479 ? 87.534 16.817 -71.060 1.00 75.81 479 ASN A N 1
ATOM 3921 C CA . ASN A 1 479 ? 88.040 17.801 -72.021 1.00 75.81 479 ASN A CA 1
ATOM 3922 C C . ASN A 1 479 ? 86.978 18.836 -72.409 1.00 75.81 479 ASN A C 1
ATOM 3924 O O . ASN A 1 479 ? 87.346 19.986 -72.627 1.00 75.81 479 ASN A O 1
ATOM 3928 N N . THR A 1 480 ? 85.691 18.481 -72.477 1.00 72.38 480 THR A N 1
ATOM 3929 C CA . THR A 1 480 ? 84.605 19.448 -72.702 1.00 72.38 480 THR A CA 1
ATOM 3930 C C . THR A 1 480 ? 84.292 20.235 -71.443 1.00 72.38 480 THR A C 1
ATOM 3932 O O . THR A 1 480 ? 84.018 21.411 -71.583 1.00 72.38 480 THR A O 1
ATOM 3935 N N . ASN A 1 481 ? 84.467 19.696 -70.236 1.00 72.88 481 ASN A N 1
ATOM 3936 C CA . ASN A 1 481 ? 84.434 20.449 -68.981 1.00 72.88 481 ASN A CA 1
ATOM 3937 C C . ASN A 1 481 ? 85.601 21.444 -68.915 1.00 72.88 481 ASN A C 1
ATOM 3939 O O . ASN A 1 481 ? 85.380 22.619 -68.652 1.00 72.88 481 ASN A O 1
ATOM 3943 N N . LEU A 1 482 ? 86.832 21.036 -69.253 1.00 75.62 482 LEU A N 1
ATOM 3944 C CA . LEU A 1 482 ? 87.979 21.951 -69.372 1.00 75.62 482 LEU A CA 1
ATOM 3945 C C . LEU A 1 482 ? 87.822 22.963 -70.517 1.00 75.62 482 LEU A C 1
ATOM 3947 O O . LEU A 1 482 ? 88.332 24.081 -70.421 1.00 75.62 482 LEU A O 1
ATOM 3951 N N . LEU A 1 483 ? 87.144 22.590 -71.605 1.00 73.12 483 LEU A N 1
ATOM 3952 C CA . LEU A 1 483 ? 86.783 23.507 -72.683 1.00 73.12 483 LEU A CA 1
ATOM 3953 C C . LEU A 1 483 ? 85.644 24.433 -72.255 1.00 73.12 483 LEU A C 1
ATOM 3955 O O . LEU A 1 483 ? 85.678 25.587 -72.641 1.00 73.12 483 LEU A O 1
ATOM 3959 N N . ILE A 1 484 ? 84.706 23.986 -71.419 1.00 70.62 484 ILE A N 1
ATOM 3960 C CA . ILE A 1 484 ? 83.652 24.795 -70.804 1.00 70.62 484 ILE A CA 1
ATOM 3961 C C . ILE A 1 484 ? 84.288 25.780 -69.832 1.00 70.62 484 ILE A C 1
ATOM 3963 O O . ILE A 1 484 ? 84.056 26.957 -70.010 1.00 70.62 484 ILE A O 1
ATOM 3967 N N . THR A 1 485 ? 85.204 25.396 -68.938 1.00 74.75 485 THR A N 1
ATOM 3968 C CA . THR A 1 485 ? 85.901 26.365 -68.066 1.00 74.75 485 THR A CA 1
ATOM 3969 C C . THR A 1 485 ? 86.710 27.394 -68.869 1.00 74.75 485 THR A C 1
ATOM 3971 O O . THR A 1 485 ? 86.792 28.565 -68.494 1.00 74.75 485 THR A O 1
ATOM 3974 N N . LYS A 1 486 ? 87.286 26.997 -70.015 1.00 73.50 486 LYS A N 1
ATOM 3975 C CA . LYS A 1 486 ? 87.924 27.937 -70.956 1.00 73.50 486 LYS A CA 1
ATOM 3976 C C . LYS A 1 486 ? 86.905 28.820 -71.669 1.00 73.50 486 LYS A C 1
ATOM 3978 O O . LYS A 1 486 ? 87.123 30.021 -71.732 1.00 73.50 486 LYS A O 1
ATOM 3983 N N . LEU A 1 487 ? 85.800 28.259 -72.149 1.00 66.94 487 LEU A N 1
ATOM 3984 C CA . LEU A 1 487 ? 84.711 28.978 -72.806 1.00 66.94 487 LEU A CA 1
ATOM 3985 C C . LEU A 1 487 ? 83.926 29.851 -71.826 1.00 66.94 487 LEU A C 1
ATOM 3987 O O . LEU A 1 487 ? 83.395 30.852 -72.254 1.00 66.94 487 LEU A O 1
ATOM 3991 N N . GLU A 1 488 ? 83.899 29.558 -70.530 1.00 67.69 488 GLU A N 1
ATOM 3992 C CA . GLU A 1 488 ? 83.352 30.394 -69.458 1.00 67.69 488 GLU A CA 1
ATOM 3993 C C . GLU A 1 488 ? 84.298 31.562 -69.164 1.00 67.69 488 GLU A C 1
ATOM 3995 O O . GLU A 1 488 ? 83.844 32.692 -69.003 1.00 67.69 488 GLU A O 1
ATOM 4000 N N . GLY A 1 489 ? 85.616 31.333 -69.189 1.00 71.19 489 GLY A N 1
ATOM 4001 C CA . GLY A 1 489 ? 86.621 32.401 -69.179 1.00 71.19 489 GLY A CA 1
ATOM 4002 C C . GLY A 1 489 ? 86.560 33.283 -70.434 1.00 71.19 489 GLY A C 1
ATOM 4003 O O . GLY A 1 489 ? 86.593 34.512 -70.339 1.00 71.19 489 GLY A O 1
ATOM 4004 N N . GLU A 1 490 ? 86.395 32.678 -71.610 1.00 68.88 490 GLU A N 1
ATOM 4005 C CA . GLU A 1 490 ? 86.205 33.376 -72.882 1.00 68.88 490 GLU A CA 1
ATOM 4006 C C . GLU A 1 490 ? 84.818 34.021 -72.984 1.00 68.88 490 GLU A C 1
ATOM 4008 O O . GLU A 1 490 ? 84.728 35.079 -73.585 1.00 68.88 490 GLU A O 1
ATOM 4013 N N . ILE A 1 491 ? 83.771 33.494 -72.339 1.00 61.19 491 ILE A N 1
ATOM 4014 C CA . ILE A 1 491 ? 82.451 34.132 -72.178 1.00 61.19 491 ILE A CA 1
ATOM 4015 C C . ILE A 1 491 ? 82.536 35.267 -71.161 1.00 61.19 491 ILE A C 1
ATOM 4017 O O . ILE A 1 491 ? 81.885 36.283 -71.351 1.00 61.19 491 ILE A O 1
ATOM 4021 N N . HIS A 1 492 ? 83.376 35.186 -70.129 1.00 71.75 492 HIS A N 1
ATOM 4022 C CA . HIS A 1 492 ? 83.615 36.308 -69.222 1.00 71.75 492 HIS A CA 1
ATOM 4023 C C . HIS A 1 492 ? 84.360 37.447 -69.942 1.00 71.75 492 HIS A C 1
ATOM 4025 O O . HIS A 1 492 ? 83.938 38.603 -69.888 1.00 71.75 492 HIS A O 1
ATOM 4031 N N . HIS A 1 493 ? 85.408 37.136 -70.714 1.00 71.25 493 HIS A N 1
ATOM 4032 C CA . HIS A 1 493 ? 86.069 38.110 -71.590 1.00 71.25 493 HIS A CA 1
ATOM 4033 C C . HIS A 1 493 ? 85.187 38.580 -72.758 1.00 71.25 493 HIS A C 1
ATOM 4035 O O . HIS A 1 493 ? 85.241 39.757 -73.119 1.00 71.25 493 HIS A O 1
ATOM 4041 N N . ALA A 1 494 ? 84.340 37.719 -73.322 1.00 64.00 494 ALA A N 1
ATOM 4042 C CA . ALA A 1 494 ? 83.382 38.088 -74.354 1.00 64.00 494 ALA A CA 1
ATOM 4043 C C . ALA A 1 494 ? 82.245 38.926 -73.776 1.00 64.00 494 ALA A C 1
ATOM 4045 O O . ALA A 1 494 ? 81.846 39.851 -74.457 1.00 64.00 494 ALA A O 1
ATOM 4046 N N . ASN A 1 495 ? 81.802 38.720 -72.535 1.00 68.56 495 ASN A N 1
ATOM 4047 C CA . ASN A 1 495 ? 80.841 39.588 -71.852 1.00 68.56 495 ASN A CA 1
ATOM 4048 C C . ASN A 1 495 ? 81.451 40.971 -71.603 1.00 68.56 495 ASN A C 1
ATOM 4050 O O . ASN A 1 495 ? 80.844 41.964 -71.981 1.00 68.56 495 ASN A O 1
ATOM 4054 N N . ILE A 1 496 ? 82.700 41.060 -71.133 1.00 71.56 496 ILE A N 1
ATOM 4055 C CA . ILE A 1 496 ? 83.431 42.341 -71.025 1.00 71.56 496 ILE A CA 1
ATOM 4056 C C . ILE A 1 496 ? 83.635 42.999 -72.413 1.00 71.56 496 ILE A C 1
ATOM 4058 O O . ILE A 1 496 ? 83.674 44.225 -72.539 1.00 71.56 496 ILE A O 1
ATOM 4062 N N . SER A 1 497 ? 83.753 42.206 -73.484 1.00 67.94 497 SER A N 1
ATOM 4063 C CA . SER A 1 497 ? 83.802 42.689 -74.876 1.00 67.94 497 SER A CA 1
ATOM 4064 C C . SER A 1 497 ? 82.419 43.089 -75.413 1.00 67.94 497 SER A C 1
ATOM 4066 O O . SER A 1 497 ? 82.309 44.040 -76.187 1.00 67.94 497 SER A O 1
ATOM 4068 N N . VAL A 1 498 ? 81.363 42.397 -74.984 1.00 61.34 498 VAL A N 1
ATOM 4069 C CA . VAL A 1 498 ? 79.962 42.623 -75.335 1.00 61.34 498 VAL A CA 1
ATOM 4070 C C . VAL A 1 498 ? 79.461 43.863 -74.630 1.00 61.34 498 VAL A C 1
ATOM 4072 O O . VAL A 1 498 ? 78.934 44.697 -75.331 1.00 61.34 498 VAL A O 1
ATOM 4075 N N . GLU A 1 499 ? 79.726 44.108 -73.346 1.00 65.69 499 GLU A N 1
ATOM 4076 C CA . GLU A 1 499 ? 79.413 45.384 -72.678 1.00 65.69 499 GLU A CA 1
ATOM 4077 C C . GLU A 1 499 ? 80.025 46.581 -73.432 1.00 65.69 499 GLU A C 1
ATOM 4079 O O . GLU A 1 499 ? 79.345 47.563 -73.742 1.00 65.69 499 GLU A O 1
ATOM 4084 N N . ARG A 1 500 ? 81.296 46.461 -73.847 1.00 67.69 500 ARG A N 1
ATOM 4085 C CA . ARG A 1 500 ? 81.990 47.474 -74.669 1.00 67.69 500 ARG A CA 1
ATOM 4086 C C . ARG A 1 500 ? 81.430 47.595 -76.092 1.00 67.69 500 ARG A C 1
ATOM 4088 O O . ARG A 1 500 ? 81.550 48.656 -76.706 1.00 67.69 500 ARG A O 1
ATOM 4095 N N . LYS A 1 501 ? 80.824 46.539 -76.640 1.00 64.25 501 LYS A N 1
ATOM 4096 C CA . LYS A 1 501 ? 80.116 46.574 -77.930 1.00 64.25 501 LYS A CA 1
ATOM 4097 C C . LYS A 1 501 ? 78.658 47.006 -77.785 1.00 64.25 501 LYS A C 1
ATOM 4099 O O . LYS A 1 501 ? 78.167 47.646 -78.702 1.00 64.25 501 LYS A O 1
ATOM 4104 N N . GLN A 1 502 ? 78.011 46.784 -76.646 1.00 58.62 502 GLN A N 1
ATOM 4105 C CA . GLN A 1 502 ? 76.635 47.162 -76.345 1.00 58.62 502 GLN A CA 1
ATOM 4106 C C . GLN A 1 502 ? 76.530 48.686 -76.300 1.00 58.62 502 GLN A C 1
ATOM 4108 O O . GLN A 1 502 ? 75.715 49.262 -77.010 1.00 58.62 502 GLN A O 1
ATOM 4113 N N . GLY A 1 503 ? 77.483 49.353 -75.637 1.00 65.19 503 GLY A N 1
ATOM 4114 C CA . GLY A 1 503 ? 77.609 50.815 -75.687 1.00 65.19 503 GLY A CA 1
ATOM 4115 C C . GLY A 1 503 ? 77.870 51.392 -77.091 1.00 65.19 503 GLY A C 1
ATOM 4116 O O . GLY A 1 503 ? 77.569 52.557 -77.334 1.00 65.19 503 GLY A O 1
ATOM 4117 N N . ASN A 1 504 ? 78.379 50.596 -78.040 1.00 65.56 504 ASN A N 1
ATOM 4118 C CA . ASN A 1 504 ? 78.473 50.979 -79.458 1.00 65.56 504 ASN A CA 1
ATOM 4119 C C . ASN A 1 504 ? 77.198 50.619 -80.249 1.00 65.56 504 ASN A C 1
ATOM 4121 O O . ASN A 1 504 ? 76.806 51.352 -81.157 1.00 65.56 504 ASN A O 1
ATOM 4125 N N . ILE A 1 505 ? 76.527 49.523 -79.891 1.00 57.69 505 ILE A N 1
ATOM 4126 C CA . ILE A 1 505 ? 75.243 49.088 -80.448 1.00 57.69 505 ILE A CA 1
ATOM 4127 C C . ILE A 1 505 ? 74.142 50.089 -80.084 1.00 57.69 505 ILE A C 1
ATOM 4129 O O . ILE A 1 505 ? 73.379 50.452 -80.966 1.00 57.69 505 ILE A O 1
ATOM 4133 N N . ASP A 1 506 ? 74.117 50.662 -78.880 1.00 64.44 506 ASP A N 1
ATOM 4134 C CA . ASP A 1 506 ? 73.150 51.708 -78.504 1.00 64.44 506 ASP A CA 1
ATOM 4135 C C . ASP A 1 506 ? 73.333 53.014 -79.303 1.00 64.44 506 ASP A C 1
ATOM 4137 O O . ASP A 1 506 ? 72.369 53.733 -79.587 1.00 64.44 506 ASP A O 1
ATOM 4141 N N . ILE A 1 507 ? 74.567 53.311 -79.730 1.00 67.94 507 ILE A N 1
ATOM 4142 C CA . ILE A 1 507 ? 74.885 54.443 -80.618 1.00 67.94 507 ILE A CA 1
ATOM 4143 C C . ILE A 1 507 ? 74.457 54.147 -82.067 1.00 67.94 507 ILE A C 1
ATOM 4145 O O . ILE A 1 507 ? 74.041 55.059 -82.789 1.00 67.94 507 ILE A O 1
ATOM 4149 N N . LEU A 1 508 ? 74.527 52.884 -82.501 1.00 61.78 508 LEU A N 1
ATOM 4150 C CA . LEU A 1 508 ? 74.108 52.451 -83.838 1.00 61.78 508 LEU A CA 1
ATOM 4151 C C . LEU A 1 508 ? 72.592 52.224 -83.942 1.00 61.78 508 LEU A C 1
ATOM 4153 O O . LEU A 1 508 ? 72.002 52.627 -84.941 1.00 61.78 508 LEU A O 1
ATOM 4157 N N . ASN A 1 509 ? 71.933 51.703 -82.908 1.00 59.16 509 ASN A N 1
ATOM 4158 C CA . ASN A 1 509 ? 70.480 51.531 -82.843 1.00 59.16 509 ASN A CA 1
ATOM 4159 C C . ASN A 1 509 ? 69.767 52.887 -82.952 1.00 59.16 509 ASN A C 1
ATOM 4161 O O . ASN A 1 509 ? 68.873 53.035 -83.780 1.00 59.16 509 ASN A O 1
ATOM 4165 N N . LYS A 1 510 ? 70.278 53.935 -82.285 1.00 64.31 510 LYS A N 1
ATOM 4166 C CA . LYS A 1 510 ? 69.804 55.329 -82.443 1.00 64.31 510 LYS A CA 1
ATOM 4167 C C . LYS A 1 510 ? 70.015 55.947 -83.838 1.00 64.31 510 LYS A C 1
ATOM 4169 O O . LYS A 1 510 ? 69.533 57.059 -84.090 1.00 64.31 510 LYS A O 1
ATOM 4174 N N . LYS A 1 511 ? 70.727 55.263 -84.744 1.00 55.88 511 LYS A N 1
ATOM 4175 C CA . LYS A 1 511 ? 70.757 55.544 -86.193 1.00 55.88 511 LYS A CA 1
ATOM 4176 C C . LYS A 1 511 ? 69.872 54.583 -86.994 1.00 55.88 511 LYS A C 1
ATOM 4178 O O . LYS A 1 511 ? 69.290 55.005 -87.985 1.00 55.88 511 LYS A O 1
ATOM 4183 N N . LEU A 1 512 ? 69.762 53.325 -86.575 1.00 53.50 512 LEU A N 1
ATOM 4184 C CA . LEU A 1 512 ? 69.049 52.261 -87.283 1.00 53.50 512 LEU A CA 1
ATOM 4185 C C . LEU A 1 512 ? 67.518 52.391 -87.148 1.00 53.50 512 LEU A C 1
ATOM 4187 O O . LEU A 1 512 ? 66.807 52.204 -88.133 1.00 53.50 512 LEU A O 1
ATOM 4191 N N . GLU A 1 513 ? 67.018 52.864 -86.000 1.00 55.59 513 GLU A N 1
ATOM 4192 C CA . GLU A 1 513 ? 65.616 53.290 -85.815 1.00 55.59 513 GLU A CA 1
ATOM 4193 C C . GLU A 1 513 ? 65.183 54.359 -86.837 1.00 55.59 513 GLU A C 1
ATOM 4195 O O . GLU A 1 513 ? 64.026 54.394 -87.247 1.00 55.59 513 GLU A O 1
ATOM 4200 N N . ARG A 1 514 ? 66.118 55.199 -87.308 1.00 53.97 514 ARG A N 1
ATOM 4201 C CA . ARG A 1 514 ? 65.855 56.251 -88.311 1.00 53.97 514 ARG A CA 1
ATOM 4202 C C . ARG A 1 514 ? 65.914 55.765 -89.759 1.00 53.97 514 ARG A C 1
ATOM 4204 O O . ARG A 1 514 ? 65.685 56.563 -90.654 1.00 53.97 514 ARG A O 1
ATOM 4211 N N . LEU A 1 515 ? 66.270 54.501 -89.997 1.00 54.28 515 LEU A N 1
ATOM 4212 C CA . LEU A 1 515 ? 66.350 53.910 -91.340 1.00 54.28 515 LEU A CA 1
ATOM 4213 C C . LEU A 1 515 ? 65.347 52.765 -91.538 1.00 54.28 515 LEU A C 1
ATOM 4215 O O . LEU A 1 515 ? 64.945 52.509 -92.668 1.00 54.28 515 LEU A O 1
ATOM 4219 N N . ILE A 1 516 ? 64.876 52.127 -90.460 1.00 53.38 516 ILE A N 1
ATOM 4220 C CA . ILE A 1 516 ? 63.750 51.177 -90.520 1.00 53.38 516 ILE A CA 1
ATOM 4221 C C . ILE A 1 516 ? 62.416 51.879 -90.833 1.00 53.38 516 ILE A C 1
ATOM 4223 O O . ILE A 1 516 ? 61.533 51.258 -91.419 1.00 53.38 516 ILE A O 1
ATOM 4227 N N . HIS A 1 517 ? 62.274 53.167 -90.506 1.00 51.72 517 HIS A N 1
ATOM 4228 C CA . HIS A 1 517 ? 61.072 53.948 -90.823 1.00 51.72 517 HIS A CA 1
ATOM 4229 C C . HIS A 1 517 ? 60.842 54.128 -92.343 1.00 51.72 517 HIS A C 1
ATOM 4231 O O . HIS A 1 517 ? 59.696 54.184 -92.783 1.00 51.72 517 HIS A O 1
ATOM 4237 N N . ASP A 1 518 ? 61.908 54.167 -93.153 1.00 52.62 518 ASP A N 1
ATOM 4238 C CA . ASP A 1 518 ? 61.848 54.715 -94.520 1.00 52.62 518 ASP A CA 1
ATOM 4239 C C . ASP A 1 518 ? 61.949 53.669 -95.656 1.00 52.62 518 ASP A C 1
ATOM 4241 O O . ASP A 1 518 ? 61.840 54.030 -96.828 1.00 52.62 518 ASP A O 1
ATOM 4245 N N . CYS A 1 519 ? 62.148 52.376 -95.359 1.00 49.62 519 CYS A N 1
ATOM 4246 C CA . CYS A 1 519 ? 62.285 51.302 -96.365 1.00 49.62 519 CYS A CA 1
ATOM 4247 C C . CYS A 1 519 ? 61.684 49.966 -95.876 1.00 49.62 519 CYS A C 1
ATOM 4249 O O . CYS A 1 519 ? 62.385 49.120 -95.318 1.00 49.62 519 CYS A O 1
ATOM 4251 N N . GLY A 1 520 ? 60.375 49.770 -96.066 1.00 51.12 520 GLY A N 1
ATOM 4252 C CA . GLY A 1 520 ? 59.638 48.620 -95.522 1.00 51.12 520 GLY A CA 1
ATOM 4253 C C . GLY A 1 520 ? 59.561 47.372 -96.420 1.00 51.12 520 GLY A C 1
ATOM 4254 O O . GLY A 1 520 ? 59.413 47.481 -97.632 1.00 51.12 520 GLY A O 1
ATOM 4255 N N . GLY A 1 521 ? 59.528 46.191 -95.784 1.00 46.41 521 GLY A N 1
ATOM 4256 C CA . GLY A 1 521 ? 59.050 44.923 -96.369 1.00 46.41 521 GLY A CA 1
ATOM 4257 C C . GLY A 1 521 ? 60.089 44.077 -97.126 1.00 46.41 521 GLY A C 1
ATOM 4258 O O . GLY A 1 521 ? 60.794 44.570 -97.996 1.00 46.41 521 GLY A O 1
ATOM 4259 N N . LYS A 1 522 ? 60.166 42.772 -96.816 1.00 51.97 522 LYS A N 1
ATOM 4260 C CA . LYS A 1 522 ? 61.008 41.784 -97.527 1.00 51.97 522 LYS A CA 1
ATOM 4261 C C . LYS A 1 522 ? 60.165 40.821 -98.366 1.00 51.97 522 LYS A C 1
ATOM 4263 O O . LYS A 1 522 ? 59.095 40.407 -97.927 1.00 51.97 522 LYS A O 1
ATOM 4268 N N . GLU A 1 523 ? 60.717 40.376 -99.491 1.00 47.47 523 GLU A N 1
ATOM 4269 C CA . GLU A 1 523 ? 60.260 39.188 -100.229 1.00 47.47 523 GLU A CA 1
ATOM 4270 C C . GLU A 1 523 ? 60.862 37.891 -99.639 1.00 47.47 523 GLU A C 1
ATOM 4272 O O . GLU A 1 523 ? 61.896 37.932 -98.965 1.00 47.47 523 GLU A O 1
ATOM 4277 N N . ILE A 1 524 ? 60.221 36.736 -99.877 1.00 49.84 524 ILE A N 1
ATOM 4278 C CA . ILE A 1 524 ? 60.647 35.402 -99.399 1.00 49.84 524 ILE A CA 1
ATOM 4279 C C . ILE A 1 524 ? 60.402 34.348 -100.497 1.00 49.84 524 ILE A C 1
ATOM 4281 O O . ILE A 1 524 ? 59.364 34.371 -101.157 1.00 49.84 524 ILE A O 1
ATOM 4285 N N . GLY A 1 525 ? 61.338 33.406 -100.673 1.00 56.00 525 GLY A N 1
ATOM 4286 C CA . GLY A 1 525 ? 61.238 32.308 -101.644 1.00 56.00 525 GLY A CA 1
ATOM 4287 C C . GLY A 1 525 ? 60.433 31.083 -101.155 1.00 56.00 525 GLY A C 1
ATOM 4288 O O . GLY A 1 525 ? 60.319 30.846 -99.951 1.00 56.00 525 GLY A O 1
ATOM 4289 N N . PRO A 1 526 ? 59.891 30.251 -102.069 1.00 58.03 526 PRO A N 1
ATOM 4290 C CA . PRO A 1 526 ? 58.927 29.202 -101.717 1.00 58.03 526 PRO A CA 1
ATOM 4291 C C . PRO A 1 526 ? 59.497 28.028 -100.899 1.00 58.03 526 PRO A C 1
ATOM 4293 O O . PRO A 1 526 ? 58.761 27.451 -100.101 1.00 58.03 526 PRO A O 1
ATOM 4296 N N . LEU A 1 527 ? 60.785 27.681 -101.039 1.00 58.59 527 LEU A N 1
ATOM 4297 C CA . LEU A 1 527 ? 61.401 26.643 -100.195 1.00 58.59 527 LEU A CA 1
ATOM 4298 C C . LEU A 1 527 ? 61.549 27.105 -98.739 1.00 58.59 527 LEU A C 1
ATOM 4300 O O . LEU A 1 527 ? 61.191 26.356 -97.833 1.00 58.59 527 LEU A O 1
ATOM 4304 N N . ASP A 1 528 ? 61.973 28.350 -98.504 1.00 58.62 528 ASP A N 1
ATOM 4305 C CA . ASP A 1 528 ? 62.043 28.910 -97.150 1.00 58.62 528 ASP A CA 1
ATOM 4306 C C . ASP A 1 528 ? 60.652 29.038 -96.521 1.00 58.62 528 ASP A C 1
ATOM 4308 O O . ASP A 1 528 ? 60.500 28.829 -95.319 1.00 58.62 528 ASP A O 1
ATOM 4312 N N . ALA A 1 529 ? 59.607 29.311 -97.309 1.00 63.53 529 ALA A N 1
ATOM 4313 C CA . ALA A 1 529 ? 58.229 29.258 -96.820 1.00 63.53 529 ALA A CA 1
ATOM 4314 C C . ALA A 1 529 ? 57.828 27.837 -96.369 1.00 63.53 529 ALA A C 1
ATOM 4316 O O . ALA A 1 529 ? 57.164 27.678 -95.343 1.00 63.53 529 ALA A O 1
ATOM 4317 N N . GLN A 1 530 ? 58.265 26.795 -97.084 1.00 64.38 530 GLN A N 1
ATOM 4318 C CA . GLN A 1 530 ? 57.982 25.402 -96.725 1.00 64.38 530 GLN A CA 1
ATOM 4319 C C . GLN A 1 530 ? 58.775 24.947 -95.487 1.00 64.38 530 GLN A C 1
ATOM 4321 O O . GLN A 1 530 ? 58.199 24.320 -94.599 1.00 64.38 530 GLN A O 1
ATOM 4326 N N . VAL A 1 531 ? 60.050 25.339 -95.369 1.00 70.25 531 VAL A N 1
ATOM 4327 C CA . VAL A 1 531 ? 60.876 25.116 -94.166 1.00 70.25 531 VAL A CA 1
ATOM 4328 C C . VAL A 1 531 ? 60.302 25.858 -92.957 1.00 70.25 531 VAL A C 1
ATOM 4330 O O . VAL A 1 531 ? 60.160 25.263 -91.894 1.00 70.25 531 VAL A O 1
ATOM 4333 N N . ASN A 1 532 ? 59.888 27.120 -93.105 1.00 72.50 532 ASN A N 1
ATOM 4334 C CA . ASN A 1 532 ? 59.252 27.871 -92.017 1.00 72.50 532 ASN A CA 1
ATOM 4335 C C . ASN A 1 532 ? 57.898 27.275 -91.599 1.00 72.50 532 ASN A C 1
ATOM 4337 O O . ASN A 1 532 ? 57.577 27.286 -90.413 1.00 72.50 532 ASN A O 1
ATOM 4341 N N . ASN A 1 533 ? 57.118 26.713 -92.528 1.00 75.25 533 ASN A N 1
ATOM 4342 C CA . ASN A 1 533 ? 55.878 26.012 -92.188 1.00 75.25 533 ASN A CA 1
ATOM 4343 C C . ASN A 1 533 ? 56.137 24.679 -91.465 1.00 75.25 533 ASN A C 1
ATOM 4345 O O . ASN A 1 533 ? 55.422 24.370 -90.515 1.00 75.25 533 ASN A O 1
ATOM 4349 N N . LEU A 1 534 ? 57.172 23.922 -91.847 1.00 76.75 534 LEU A N 1
ATOM 4350 C CA . LEU A 1 534 ? 57.583 22.719 -91.112 1.00 76.75 534 LEU A CA 1
ATOM 4351 C C . LEU A 1 534 ? 58.137 23.064 -89.723 1.00 76.75 534 LEU A C 1
ATOM 4353 O O . LEU A 1 534 ? 57.739 22.435 -88.749 1.00 76.75 534 LEU A O 1
ATOM 4357 N N . ASN A 1 535 ? 58.960 24.107 -89.598 1.00 81.25 535 ASN A N 1
ATOM 4358 C CA . ASN A 1 535 ? 59.458 24.578 -88.304 1.00 81.25 535 ASN A CA 1
ATOM 4359 C C . ASN A 1 535 ? 58.328 25.107 -87.406 1.00 81.25 535 ASN A C 1
ATOM 4361 O O . ASN A 1 535 ? 58.357 24.870 -86.204 1.00 81.25 535 ASN A O 1
ATOM 4365 N N . LYS A 1 536 ? 57.293 25.752 -87.967 1.00 81.38 536 LYS A N 1
ATOM 4366 C CA . LYS A 1 536 ? 56.069 26.099 -87.222 1.00 81.38 536 LYS A CA 1
ATOM 4367 C C . LYS A 1 536 ? 55.265 24.870 -86.806 1.00 81.38 536 LYS A C 1
ATOM 4369 O O . LYS A 1 536 ? 54.761 24.851 -85.693 1.00 81.38 536 LYS A O 1
ATOM 4374 N N . ALA A 1 537 ? 55.148 23.851 -87.657 1.00 79.56 537 ALA A N 1
ATOM 4375 C CA . ALA A 1 537 ? 54.469 22.607 -87.298 1.00 79.56 537 ALA A CA 1
ATOM 4376 C C . ALA A 1 537 ? 55.221 21.839 -86.195 1.00 79.56 537 ALA A C 1
ATOM 4378 O O . ALA A 1 537 ? 54.590 21.316 -85.283 1.00 79.56 537 ALA A O 1
ATOM 4379 N N . ILE A 1 538 ? 56.558 21.822 -86.242 1.00 79.19 538 ILE A N 1
ATOM 4380 C CA . ILE A 1 538 ? 57.413 21.273 -85.181 1.00 79.19 538 ILE A CA 1
ATOM 4381 C C . ILE A 1 538 ? 57.266 22.100 -83.900 1.00 79.19 538 ILE A C 1
ATOM 4383 O O . ILE A 1 538 ? 57.052 21.512 -82.849 1.00 79.19 538 ILE A O 1
ATOM 4387 N N . GLY A 1 539 ? 57.297 23.435 -83.989 1.00 86.25 539 GLY A N 1
ATOM 4388 C CA . GLY A 1 539 ? 57.057 24.337 -82.857 1.00 86.25 539 GLY A CA 1
ATOM 4389 C C . GLY A 1 539 ? 55.718 24.060 -82.176 1.00 86.25 539 GLY A C 1
ATOM 4390 O O . GLY A 1 539 ? 55.705 23.718 -81.005 1.00 86.25 539 GLY A O 1
ATOM 4391 N N . LEU A 1 540 ? 54.619 24.042 -82.938 1.00 86.81 540 LEU A N 1
ATOM 4392 C CA . LEU A 1 540 ? 53.288 23.709 -82.419 1.00 86.81 540 LEU A CA 1
ATOM 4393 C C . LEU A 1 540 ? 53.220 22.309 -81.788 1.00 86.81 540 LEU A C 1
ATOM 4395 O O . LEU A 1 540 ? 52.505 22.126 -80.811 1.00 86.81 540 LEU A O 1
ATOM 4399 N N . LYS A 1 541 ? 53.970 21.316 -82.293 1.00 84.38 541 LYS A N 1
ATOM 4400 C CA . LYS A 1 541 ? 54.070 20.004 -81.628 1.00 84.38 541 LYS A CA 1
ATOM 4401 C C . LYS A 1 541 ? 54.954 20.018 -80.383 1.00 84.38 541 LYS A C 1
ATOM 4403 O O . LYS A 1 541 ? 54.675 19.260 -79.463 1.00 84.38 541 LYS A O 1
ATOM 4408 N N . GLN A 1 542 ? 55.967 20.875 -80.320 1.00 87.38 542 GLN A N 1
ATOM 4409 C CA . GLN A 1 542 ? 56.761 21.099 -79.114 1.00 87.38 542 GLN A CA 1
ATOM 4410 C C . GLN A 1 542 ? 55.927 21.809 -78.032 1.00 87.38 542 GLN A C 1
ATOM 4412 O O . GLN A 1 542 ? 56.004 21.431 -76.866 1.00 87.38 542 GLN A O 1
ATOM 4417 N N . ASP A 1 543 ? 55.089 22.769 -78.433 1.00 87.56 543 ASP A N 1
ATOM 4418 C CA . ASP A 1 543 ? 54.142 23.480 -77.572 1.00 87.56 543 ASP A CA 1
ATOM 4419 C C . ASP A 1 543 ? 53.041 22.528 -77.063 1.00 87.56 543 ASP A C 1
ATOM 4421 O O . ASP A 1 543 ? 52.818 22.455 -75.859 1.00 87.56 543 ASP A O 1
ATOM 4425 N N . GLU A 1 544 ? 52.429 21.711 -77.936 1.00 89.31 544 GLU A N 1
ATOM 4426 C CA . GLU A 1 544 ? 51.484 20.647 -77.536 1.00 89.31 544 GLU A CA 1
ATOM 4427 C C . GLU A 1 544 ? 52.113 19.650 -76.545 1.00 89.31 544 GLU A C 1
ATOM 4429 O O . GLU A 1 544 ? 51.463 19.248 -75.581 1.00 89.31 544 GLU A O 1
ATOM 4434 N N . ILE A 1 545 ? 53.377 19.252 -76.750 1.00 85.81 545 ILE A N 1
ATOM 4435 C CA . ILE A 1 545 ? 54.103 18.388 -75.806 1.00 85.81 545 ILE A CA 1
ATOM 4436 C C . ILE A 1 545 ? 54.304 19.109 -74.467 1.00 85.81 545 ILE A C 1
ATOM 4438 O O . ILE A 1 545 ? 54.027 18.519 -73.428 1.00 85.81 545 ILE A O 1
ATOM 4442 N N . GLY A 1 546 ? 54.705 20.383 -74.472 1.00 89.38 546 GLY A N 1
ATOM 4443 C CA . GLY A 1 546 ? 54.859 21.181 -73.253 1.00 89.38 546 GLY A CA 1
ATOM 4444 C C . GLY A 1 546 ? 53.544 21.394 -72.491 1.00 89.38 546 GLY A C 1
ATOM 4445 O O . GLY A 1 546 ? 53.525 21.334 -71.261 1.00 89.38 546 GLY A O 1
ATOM 4446 N N . GLU A 1 547 ? 52.425 21.583 -73.195 1.00 90.44 547 GLU A N 1
ATOM 4447 C CA . GLU A 1 547 ? 51.093 21.636 -72.584 1.00 90.44 547 GLU A CA 1
ATOM 4448 C C . GLU A 1 547 ? 50.689 20.289 -71.975 1.00 90.44 547 GLU A C 1
ATOM 4450 O O . GLU A 1 547 ? 50.156 20.269 -70.864 1.00 90.44 547 GLU A O 1
ATOM 4455 N N . LEU A 1 548 ? 50.966 19.170 -72.653 1.00 88.88 548 LEU A N 1
ATOM 4456 C CA . LEU A 1 548 ? 50.699 17.820 -72.144 1.00 88.88 548 LEU A CA 1
ATOM 4457 C C . LEU A 1 548 ? 51.595 17.460 -70.950 1.00 88.88 548 LEU A C 1
ATOM 4459 O O . LEU A 1 548 ? 51.106 16.879 -69.986 1.00 88.88 548 LEU A O 1
ATOM 4463 N N . GLU A 1 549 ? 52.868 17.859 -70.947 1.00 87.50 549 GLU A N 1
ATOM 4464 C CA . GLU A 1 549 ? 53.763 17.723 -69.790 1.00 87.50 549 GLU A CA 1
ATOM 4465 C C . GLU A 1 549 ? 53.265 18.560 -68.599 1.00 87.50 549 GLU A C 1
ATOM 4467 O O . GLU A 1 549 ? 53.246 18.076 -67.467 1.00 87.50 549 GLU A O 1
ATOM 4472 N N . GLN A 1 550 ? 52.768 19.781 -68.832 1.00 90.44 550 GLN A N 1
ATOM 4473 C CA . GLN A 1 550 ? 52.143 20.604 -67.787 1.00 90.44 550 GLN A CA 1
ATOM 4474 C C . GLN A 1 550 ? 50.771 20.086 -67.327 1.00 90.44 550 GLN A C 1
ATOM 4476 O O . GLN A 1 550 ? 50.367 20.369 -66.198 1.00 90.44 550 GLN A O 1
ATOM 4481 N N . GLN A 1 551 ? 50.017 19.381 -68.172 1.00 90.81 551 GLN A N 1
ATOM 4482 C CA . GLN A 1 551 ? 48.788 18.684 -67.772 1.00 90.81 551 GLN A CA 1
ATOM 4483 C C . GLN A 1 551 ? 49.141 17.469 -66.909 1.00 90.81 551 GLN A C 1
ATOM 4485 O O . GLN A 1 551 ? 48.680 17.386 -65.775 1.00 90.81 551 GLN A O 1
ATOM 4490 N N . TRP A 1 552 ? 50.064 16.620 -67.365 1.00 92.12 552 TRP A N 1
ATOM 4491 C CA . TRP A 1 552 ? 50.549 15.457 -66.621 1.00 92.12 552 TRP A CA 1
ATOM 4492 C C . TRP A 1 552 ? 51.157 15.830 -65.260 1.00 92.12 552 TRP A C 1
ATOM 4494 O O . TRP A 1 552 ? 50.849 15.194 -64.257 1.00 92.12 552 TRP A O 1
ATOM 4504 N N . LEU A 1 553 ? 51.954 16.903 -65.178 1.00 91.94 553 LEU A N 1
ATOM 4505 C CA . LEU A 1 553 ? 52.477 17.403 -63.900 1.00 91.94 553 LEU A CA 1
ATOM 4506 C C . LEU A 1 553 ? 51.373 17.944 -62.977 1.00 91.94 553 LEU A C 1
ATOM 4508 O O . LEU A 1 553 ? 51.507 17.840 -61.758 1.00 91.94 553 LEU A O 1
ATOM 4512 N N . ARG A 1 554 ? 50.278 18.506 -63.507 1.00 92.69 554 ARG A N 1
ATOM 4513 C CA . ARG A 1 554 ? 49.118 18.904 -62.688 1.00 92.69 554 ARG A CA 1
ATOM 4514 C C . ARG A 1 554 ? 48.363 17.683 -62.176 1.00 92.69 554 ARG A C 1
ATOM 4516 O O . ARG A 1 554 ? 48.210 17.560 -60.967 1.00 92.69 554 ARG A O 1
ATOM 4523 N N . GLU A 1 555 ? 48.017 16.744 -63.053 1.00 91.44 555 GLU A N 1
ATOM 4524 C CA . GLU A 1 555 ? 47.379 15.472 -62.688 1.00 91.44 555 GLU A CA 1
ATOM 4525 C C . GLU A 1 555 ? 48.221 14.675 -61.677 1.00 91.44 555 GLU A C 1
ATOM 4527 O O . GLU A 1 555 ? 47.682 14.107 -60.731 1.00 91.44 555 GLU A O 1
ATOM 4532 N N . GLN A 1 556 ? 49.552 14.676 -61.810 1.00 92.25 556 GLN A N 1
ATOM 4533 C CA . GLN A 1 556 ? 50.459 14.035 -60.856 1.00 92.25 556 GLN A CA 1
ATOM 4534 C C . GLN A 1 556 ? 50.460 14.743 -59.492 1.00 92.25 556 GLN A C 1
ATOM 4536 O O . GLN A 1 556 ? 50.444 14.071 -58.460 1.00 92.25 556 GLN A O 1
ATOM 4541 N N . ASN A 1 557 ? 50.457 16.080 -59.459 1.00 93.38 557 ASN A N 1
ATOM 4542 C CA . ASN A 1 557 ? 50.362 16.834 -58.206 1.00 93.38 557 ASN A CA 1
ATOM 4543 C C . ASN A 1 557 ? 48.993 16.647 -57.535 1.00 93.38 557 ASN A C 1
ATOM 4545 O O . ASN A 1 557 ? 48.937 16.407 -56.330 1.00 93.38 557 ASN A O 1
ATOM 4549 N N . GLU A 1 558 ? 47.899 16.672 -58.297 1.00 93.69 558 GLU A N 1
ATOM 4550 C CA . GLU A 1 558 ? 46.551 16.371 -57.804 1.00 93.69 558 GLU A CA 1
ATOM 4551 C C . GLU A 1 558 ? 46.452 14.928 -57.296 1.00 93.69 558 GLU A C 1
ATOM 4553 O O . GLU A 1 558 ? 45.908 14.693 -56.220 1.00 93.69 558 GLU A O 1
ATOM 4558 N N . LEU A 1 559 ? 47.048 13.950 -57.986 1.00 93.69 559 LEU A N 1
ATOM 4559 C CA . LEU A 1 559 ? 47.145 12.569 -57.509 1.00 93.69 559 LEU A CA 1
ATOM 4560 C C . LEU A 1 559 ? 47.921 12.477 -56.184 1.00 93.69 559 LEU A C 1
ATOM 4562 O O . LEU A 1 559 ? 47.497 11.759 -55.281 1.00 93.69 559 LEU A O 1
ATOM 4566 N N . VAL A 1 560 ? 49.018 13.223 -56.025 1.00 96.06 560 VAL A N 1
ATOM 4567 C CA . VAL A 1 560 ? 49.772 13.293 -54.761 1.00 96.06 560 VAL A CA 1
ATOM 4568 C C . VAL A 1 560 ? 48.951 13.959 -53.650 1.00 96.06 560 VAL A C 1
ATOM 4570 O O . VAL A 1 560 ? 48.974 13.476 -52.517 1.00 96.06 560 VAL A O 1
ATOM 4573 N N . VAL A 1 561 ? 48.181 15.014 -53.934 1.00 95.62 561 VAL A N 1
ATOM 4574 C CA . VAL A 1 561 ? 47.242 15.611 -52.963 1.00 95.62 561 VAL A CA 1
ATOM 4575 C C . VAL A 1 561 ? 46.176 14.589 -52.555 1.00 95.62 561 VAL A C 1
ATOM 4577 O O . VAL A 1 561 ? 46.026 14.320 -51.364 1.00 95.62 561 VAL A O 1
ATOM 4580 N N . ASN A 1 562 ? 45.533 13.932 -53.521 1.00 93.06 562 ASN A N 1
ATOM 4581 C CA . ASN A 1 562 ? 44.524 12.897 -53.291 1.00 93.06 562 ASN A CA 1
ATOM 4582 C C . ASN A 1 562 ? 45.070 11.698 -52.489 1.00 93.06 562 ASN A C 1
ATOM 4584 O O . ASN A 1 562 ? 44.373 11.170 -51.625 1.00 93.06 562 ASN A O 1
ATOM 4588 N N . ILE A 1 563 ? 46.325 11.283 -52.708 1.00 93.25 563 ILE A N 1
ATOM 4589 C CA . ILE A 1 563 ? 46.993 10.247 -51.897 1.00 93.25 563 ILE A CA 1
ATOM 4590 C C . ILE A 1 563 ? 47.215 10.738 -50.459 1.00 93.25 563 ILE A C 1
ATOM 4592 O O . ILE A 1 563 ? 46.878 10.028 -49.513 1.00 93.25 563 ILE A O 1
ATOM 4596 N N . ASN A 1 564 ? 47.712 11.964 -50.272 1.00 94.50 564 ASN A N 1
ATOM 4597 C CA . ASN A 1 564 ? 47.895 12.546 -48.939 1.00 94.50 564 ASN A CA 1
ATOM 4598 C C . ASN A 1 564 ? 46.562 12.722 -48.185 1.00 94.50 564 ASN A C 1
ATOM 4600 O O . ASN A 1 564 ? 46.525 12.612 -46.960 1.00 94.50 564 ASN A O 1
ATOM 4604 N N . GLU A 1 565 ? 45.461 12.997 -48.883 1.00 94.25 565 GLU A N 1
ATOM 4605 C CA . GLU A 1 565 ? 44.122 13.069 -48.289 1.00 94.25 565 GLU A CA 1
ATOM 4606 C C . GLU A 1 565 ? 43.545 11.688 -47.983 1.00 94.25 565 GLU A C 1
ATOM 4608 O O . GLU A 1 565 ? 43.054 11.478 -46.873 1.00 94.25 565 GLU A O 1
ATOM 4613 N N . ARG A 1 566 ? 43.703 10.713 -48.888 1.00 95.62 566 ARG A N 1
ATOM 4614 C CA . ARG A 1 566 ? 43.395 9.297 -48.631 1.00 95.62 566 ARG A CA 1
ATOM 4615 C C . ARG A 1 566 ? 44.100 8.793 -47.372 1.00 95.62 566 ARG A C 1
ATOM 4617 O O . ARG A 1 566 ? 43.486 8.083 -46.581 1.00 95.62 566 ARG A O 1
ATOM 4624 N N . ASP A 1 567 ? 45.357 9.173 -47.164 1.00 94.44 567 ASP A N 1
ATOM 4625 C CA . ASP A 1 567 ? 46.153 8.697 -46.031 1.00 94.44 567 ASP A CA 1
ATOM 4626 C C . ASP A 1 567 ? 45.732 9.370 -44.715 1.00 94.44 567 ASP A C 1
ATOM 4628 O O . ASP A 1 567 ? 45.536 8.675 -43.717 1.00 94.44 567 ASP A O 1
ATOM 4632 N N . LYS A 1 568 ? 45.428 10.677 -44.721 1.00 95.62 568 LYS A N 1
ATOM 4633 C CA . LYS A 1 568 ? 44.772 11.361 -43.583 1.00 95.62 568 LYS A CA 1
ATOM 4634 C C . LYS A 1 568 ? 43.405 10.747 -43.251 1.00 95.62 568 LYS A C 1
ATOM 4636 O O . LYS A 1 568 ? 43.058 10.601 -42.077 1.00 95.62 568 LYS A O 1
ATOM 4641 N N . LEU A 1 569 ? 42.618 10.381 -44.265 1.00 93.38 569 LEU A N 1
ATOM 4642 C CA . LEU A 1 569 ? 41.333 9.697 -44.092 1.00 93.38 569 LEU A CA 1
ATOM 4643 C C . LEU A 1 569 ? 41.524 8.275 -43.545 1.00 93.38 569 LEU A C 1
ATOM 4645 O O . LEU A 1 569 ? 40.791 7.863 -42.651 1.00 93.38 569 LEU A O 1
ATOM 4649 N N . ALA A 1 570 ? 42.539 7.537 -43.995 1.00 94.81 570 ALA A N 1
ATOM 4650 C CA . ALA A 1 570 ? 42.876 6.231 -43.440 1.00 94.81 570 ALA A CA 1
ATOM 4651 C C . ALA A 1 570 ? 43.290 6.341 -41.961 1.00 94.81 570 ALA A C 1
ATOM 4653 O O . ALA A 1 570 ? 42.784 5.587 -41.124 1.00 94.81 570 ALA A O 1
ATOM 4654 N N . GLU A 1 571 ? 44.132 7.315 -41.598 1.00 95.81 571 GLU A N 1
ATOM 4655 C CA . GLU A 1 571 ? 44.464 7.604 -40.199 1.00 95.81 571 GLU A CA 1
ATOM 4656 C C . GLU A 1 571 ? 43.212 7.920 -39.370 1.00 95.81 571 GLU A C 1
ATOM 4658 O O . GLU A 1 571 ? 43.034 7.335 -38.293 1.00 95.81 571 GLU A O 1
ATOM 4663 N N . SER A 1 572 ? 42.317 8.777 -39.879 1.00 95.56 572 SER A N 1
ATOM 4664 C CA . SER A 1 572 ? 41.070 9.140 -39.195 1.00 95.56 572 SER A CA 1
ATOM 4665 C C . SER A 1 572 ? 40.151 7.927 -38.998 1.00 95.56 572 SER A C 1
ATOM 4667 O O . SER A 1 572 ? 39.647 7.726 -37.892 1.00 95.56 572 SER A O 1
ATOM 4669 N N . VAL A 1 573 ? 40.041 7.036 -39.989 1.00 95.00 573 VAL A N 1
ATOM 4670 C CA . VAL A 1 573 ? 39.317 5.761 -39.878 1.00 95.00 573 VAL A CA 1
ATOM 4671 C C . VAL A 1 573 ? 39.962 4.843 -38.835 1.00 95.00 573 VAL A C 1
ATOM 4673 O O . VAL A 1 573 ? 39.246 4.285 -38.002 1.00 95.00 573 VAL A O 1
ATOM 4676 N N . THR A 1 574 ? 41.298 4.718 -38.770 1.00 95.25 574 THR A N 1
ATOM 4677 C CA . THR A 1 574 ? 41.920 3.926 -37.685 1.00 95.25 574 THR A CA 1
ATOM 4678 C C . THR A 1 574 ? 41.694 4.546 -36.303 1.00 95.25 574 THR A C 1
ATOM 4680 O O . THR A 1 574 ? 41.543 3.809 -35.326 1.00 95.25 574 THR A O 1
ATOM 4683 N N . ARG A 1 575 ? 41.639 5.881 -36.196 1.00 96.06 575 ARG A N 1
ATOM 4684 C CA . ARG A 1 575 ? 41.319 6.598 -34.953 1.00 96.06 575 ARG A CA 1
ATOM 4685 C C . ARG A 1 575 ? 39.871 6.354 -34.529 1.00 96.06 575 ARG A C 1
ATOM 4687 O O . ARG A 1 575 ? 39.651 6.009 -33.369 1.00 96.06 575 ARG A O 1
ATOM 4694 N N . ILE A 1 576 ? 38.918 6.454 -35.454 1.00 95.44 576 ILE A N 1
ATOM 4695 C CA . ILE A 1 576 ? 37.496 6.179 -35.209 1.00 95.44 576 ILE A CA 1
ATOM 4696 C C . ILE A 1 576 ? 37.301 4.710 -34.812 1.00 95.44 576 ILE A C 1
ATOM 4698 O O . ILE A 1 576 ? 36.653 4.439 -33.806 1.00 95.44 576 ILE A O 1
ATOM 4702 N N . ASN A 1 577 ? 37.951 3.759 -35.491 1.00 95.50 577 ASN A N 1
ATOM 4703 C CA . ASN A 1 577 ? 37.896 2.337 -35.129 1.00 95.50 577 ASN A CA 1
ATOM 4704 C C . ASN A 1 577 ? 38.478 2.059 -33.728 1.00 95.50 577 ASN A C 1
ATOM 4706 O O . ASN A 1 577 ? 37.910 1.274 -32.965 1.00 95.50 577 ASN A O 1
ATOM 4710 N N . LYS A 1 578 ? 39.566 2.740 -33.334 1.00 95.69 578 LYS A N 1
ATOM 4711 C CA . LYS A 1 578 ? 40.100 2.685 -31.957 1.00 95.69 578 LYS A CA 1
ATOM 4712 C C . LYS A 1 578 ? 39.108 3.273 -30.945 1.00 95.69 578 LYS A C 1
ATOM 4714 O O . LYS A 1 578 ? 38.892 2.673 -29.894 1.00 95.69 578 LYS A O 1
ATOM 4719 N N . GLN A 1 579 ? 38.468 4.402 -31.256 1.00 95.81 579 GLN A N 1
ATOM 4720 C CA . GLN A 1 579 ? 37.441 5.013 -30.402 1.00 95.81 579 GLN A CA 1
ATOM 4721 C C . GLN A 1 579 ? 36.200 4.116 -30.262 1.00 95.81 579 GLN A C 1
ATOM 4723 O O . GLN A 1 579 ? 35.720 3.929 -29.148 1.00 95.81 579 GLN A O 1
ATOM 4728 N N . LEU A 1 580 ? 35.731 3.495 -31.347 1.00 94.25 580 LEU A N 1
ATOM 4729 C CA . LEU A 1 580 ? 34.621 2.539 -31.359 1.00 94.25 580 LEU A CA 1
ATOM 4730 C C . LEU A 1 580 ? 34.957 1.282 -30.540 1.00 94.25 580 LEU A C 1
ATOM 4732 O O . LEU A 1 580 ? 34.139 0.838 -29.737 1.00 94.25 580 LEU A O 1
ATOM 4736 N N . SER A 1 581 ? 36.178 0.753 -30.649 1.00 95.94 581 SER A N 1
ATOM 4737 C CA . SER A 1 581 ? 36.662 -0.343 -29.794 1.00 95.94 581 SER A CA 1
ATOM 4738 C C . SER A 1 581 ? 36.659 0.038 -28.302 1.00 95.94 581 SER A C 1
ATOM 4740 O O . SER A 1 581 ? 36.152 -0.704 -27.462 1.00 95.94 581 SER A O 1
ATOM 4742 N N . ILE A 1 582 ? 37.112 1.247 -27.952 1.00 97.38 582 ILE A N 1
ATOM 4743 C CA . ILE A 1 582 ? 37.052 1.750 -26.567 1.00 97.38 582 ILE A CA 1
ATOM 4744 C C . ILE A 1 582 ? 35.598 1.934 -26.096 1.00 97.38 582 ILE A C 1
ATOM 4746 O O . ILE A 1 582 ? 35.274 1.587 -24.960 1.00 97.38 582 ILE A O 1
ATOM 4750 N N . LEU A 1 583 ? 34.709 2.462 -26.943 1.00 95.25 583 LEU A N 1
ATOM 4751 C CA . LEU A 1 583 ? 33.299 2.688 -26.609 1.00 95.25 583 LEU A CA 1
ATOM 4752 C C . LEU A 1 583 ? 32.522 1.376 -26.448 1.00 95.25 583 LEU A C 1
ATOM 4754 O O . LEU A 1 583 ? 31.770 1.243 -25.489 1.00 95.25 583 LEU A O 1
ATOM 4758 N N . THR A 1 584 ? 32.745 0.383 -27.310 1.00 94.62 584 THR A N 1
ATOM 4759 C CA . THR A 1 584 ? 32.148 -0.958 -27.175 1.00 94.62 584 THR A CA 1
ATOM 4760 C C . THR A 1 584 ? 32.666 -1.693 -25.936 1.00 94.62 584 THR A C 1
ATOM 4762 O O . THR A 1 584 ? 31.868 -2.293 -25.220 1.00 94.62 584 THR A O 1
ATOM 4765 N N . GLN A 1 585 ? 33.955 -1.571 -25.588 1.00 95.44 585 GLN A N 1
ATOM 4766 C CA . GLN A 1 585 ? 34.473 -2.079 -24.310 1.00 95.44 585 GLN A CA 1
ATOM 4767 C C . GLN A 1 585 ? 33.897 -1.350 -23.088 1.00 95.44 585 GLN A C 1
ATOM 4769 O O . GLN A 1 585 ? 33.687 -1.983 -22.055 1.00 95.44 585 GLN A O 1
ATOM 4774 N N . LYS A 1 586 ? 33.655 -0.034 -23.166 1.00 96.62 586 LYS A N 1
ATOM 4775 C CA . LYS A 1 586 ? 32.961 0.713 -22.103 1.00 96.62 586 LYS A CA 1
ATOM 4776 C C . LYS A 1 586 ? 31.505 0.268 -21.981 1.00 96.62 586 LYS A C 1
ATOM 4778 O O . LYS A 1 586 ? 31.064 0.001 -20.869 1.00 96.62 586 LYS A O 1
ATOM 4783 N N . LYS A 1 587 ? 30.798 0.111 -23.108 1.00 96.19 587 LYS A N 1
ATOM 4784 C CA . LYS A 1 587 ? 29.431 -0.421 -23.148 1.00 96.19 587 LYS A CA 1
ATOM 4785 C C . LYS A 1 587 ? 29.370 -1.799 -22.492 1.00 96.19 587 LYS A C 1
ATOM 4787 O O . LYS A 1 587 ? 28.585 -1.971 -21.581 1.00 96.19 587 LYS A O 1
ATOM 4792 N N . LEU A 1 588 ? 30.260 -2.727 -22.853 1.00 96.75 588 LEU A N 1
ATOM 4793 C CA . LEU A 1 588 ? 30.316 -4.062 -22.243 1.00 96.75 588 LEU A CA 1
ATOM 4794 C C . LEU A 1 588 ? 30.571 -4.044 -20.727 1.00 96.75 588 LEU A C 1
ATOM 4796 O O . LEU A 1 588 ? 30.095 -4.937 -20.034 1.00 96.75 588 LEU A O 1
ATOM 4800 N N . ARG A 1 589 ? 31.304 -3.063 -20.184 1.00 97.31 589 ARG A N 1
ATOM 4801 C CA . ARG A 1 589 ? 31.443 -2.912 -18.721 1.00 97.31 589 ARG A CA 1
ATOM 4802 C C . ARG A 1 589 ? 30.135 -2.440 -18.095 1.00 97.31 589 ARG A C 1
ATOM 4804 O O . ARG A 1 589 ? 29.648 -3.095 -17.186 1.00 97.31 589 ARG A O 1
ATOM 4811 N N . ILE A 1 590 ? 29.526 -1.396 -18.656 1.00 97.06 590 ILE A N 1
ATOM 4812 C CA . ILE A 1 590 ? 28.257 -0.830 -18.179 1.00 97.06 590 ILE A CA 1
ATOM 4813 C C . ILE A 1 590 ? 27.108 -1.850 -18.300 1.00 97.06 590 ILE A C 1
ATOM 4815 O O . ILE A 1 590 ? 26.352 -2.026 -17.354 1.00 97.06 590 ILE A O 1
ATOM 4819 N N . ASP A 1 591 ? 27.010 -2.585 -19.412 1.00 96.81 591 ASP A N 1
ATOM 4820 C CA . ASP A 1 591 ? 26.039 -3.671 -19.611 1.00 96.81 591 ASP A CA 1
ATOM 4821 C C . ASP A 1 591 ? 26.204 -4.770 -18.535 1.00 96.81 591 ASP A C 1
ATOM 4823 O O . ASP A 1 591 ? 25.214 -5.285 -18.016 1.00 96.81 591 ASP A O 1
ATOM 4827 N N . ASN A 1 592 ? 27.446 -5.113 -18.164 1.00 97.19 592 ASN A N 1
ATOM 4828 C CA . ASN A 1 592 ? 27.737 -6.078 -17.098 1.00 97.19 592 ASN A CA 1
ATOM 4829 C C . ASN A 1 592 ? 27.440 -5.518 -15.694 1.00 97.19 592 ASN A C 1
ATOM 4831 O O . ASN A 1 592 ? 26.903 -6.243 -14.861 1.00 97.19 592 ASN A O 1
ATOM 4835 N N . GLU A 1 593 ? 27.756 -4.250 -15.426 1.00 97.12 593 GLU A N 1
ATOM 4836 C CA . GLU A 1 593 ? 27.434 -3.558 -14.168 1.00 97.12 593 GLU A CA 1
ATOM 4837 C C . GLU A 1 593 ? 25.911 -3.472 -13.966 1.00 97.12 593 GLU A C 1
ATOM 4839 O O . GLU A 1 593 ? 25.412 -3.807 -12.891 1.00 97.12 593 GLU A O 1
ATOM 4844 N N . ILE A 1 594 ? 25.157 -3.146 -15.023 1.00 95.50 594 ILE A N 1
ATOM 4845 C CA . ILE A 1 594 ? 23.688 -3.204 -15.041 1.00 95.50 594 ILE A CA 1
ATOM 4846 C C . ILE A 1 594 ? 23.211 -4.638 -14.779 1.00 95.50 594 ILE A C 1
ATOM 4848 O O . ILE A 1 594 ? 22.372 -4.845 -13.907 1.00 95.50 594 ILE A O 1
ATOM 4852 N N . ALA A 1 595 ? 23.768 -5.646 -15.458 1.00 96.31 595 ALA A N 1
ATOM 4853 C CA . ALA A 1 595 ? 23.380 -7.045 -15.256 1.00 96.31 595 ALA A CA 1
ATOM 4854 C C . ALA A 1 595 ? 23.704 -7.586 -13.845 1.00 96.31 595 ALA A C 1
ATOM 4856 O O . ALA A 1 595 ? 23.065 -8.543 -13.402 1.00 96.31 595 ALA A O 1
ATOM 4857 N N . ILE A 1 596 ? 24.672 -6.998 -13.133 1.00 97.25 596 ILE A N 1
ATOM 4858 C CA . ILE A 1 596 ? 24.935 -7.271 -11.711 1.00 97.25 596 ILE A CA 1
ATOM 4859 C C . ILE A 1 596 ? 23.873 -6.585 -10.845 1.00 97.25 596 ILE A C 1
ATOM 4861 O O . ILE A 1 596 ? 23.189 -7.272 -10.086 1.00 97.25 596 ILE A O 1
ATOM 4865 N N . GLN A 1 597 ? 23.638 -5.282 -11.034 1.00 94.94 597 GLN A N 1
ATOM 4866 C CA . GLN A 1 597 ? 22.608 -4.538 -10.297 1.00 94.94 597 GLN A CA 1
ATOM 4867 C C . GLN A 1 597 ? 21.197 -5.109 -10.507 1.00 94.94 597 GLN A C 1
ATOM 4869 O O . GLN A 1 597 ? 20.376 -5.084 -9.595 1.00 94.94 597 GLN A O 1
ATOM 4874 N N . GLU A 1 598 ? 20.886 -5.669 -11.679 1.00 95.25 598 GLU A N 1
ATOM 4875 C CA . GLU A 1 598 ? 19.616 -6.359 -11.922 1.00 95.25 598 GLU A CA 1
ATOM 4876 C C . GLU A 1 598 ? 19.495 -7.683 -11.159 1.00 95.25 598 GLU A C 1
ATOM 4878 O O . GLU A 1 598 ? 18.389 -8.032 -10.740 1.00 95.25 598 GLU A O 1
ATOM 4883 N N . ARG A 1 599 ? 20.599 -8.409 -10.932 1.00 96.38 599 ARG A N 1
ATOM 4884 C CA . ARG A 1 599 ? 20.607 -9.604 -10.070 1.00 96.38 599 ARG A CA 1
ATOM 4885 C C . ARG A 1 599 ? 20.407 -9.201 -8.618 1.00 96.38 599 ARG A C 1
ATOM 4887 O O . ARG A 1 599 ? 19.435 -9.649 -8.024 1.00 96.38 599 ARG A O 1
ATOM 4894 N N . GLU A 1 600 ? 21.210 -8.266 -8.114 1.00 96.31 600 GLU A N 1
ATOM 4895 C CA . GLU A 1 600 ? 21.089 -7.709 -6.758 1.00 96.31 600 GLU A CA 1
ATOM 4896 C C . GLU A 1 600 ? 19.667 -7.191 -6.491 1.00 96.31 600 GLU A C 1
ATOM 4898 O O . GLU A 1 600 ? 19.026 -7.580 -5.521 1.00 96.31 600 GLU A O 1
ATOM 4903 N N . LYS A 1 601 ? 19.100 -6.405 -7.413 1.00 95.50 601 LYS A N 1
ATOM 4904 C CA . LYS A 1 601 ? 17.707 -5.928 -7.370 1.00 95.50 601 LYS A CA 1
ATOM 4905 C C . LYS A 1 601 ? 16.680 -7.060 -7.377 1.00 95.50 601 LYS A C 1
ATOM 4907 O O . LYS A 1 601 ? 15.609 -6.908 -6.793 1.00 95.50 601 LYS A O 1
ATOM 4912 N N . ASN A 1 602 ? 16.943 -8.170 -8.061 1.00 96.94 602 ASN A N 1
ATOM 4913 C CA . ASN A 1 602 ? 16.043 -9.322 -8.082 1.00 96.94 602 ASN A CA 1
ATOM 4914 C C . ASN A 1 602 ? 16.205 -10.226 -6.852 1.00 96.94 602 ASN A C 1
ATOM 4916 O O . ASN A 1 602 ? 15.223 -10.845 -6.451 1.00 96.94 602 ASN A O 1
ATOM 4920 N N . ASP A 1 603 ? 17.377 -10.261 -6.222 1.00 96.81 603 ASP A N 1
ATOM 4921 C CA . ASP A 1 603 ? 17.613 -10.955 -4.957 1.00 96.81 603 ASP A CA 1
ATOM 4922 C C . ASP A 1 603 ? 17.044 -10.154 -3.776 1.00 96.81 603 ASP A C 1
ATOM 4924 O O . ASP A 1 603 ? 16.228 -10.690 -3.028 1.00 96.81 603 ASP A O 1
ATOM 4928 N N . LEU A 1 604 ? 17.267 -8.836 -3.726 1.00 95.81 604 LEU A N 1
ATOM 4929 C CA . LEU A 1 604 ? 16.584 -7.918 -2.804 1.00 95.81 604 LEU A CA 1
ATOM 4930 C C . LEU A 1 604 ? 15.052 -7.988 -2.937 1.00 95.81 604 LEU A C 1
ATOM 4932 O O . LEU A 1 604 ? 14.345 -7.923 -1.937 1.00 95.81 604 LEU A O 1
ATOM 4936 N N . LYS A 1 605 ? 14.495 -8.178 -4.145 1.00 95.44 605 LYS A N 1
ATOM 4937 C CA . LYS A 1 605 ? 13.049 -8.446 -4.318 1.00 95.44 605 LYS A CA 1
ATOM 4938 C C . LYS A 1 605 ? 12.610 -9.783 -3.712 1.00 95.44 605 LYS A C 1
ATOM 4940 O O . LYS A 1 605 ? 11.481 -9.865 -3.231 1.00 95.44 605 LYS A O 1
ATOM 4945 N N . LYS A 1 606 ? 13.442 -10.833 -3.764 1.00 96.44 606 LYS A N 1
ATOM 4946 C CA . LYS A 1 606 ? 13.141 -12.117 -3.105 1.00 96.44 606 LYS A CA 1
ATOM 4947 C C . LYS A 1 606 ? 13.153 -11.920 -1.596 1.00 96.44 606 LYS A C 1
ATOM 4949 O O . LYS A 1 606 ? 12.181 -12.293 -0.954 1.00 96.44 606 LYS A O 1
ATOM 4954 N N . GLU A 1 607 ? 14.188 -11.286 -1.051 1.00 97.12 607 GLU A N 1
ATOM 4955 C CA . GLU A 1 607 ? 14.304 -10.969 0.377 1.00 97.12 607 GLU A CA 1
ATOM 4956 C C . GLU A 1 607 ? 13.137 -10.108 0.867 1.00 97.12 607 GLU A C 1
ATOM 4958 O O . GLU A 1 607 ? 12.490 -10.459 1.847 1.00 97.12 607 GLU A O 1
ATOM 4963 N N . LEU A 1 608 ? 12.773 -9.051 0.135 1.00 95.50 608 LEU A N 1
ATOM 4964 C CA . LEU A 1 608 ? 11.614 -8.209 0.442 1.00 95.50 608 LEU A CA 1
ATOM 4965 C C . LEU A 1 608 ? 10.310 -9.026 0.402 1.00 95.50 608 LEU A C 1
ATOM 4967 O O . LEU A 1 608 ? 9.470 -8.870 1.284 1.00 95.50 608 LEU A O 1
ATOM 4971 N N . LYS A 1 609 ? 10.156 -9.966 -0.543 1.00 96.56 609 LYS A N 1
ATOM 4972 C CA . LYS A 1 609 ? 9.018 -10.901 -0.565 1.00 96.56 609 LYS A CA 1
ATOM 4973 C C . LYS A 1 609 ? 9.048 -11.905 0.599 1.00 96.56 609 LYS A C 1
ATOM 4975 O O . LYS A 1 609 ? 7.989 -12.242 1.119 1.00 96.56 609 LYS A O 1
ATOM 4980 N N . HIS A 1 610 ? 10.220 -12.372 1.030 1.00 96.38 610 HIS A N 1
ATOM 4981 C CA . HIS A 1 610 ? 10.361 -13.204 2.229 1.00 96.38 610 HIS A CA 1
ATOM 4982 C C . HIS A 1 610 ? 9.965 -12.416 3.484 1.00 96.38 610 HIS A C 1
ATOM 4984 O O . HIS A 1 610 ? 9.094 -12.871 4.215 1.00 96.38 610 HIS A O 1
ATOM 4990 N N . LEU A 1 611 ? 10.470 -11.192 3.655 1.00 95.06 611 LEU A N 1
ATOM 4991 C CA . LEU A 1 611 ? 10.085 -10.291 4.743 1.00 95.06 611 LEU A CA 1
ATOM 4992 C C . LEU A 1 611 ? 8.591 -9.936 4.709 1.00 95.06 611 LEU A C 1
ATOM 4994 O O . LEU A 1 611 ? 7.961 -9.888 5.757 1.00 95.06 611 LEU A O 1
ATOM 4998 N N . GLN A 1 612 ? 7.983 -9.749 3.533 1.00 95.00 612 GLN A N 1
ATOM 4999 C CA . GLN A 1 612 ? 6.528 -9.590 3.404 1.00 95.00 612 GLN A CA 1
ATOM 5000 C C . GLN A 1 612 ? 5.775 -10.848 3.849 1.00 95.00 612 GLN A C 1
ATOM 5002 O O . GLN A 1 612 ? 4.809 -10.737 4.601 1.00 95.00 612 GLN A O 1
ATOM 5007 N N . ASN A 1 613 ? 6.221 -12.040 3.437 1.00 96.75 613 ASN A N 1
ATOM 5008 C CA . ASN A 1 613 ? 5.634 -13.297 3.898 1.00 96.75 613 ASN A CA 1
ATOM 5009 C C . ASN A 1 613 ? 5.763 -13.432 5.425 1.00 96.75 613 ASN A C 1
ATOM 5011 O O . ASN A 1 613 ? 4.779 -13.763 6.082 1.00 96.75 613 ASN A O 1
ATOM 5015 N N . ASP A 1 614 ? 6.923 -13.115 6.003 1.00 96.38 614 ASP A N 1
ATOM 5016 C CA . ASP A 1 614 ? 7.150 -13.173 7.449 1.00 96.38 614 ASP A CA 1
ATOM 5017 C C . ASP A 1 614 ? 6.341 -12.111 8.208 1.00 96.38 614 ASP A C 1
ATOM 5019 O O . ASP A 1 614 ? 5.765 -12.431 9.243 1.00 96.38 614 ASP A O 1
ATOM 5023 N N . ILE A 1 615 ? 6.164 -10.900 7.666 1.00 94.75 615 ILE A N 1
ATOM 5024 C CA . ILE A 1 615 ? 5.229 -9.895 8.200 1.00 94.75 615 ILE A CA 1
ATOM 5025 C C . ILE A 1 615 ? 3.790 -10.424 8.158 1.00 94.75 615 ILE A C 1
ATOM 5027 O O . ILE A 1 615 ? 3.085 -10.327 9.158 1.00 94.75 615 ILE A O 1
ATOM 5031 N N . THR A 1 616 ? 3.336 -11.037 7.055 1.00 96.00 616 THR A N 1
ATOM 5032 C CA . THR A 1 616 ? 1.989 -11.641 7.025 1.00 96.00 616 THR A CA 1
ATOM 5033 C C . THR A 1 616 ? 1.865 -12.800 8.011 1.00 96.00 616 THR A C 1
ATOM 5035 O O . THR A 1 616 ? 0.846 -12.910 8.687 1.00 96.00 616 THR A O 1
ATOM 5038 N N . ARG A 1 617 ? 2.912 -13.617 8.176 1.00 97.12 617 ARG A N 1
ATOM 5039 C CA . ARG A 1 617 ? 2.953 -14.714 9.147 1.00 97.12 617 ARG A CA 1
ATOM 5040 C C . ARG A 1 617 ? 2.862 -14.185 10.574 1.00 97.12 617 ARG A C 1
ATOM 5042 O O . ARG A 1 617 ? 1.993 -14.644 11.308 1.00 97.12 617 ARG A O 1
ATOM 5049 N N . ILE A 1 618 ? 3.688 -13.205 10.940 1.00 95.62 618 ILE A N 1
ATOM 5050 C CA . ILE A 1 618 ? 3.665 -12.522 12.240 1.00 95.62 618 ILE A CA 1
ATOM 5051 C C . ILE A 1 618 ? 2.288 -11.897 12.474 1.00 95.62 618 ILE A C 1
ATOM 5053 O O . ILE A 1 618 ? 1.686 -12.169 13.503 1.00 95.62 618 ILE A O 1
ATOM 5057 N N . ASN A 1 619 ? 1.716 -11.189 11.497 1.00 94.06 619 ASN A N 1
ATOM 5058 C CA . ASN A 1 619 ? 0.363 -10.638 11.606 1.00 94.06 619 ASN A CA 1
ATOM 5059 C C . ASN A 1 619 ? -0.708 -11.729 11.798 1.00 94.06 619 ASN A C 1
ATOM 5061 O O . ASN A 1 619 ? -1.649 -11.517 12.556 1.00 94.06 619 ASN A O 1
ATOM 5065 N N . THR A 1 620 ? -0.572 -12.915 11.185 1.00 94.62 620 THR A N 1
ATOM 5066 C CA . THR A 1 620 ? -1.471 -14.053 11.473 1.00 94.62 620 THR A CA 1
ATOM 5067 C C . THR A 1 620 ? -1.206 -14.732 12.816 1.00 94.62 620 THR A C 1
ATOM 5069 O O . THR A 1 620 ? -2.106 -15.402 13.316 1.00 94.62 620 THR A O 1
ATOM 5072 N N . MET A 1 621 ? -0.014 -14.585 13.409 1.00 95.38 621 MET A N 1
ATOM 5073 C CA . MET A 1 621 ? 0.236 -15.016 14.788 1.00 95.38 621 MET A CA 1
ATOM 5074 C C . MET A 1 621 ? -0.380 -14.008 15.755 1.00 95.38 621 MET A C 1
ATOM 5076 O O . MET A 1 621 ? -1.264 -14.407 16.494 1.00 95.38 621 MET A O 1
ATOM 5080 N N . ILE A 1 622 ? -0.088 -12.711 15.608 1.00 94.44 622 ILE A N 1
ATOM 5081 C CA . ILE A 1 622 ? -0.689 -11.619 16.391 1.00 94.44 622 ILE A CA 1
ATOM 5082 C C . ILE A 1 622 ? -2.221 -11.671 16.331 1.00 94.44 622 ILE A C 1
ATOM 5084 O O . ILE A 1 622 ? -2.881 -11.510 17.350 1.00 94.44 622 ILE A O 1
ATOM 5088 N N . ALA A 1 623 ? -2.814 -11.942 15.163 1.00 94.62 623 ALA A N 1
ATOM 5089 C CA . ALA A 1 623 ? -4.262 -12.107 15.043 1.00 94.62 623 ALA A CA 1
ATOM 5090 C C . ALA A 1 623 ? -4.784 -13.326 15.825 1.00 94.62 623 ALA A C 1
ATOM 5092 O O . ALA A 1 623 ? -5.819 -13.224 16.477 1.00 94.62 623 ALA A O 1
ATOM 5093 N N . LYS A 1 624 ? -4.071 -14.462 15.803 1.00 95.31 624 LYS A N 1
ATOM 5094 C CA . LYS A 1 624 ? -4.423 -15.648 16.603 1.00 95.31 624 LYS A CA 1
ATOM 5095 C C . LYS A 1 624 ? -4.251 -15.390 18.093 1.00 95.31 624 LYS A C 1
ATOM 5097 O O . LYS A 1 624 ? -5.170 -15.673 18.851 1.00 95.31 624 LYS A O 1
ATOM 5102 N N . GLU A 1 625 ? -3.116 -14.822 18.482 1.00 94.31 625 GLU A N 1
ATOM 5103 C CA . GLU A 1 625 ? -2.755 -14.461 19.850 1.00 94.31 625 GLU A CA 1
ATOM 5104 C C . GLU A 1 625 ? -3.787 -13.483 20.424 1.00 94.31 625 GLU A C 1
ATOM 5106 O O . GLU A 1 625 ? -4.302 -13.736 21.508 1.00 94.31 625 GLU A O 1
ATOM 5111 N N . LYS A 1 626 ? -4.228 -12.487 19.642 1.00 94.31 626 LYS A N 1
ATOM 5112 C CA . LYS A 1 626 ? -5.340 -11.594 19.994 1.00 94.31 626 LYS A CA 1
ATOM 5113 C C . LYS A 1 626 ? -6.692 -12.310 20.076 1.00 94.31 626 LYS A C 1
ATOM 5115 O O . LYS A 1 626 ? -7.458 -12.020 20.982 1.00 94.31 626 LYS A O 1
ATOM 5120 N N . THR A 1 627 ? -7.006 -13.273 19.201 1.00 94.31 627 THR A N 1
ATOM 5121 C CA . THR A 1 627 ? -8.242 -14.071 19.371 1.00 94.31 627 THR A CA 1
ATOM 5122 C C . THR A 1 627 ? -8.187 -15.011 20.578 1.00 94.31 627 THR A C 1
ATOM 5124 O O . THR A 1 627 ? -9.226 -15.279 21.174 1.00 94.31 627 THR A O 1
ATOM 5127 N N . THR A 1 628 ? -7.006 -15.496 20.980 1.00 94.31 628 THR A N 1
ATOM 5128 C CA . THR A 1 628 ? -6.845 -16.260 22.228 1.00 94.31 628 THR A CA 1
ATOM 5129 C C . THR A 1 628 ? -6.843 -15.362 23.458 1.00 94.31 628 THR A C 1
ATOM 5131 O O . THR A 1 628 ? -7.378 -15.768 24.480 1.00 94.31 628 THR A O 1
ATOM 5134 N N . GLU A 1 629 ? -6.317 -14.140 23.358 1.00 94.38 629 GLU A N 1
ATOM 5135 C CA . GLU A 1 629 ? -6.442 -13.090 24.371 1.00 94.38 629 GLU A CA 1
ATOM 5136 C C . GLU A 1 629 ? -7.921 -12.747 24.566 1.00 94.38 629 GLU A C 1
ATOM 5138 O O . GLU A 1 629 ? -8.432 -12.937 25.657 1.00 94.38 629 GLU A O 1
ATOM 5143 N N . GLU A 1 630 ? -8.656 -12.387 23.510 1.00 94.12 630 GLU A N 1
ATOM 5144 C CA . GLU A 1 630 ? -10.104 -12.132 23.559 1.00 94.12 630 GLU A CA 1
ATOM 5145 C C . GLU A 1 630 ? -10.906 -13.334 24.086 1.00 94.12 630 GLU A C 1
ATOM 5147 O O . GLU A 1 630 ? -11.872 -13.146 24.823 1.00 94.12 630 GLU A O 1
ATOM 5152 N N . TYR A 1 631 ? -10.522 -14.569 23.746 1.00 95.06 631 TYR A N 1
ATOM 5153 C CA . TYR A 1 631 ? -11.148 -15.774 24.296 1.00 95.06 631 TYR A CA 1
ATOM 5154 C C . TYR A 1 631 ? -10.895 -15.907 25.806 1.00 95.06 631 TYR A C 1
ATOM 5156 O O . TYR A 1 631 ? -11.854 -16.017 26.567 1.00 95.06 631 TYR A O 1
ATOM 5164 N N . LEU A 1 632 ? -9.635 -15.833 26.249 1.00 94.31 632 LEU A N 1
ATOM 5165 C CA . LEU A 1 632 ? -9.252 -15.923 27.664 1.00 94.31 632 LEU A CA 1
ATOM 5166 C C . LEU A 1 632 ? -9.822 -14.762 28.482 1.00 94.31 632 LEU A C 1
ATOM 5168 O O . LEU A 1 632 ? -10.242 -14.949 29.614 1.00 94.31 632 LEU A O 1
ATOM 5172 N N . ASP A 1 633 ? -9.892 -13.567 27.907 1.00 93.31 633 ASP A N 1
ATOM 5173 C CA . ASP A 1 633 ? -10.446 -12.375 28.539 1.00 93.31 633 ASP A CA 1
ATOM 5174 C C . ASP A 1 633 ? -11.980 -12.455 28.639 1.00 93.31 633 ASP A C 1
ATOM 5176 O O . ASP A 1 633 ? -12.582 -11.822 29.502 1.00 93.31 633 ASP A O 1
ATOM 5180 N N . ASN A 1 634 ? -12.643 -13.247 27.790 1.00 94.12 634 ASN A N 1
ATOM 5181 C CA . ASN A 1 634 ? -14.062 -13.584 27.931 1.00 94.12 634 ASN A CA 1
ATOM 5182 C C . ASN A 1 634 ? -14.286 -14.759 28.900 1.00 94.12 634 ASN A C 1
ATOM 5184 O O . ASN A 1 634 ? -15.240 -14.721 29.670 1.00 94.12 634 ASN A O 1
ATOM 5188 N N . GLU A 1 635 ? -13.400 -15.757 28.932 1.00 95.75 635 GLU A N 1
ATOM 5189 C CA . GLU A 1 635 ? -13.414 -16.849 29.918 1.00 95.75 635 GLU A CA 1
ATOM 5190 C C . GLU A 1 635 ? -13.151 -16.323 31.343 1.00 95.75 635 GLU A C 1
ATOM 5192 O O . GLU A 1 635 ? -13.854 -16.697 32.282 1.00 95.75 635 GLU A O 1
ATOM 5197 N N . ASN A 1 636 ? -12.238 -15.358 31.499 1.00 93.69 636 ASN A N 1
ATOM 5198 C CA . ASN A 1 636 ? -12.010 -14.616 32.742 1.00 93.69 636 ASN A CA 1
ATOM 5199 C C . ASN A 1 636 ? -13.261 -13.836 33.174 1.00 93.69 636 ASN A C 1
ATOM 5201 O O . ASN A 1 636 ? -13.647 -13.915 34.333 1.00 93.69 636 ASN A O 1
ATOM 5205 N N . LYS A 1 637 ? -13.951 -13.139 32.260 1.00 93.50 637 LYS A N 1
ATOM 5206 C CA . LYS A 1 637 ? -15.210 -12.435 32.584 1.00 93.50 637 LYS A CA 1
ATOM 5207 C C . LYS A 1 637 ? -16.346 -13.395 32.939 1.00 93.50 637 LYS A C 1
ATOM 5209 O O . LYS A 1 637 ? -17.137 -13.093 33.824 1.00 93.50 637 LYS A O 1
ATOM 5214 N N . LEU A 1 638 ? -16.446 -14.547 32.273 1.00 94.25 638 LEU A N 1
ATOM 5215 C CA . LEU A 1 638 ? -17.445 -15.571 32.595 1.00 94.25 638 LEU A CA 1
ATOM 5216 C C . LEU A 1 638 ? -17.174 -16.200 33.965 1.00 94.25 638 LEU A C 1
ATOM 5218 O O . LEU A 1 638 ? -18.089 -16.290 34.779 1.00 94.25 638 LEU A O 1
ATOM 5222 N N . THR A 1 639 ? -15.922 -16.556 34.256 1.00 93.25 639 THR A N 1
ATOM 5223 C CA . THR A 1 639 ? -15.534 -17.073 35.576 1.00 93.25 639 THR A CA 1
ATOM 5224 C C . THR A 1 639 ? -15.640 -16.011 36.670 1.00 93.25 639 THR A C 1
ATOM 5226 O O . THR A 1 639 ? -16.098 -16.338 37.756 1.00 93.25 639 THR A O 1
ATOM 5229 N N . GLU A 1 640 ? -15.347 -14.735 36.401 1.00 94.00 640 GLU A N 1
ATOM 5230 C CA . GLU A 1 640 ? -15.636 -13.618 37.313 1.00 94.00 640 GLU A CA 1
ATOM 5231 C C . GLU A 1 640 ? -17.145 -13.484 37.579 1.00 94.00 640 GLU A C 1
ATOM 5233 O O . GLU A 1 640 ? -17.555 -13.384 38.733 1.00 94.00 640 GLU A O 1
ATOM 5238 N N . ILE A 1 641 ? -17.991 -13.549 36.545 1.00 95.88 641 ILE A N 1
ATOM 5239 C CA . ILE A 1 641 ? -19.457 -13.522 36.686 1.00 95.88 641 ILE A CA 1
ATOM 5240 C C . ILE A 1 641 ? -19.964 -14.719 37.502 1.00 95.88 641 ILE A C 1
ATOM 5242 O O . ILE A 1 641 ? -20.855 -14.548 38.337 1.00 95.88 641 ILE A O 1
ATOM 5246 N N . ASP A 1 642 ? -19.406 -15.912 37.299 1.00 95.25 642 ASP A N 1
ATOM 5247 C CA . ASP A 1 642 ? -19.778 -17.114 38.047 1.00 95.25 642 ASP A CA 1
ATOM 5248 C C . ASP A 1 642 ? -19.229 -17.095 39.487 1.00 95.25 642 ASP A C 1
ATOM 5250 O O . ASP A 1 642 ? -19.939 -17.507 40.405 1.00 95.25 642 ASP A O 1
ATOM 5254 N N . PHE A 1 643 ? -18.045 -16.520 39.735 1.00 95.56 643 PHE A N 1
ATOM 5255 C CA . PHE A 1 643 ? -17.551 -16.230 41.086 1.00 95.56 643 PHE A CA 1
ATOM 5256 C C . PHE A 1 643 ? -18.425 -15.185 41.788 1.00 95.56 643 PHE A C 1
ATOM 5258 O O . PHE A 1 643 ? -18.782 -15.388 42.943 1.00 95.56 643 PHE A O 1
ATOM 5265 N N . ILE A 1 644 ? -18.838 -14.110 41.109 1.00 96.25 644 ILE A N 1
ATOM 5266 C CA . ILE A 1 644 ? -19.769 -13.105 41.651 1.00 96.25 644 ILE A CA 1
ATOM 5267 C C . ILE A 1 644 ? -21.145 -13.728 41.920 1.00 96.25 644 ILE A C 1
ATOM 5269 O O . ILE A 1 644 ? -21.775 -13.384 42.920 1.00 96.25 644 ILE A O 1
ATOM 5273 N N . ARG A 1 645 ? -21.622 -14.653 41.074 1.00 95.06 645 ARG A N 1
ATOM 5274 C CA . ARG A 1 645 ? -22.871 -15.388 41.326 1.00 95.06 645 ARG A CA 1
ATOM 5275 C C . ARG A 1 645 ? -22.729 -16.296 42.544 1.00 95.06 645 ARG A C 1
ATOM 5277 O O . ARG A 1 645 ? -23.541 -16.185 43.452 1.00 95.06 645 ARG A O 1
ATOM 5284 N N . SER A 1 646 ? -21.675 -17.107 42.609 1.00 94.81 646 SER A N 1
ATOM 5285 C CA . SER A 1 646 ? -21.404 -17.990 43.748 1.00 94.81 646 SER A CA 1
ATOM 5286 C C . SER A 1 646 ? -21.206 -17.208 45.051 1.00 94.81 646 SER A C 1
ATOM 5288 O O . SER A 1 646 ? -21.693 -17.634 46.094 1.00 94.81 646 SER A O 1
ATOM 5290 N N . LEU A 1 647 ? -20.540 -16.051 45.005 1.00 94.81 647 LEU A N 1
ATOM 5291 C CA . LEU A 1 647 ? -20.354 -15.176 46.159 1.00 94.81 647 LEU A CA 1
ATOM 5292 C C . LEU A 1 647 ? -21.701 -14.604 46.616 1.00 94.81 647 LEU A C 1
ATOM 5294 O O . LEU A 1 647 ? -22.002 -14.700 47.799 1.00 94.81 647 LEU A O 1
ATOM 5298 N N . LYS A 1 648 ? -22.558 -14.139 45.697 1.00 94.44 648 LYS A N 1
ATOM 5299 C CA . LYS A 1 648 ? -23.934 -13.712 46.014 1.00 94.44 648 LYS A CA 1
ATOM 5300 C C . LYS A 1 648 ? -24.807 -14.842 46.551 1.00 94.44 648 LYS A C 1
ATOM 5302 O O . LYS A 1 648 ? -25.573 -14.617 47.478 1.00 94.44 648 LYS A O 1
ATOM 5307 N N . GLU A 1 649 ? -24.679 -16.054 46.017 1.00 95.38 649 GLU A N 1
ATOM 5308 C CA . GLU A 1 649 ? -25.352 -17.244 46.548 1.00 95.38 649 GLU A CA 1
ATOM 5309 C C . GLU A 1 649 ? -24.910 -17.504 47.999 1.00 95.38 649 GLU A C 1
ATOM 5311 O O . GLU A 1 649 ? -25.756 -17.733 48.865 1.00 95.38 649 GLU A O 1
ATOM 5316 N N . LYS A 1 650 ? -23.614 -17.353 48.315 1.00 92.94 650 LYS A N 1
ATOM 5317 C CA . LYS A 1 650 ? -23.105 -17.452 49.694 1.00 92.94 650 LYS A CA 1
ATOM 5318 C C . LYS A 1 650 ? -23.460 -16.262 50.586 1.00 92.94 650 LYS A C 1
ATOM 5320 O O . LYS A 1 650 ? -23.691 -16.476 51.772 1.00 92.94 650 LYS A O 1
ATOM 5325 N N . GLU A 1 651 ? -23.592 -15.052 50.050 1.00 93.44 651 GLU A N 1
ATOM 5326 C CA . GLU A 1 651 ? -24.174 -13.908 50.766 1.00 93.44 651 GLU A CA 1
ATOM 5327 C C . GLU A 1 651 ? -25.648 -14.167 51.101 1.00 93.44 651 GLU A C 1
ATOM 5329 O O . GLU A 1 651 ? -26.065 -13.906 52.228 1.00 93.44 651 GLU A O 1
ATOM 5334 N N . THR A 1 652 ? -26.429 -14.750 50.180 1.00 93.69 652 THR A N 1
ATOM 5335 C CA . THR A 1 652 ? -27.817 -15.139 50.466 1.00 93.69 652 THR A CA 1
ATOM 5336 C C . THR A 1 652 ? -27.902 -16.290 51.460 1.00 93.69 652 THR A C 1
ATOM 5338 O O . THR A 1 652 ? -28.681 -16.176 52.394 1.00 93.69 652 THR A O 1
ATOM 5341 N N . GLU A 1 653 ? -27.070 -17.336 51.361 1.00 94.81 653 GLU A N 1
ATOM 5342 C CA . GLU A 1 653 ? -27.001 -18.402 52.377 1.00 94.81 653 GLU A CA 1
ATOM 5343 C C . GLU A 1 653 ? -26.620 -17.850 53.761 1.00 94.81 653 GLU A C 1
ATOM 5345 O O . GLU A 1 653 ? -27.188 -18.269 54.769 1.00 94.81 653 GLU A O 1
ATOM 5350 N N . ALA A 1 654 ? -25.691 -16.890 53.824 1.00 91.50 654 ALA A N 1
ATOM 5351 C CA . ALA A 1 654 ? -25.298 -16.230 55.065 1.00 91.50 654 ALA A CA 1
ATOM 5352 C C . ALA A 1 654 ? -26.418 -15.343 55.635 1.00 91.50 654 ALA A C 1
ATOM 5354 O O . ALA A 1 654 ? -26.649 -15.373 56.842 1.00 91.50 654 ALA A O 1
ATOM 5355 N N . ALA A 1 655 ? -27.149 -14.606 54.793 1.00 94.00 655 ALA A N 1
ATOM 5356 C CA . ALA A 1 655 ? -28.316 -13.826 55.206 1.00 94.00 655 ALA A CA 1
ATOM 5357 C C . ALA A 1 655 ? -29.455 -14.729 55.711 1.00 94.00 655 ALA A C 1
ATOM 5359 O O . ALA A 1 655 ? -30.028 -14.469 56.765 1.00 94.00 655 ALA A O 1
ATOM 5360 N N . ASP A 1 656 ? -29.717 -15.839 55.021 1.00 94.50 656 ASP A N 1
ATOM 5361 C CA . ASP A 1 656 ? -30.656 -16.890 55.417 1.00 94.50 656 ASP A CA 1
ATOM 5362 C C . ASP A 1 656 ? -30.295 -17.521 56.770 1.00 94.50 656 ASP A C 1
ATOM 5364 O O . ASP A 1 656 ? -31.171 -17.874 57.560 1.00 94.50 656 ASP A O 1
ATOM 5368 N N . LEU A 1 657 ? -29.000 -17.728 57.027 1.00 93.00 657 LEU A N 1
ATOM 5369 C CA . LEU A 1 657 ? -28.494 -18.239 58.300 1.00 93.00 657 LEU A CA 1
ATOM 5370 C C . LEU A 1 657 ? -28.578 -17.180 59.403 1.00 93.00 657 LEU A C 1
ATOM 5372 O O . LEU A 1 657 ? -28.975 -17.521 60.515 1.00 93.00 657 LEU A O 1
ATOM 5376 N N . GLN A 1 658 ? -28.290 -15.911 59.103 1.00 94.00 658 GLN A N 1
ATOM 5377 C CA . GLN A 1 658 ? -28.475 -14.812 60.050 1.00 94.00 658 GLN A CA 1
ATOM 5378 C C . GLN A 1 658 ? -29.953 -14.642 60.414 1.00 94.00 658 GLN A C 1
ATOM 5380 O O . GLN A 1 658 ? -30.270 -14.543 61.590 1.00 94.00 658 GLN A O 1
ATOM 5385 N N . GLU A 1 659 ? -30.877 -14.715 59.453 1.00 95.12 659 GLU A N 1
ATOM 5386 C CA . GLU A 1 659 ? -32.315 -14.625 59.728 1.00 95.12 659 GLU A CA 1
ATOM 5387 C C . GLU A 1 659 ? -32.808 -15.806 60.593 1.00 95.12 659 GLU A C 1
ATOM 5389 O O . GLU A 1 659 ? -33.669 -15.632 61.455 1.00 95.12 659 GLU A O 1
ATOM 5394 N N . LYS A 1 660 ? -32.225 -17.004 60.427 1.00 94.75 660 LYS A N 1
ATOM 5395 C CA . LYS A 1 660 ? -32.471 -18.171 61.301 1.00 94.75 660 LYS A CA 1
ATOM 5396 C C . LYS A 1 660 ? -31.888 -17.974 62.707 1.00 94.75 660 LYS A C 1
ATOM 5398 O O . LYS A 1 660 ? -32.523 -18.385 63.675 1.00 94.75 660 LYS A O 1
ATOM 5403 N N . VAL A 1 661 ? -30.729 -17.322 62.838 1.00 94.88 661 VAL A N 1
ATOM 5404 C CA . VAL A 1 661 ? -30.149 -16.930 64.137 1.00 94.88 661 VAL A CA 1
ATOM 5405 C C . VAL A 1 661 ? -31.001 -15.857 64.816 1.00 94.88 661 VAL A C 1
ATOM 5407 O O . VAL A 1 661 ? -31.317 -16.004 65.990 1.00 94.88 661 VAL A O 1
ATOM 5410 N N . ASP A 1 662 ? -31.446 -14.831 64.091 1.00 94.50 662 ASP A N 1
ATOM 5411 C CA . ASP A 1 662 ? -32.295 -13.754 64.612 1.00 94.50 662 ASP A CA 1
ATOM 5412 C C . ASP A 1 662 ? -33.677 -14.270 65.042 1.00 94.50 662 ASP A C 1
ATOM 5414 O O . ASP A 1 662 ? -34.240 -13.783 66.022 1.00 94.50 662 ASP A O 1
ATOM 5418 N N . LYS A 1 663 ? -34.219 -15.279 64.342 1.00 94.69 663 LYS A N 1
ATOM 5419 C CA . LYS A 1 663 ? -35.411 -16.030 64.773 1.00 94.69 663 LYS A CA 1
ATOM 5420 C C . LYS A 1 663 ? -35.134 -16.791 66.068 1.00 94.69 663 LYS A C 1
ATOM 5422 O O . LYS A 1 663 ? -35.799 -16.521 67.056 1.00 94.69 663 LYS A O 1
ATOM 5427 N N . ALA A 1 664 ? -34.084 -17.612 66.121 1.00 91.56 664 ALA A N 1
ATOM 5428 C CA . ALA A 1 664 ? -33.725 -18.356 67.332 1.00 91.56 664 ALA A CA 1
ATOM 5429 C C . ALA A 1 664 ? -33.365 -17.457 68.539 1.00 91.56 664 ALA A C 1
ATOM 5431 O O . ALA A 1 664 ? -33.516 -17.873 69.688 1.00 91.56 664 ALA A O 1
ATOM 5432 N N . LEU A 1 665 ? -32.892 -16.227 68.305 1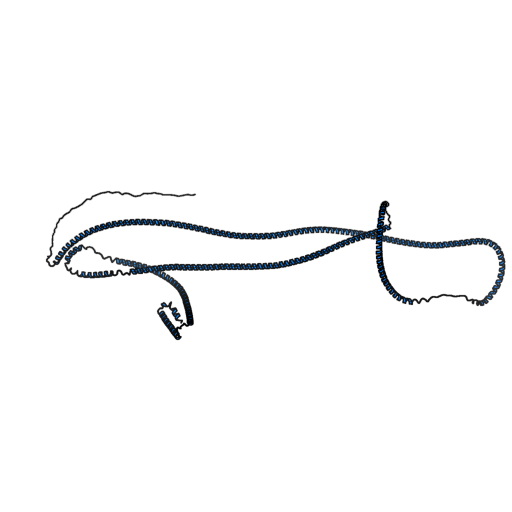.00 94.44 665 LEU A N 1
ATOM 5433 C CA . LEU A 1 665 ? -32.684 -15.220 69.347 1.00 94.44 665 LEU A CA 1
ATOM 5434 C C . LEU A 1 665 ? -34.009 -14.638 69.855 1.00 94.44 665 LEU A C 1
ATOM 5436 O O . LEU A 1 665 ? -34.151 -14.502 71.067 1.00 94.44 665 LEU A O 1
ATOM 5440 N N . LYS A 1 666 ? -34.984 -14.373 68.975 1.00 94.38 666 LYS A N 1
ATOM 5441 C CA . LYS A 1 666 ? -36.347 -13.976 69.372 1.00 94.38 666 LYS A CA 1
ATOM 5442 C C . LYS A 1 666 ? -37.066 -15.099 70.104 1.00 94.38 666 LYS A C 1
ATOM 5444 O O . LYS A 1 666 ? -37.497 -14.874 71.222 1.00 94.38 666 LYS A O 1
ATOM 5449 N N . ASP A 1 667 ? -37.059 -16.317 69.563 1.00 93.75 667 ASP A N 1
ATOM 5450 C CA . ASP A 1 667 ? -37.633 -17.502 70.214 1.00 93.75 667 ASP A CA 1
ATOM 5451 C C . ASP A 1 667 ? -37.056 -17.681 71.635 1.00 93.75 667 ASP A C 1
ATOM 5453 O O . ASP A 1 667 ? -37.765 -18.033 72.574 1.00 93.75 667 ASP A O 1
ATOM 5457 N N . LYS A 1 668 ? -35.761 -17.387 71.824 1.00 94.69 668 LYS A N 1
ATOM 5458 C CA . LYS A 1 668 ? -35.100 -17.376 73.136 1.00 94.69 668 LYS A CA 1
ATOM 5459 C C . LYS A 1 668 ? -35.537 -16.199 74.022 1.00 94.69 668 LYS A C 1
ATOM 5461 O O . LYS A 1 668 ? -35.673 -16.394 75.226 1.00 94.69 668 LYS A O 1
ATOM 5466 N N . GLU A 1 669 ? -35.691 -14.989 73.491 1.00 94.12 669 GLU A N 1
ATOM 5467 C CA . GLU A 1 669 ? -36.167 -13.813 74.244 1.00 94.12 669 GLU A CA 1
ATOM 5468 C C . GLU A 1 669 ? -37.640 -13.951 74.661 1.00 94.12 669 GLU A C 1
ATOM 5470 O O . GLU A 1 669 ? -37.989 -13.611 75.794 1.00 94.12 669 GLU A O 1
ATOM 5475 N N . ASP A 1 670 ? -38.470 -14.547 73.807 1.00 94.44 670 ASP A N 1
ATOM 5476 C CA . ASP A 1 670 ? -39.852 -14.924 74.094 1.00 94.44 670 ASP A CA 1
ATOM 5477 C C . ASP A 1 670 ? -39.893 -16.024 75.169 1.00 94.44 670 ASP A C 1
ATOM 5479 O O . ASP A 1 670 ? -40.528 -15.830 76.203 1.00 94.44 670 ASP A O 1
ATOM 5483 N N . LEU A 1 671 ? -39.120 -17.113 75.034 1.00 92.62 671 LEU A N 1
ATOM 5484 C CA . LEU A 1 671 ? -39.010 -18.161 76.068 1.00 92.62 671 LEU A CA 1
ATOM 5485 C C . LEU A 1 671 ? -38.442 -17.649 77.406 1.00 92.62 671 LEU A C 1
ATOM 5487 O O . LEU A 1 671 ? -38.816 -18.148 78.467 1.00 92.62 671 LEU A O 1
ATOM 5491 N N . LEU A 1 672 ? -37.544 -16.658 77.393 1.00 93.25 672 LEU A N 1
ATOM 5492 C CA . LEU A 1 672 ? -37.074 -15.988 78.613 1.00 93.25 672 LEU A CA 1
ATOM 5493 C C . LEU A 1 672 ? -38.162 -15.096 79.226 1.00 93.25 672 LEU A C 1
ATOM 5495 O O . LEU A 1 672 ? -38.238 -14.986 80.449 1.00 93.25 672 LEU A O 1
ATOM 5499 N N . SER A 1 673 ? -39.015 -14.490 78.402 1.00 93.81 673 SER A N 1
ATOM 5500 C CA . SER A 1 673 ? -40.165 -13.705 78.859 1.00 93.81 673 SER A CA 1
ATOM 5501 C C . SER A 1 673 ? -41.238 -14.611 79.469 1.00 93.81 673 SER A C 1
ATOM 5503 O O . SER A 1 673 ? -41.678 -14.356 80.589 1.00 93.81 673 SER A O 1
ATOM 5505 N N . GLU A 1 674 ? -41.572 -15.725 78.810 1.00 94.88 674 GLU A N 1
ATOM 5506 C CA . GLU A 1 674 ? -42.430 -16.786 79.354 1.00 94.88 674 GLU A CA 1
ATOM 5507 C C . GLU A 1 674 ? -41.869 -17.349 80.668 1.00 94.88 674 GLU A C 1
ATOM 5509 O O . GLU A 1 674 ? -42.619 -17.519 81.629 1.00 94.88 674 GLU A O 1
ATOM 5514 N N . LEU A 1 675 ? -40.553 -17.585 80.761 1.00 93.50 675 LEU A N 1
ATOM 5515 C CA . LEU A 1 675 ? -39.910 -18.027 82.002 1.00 93.50 675 LEU A CA 1
ATOM 5516 C C . LEU A 1 675 ? -40.097 -17.005 83.133 1.00 93.50 675 LEU A C 1
ATOM 5518 O O . LEU A 1 675 ? -40.480 -17.393 84.233 1.00 93.50 675 LEU A O 1
ATOM 5522 N N . VAL A 1 676 ? -39.894 -15.710 82.870 1.00 94.94 676 VAL A N 1
ATOM 5523 C CA . VAL A 1 676 ? -40.110 -14.640 83.862 1.00 94.94 676 VAL A CA 1
ATOM 5524 C C . VAL A 1 676 ? -41.589 -14.518 84.256 1.00 94.94 676 VAL A C 1
ATOM 5526 O O . VAL A 1 676 ? -41.897 -14.256 85.422 1.00 94.94 676 VAL A O 1
ATOM 5529 N N . GLU A 1 677 ? -42.530 -14.751 83.336 1.00 93.12 677 GLU A N 1
ATOM 5530 C CA . GLU A 1 677 ? -43.951 -14.843 83.684 1.00 93.12 677 GLU A CA 1
ATOM 5531 C C . GLU A 1 677 ? -44.251 -16.073 84.552 1.00 93.12 677 GLU A C 1
ATOM 5533 O O . GLU A 1 677 ? -44.937 -15.945 85.569 1.00 93.12 677 GLU A O 1
ATOM 5538 N N . VAL A 1 678 ? -43.685 -17.241 84.235 1.00 93.81 678 VAL A N 1
ATOM 5539 C CA . VAL A 1 678 ? -43.813 -18.462 85.044 1.00 93.81 678 VAL A CA 1
ATOM 5540 C C . VAL A 1 678 ? -43.220 -18.257 86.440 1.00 93.81 678 VAL A C 1
ATOM 5542 O O . VAL A 1 678 ? -43.926 -18.498 87.419 1.00 93.81 678 VAL A O 1
ATOM 5545 N N . GLU A 1 679 ? -42.003 -17.723 86.569 1.00 91.31 679 GLU A N 1
ATOM 5546 C CA . GLU A 1 679 ? -41.379 -17.356 87.852 1.00 91.31 679 GLU A CA 1
ATOM 5547 C C . GLU A 1 679 ? -42.260 -16.387 88.656 1.00 91.31 679 GLU A C 1
ATOM 5549 O O . GLU A 1 679 ? -42.480 -16.575 89.857 1.00 91.31 679 GLU A O 1
ATOM 5554 N N . ARG A 1 680 ? -42.864 -15.393 87.992 1.00 92.00 680 ARG A N 1
ATOM 5555 C CA . ARG A 1 680 ? -43.828 -14.478 88.614 1.00 92.00 680 ARG A CA 1
ATOM 5556 C C . ARG A 1 680 ? -45.098 -15.198 89.079 1.00 92.00 680 ARG A C 1
ATOM 5558 O O . ARG A 1 680 ? -45.609 -14.864 90.150 1.00 92.00 680 ARG A O 1
ATOM 5565 N N . THR A 1 681 ? -45.617 -16.181 88.336 1.00 92.25 681 THR A N 1
ATOM 5566 C CA . THR A 1 681 ? -46.745 -17.001 88.819 1.00 92.25 681 THR A CA 1
ATOM 5567 C C . THR A 1 681 ? -46.349 -17.887 89.997 1.00 92.25 681 THR A C 1
ATOM 5569 O O . THR A 1 681 ? -47.143 -18.009 90.929 1.00 92.25 681 THR A O 1
ATOM 5572 N N . ILE A 1 682 ? -45.127 -18.433 90.014 1.00 89.31 682 ILE A N 1
ATOM 5573 C CA . ILE A 1 682 ? -44.589 -19.215 91.134 1.00 89.31 682 ILE A CA 1
ATOM 5574 C C . ILE A 1 682 ? -44.531 -18.340 92.389 1.00 89.31 682 ILE A C 1
ATOM 5576 O O . ILE A 1 682 ? -45.172 -18.691 93.376 1.00 89.31 682 ILE A O 1
ATOM 5580 N N . MET A 1 683 ? -43.920 -17.150 92.338 1.00 89.12 683 MET A N 1
ATOM 5581 C CA . MET A 1 683 ? -43.899 -16.222 93.483 1.00 89.12 683 MET A CA 1
ATOM 5582 C C . MET A 1 683 ? -45.306 -15.802 93.950 1.00 89.12 683 MET A C 1
ATOM 5584 O O . MET A 1 683 ? -45.548 -15.625 95.146 1.00 89.12 683 MET A O 1
ATOM 5588 N N . LEU A 1 684 ? -46.269 -15.654 93.030 1.00 93.06 684 LEU A N 1
ATOM 5589 C CA . LEU A 1 684 ? -47.669 -15.389 93.386 1.00 93.06 684 LEU A CA 1
ATOM 5590 C C . LEU A 1 684 ? -48.334 -16.585 94.088 1.00 93.06 684 LEU A C 1
ATOM 5592 O O . LEU A 1 684 ? -49.166 -16.376 94.974 1.00 93.06 684 LEU A O 1
ATOM 5596 N N . TRP A 1 685 ? -47.985 -17.821 93.727 1.00 94.00 685 TRP A N 1
ATOM 5597 C CA . TRP A 1 685 ? -48.453 -19.029 94.411 1.00 94.00 685 TRP A CA 1
ATOM 5598 C C . TRP A 1 685 ? -47.756 -19.248 95.756 1.00 94.00 685 TRP A C 1
ATOM 5600 O O . TRP A 1 685 ? -48.449 -19.501 96.737 1.00 94.00 685 TRP A O 1
ATOM 5610 N N . GLU A 1 686 ? -46.442 -19.052 95.852 1.00 91.31 686 GLU A N 1
ATOM 5611 C CA . GLU A 1 686 ? -45.698 -19.079 97.119 1.00 91.31 686 GLU A CA 1
ATOM 5612 C C . GLU A 1 686 ? -46.275 -18.072 98.119 1.00 91.31 686 GLU A C 1
ATOM 5614 O O . GLU A 1 686 ? -46.567 -18.428 99.260 1.00 91.31 686 GLU A O 1
ATOM 5619 N N . LYS A 1 687 ? -46.553 -16.837 97.680 1.00 91.06 687 LYS A N 1
ATOM 5620 C CA . LYS A 1 687 ? -47.182 -15.819 98.530 1.00 91.06 687 LYS A CA 1
ATOM 5621 C C . LYS A 1 687 ? -48.610 -16.188 98.950 1.00 91.06 687 LYS A C 1
ATOM 5623 O O . LYS A 1 687 ? -49.003 -15.895 100.078 1.00 91.06 687 LYS A O 1
ATOM 5628 N N . LYS A 1 688 ? -49.395 -16.851 98.089 1.00 91.31 688 LYS A N 1
ATOM 5629 C CA . LYS A 1 688 ? -50.704 -17.411 98.485 1.00 91.31 688 LYS A CA 1
ATOM 5630 C C . LYS A 1 688 ? -50.542 -18.503 99.545 1.00 91.31 688 LYS A C 1
ATOM 5632 O O . LYS A 1 688 ? -51.284 -18.488 100.519 1.00 91.31 688 LYS A O 1
ATOM 5637 N N . VAL A 1 689 ? -49.573 -19.409 99.389 1.00 88.75 689 VAL A N 1
ATOM 5638 C CA . VAL A 1 689 ? -49.287 -20.475 100.366 1.00 88.75 689 VAL A CA 1
ATOM 5639 C C . VAL A 1 689 ? -48.855 -19.882 101.709 1.00 88.75 689 VAL A C 1
ATOM 5641 O O . VAL A 1 689 ? -49.402 -20.276 102.735 1.00 88.75 689 VAL A O 1
ATOM 5644 N N . GLN A 1 690 ? -47.972 -18.879 101.714 1.00 85.44 690 GLN A N 1
ATOM 5645 C CA . GLN A 1 690 ? -47.569 -18.149 102.924 1.00 85.44 690 GLN A CA 1
ATOM 5646 C C . GLN A 1 690 ? -48.779 -17.530 103.642 1.00 85.44 690 GLN A C 1
ATOM 5648 O O . GLN A 1 690 ? -48.964 -17.767 104.833 1.00 85.44 690 GLN A O 1
ATOM 5653 N N . LEU A 1 691 ? -49.666 -16.834 102.919 1.00 86.75 691 LEU A N 1
ATOM 5654 C CA . LEU A 1 691 ? -50.901 -16.277 103.490 1.00 86.75 691 LEU A CA 1
ATOM 5655 C C . LEU A 1 691 ? -51.860 -17.365 104.013 1.00 86.75 691 LEU A C 1
ATOM 5657 O O . LEU A 1 691 ? -52.517 -17.165 105.036 1.00 86.75 691 LEU A O 1
ATOM 5661 N N . CYS A 1 692 ? -51.941 -18.527 103.357 1.00 83.50 692 CYS A N 1
ATOM 5662 C CA . CYS A 1 692 ? -52.710 -19.676 103.847 1.00 83.50 692 CYS A CA 1
ATOM 5663 C C . CYS A 1 692 ? -52.098 -20.292 105.118 1.00 83.50 692 CYS A C 1
ATOM 5665 O O . CYS A 1 692 ? -52.834 -20.705 106.013 1.00 83.50 692 CYS A O 1
ATOM 5667 N N . GLU A 1 693 ? -50.770 -20.325 105.243 1.00 83.12 693 GLU A N 1
ATOM 5668 C CA . GLU A 1 693 ? -50.107 -20.740 106.480 1.00 83.12 693 GLU A CA 1
ATOM 5669 C C . GLU A 1 693 ? -50.300 -19.732 107.616 1.00 83.12 693 GLU A C 1
ATOM 5671 O O . GLU A 1 693 ? -50.571 -20.142 108.741 1.00 83.12 693 GLU A O 1
ATOM 5676 N N . GLU A 1 694 ? -50.163 -18.432 107.352 1.00 81.75 694 GLU A N 1
ATOM 5677 C CA . GLU A 1 694 ? -50.356 -17.368 108.347 1.00 81.75 694 GLU A CA 1
ATOM 5678 C C . GLU A 1 694 ? -51.799 -17.334 108.862 1.00 81.75 694 GLU A C 1
ATOM 5680 O O . GLU A 1 694 ? -52.022 -17.289 110.071 1.00 81.75 694 GLU A O 1
ATOM 5685 N N . THR A 1 695 ? -52.784 -17.430 107.963 1.00 76.12 695 THR A N 1
ATOM 5686 C CA . THR A 1 695 ? -54.203 -17.506 108.349 1.00 76.12 695 THR A CA 1
ATOM 5687 C C . THR A 1 695 ? -54.537 -18.798 109.090 1.00 76.12 695 THR A C 1
ATOM 5689 O O . THR A 1 695 ? -55.291 -18.755 110.057 1.00 76.12 695 THR A O 1
ATOM 5692 N N . LYS A 1 696 ? -53.936 -19.940 108.734 1.00 77.62 696 LYS A N 1
ATOM 5693 C CA . LYS A 1 696 ? -54.076 -21.161 109.540 1.00 77.62 696 LYS A CA 1
ATOM 5694 C C . LYS A 1 696 ? -53.483 -20.981 110.945 1.00 77.62 696 LYS A C 1
ATOM 5696 O O . LYS A 1 696 ? -54.158 -21.261 111.931 1.00 77.62 696 LYS A O 1
ATOM 5701 N N . LYS A 1 697 ? -52.257 -20.455 111.043 1.00 75.00 697 LYS A N 1
ATOM 5702 C CA . LYS A 1 697 ? -51.557 -20.197 112.317 1.00 75.00 697 LYS A CA 1
ATOM 5703 C C . LYS A 1 697 ? -52.301 -19.204 113.220 1.00 75.00 697 LYS A C 1
ATOM 5705 O O . LYS A 1 697 ? -52.123 -19.273 114.430 1.00 75.00 697 LYS A O 1
ATOM 5710 N N . SER A 1 698 ? -53.126 -18.306 112.672 1.00 73.12 698 SER A N 1
ATOM 5711 C CA . SER A 1 698 ? -53.964 -17.394 113.467 1.00 73.12 698 SER A CA 1
ATOM 5712 C C . SER A 1 698 ? -55.319 -17.983 113.884 1.00 73.12 698 SER A C 1
ATOM 5714 O O . SER A 1 698 ? -55.877 -17.539 114.887 1.00 73.12 698 SER A O 1
ATOM 5716 N N . VAL A 1 699 ? -55.834 -18.984 113.160 1.00 64.06 699 VAL A N 1
ATOM 5717 C CA . VAL A 1 699 ? -57.087 -19.694 113.483 1.00 64.06 699 VAL A CA 1
ATOM 5718 C C . VAL A 1 699 ? -56.869 -20.822 114.500 1.00 64.06 699 VAL A C 1
ATOM 5720 O O . VAL A 1 699 ? -57.725 -21.025 115.356 1.00 64.06 699 VAL A O 1
ATOM 5723 N N . ASP A 1 700 ? -55.713 -21.494 114.482 1.00 54.09 700 ASP A N 1
ATOM 5724 C CA . ASP A 1 700 ? -55.348 -22.573 115.423 1.00 54.09 700 ASP A CA 1
ATOM 5725 C C . ASP A 1 700 ? -54.944 -22.057 116.841 1.00 54.09 700 ASP A C 1
ATOM 5727 O O . ASP A 1 700 ? -54.263 -22.746 117.601 1.00 54.09 700 ASP A O 1
ATOM 5731 N N . CYS A 1 701 ? -55.349 -20.838 117.228 1.00 56.47 701 CYS A N 1
ATOM 5732 C CA . CYS A 1 701 ? -55.067 -20.236 118.539 1.00 56.47 701 CYS A CA 1
ATOM 5733 C C . CYS A 1 701 ? -56.162 -20.556 119.579 1.00 56.47 701 CYS A C 1
ATOM 5735 O O . CYS A 1 701 ? -57.226 -19.936 119.584 1.00 56.47 701 CYS A O 1
ATOM 5737 N N . ASP A 1 702 ? -55.874 -21.471 120.512 1.00 56.31 702 ASP A N 1
ATOM 5738 C CA . ASP A 1 702 ? -56.782 -21.933 121.580 1.00 56.31 702 ASP A CA 1
ATOM 5739 C C . ASP A 1 702 ? -57.145 -20.854 122.631 1.00 56.31 702 ASP A C 1
ATOM 5741 O O . ASP A 1 702 ? -56.671 -20.854 123.770 1.00 56.31 702 ASP A O 1
ATOM 5745 N N . ILE A 1 703 ? -58.046 -19.932 122.276 1.00 53.66 703 ILE A N 1
ATOM 5746 C CA . ILE A 1 703 ? -58.592 -18.905 123.177 1.00 53.66 703 ILE A CA 1
ATOM 5747 C C . ILE A 1 703 ? -60.128 -18.988 123.181 1.00 53.66 703 ILE A C 1
ATOM 5749 O O . ILE A 1 703 ? -60.796 -18.430 122.316 1.00 53.66 703 ILE A O 1
ATOM 5753 N N . GLY A 1 704 ? -60.700 -19.680 124.179 1.00 59.12 704 GLY A N 1
ATOM 5754 C CA . GLY A 1 704 ? -62.151 -19.643 124.452 1.00 59.12 704 GLY A CA 1
ATOM 5755 C C . GLY A 1 704 ? -62.804 -20.915 125.017 1.00 59.12 704 GLY A C 1
ATOM 5756 O O . GLY A 1 704 ? -63.932 -20.852 125.504 1.00 59.12 704 GLY A O 1
ATOM 5757 N N . GLN A 1 705 ? -62.136 -22.077 125.007 1.00 59.69 705 GLN A N 1
ATOM 5758 C CA . GLN A 1 705 ? -62.796 -23.357 125.341 1.00 59.69 705 GLN A CA 1
ATOM 5759 C C . GLN A 1 705 ? -63.288 -23.491 126.805 1.00 59.69 705 GLN A C 1
ATOM 5761 O O . GLN A 1 705 ? -64.168 -24.309 127.086 1.00 59.69 705 GLN A O 1
ATOM 5766 N N . GLY A 1 706 ? -62.744 -22.711 127.747 1.00 63.22 706 GLY A N 1
ATOM 5767 C CA . GLY A 1 706 ? -63.040 -22.845 129.182 1.00 63.22 706 GLY A CA 1
ATOM 5768 C C . GLY A 1 706 ? -64.454 -22.411 129.587 1.00 63.22 706 GLY A C 1
ATOM 5769 O O . GLY A 1 706 ? -65.163 -23.147 130.276 1.00 63.22 706 GLY A O 1
ATOM 5770 N N . GLU A 1 707 ? -64.892 -21.233 129.140 1.00 63.72 707 GLU A N 1
ATOM 5771 C CA . GLU A 1 707 ? -66.120 -20.582 129.629 1.00 63.72 707 GLU A CA 1
ATOM 5772 C C . GLU A 1 707 ? -67.389 -21.360 129.245 1.00 63.72 707 GLU A C 1
ATOM 5774 O O . GLU A 1 707 ? -68.309 -21.535 130.052 1.00 63.72 707 GLU A O 1
ATOM 5779 N N . MET A 1 708 ? -67.400 -21.930 128.035 1.00 59.91 708 MET A N 1
ATOM 5780 C CA . MET A 1 708 ? -68.537 -22.670 127.480 1.00 59.91 708 MET A CA 1
ATOM 5781 C C . MET A 1 708 ? -68.883 -23.952 128.273 1.00 59.91 708 MET A C 1
ATOM 5783 O O . MET A 1 708 ? -70.004 -24.458 128.180 1.00 59.91 708 MET A O 1
ATOM 5787 N N . ASN A 1 709 ? -67.956 -24.485 129.077 1.00 63.47 709 ASN A N 1
ATOM 5788 C CA . ASN A 1 709 ? -68.186 -25.685 129.889 1.00 63.47 709 ASN A CA 1
ATOM 5789 C C . ASN A 1 709 ? -68.744 -25.389 131.292 1.00 63.47 709 ASN A C 1
ATOM 5791 O O . ASN A 1 709 ? -69.409 -26.253 131.871 1.00 63.47 709 ASN A O 1
ATOM 5795 N N . VAL A 1 710 ? -68.556 -24.173 131.815 1.00 69.62 710 VAL A N 1
ATOM 5796 C CA . VAL A 1 710 ? -69.093 -23.767 133.126 1.00 69.62 710 VAL A CA 1
ATOM 5797 C C . VAL A 1 710 ? -70.606 -23.544 133.042 1.00 69.62 710 VAL A C 1
ATOM 5799 O O . VAL A 1 710 ? -71.358 -24.115 133.833 1.00 69.62 710 VAL A O 1
ATOM 5802 N N . MET A 1 711 ? -71.078 -22.805 132.029 1.00 58.59 711 MET A N 1
ATOM 5803 C CA . MET A 1 711 ? -72.512 -22.512 131.852 1.00 58.59 711 MET A CA 1
ATOM 5804 C C . MET A 1 711 ? -73.390 -23.766 131.701 1.00 58.59 711 MET A C 1
ATOM 5806 O O . MET A 1 711 ? -74.545 -23.759 132.124 1.00 58.59 711 MET A O 1
ATOM 5810 N N . ARG A 1 712 ? -72.858 -24.860 131.137 1.00 62.56 712 ARG A N 1
ATOM 5811 C CA . ARG A 1 712 ? -73.620 -26.105 130.929 1.00 62.56 712 ARG A CA 1
ATOM 5812 C C . ARG A 1 712 ? -73.975 -26.849 132.223 1.00 62.56 712 ARG A C 1
ATOM 5814 O O . ARG A 1 712 ? -74.945 -27.601 132.218 1.00 62.56 712 ARG A O 1
ATOM 5821 N N . HIS A 1 713 ? -73.244 -26.642 133.321 1.00 63.75 713 HIS A N 1
ATOM 5822 C CA . HIS A 1 713 ? -73.443 -27.412 134.556 1.00 63.75 713 HIS A CA 1
ATOM 5823 C C . HIS A 1 713 ? -74.525 -26.836 135.487 1.00 63.75 713 HIS A C 1
ATOM 5825 O O . HIS A 1 713 ? -75.299 -27.599 136.066 1.00 63.75 713 HIS A O 1
ATOM 5831 N N . GLU A 1 714 ? -74.636 -25.509 135.616 1.00 71.56 714 GLU A N 1
ATOM 5832 C CA . GLU A 1 714 ? -75.588 -24.900 136.565 1.00 71.56 714 GLU A CA 1
ATOM 5833 C C . GLU A 1 714 ? -77.052 -24.998 136.089 1.00 71.56 714 GLU A C 1
ATOM 5835 O O . GLU A 1 714 ? -77.964 -25.122 136.908 1.00 71.56 714 GLU A O 1
ATOM 5840 N N . ILE A 1 715 ? -77.288 -25.041 134.770 1.00 58.16 715 ILE A N 1
ATOM 5841 C CA . ILE A 1 715 ? -78.634 -25.187 134.184 1.00 58.16 715 ILE A CA 1
ATOM 5842 C C . ILE A 1 715 ? -79.317 -26.472 134.685 1.00 58.16 715 ILE A C 1
ATOM 5844 O O . ILE A 1 715 ? -80.454 -26.428 135.155 1.00 58.16 715 ILE A O 1
ATOM 5848 N N . HIS A 1 716 ? -78.607 -27.605 134.668 1.00 67.25 716 HIS A N 1
ATOM 5849 C CA . HIS A 1 716 ? -79.164 -28.907 135.051 1.00 67.25 716 HIS A CA 1
ATOM 5850 C C . HIS A 1 716 ? -79.515 -28.997 136.552 1.00 67.25 716 HIS A C 1
ATOM 5852 O O . HIS A 1 716 ? -80.454 -29.686 136.958 1.00 67.25 716 HIS A O 1
ATOM 5858 N N . ARG A 1 717 ? -78.795 -28.247 137.396 1.00 73.69 717 ARG A N 1
ATOM 5859 C CA . ARG A 1 717 ? -78.953 -28.226 138.861 1.00 73.69 717 ARG A CA 1
ATOM 5860 C C . ARG A 1 717 ? -80.239 -27.528 139.324 1.00 73.69 717 ARG A C 1
ATOM 5862 O O . ARG A 1 717 ? -80.758 -27.843 140.398 1.00 73.69 717 ARG A O 1
ATOM 5869 N N . MET A 1 718 ? -80.774 -26.613 138.515 1.00 54.72 718 MET A N 1
ATOM 5870 C CA . MET A 1 718 ? -82.003 -25.862 138.805 1.00 54.72 718 MET A CA 1
ATOM 5871 C C . MET A 1 718 ? -83.282 -26.674 138.548 1.00 54.72 718 MET A C 1
ATOM 5873 O O . MET A 1 718 ? -84.269 -26.520 139.270 1.00 54.72 718 MET A O 1
ATOM 5877 N N . GLU A 1 719 ? -83.277 -27.566 137.554 1.00 52.38 719 GLU A N 1
ATOM 5878 C CA . GLU A 1 719 ? -84.478 -28.293 137.114 1.00 52.38 719 GLU A CA 1
ATOM 5879 C C . GLU A 1 719 ? -84.973 -29.304 138.160 1.00 52.38 719 GLU A C 1
ATOM 5881 O O . GLU A 1 719 ? -86.171 -29.378 138.447 1.00 52.38 719 GLU A O 1
ATOM 5886 N N . VAL A 1 720 ? -84.046 -30.021 138.804 1.00 61.91 720 VAL A N 1
ATOM 5887 C CA . VAL A 1 720 ? -84.342 -31.064 139.805 1.00 61.91 720 VAL A CA 1
ATOM 5888 C C . VAL A 1 720 ? -85.050 -30.500 141.045 1.00 61.91 720 VAL A C 1
ATOM 5890 O O . VAL A 1 720 ? -85.879 -31.173 141.656 1.00 61.91 720 VAL A O 1
ATOM 5893 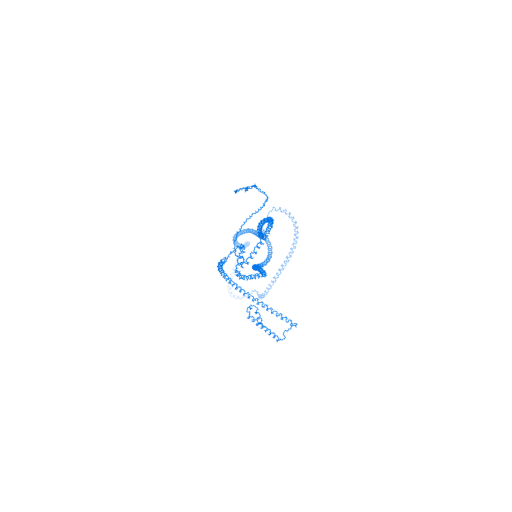N N . ARG A 1 721 ? -84.784 -29.240 141.417 1.00 62.34 721 ARG A N 1
ATOM 5894 C CA . ARG A 1 721 ? -85.334 -28.629 142.643 1.00 62.34 721 ARG A CA 1
ATOM 5895 C C . ARG A 1 721 ? -86.827 -28.282 142.538 1.00 62.34 721 ARG A C 1
ATOM 5897 O O . ARG A 1 721 ? -87.477 -28.058 143.557 1.00 62.34 721 ARG A O 1
ATOM 5904 N N . LYS A 1 722 ? -87.370 -28.243 141.317 1.00 57.03 722 LYS A N 1
ATOM 5905 C CA . LYS A 1 722 ? -88.719 -27.749 140.999 1.00 57.03 722 LYS A CA 1
ATOM 5906 C C . LYS A 1 722 ? -89.841 -28.766 141.246 1.00 57.03 722 LYS A C 1
ATOM 5908 O O . LYS A 1 722 ? -90.972 -28.358 141.495 1.00 57.03 722 LYS A O 1
ATOM 5913 N N . SER A 1 723 ? -89.559 -30.068 141.178 1.00 53.12 723 SER A N 1
ATOM 5914 C CA . SER A 1 723 ? -90.582 -31.124 141.298 1.00 53.12 723 SER A CA 1
ATOM 5915 C C . SER A 1 723 ? -91.017 -31.392 142.744 1.00 53.12 723 SER A C 1
ATOM 5917 O O . SER A 1 723 ? -92.201 -31.589 142.999 1.00 53.12 723 SER A O 1
ATOM 5919 N N . SER A 1 724 ? -90.079 -31.347 143.695 1.00 59.94 724 SER A N 1
ATOM 5920 C CA . SER A 1 724 ? -90.314 -31.684 145.111 1.00 59.94 724 SER A CA 1
ATOM 5921 C C . SER A 1 724 ? -91.323 -30.751 145.807 1.00 59.94 724 SER A C 1
ATOM 5923 O O . SER A 1 724 ? -92.206 -31.202 146.538 1.00 59.94 724 SER A O 1
ATOM 5925 N N . LEU A 1 725 ? -91.250 -29.444 145.527 1.00 54.41 725 LEU A N 1
ATOM 5926 C CA . LEU A 1 725 ? -92.089 -28.419 146.167 1.00 54.41 725 LEU A CA 1
ATOM 5927 C C . LEU A 1 725 ? -93.593 -28.563 145.874 1.00 54.41 725 LEU A C 1
ATOM 5929 O O . LEU A 1 725 ? -94.414 -28.175 146.702 1.00 54.41 725 LEU A O 1
ATOM 5933 N N . LEU A 1 726 ? -93.963 -29.156 144.735 1.00 52.06 726 LEU A N 1
ATOM 5934 C CA . LEU A 1 726 ? -95.364 -29.316 144.330 1.00 52.06 726 LEU A CA 1
ATOM 5935 C C . LEU A 1 726 ? -96.125 -30.368 145.155 1.00 52.06 726 LEU A C 1
ATOM 5937 O O . LEU A 1 726 ? -97.350 -30.376 145.132 1.00 52.06 726 LEU A O 1
ATOM 5941 N N . GLN A 1 727 ? -95.437 -31.248 145.892 1.00 55.03 727 GLN A N 1
ATOM 5942 C CA . GLN A 1 727 ? -96.074 -32.411 146.527 1.00 55.03 727 GLN A CA 1
ATOM 5943 C C . GLN A 1 727 ? -96.487 -32.205 147.997 1.00 55.03 727 GLN A C 1
ATOM 5945 O O . GLN A 1 727 ? -97.183 -33.049 148.562 1.00 55.03 727 GLN A O 1
ATOM 5950 N N . GLN A 1 728 ? -96.077 -31.100 148.632 1.00 53.22 728 GLN A N 1
ATOM 5951 C CA . GLN A 1 728 ? -96.415 -30.797 150.035 1.00 53.22 728 GLN A CA 1
ATOM 5952 C C . GLN A 1 728 ? -97.547 -29.767 150.185 1.00 53.22 728 GLN A C 1
ATOM 5954 O O . GLN A 1 728 ? -98.275 -29.805 151.179 1.00 53.22 728 GLN A O 1
ATOM 5959 N N . GLN A 1 729 ? -97.744 -28.898 149.188 1.00 42.09 729 GLN A N 1
ATOM 5960 C CA . GLN A 1 729 ? -98.760 -27.836 149.204 1.00 42.09 729 GLN A CA 1
ATOM 5961 C C . GLN A 1 729 ? -100.207 -28.373 149.235 1.00 42.09 729 GLN A C 1
ATOM 5963 O O . GLN A 1 729 ? -101.107 -27.700 149.734 1.00 42.09 729 GLN A O 1
ATOM 5968 N N . GLU A 1 730 ? -100.421 -29.605 148.765 1.00 54.16 730 GLU A N 1
ATOM 5969 C CA . GLU A 1 730 ? -101.739 -30.247 148.666 1.00 54.16 730 GLU A CA 1
ATOM 5970 C C . GLU A 1 730 ? -102.390 -30.551 150.030 1.00 54.16 730 GLU A C 1
ATOM 5972 O O . GLU A 1 730 ? -103.614 -30.596 150.139 1.00 54.16 730 GLU A O 1
ATOM 5977 N N . ARG A 1 731 ? -101.592 -30.782 151.088 1.00 54.62 731 ARG A N 1
ATOM 5978 C CA . ARG A 1 731 ? -102.113 -31.316 152.361 1.00 54.62 731 ARG A CA 1
ATOM 5979 C C . ARG A 1 731 ? -102.752 -30.264 153.248 1.00 54.62 731 ARG A C 1
ATOM 5981 O O . ARG A 1 731 ? -103.948 -30.342 153.507 1.00 54.62 731 ARG A O 1
ATOM 5988 N N . LEU A 1 732 ? -101.987 -29.279 153.719 1.00 45.00 732 LEU A N 1
ATOM 5989 C CA . LEU A 1 732 ? -102.459 -28.336 154.744 1.00 45.00 732 LEU A CA 1
ATOM 5990 C C . LEU A 1 732 ? -103.115 -27.078 154.165 1.00 45.00 732 LEU A C 1
ATOM 5992 O O . LEU A 1 732 ? -103.031 -25.979 154.704 1.00 45.00 732 LEU A O 1
ATOM 5996 N N . ILE A 1 733 ? -103.882 -27.291 153.092 1.00 51.16 733 ILE A N 1
ATOM 5997 C CA . ILE A 1 733 ? -105.131 -26.552 152.918 1.00 51.16 733 ILE A CA 1
ATOM 5998 C C . ILE A 1 733 ? -106.387 -27.440 152.994 1.00 51.16 733 ILE A C 1
ATOM 6000 O O . ILE A 1 733 ? -107.492 -26.995 152.666 1.00 51.16 733 ILE A O 1
ATOM 6004 N N . GLN A 1 734 ? -106.248 -28.638 153.568 1.00 53.72 734 GLN A N 1
ATOM 6005 C CA . GLN A 1 734 ? -107.062 -29.000 154.727 1.00 53.72 734 GLN A CA 1
ATOM 6006 C C . GLN A 1 734 ? -106.542 -28.222 155.956 1.00 53.72 734 GLN A C 1
ATOM 6008 O O . GLN A 1 734 ? -105.473 -28.529 156.461 1.00 53.72 734 GLN A O 1
ATOM 6013 N N . ALA A 1 735 ? -107.207 -27.198 156.482 1.00 55.28 735 ALA A N 1
ATOM 6014 C CA . ALA A 1 735 ? -108.331 -26.431 155.956 1.00 55.28 735 ALA A CA 1
ATOM 6015 C C . ALA A 1 735 ? -108.331 -25.039 156.617 1.00 55.28 735 ALA A C 1
ATOM 6017 O O . ALA A 1 735 ? -107.685 -24.839 157.639 1.00 55.28 735 ALA A O 1
ATOM 6018 N N . LEU A 1 736 ? -109.125 -24.109 156.079 1.00 52.97 736 LEU A N 1
ATOM 6019 C CA . LEU A 1 736 ? -109.662 -22.923 156.776 1.00 52.97 736 LEU A CA 1
ATOM 6020 C C . LEU A 1 736 ? -108.692 -21.850 157.322 1.00 52.97 736 LEU A C 1
ATOM 6022 O O . LEU A 1 736 ? -109.118 -20.703 157.393 1.00 52.97 736 LEU A O 1
ATOM 6026 N N . GLU A 1 737 ? -107.394 -22.107 157.520 1.00 51.66 737 GLU A N 1
ATOM 6027 C CA . GLU A 1 737 ? -106.364 -21.041 157.518 1.00 51.66 737 GLU A CA 1
ATOM 6028 C C . GLU A 1 737 ? -106.383 -20.280 156.167 1.00 51.66 737 GLU A C 1
ATOM 6030 O O . GLU A 1 737 ? -106.139 -19.075 156.102 1.00 51.66 737 GLU A O 1
ATOM 6035 N N . ARG A 1 738 ? -106.879 -20.964 155.117 1.00 54.03 738 ARG A N 1
ATOM 6036 C CA . ARG A 1 738 ? -107.333 -20.480 153.792 1.00 54.03 738 ARG A CA 1
ATOM 6037 C C . ARG A 1 738 ? -108.297 -19.274 153.808 1.00 54.03 738 ARG A C 1
ATOM 6039 O O . ARG A 1 738 ? -108.665 -18.807 152.731 1.00 54.03 738 ARG A O 1
ATOM 6046 N N . SER A 1 739 ? -108.761 -18.808 154.971 1.00 52.72 739 SER A N 1
ATOM 6047 C CA . SER A 1 739 ? -109.628 -17.629 155.126 1.00 52.72 739 SER A CA 1
ATOM 6048 C C . SER A 1 739 ? -108.876 -16.353 155.533 1.00 52.72 739 SER A C 1
ATOM 6050 O O . SER A 1 739 ? -109.297 -15.267 155.142 1.00 52.72 739 SER A O 1
ATOM 6052 N N . VAL A 1 740 ? -107.762 -16.464 156.268 1.00 49.53 740 VAL A N 1
ATOM 6053 C CA . VAL A 1 740 ? -107.100 -15.319 156.925 1.00 49.53 740 VAL A CA 1
ATOM 6054 C C . VAL A 1 740 ? -106.136 -14.626 155.967 1.00 49.53 740 VAL A C 1
ATOM 6056 O O . VAL A 1 740 ? -106.324 -13.457 155.635 1.00 49.53 740 VAL A O 1
ATOM 6059 N N . SER A 1 741 ? -105.205 -15.389 155.384 1.00 50.47 741 SER A N 1
ATOM 6060 C CA . SER A 1 741 ? -104.315 -14.932 154.300 1.00 50.47 741 SER A CA 1
ATOM 6061 C C . SER A 1 741 ? -105.087 -14.465 153.055 1.00 50.47 741 SER A C 1
ATOM 6063 O O . SER A 1 741 ? -104.527 -13.836 152.158 1.00 50.47 741 SER A O 1
ATOM 6065 N N . LYS A 1 742 ? -106.392 -14.763 152.996 1.00 53.19 742 LYS A N 1
ATOM 6066 C CA . LYS A 1 742 ? -107.324 -14.313 151.961 1.00 53.19 742 LYS A CA 1
ATOM 6067 C C . LYS A 1 742 ? -107.705 -12.828 152.070 1.00 53.19 742 LYS A C 1
ATOM 6069 O O . LYS A 1 742 ? -108.345 -12.332 151.152 1.00 53.19 742 LYS A O 1
ATOM 6074 N N . ARG A 1 743 ? -107.315 -12.116 153.141 1.00 50.41 743 ARG A N 1
ATOM 6075 C CA . ARG A 1 743 ? -107.351 -10.638 153.203 1.00 50.41 743 ARG A CA 1
ATOM 6076 C C . ARG A 1 743 ? -106.036 -10.003 152.738 1.00 50.41 743 ARG A C 1
ATOM 6078 O O . ARG A 1 743 ? -106.086 -9.159 151.849 1.00 50.41 743 ARG A O 1
ATOM 6085 N N . ASP A 1 744 ? -104.878 -10.473 153.213 1.00 45.59 744 ASP A N 1
ATOM 6086 C CA . ASP A 1 744 ? -103.556 -10.003 152.738 1.00 45.59 744 ASP A CA 1
ATOM 6087 C C . ASP A 1 744 ? -103.385 -10.142 151.218 1.00 45.59 744 ASP A C 1
ATOM 6089 O O . ASP A 1 744 ? -102.796 -9.292 150.545 1.00 45.59 744 ASP A O 1
ATOM 6093 N N . THR A 1 745 ? -103.922 -11.225 150.650 1.00 49.59 745 THR A N 1
ATOM 6094 C CA . THR A 1 745 ? -103.868 -11.464 149.202 1.00 49.59 745 THR A CA 1
ATOM 6095 C C . THR A 1 745 ? -104.844 -10.612 148.394 1.00 49.59 745 THR A C 1
ATOM 6097 O O . THR A 1 745 ? -104.620 -10.481 147.199 1.00 49.59 745 THR A O 1
ATOM 6100 N N . ILE A 1 746 ? -105.852 -9.969 149.000 1.00 49.25 746 ILE A N 1
ATOM 6101 C CA . ILE A 1 746 ? -106.681 -8.965 148.305 1.00 49.25 746 ILE A CA 1
ATOM 6102 C C . ILE A 1 746 ? -105.904 -7.651 148.164 1.00 49.25 746 ILE A C 1
ATOM 6104 O O . ILE A 1 746 ? -105.871 -7.087 147.074 1.00 49.25 746 ILE A O 1
ATOM 6108 N N . VAL A 1 747 ? -105.207 -7.212 149.221 1.00 48.66 747 VAL A N 1
ATOM 6109 C CA . VAL A 1 747 ? -104.354 -6.007 149.182 1.00 48.66 747 VAL A CA 1
ATOM 6110 C C . VAL A 1 747 ? -103.265 -6.155 148.112 1.00 48.66 747 VAL A C 1
ATOM 6112 O O . VAL A 1 747 ? -103.103 -5.287 147.259 1.00 48.66 747 VAL A O 1
ATOM 6115 N N . ASN A 1 748 ? -102.580 -7.303 148.080 1.00 50.00 748 ASN A N 1
ATOM 6116 C CA . ASN A 1 748 ? -101.523 -7.556 147.096 1.00 50.00 748 ASN A CA 1
ATOM 6117 C C . ASN A 1 748 ? -102.031 -7.905 145.678 1.00 50.00 748 ASN A C 1
ATOM 6119 O O . ASN A 1 748 ? -101.258 -7.814 144.725 1.00 50.00 748 ASN A O 1
ATOM 6123 N N . GLN A 1 749 ? -103.309 -8.263 145.491 1.00 42.75 749 GLN A N 1
ATOM 6124 C CA . GLN A 1 749 ? -103.874 -8.515 144.153 1.00 42.75 749 GLN A CA 1
ATOM 6125 C C . GLN A 1 749 ? -104.162 -7.240 143.348 1.00 42.75 749 GLN A C 1
ATOM 6127 O O . GLN A 1 749 ? -104.331 -7.335 142.134 1.00 42.75 749 GLN A O 1
ATOM 6132 N N . SER A 1 750 ? -104.134 -6.055 143.969 1.00 41.56 750 SER A N 1
ATOM 6133 C CA . SER A 1 750 ? -104.242 -4.782 143.242 1.00 41.56 750 SER A CA 1
ATOM 6134 C C . SER A 1 750 ? -103.037 -4.497 142.329 1.00 41.56 750 SER A C 1
ATOM 6136 O O . SER A 1 750 ? -103.169 -3.755 141.359 1.00 41.56 750 SER A O 1
ATOM 6138 N N . ASN A 1 751 ? -101.867 -5.082 142.618 1.00 40.66 751 ASN A N 1
ATOM 6139 C CA . ASN A 1 751 ? -100.586 -4.619 142.066 1.00 40.66 751 ASN A CA 1
ATOM 6140 C C . ASN A 1 751 ? -100.004 -5.503 140.944 1.00 40.66 751 ASN A C 1
ATOM 6142 O O . ASN A 1 751 ? -98.923 -5.203 140.447 1.00 40.66 751 ASN A O 1
ATOM 6146 N N . VAL A 1 752 ? -100.682 -6.588 140.536 1.00 41.69 752 VAL A N 1
ATOM 6147 C CA . VAL A 1 752 ? -100.194 -7.510 139.480 1.00 41.69 752 VAL A CA 1
ATOM 6148 C C . VAL A 1 752 ? -101.302 -7.881 138.482 1.00 41.69 752 VAL A C 1
ATOM 6150 O O . VAL A 1 752 ? -101.551 -9.048 138.168 1.00 41.69 752 VAL A O 1
ATOM 6153 N N . LEU A 1 753 ? -101.989 -6.862 137.967 1.00 42.03 753 LEU A N 1
ATOM 6154 C CA . LEU A 1 753 ? -102.733 -6.967 136.708 1.00 42.03 753 LEU A CA 1
ATOM 6155 C C . LEU A 1 753 ? -101.766 -6.878 135.506 1.00 42.03 753 LEU A C 1
ATOM 6157 O O . LEU A 1 753 ? -100.643 -6.410 135.641 1.00 42.03 753 LEU A O 1
ATOM 6161 N N . GLN A 1 754 ? -102.242 -7.288 134.322 1.00 44.78 754 GLN A N 1
ATOM 6162 C CA . GLN A 1 754 ? -101.599 -7.106 133.002 1.00 44.78 754 GLN A CA 1
ATOM 6163 C C . GLN A 1 754 ? -100.297 -7.903 132.713 1.00 44.78 754 GLN A C 1
ATOM 6165 O O . GLN A 1 754 ? -99.197 -7.377 132.814 1.00 44.78 754 GLN A O 1
ATOM 6170 N N . SER A 1 755 ? -100.427 -9.139 132.194 1.00 38.56 755 SER A N 1
ATOM 6171 C CA . SER A 1 755 ? -99.851 -9.554 130.881 1.00 38.56 755 SER A CA 1
ATOM 6172 C C . SER A 1 755 ? -99.958 -11.074 130.622 1.00 38.56 755 SER A C 1
ATOM 6174 O O . SER A 1 755 ? -99.504 -11.881 131.434 1.00 38.56 755 SER A O 1
ATOM 6176 N N . ARG A 1 756 ? -100.531 -11.488 129.471 1.00 38.28 756 ARG A N 1
ATOM 6177 C CA . ARG A 1 756 ? -100.436 -12.867 128.922 1.00 38.28 756 ARG A CA 1
ATOM 6178 C C . ARG A 1 756 ? -101.011 -13.007 127.494 1.00 38.28 756 ARG A C 1
ATOM 6180 O O . ARG A 1 756 ? -102.214 -12.837 127.323 1.00 38.28 756 ARG A O 1
ATOM 6187 N N . LYS A 1 757 ? -100.187 -13.419 126.514 1.00 40.50 757 LYS A N 1
ATOM 6188 C CA . LYS A 1 757 ? -100.513 -14.110 125.226 1.00 40.50 757 LYS A CA 1
ATOM 6189 C C . LYS A 1 757 ? -99.203 -14.336 124.432 1.00 40.50 757 LYS A C 1
ATOM 6191 O O . LYS A 1 757 ? -98.204 -13.727 124.787 1.00 40.50 757 LYS A O 1
ATOM 6196 N N . ASP A 1 758 ? -99.074 -15.185 123.406 1.00 40.91 758 ASP A N 1
ATOM 6197 C CA . ASP A 1 758 ? -99.923 -16.259 122.840 1.00 40.91 758 ASP A CA 1
ATOM 6198 C C . ASP A 1 758 ? -99.002 -17.423 122.352 1.00 40.91 758 ASP A C 1
ATOM 6200 O O . ASP A 1 758 ? -97.819 -17.438 122.697 1.00 40.91 758 ASP A O 1
ATOM 6204 N N . LYS A 1 759 ? -99.489 -18.413 121.577 1.00 44.53 759 LYS A N 1
ATOM 6205 C CA . LYS A 1 759 ? -98.699 -19.593 121.145 1.00 44.53 759 LYS A CA 1
ATOM 6206 C C . LYS A 1 759 ? -98.921 -20.124 119.710 1.00 44.53 759 LYS A C 1
ATOM 6208 O O . LYS A 1 759 ? -98.487 -21.233 119.404 1.00 44.53 759 LYS A O 1
ATOM 6213 N N . SER A 1 760 ? -99.558 -19.373 118.810 1.00 44.50 760 SER A N 1
ATOM 6214 C CA . SER A 1 760 ? -100.032 -19.873 117.499 1.00 44.50 760 SER A CA 1
ATOM 6215 C C . SER A 1 760 ? -99.061 -19.779 116.302 1.00 44.50 760 SER A C 1
ATOM 6217 O O . SER A 1 760 ? -99.259 -20.484 115.313 1.00 44.50 760 SER A O 1
ATOM 6219 N N . GLN A 1 761 ? -98.019 -18.940 116.348 1.00 49.69 761 GLN A N 1
ATOM 6220 C CA . GLN A 1 761 ? -97.276 -18.505 115.144 1.00 49.69 761 GLN A CA 1
ATOM 6221 C C . GLN A 1 761 ? -96.478 -19.604 114.400 1.00 49.69 761 GLN A C 1
ATOM 6223 O O . GLN A 1 761 ? -96.290 -19.528 113.186 1.00 49.69 761 GLN A O 1
ATOM 6228 N N . ILE A 1 762 ? -95.978 -20.615 115.119 1.00 56.25 762 ILE A N 1
ATOM 6229 C CA . ILE A 1 762 ? -94.833 -21.446 114.682 1.00 56.25 762 ILE A CA 1
ATOM 6230 C C . ILE A 1 762 ? -95.177 -22.434 113.547 1.00 56.25 762 ILE A C 1
ATOM 6232 O O . ILE A 1 762 ? -94.302 -22.837 112.785 1.00 56.25 762 ILE A O 1
ATOM 6236 N N . ARG A 1 763 ? -96.447 -22.833 113.390 1.00 53.06 763 ARG A N 1
ATOM 6237 C CA . ARG A 1 763 ? -96.816 -23.924 112.462 1.00 53.06 763 ARG A CA 1
ATOM 6238 C C . ARG A 1 763 ? -96.896 -23.504 110.987 1.00 53.06 763 ARG A C 1
ATOM 6240 O O . ARG A 1 763 ? -96.761 -24.351 110.112 1.00 53.06 763 ARG A O 1
ATOM 6247 N N . ILE A 1 764 ? -97.118 -22.218 110.705 1.00 60.16 764 ILE A N 1
ATOM 6248 C CA . ILE A 1 764 ? -97.375 -21.713 109.341 1.00 60.16 764 ILE A CA 1
ATOM 6249 C C . ILE A 1 764 ? -96.071 -21.360 108.604 1.00 60.16 764 ILE A C 1
ATOM 6251 O O . ILE A 1 764 ? -95.991 -21.506 107.384 1.00 60.16 764 ILE A O 1
ATOM 6255 N N . THR A 1 765 ? -95.028 -20.940 109.325 1.00 63.38 765 THR A N 1
ATOM 6256 C CA . THR A 1 765 ? -93.710 -20.621 108.748 1.00 63.38 765 THR A CA 1
ATOM 6257 C C . THR A 1 765 ? -92.996 -21.869 108.226 1.00 63.38 765 THR A C 1
ATOM 6259 O O . THR A 1 765 ? -92.498 -21.860 107.101 1.00 63.38 765 THR A O 1
ATOM 6262 N N . ALA A 1 766 ? -93.025 -22.970 108.986 1.00 59.59 766 ALA A N 1
ATOM 6263 C CA . ALA A 1 766 ? -92.421 -24.246 108.594 1.00 59.59 766 ALA A CA 1
ATOM 6264 C C . ALA A 1 766 ? -92.965 -24.779 107.252 1.00 59.59 766 ALA A C 1
ATOM 6266 O O . ALA A 1 766 ? -92.193 -25.208 106.395 1.00 59.59 766 ALA A O 1
ATOM 6267 N N . GLN A 1 767 ? -94.283 -24.691 107.035 1.00 60.59 767 GLN A N 1
ATOM 6268 C CA . GLN A 1 767 ? -94.921 -25.178 105.809 1.00 60.59 767 GLN A CA 1
ATOM 6269 C C . GLN A 1 767 ? -94.444 -24.408 104.561 1.00 60.59 767 GLN A C 1
ATOM 6271 O O . GLN A 1 767 ? -94.158 -25.012 103.530 1.00 60.59 767 GLN A O 1
ATOM 6276 N N . ARG A 1 768 ? -94.295 -23.077 104.665 1.00 69.25 768 ARG A N 1
ATOM 6277 C CA . ARG A 1 768 ? -93.884 -22.213 103.541 1.00 69.25 768 ARG A CA 1
ATOM 6278 C C . ARG A 1 768 ? -92.453 -22.492 103.076 1.00 69.25 768 ARG A C 1
ATOM 6280 O O . ARG A 1 768 ? -92.212 -22.544 101.872 1.00 69.25 768 ARG A O 1
ATOM 6287 N N . HIS A 1 769 ? -91.522 -22.730 104.003 1.00 67.44 769 HIS A N 1
ATOM 6288 C CA . HIS A 1 769 ? -90.141 -23.073 103.645 1.00 67.44 769 HIS A CA 1
ATOM 6289 C C . HIS A 1 769 ? -90.041 -24.401 102.879 1.00 67.44 769 HIS A C 1
ATOM 6291 O O . HIS A 1 769 ? -89.231 -24.510 101.961 1.00 67.44 769 HIS A O 1
ATOM 6297 N N . ILE A 1 770 ? -90.891 -25.388 103.183 1.00 70.19 770 ILE A N 1
ATOM 6298 C CA . ILE A 1 770 ? -90.906 -26.681 102.479 1.00 70.19 770 ILE A CA 1
ATOM 6299 C C . ILE A 1 770 ? -91.289 -26.507 100.998 1.00 70.19 770 ILE A C 1
ATOM 6301 O O . ILE A 1 770 ? -90.626 -27.063 100.121 1.00 70.19 770 ILE A O 1
ATOM 6305 N N . ASP A 1 771 ? -92.311 -25.707 100.687 1.00 71.31 771 ASP A N 1
ATOM 6306 C CA . ASP A 1 771 ? -92.750 -25.490 99.297 1.00 71.31 771 ASP A CA 1
ATOM 6307 C C . ASP A 1 771 ? -91.856 -24.505 98.519 1.00 71.31 771 ASP A C 1
ATOM 6309 O O . ASP A 1 771 ? -91.819 -24.508 97.285 1.00 71.31 771 ASP A O 1
ATOM 6313 N N . GLU A 1 772 ? -91.063 -23.698 99.222 1.00 71.25 772 GLU A N 1
ATOM 6314 C CA . GLU A 1 772 ? -89.976 -22.914 98.635 1.00 71.25 772 GLU A CA 1
ATOM 6315 C C . GLU A 1 772 ? -88.754 -23.769 98.284 1.00 71.25 772 GLU A C 1
ATOM 6317 O O . GLU A 1 772 ? -88.202 -23.637 97.188 1.00 71.25 772 GLU A O 1
ATOM 6322 N N . LEU A 1 773 ? -88.386 -24.713 99.155 1.00 65.94 773 LEU A N 1
ATOM 6323 C CA . LEU A 1 773 ? -87.353 -25.709 98.868 1.00 65.94 773 LEU A CA 1
ATOM 6324 C C . LEU A 1 773 ? -87.743 -26.601 97.681 1.00 65.94 773 LEU A C 1
ATOM 6326 O O . LEU A 1 773 ? -86.897 -26.853 96.829 1.00 65.94 773 LEU A O 1
ATOM 6330 N N . LYS A 1 774 ? -89.017 -26.999 97.538 1.00 67.44 774 LYS A N 1
ATOM 6331 C CA . LYS A 1 774 ? -89.497 -27.739 96.349 1.00 67.44 774 LYS A CA 1
ATOM 6332 C C . LYS A 1 774 ? -89.341 -26.945 95.046 1.00 67.44 774 LYS A C 1
ATOM 6334 O O . LYS A 1 774 ? -88.951 -27.523 94.033 1.00 67.44 774 LYS A O 1
ATOM 6339 N N . ARG A 1 775 ? -89.613 -25.631 95.053 1.00 73.62 775 ARG A N 1
ATOM 6340 C CA . ARG A 1 775 ? -89.396 -24.763 93.876 1.00 73.62 775 ARG A CA 1
ATOM 6341 C C . ARG A 1 775 ? -87.909 -24.648 93.533 1.00 73.62 775 ARG A C 1
ATOM 6343 O O . ARG A 1 775 ? -87.552 -24.841 92.373 1.00 73.62 775 ARG A O 1
ATOM 6350 N N . LYS A 1 776 ? -87.043 -24.439 94.532 1.00 71.50 776 LYS A N 1
ATOM 6351 C CA . LYS A 1 776 ? -85.580 -24.435 94.345 1.00 71.50 776 LYS A CA 1
ATOM 6352 C C . LYS A 1 776 ? -85.068 -25.781 93.819 1.00 71.50 776 LYS A C 1
ATOM 6354 O O . LYS A 1 776 ? -84.301 -25.792 92.866 1.00 71.50 776 LYS A O 1
ATOM 6359 N N . LEU A 1 777 ? -85.562 -26.907 94.340 1.00 66.12 777 LEU A N 1
ATOM 6360 C CA . LEU A 1 777 ? -85.218 -28.251 93.859 1.00 66.12 777 LEU A CA 1
ATOM 6361 C C . LEU A 1 777 ? -85.614 -28.467 92.388 1.00 66.12 777 LEU A C 1
ATOM 6363 O O . LEU A 1 777 ? -84.886 -29.125 91.651 1.00 66.12 777 LEU A O 1
ATOM 6367 N N . LYS A 1 778 ? -86.749 -27.908 91.940 1.00 74.88 778 LYS A N 1
ATOM 6368 C CA . LYS A 1 778 ? -87.185 -28.019 90.540 1.00 74.88 778 LYS A CA 1
ATOM 6369 C C . LYS A 1 778 ? -86.328 -27.167 89.595 1.00 74.88 778 LYS A C 1
ATOM 6371 O O . LYS A 1 778 ? -85.982 -27.653 88.526 1.00 74.88 778 LYS A O 1
ATOM 6376 N N . ALA A 1 779 ? -85.930 -25.962 90.013 1.00 73.44 779 ALA A N 1
ATOM 6377 C CA . ALA A 1 779 ? -84.966 -25.141 89.275 1.00 73.44 779 ALA A CA 1
ATOM 6378 C C . ALA A 1 779 ? -83.584 -25.817 89.206 1.00 73.44 779 ALA A C 1
ATOM 6380 O O . ALA A 1 779 ? -83.031 -25.964 88.125 1.00 73.44 779 ALA A O 1
ATOM 6381 N N . ILE A 1 780 ? -83.078 -26.345 90.328 1.00 69.69 780 ILE A N 1
ATOM 6382 C CA . ILE A 1 780 ? -81.816 -27.106 90.373 1.00 69.69 780 ILE A CA 1
ATOM 6383 C C . ILE A 1 780 ? -81.869 -28.325 89.442 1.00 69.69 780 ILE A C 1
ATOM 6385 O O . ILE A 1 780 ? -80.886 -28.600 88.767 1.00 69.69 780 ILE A O 1
ATOM 6389 N N . LYS A 1 781 ? -83.007 -29.026 89.331 1.00 71.31 781 LYS A N 1
ATOM 6390 C CA . LYS A 1 781 ? -83.163 -30.122 88.359 1.00 71.31 781 LYS A CA 1
ATOM 6391 C C . LYS A 1 781 ? -83.174 -29.668 86.897 1.00 71.31 781 LYS A C 1
ATOM 6393 O O . LYS A 1 781 ? -82.745 -30.442 86.054 1.00 71.31 781 LYS A O 1
ATOM 6398 N N . GLN A 1 782 ? -83.651 -28.462 86.591 1.00 75.94 782 GLN A N 1
ATOM 6399 C CA . GLN A 1 782 ? -83.624 -27.934 85.225 1.00 75.94 782 GLN A CA 1
ATOM 6400 C C . GLN A 1 782 ? -82.227 -27.421 84.851 1.00 75.94 782 GLN A C 1
ATOM 6402 O O . GLN A 1 782 ? -81.730 -27.760 83.785 1.00 75.94 782 GLN A O 1
ATOM 6407 N N . ASN A 1 783 ? -81.543 -26.729 85.767 1.00 72.31 783 ASN A N 1
ATOM 6408 C CA . ASN A 1 783 ? -80.131 -26.370 85.605 1.00 72.31 783 ASN A CA 1
ATOM 6409 C C . ASN A 1 783 ? -79.231 -27.618 85.542 1.00 72.31 783 ASN A C 1
ATOM 6411 O O . ASN A 1 783 ? -78.258 -27.641 84.806 1.00 72.31 783 ASN A O 1
ATOM 6415 N N . SER A 1 784 ? -79.565 -28.685 86.274 1.00 70.81 784 SER A N 1
ATOM 6416 C CA . SER A 1 784 ? -78.865 -29.971 86.168 1.00 70.81 784 SER A CA 1
ATOM 6417 C C . SER A 1 784 ? -79.071 -30.655 84.816 1.00 70.81 784 SER A C 1
ATOM 6419 O O . SER A 1 784 ? -78.249 -31.496 84.484 1.00 70.81 784 SER A O 1
ATOM 6421 N N . ALA A 1 785 ? -80.140 -30.336 84.076 1.00 73.75 785 ALA A N 1
ATOM 6422 C CA . ALA A 1 785 ? -80.370 -30.863 82.732 1.00 73.75 785 ALA A CA 1
ATOM 6423 C C . ALA A 1 785 ? -79.568 -30.072 81.685 1.00 73.75 785 ALA A C 1
ATOM 6425 O O . ALA A 1 785 ? -78.867 -30.679 80.881 1.00 73.75 785 ALA A O 1
ATOM 6426 N N . SER A 1 786 ? -79.567 -28.734 81.763 1.00 74.06 786 SER A N 1
ATOM 6427 C CA . SER A 1 786 ? -78.697 -27.917 80.903 1.00 74.06 786 SER A CA 1
ATOM 6428 C C . SER A 1 786 ? -77.218 -28.201 81.169 1.00 74.06 786 SER A C 1
ATOM 6430 O O . SER A 1 786 ? -76.452 -28.329 80.229 1.00 74.06 786 SER A O 1
ATOM 6432 N N . CYS A 1 787 ? -76.813 -28.407 82.427 1.00 69.44 787 CYS A N 1
ATOM 6433 C CA . CYS A 1 787 ? -75.437 -28.796 82.732 1.00 69.44 787 CYS A CA 1
ATOM 6434 C C . CYS A 1 787 ? -75.095 -30.241 82.321 1.00 69.44 787 CYS A C 1
ATOM 6436 O O . CYS A 1 787 ? -73.914 -30.535 82.188 1.00 69.44 787 CYS A O 1
ATOM 6438 N N . THR A 1 788 ? -76.067 -31.140 82.092 1.00 75.38 788 THR A N 1
ATOM 6439 C CA . THR A 1 788 ? -75.781 -32.425 81.420 1.00 75.38 788 THR A CA 1
ATOM 6440 C C . THR A 1 788 ? -75.657 -32.272 79.907 1.00 75.38 788 THR A C 1
ATOM 6442 O O . THR A 1 788 ? -74.772 -32.891 79.337 1.00 75.38 788 THR A O 1
ATOM 6445 N N . GLU A 1 789 ? -76.448 -31.406 79.267 1.00 73.31 789 GLU A N 1
ATOM 6446 C CA . GLU A 1 789 ? -76.283 -31.077 77.838 1.00 73.31 789 GLU A CA 1
ATOM 6447 C C . GLU A 1 789 ? -74.935 -30.365 77.587 1.00 73.31 789 GLU A C 1
ATOM 6449 O O . GLU A 1 789 ? -74.205 -30.710 76.661 1.00 73.31 789 GLU A O 1
ATOM 6454 N N . GLU A 1 790 ? -74.539 -29.439 78.471 1.00 76.25 790 GLU A N 1
ATOM 6455 C CA . GLU A 1 790 ? -73.207 -28.818 78.475 1.00 76.25 790 GLU A CA 1
ATOM 6456 C C . GLU A 1 790 ? -72.095 -29.854 78.714 1.00 76.25 790 GLU A C 1
ATOM 6458 O O . GLU A 1 790 ? -71.059 -29.780 78.056 1.00 76.25 790 GLU A O 1
ATOM 6463 N N . LEU A 1 791 ? -72.289 -30.824 79.621 1.00 75.56 791 LEU A N 1
ATOM 6464 C CA . LEU A 1 791 ? -71.323 -31.906 79.850 1.00 75.56 791 LEU A CA 1
ATOM 6465 C C . LEU A 1 791 ? -71.192 -32.830 78.637 1.00 75.56 791 LEU A C 1
ATOM 6467 O O . LEU A 1 791 ? -70.064 -33.114 78.262 1.00 75.56 791 LEU A O 1
ATOM 6471 N N . GLU A 1 792 ? -72.281 -33.238 77.984 1.00 77.31 792 GLU A N 1
ATOM 6472 C CA . GLU A 1 792 ? -72.226 -34.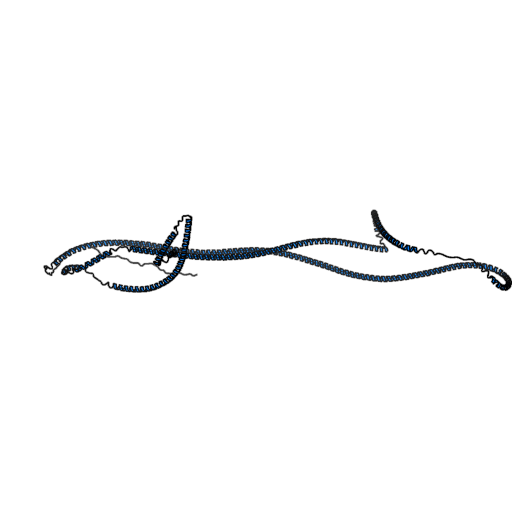033 76.745 1.00 77.31 792 GLU A CA 1
ATOM 6473 C C . GLU A 1 792 ? -71.518 -33.251 75.619 1.00 77.31 792 GLU A C 1
ATOM 6475 O O . GLU A 1 792 ? -70.643 -33.789 74.935 1.00 77.31 792 GLU A O 1
ATOM 6480 N N . GLU A 1 793 ? -71.780 -31.944 75.488 1.00 77.31 793 GLU A N 1
ATOM 6481 C CA . GLU A 1 793 ? -71.024 -31.068 74.586 1.00 77.31 793 GLU A CA 1
ATOM 6482 C C . GLU A 1 793 ? -69.533 -30.961 74.958 1.00 77.31 793 GLU A C 1
ATOM 6484 O O . GLU A 1 793 ? -68.684 -30.861 74.066 1.00 77.31 793 GLU A O 1
ATOM 6489 N N . PHE A 1 794 ? -69.182 -30.944 76.247 1.00 74.12 794 PHE A N 1
ATOM 6490 C CA . PHE A 1 794 ? -67.787 -30.937 76.692 1.00 74.12 794 PHE A CA 1
ATOM 6491 C C . PHE A 1 794 ? -67.115 -32.306 76.540 1.00 74.12 794 PHE A C 1
ATOM 6493 O O . PHE A 1 794 ? -65.938 -32.323 76.198 1.00 74.12 794 PHE A O 1
ATOM 6500 N N . GLU A 1 795 ? -67.832 -33.418 76.698 1.00 73.81 795 GLU A N 1
ATOM 6501 C CA . GLU A 1 795 ? -67.341 -34.784 76.478 1.00 73.81 795 GLU A CA 1
ATOM 6502 C C . GLU A 1 795 ? -67.095 -35.065 74.987 1.00 73.81 795 GLU A C 1
ATOM 6504 O O . GLU A 1 795 ? -66.069 -35.644 74.628 1.00 73.81 795 GLU A O 1
ATOM 6509 N N . GLU A 1 796 ? -67.937 -34.555 74.081 1.00 77.50 796 GLU A N 1
ATOM 6510 C CA . GLU A 1 796 ? -67.616 -34.558 72.648 1.00 77.50 796 GLU A CA 1
ATOM 6511 C C . GLU A 1 796 ? -66.369 -33.715 72.333 1.00 77.50 796 GLU A C 1
ATOM 6513 O O . GLU A 1 796 ? -65.523 -34.123 71.530 1.00 77.50 796 GLU A O 1
ATOM 6518 N N . LYS A 1 797 ? -66.220 -32.537 72.954 1.00 75.19 797 LYS A N 1
ATOM 6519 C CA . LYS A 1 797 ? -65.058 -31.659 72.730 1.00 75.19 797 LYS A CA 1
ATOM 6520 C C . LYS A 1 797 ? -63.774 -32.259 73.306 1.00 75.19 797 LYS A C 1
ATOM 6522 O O . LYS A 1 797 ? -62.748 -32.206 72.627 1.00 75.19 797 LYS A O 1
ATOM 6527 N N . THR A 1 798 ? -63.807 -32.864 74.495 1.00 71.62 798 THR A N 1
ATOM 6528 C CA . THR A 1 798 ? -62.648 -33.572 75.053 1.00 71.62 798 THR A CA 1
ATOM 6529 C C . THR A 1 798 ? -62.332 -34.818 74.245 1.00 71.62 798 THR A C 1
ATOM 6531 O O . THR A 1 798 ? -61.170 -34.988 73.916 1.00 71.62 798 THR A O 1
ATOM 6534 N N . SER A 1 799 ? -63.308 -35.620 73.809 1.00 76.12 799 SER A N 1
ATOM 6535 C CA . SER A 1 799 ? -63.036 -36.805 72.979 1.00 76.12 799 SER A CA 1
ATOM 6536 C C . SER A 1 799 ? -62.387 -36.446 71.629 1.00 76.12 799 SER A C 1
ATOM 6538 O O . SER A 1 799 ? -61.438 -37.101 71.191 1.00 76.12 799 SER A O 1
ATOM 6540 N N . ARG A 1 800 ? -62.799 -35.334 70.997 1.00 78.69 800 ARG A N 1
ATOM 6541 C CA . ARG A 1 800 ? -62.124 -34.788 69.800 1.00 78.69 800 ARG A CA 1
ATOM 6542 C C . ARG A 1 800 ? -60.691 -34.327 70.109 1.00 78.69 800 ARG A C 1
ATOM 6544 O O . ARG A 1 800 ? -59.769 -34.678 69.372 1.00 78.69 800 ARG A O 1
ATOM 6551 N N . LEU A 1 801 ? -60.485 -33.601 71.211 1.00 73.62 801 LEU A N 1
ATOM 6552 C CA . LEU A 1 801 ? -59.156 -33.163 71.666 1.00 73.62 801 LEU A CA 1
ATOM 6553 C C . LEU A 1 801 ? -58.258 -34.333 72.106 1.00 73.62 801 LEU A C 1
ATOM 6555 O O . LEU A 1 801 ? -57.046 -34.267 71.920 1.00 73.62 801 LEU A O 1
ATOM 6559 N N . GLU A 1 802 ? -58.824 -35.417 72.633 1.00 72.06 802 GLU A N 1
ATOM 6560 C CA . GLU A 1 802 ? -58.137 -36.672 72.945 1.00 72.06 802 GLU A CA 1
ATOM 6561 C C . GLU A 1 802 ? -57.734 -37.417 71.672 1.00 72.06 802 GLU A C 1
ATOM 6563 O O . GLU A 1 802 ? -56.629 -37.952 71.617 1.00 72.06 802 GLU A O 1
ATOM 6568 N N . GLY A 1 803 ? -58.561 -37.384 70.622 1.00 75.94 803 GLY A N 1
ATOM 6569 C CA . GLY A 1 803 ? -58.198 -37.851 69.283 1.00 75.94 803 GLY A CA 1
ATOM 6570 C C . GLY A 1 803 ? -57.014 -37.071 68.699 1.00 75.94 803 GLY A C 1
ATOM 6571 O O . GLY A 1 803 ? -56.024 -37.670 68.274 1.00 75.94 803 GLY A O 1
ATOM 6572 N N . GLU A 1 804 ? -57.052 -35.737 68.756 1.00 75.06 804 GLU A N 1
ATOM 6573 C CA . GLU A 1 804 ? -55.914 -34.896 68.357 1.00 75.06 804 GLU A CA 1
ATOM 6574 C C . GLU A 1 804 ? -54.670 -35.130 69.222 1.00 75.06 804 GLU A C 1
ATOM 6576 O O . GLU A 1 804 ? -53.558 -35.198 68.695 1.00 75.06 804 GLU A O 1
ATOM 6581 N N . LEU A 1 805 ? -54.831 -35.288 70.540 1.00 72.12 805 LEU A N 1
ATOM 6582 C CA . LEU A 1 805 ? -53.747 -35.648 71.454 1.00 72.12 805 LEU A CA 1
ATOM 6583 C C . LEU A 1 805 ? -53.214 -37.052 71.182 1.00 72.12 805 LEU A C 1
ATOM 6585 O O . LEU A 1 805 ? -52.026 -37.267 71.376 1.00 72.12 805 LEU A O 1
ATOM 6589 N N . CYS A 1 806 ? -54.032 -37.998 70.727 1.00 77.25 806 CYS A N 1
ATOM 6590 C CA . CYS A 1 806 ? -53.592 -39.337 70.348 1.00 77.25 806 CYS A CA 1
ATOM 6591 C C . CYS A 1 806 ? -52.741 -39.284 69.072 1.00 77.25 806 CYS A C 1
ATOM 6593 O O . CYS A 1 806 ? -51.651 -39.848 69.045 1.00 77.25 806 CYS A O 1
ATOM 6595 N N . ILE A 1 807 ? -53.161 -38.512 68.063 1.00 77.12 807 ILE A N 1
ATOM 6596 C CA . ILE A 1 807 ? -52.378 -38.272 66.840 1.00 77.12 807 ILE A CA 1
ATOM 6597 C C . ILE A 1 807 ? -51.069 -37.531 67.166 1.00 77.12 807 ILE A C 1
ATOM 6599 O O . ILE A 1 807 ? -49.996 -37.951 66.730 1.00 77.12 807 ILE A O 1
ATOM 6603 N N . LYS A 1 808 ? -51.122 -36.475 67.990 1.00 74.38 808 LYS A N 1
ATOM 6604 C CA . LYS A 1 808 ? -49.931 -35.729 68.435 1.00 74.38 808 LYS A CA 1
ATOM 6605 C C . LYS A 1 808 ? -49.013 -36.580 69.322 1.00 74.38 808 LYS A C 1
ATOM 6607 O O . LYS A 1 808 ? -47.802 -36.478 69.172 1.00 74.38 808 LYS A O 1
ATOM 6612 N N . LYS A 1 809 ? -49.547 -37.471 70.169 1.00 72.12 809 LYS A N 1
ATOM 6613 C CA . LYS A 1 809 ? -48.766 -38.463 70.934 1.00 72.12 809 LYS A CA 1
ATOM 6614 C C . LYS A 1 809 ? -48.143 -39.522 70.033 1.00 72.12 809 LYS A C 1
ATOM 6616 O O . LYS A 1 809 ? -46.987 -39.843 70.247 1.00 72.12 809 LYS A O 1
ATOM 6621 N N . ALA A 1 810 ? -48.833 -40.015 69.005 1.00 73.06 810 ALA A N 1
ATOM 6622 C CA . ALA A 1 810 ? -48.258 -40.957 68.043 1.00 73.06 810 ALA A CA 1
ATOM 6623 C C . ALA A 1 810 ? -47.119 -40.318 67.222 1.00 73.06 810 ALA A C 1
ATOM 6625 O O . ALA A 1 810 ? -46.089 -40.953 67.000 1.00 73.06 810 ALA A O 1
ATOM 6626 N N . GLY A 1 811 ? -47.267 -39.045 66.833 1.00 74.50 811 GLY A N 1
ATOM 6627 C CA . GLY A 1 811 ? -46.193 -38.252 66.225 1.00 74.50 811 GLY A CA 1
ATOM 6628 C C . GLY A 1 811 ? -45.023 -38.014 67.185 1.00 74.50 811 GLY A C 1
ATOM 6629 O O . GLY A 1 811 ? -43.877 -38.293 66.839 1.00 74.50 811 GLY A O 1
ATOM 6630 N N . ALA A 1 812 ? -45.308 -37.589 68.419 1.00 70.56 812 ALA A N 1
ATOM 6631 C CA . ALA A 1 812 ? -44.300 -37.417 69.462 1.00 70.56 812 ALA A CA 1
ATOM 6632 C C . ALA A 1 812 ? -43.584 -38.735 69.789 1.00 70.56 812 ALA A C 1
ATOM 6634 O O . ALA A 1 812 ? -42.373 -38.735 69.921 1.00 70.56 812 ALA A O 1
ATOM 6635 N N . GLU A 1 813 ? -44.283 -39.871 69.833 1.00 72.00 813 GLU A N 1
ATOM 6636 C CA . GLU A 1 813 ? -43.692 -41.200 69.994 1.00 72.00 813 GLU A CA 1
ATOM 6637 C C . GLU A 1 813 ? -42.817 -41.610 68.804 1.00 72.00 813 GLU A C 1
ATOM 6639 O O . GLU A 1 813 ? -41.848 -42.341 68.996 1.00 72.00 813 GLU A O 1
ATOM 6644 N N . ALA A 1 814 ? -43.141 -41.189 67.579 1.00 74.94 814 ALA A N 1
ATOM 6645 C CA . ALA A 1 814 ? -42.311 -41.459 66.409 1.00 74.94 814 ALA A CA 1
ATOM 6646 C C . ALA A 1 814 ? -41.002 -40.654 66.461 1.00 74.94 814 ALA A C 1
ATOM 6648 O O . ALA A 1 814 ? -39.932 -41.222 66.243 1.00 74.94 814 ALA A O 1
ATOM 6649 N N . GLU A 1 815 ? -41.060 -39.369 66.824 1.00 70.69 815 GLU A N 1
ATOM 6650 C CA . GLU A 1 815 ? -39.853 -38.563 67.048 1.00 70.69 815 GLU A CA 1
ATOM 6651 C C . GLU A 1 815 ? -39.095 -38.995 68.315 1.00 70.69 815 GLU A C 1
ATOM 6653 O O . GLU A 1 815 ? -37.870 -39.046 68.289 1.00 70.69 815 GLU A O 1
ATOM 6658 N N . GLN A 1 816 ? -39.784 -39.424 69.378 1.00 71.25 816 GLN A N 1
ATOM 6659 C CA . GLN A 1 816 ? -39.186 -40.027 70.575 1.00 71.25 816 GLN A CA 1
ATOM 6660 C C . GLN A 1 816 ? -38.451 -41.321 70.214 1.00 71.25 816 GLN A C 1
ATOM 6662 O O . GLN A 1 816 ? -37.325 -41.509 70.646 1.00 71.25 816 GLN A O 1
ATOM 6667 N N . LYS A 1 817 ? -39.016 -42.189 69.363 1.00 74.19 817 LYS A N 1
ATOM 6668 C CA . LYS A 1 817 ? -38.335 -43.412 68.895 1.00 74.19 817 LYS A CA 1
ATOM 6669 C C . LYS A 1 817 ? -37.093 -43.084 68.061 1.00 74.19 817 LYS A C 1
ATOM 6671 O O . LYS A 1 817 ? -36.063 -43.725 68.256 1.00 74.19 817 LYS A O 1
ATOM 6676 N N . LYS A 1 818 ? -37.125 -42.044 67.214 1.00 73.44 818 LYS A N 1
ATOM 6677 C CA . LYS A 1 818 ? -35.918 -41.539 66.526 1.00 73.44 818 LYS A CA 1
ATOM 6678 C C . LYS A 1 818 ? -34.900 -40.945 67.503 1.00 73.44 818 LYS A C 1
ATOM 6680 O O . LYS A 1 818 ? -33.708 -41.203 67.355 1.00 73.44 818 LYS A O 1
ATOM 6685 N N . ALA A 1 819 ? -35.345 -40.184 68.502 1.00 70.38 819 ALA A N 1
ATOM 6686 C CA . ALA A 1 819 ? -34.493 -39.623 69.546 1.00 70.38 819 ALA A CA 1
ATOM 6687 C C . ALA A 1 819 ? -33.857 -40.730 70.398 1.00 70.38 819 ALA A C 1
ATOM 6689 O O . ALA A 1 819 ? -32.660 -40.682 70.644 1.00 70.38 819 ALA A O 1
ATOM 6690 N N . ASP A 1 820 ? -34.603 -41.775 70.754 1.00 75.94 820 ASP A N 1
ATOM 6691 C CA . ASP A 1 820 ? -34.124 -42.955 71.473 1.00 75.94 820 ASP A CA 1
ATOM 6692 C C . ASP A 1 820 ? -33.172 -43.799 70.614 1.00 75.94 820 ASP A C 1
ATOM 6694 O O . ASP A 1 820 ? -32.215 -44.365 71.136 1.00 75.94 820 ASP A O 1
ATOM 6698 N N . GLU A 1 821 ? -33.381 -43.896 69.297 1.00 78.38 821 GLU A N 1
ATOM 6699 C CA . GLU A 1 821 ? -32.423 -44.515 68.371 1.00 78.38 821 GLU A CA 1
ATOM 6700 C C . GLU A 1 821 ? -31.135 -43.698 68.230 1.00 78.38 821 GLU A C 1
ATOM 6702 O O . GLU A 1 821 ? -30.045 -44.272 68.179 1.00 78.38 821 GLU A O 1
ATOM 6707 N N . LEU A 1 822 ? -31.238 -42.369 68.175 1.00 74.31 822 LEU A N 1
ATOM 6708 C CA . LEU A 1 822 ? -30.086 -41.471 68.165 1.00 74.31 822 LEU A CA 1
ATOM 6709 C C . LEU A 1 822 ? -29.357 -41.503 69.511 1.00 74.31 822 LEU A C 1
ATOM 6711 O O . LEU A 1 822 ? -28.137 -41.614 69.510 1.00 74.31 822 LEU A O 1
ATOM 6715 N N . MET A 1 823 ? -30.067 -41.529 70.641 1.00 70.06 823 MET A N 1
ATOM 6716 C CA . MET A 1 823 ? -29.492 -41.729 71.972 1.00 70.06 823 MET A CA 1
ATOM 6717 C C . MET A 1 823 ? -28.872 -43.118 72.118 1.00 70.06 823 MET A C 1
ATOM 6719 O O . MET A 1 823 ? -27.794 -43.214 72.681 1.00 70.06 823 MET A O 1
ATOM 6723 N N . LYS A 1 824 ? -29.452 -44.188 71.558 1.00 74.62 824 LYS A N 1
ATOM 6724 C CA . LYS A 1 824 ? -28.814 -45.520 71.521 1.00 74.62 824 LYS A CA 1
ATOM 6725 C C . LYS A 1 824 ? -27.546 -45.520 70.670 1.00 74.62 824 LYS A C 1
ATOM 6727 O O . LYS A 1 824 ? -26.563 -46.134 71.071 1.00 74.62 824 LYS A O 1
ATOM 6732 N N . LYS A 1 825 ? -27.518 -44.797 69.545 1.00 74.69 825 LYS A N 1
ATOM 6733 C CA . LYS A 1 825 ? -26.296 -44.593 68.743 1.00 74.69 825 LYS A CA 1
ATOM 6734 C C . LYS A 1 825 ? -25.252 -43.789 69.529 1.00 74.69 825 LYS A C 1
ATOM 6736 O O . LYS A 1 825 ? -24.112 -44.232 69.634 1.00 74.69 825 LYS A O 1
ATOM 6741 N N . LEU A 1 826 ? -25.638 -42.677 70.152 1.00 71.12 826 LEU A N 1
ATOM 6742 C CA . LEU A 1 826 ? -24.765 -41.811 70.954 1.00 71.12 826 LEU A CA 1
ATOM 6743 C C . LEU A 1 826 ? -24.236 -42.539 72.205 1.00 71.12 826 LEU A C 1
ATOM 6745 O O . LEU A 1 826 ? -23.045 -42.468 72.492 1.00 71.12 826 LEU A O 1
ATOM 6749 N N . GLN A 1 827 ? -25.077 -43.326 72.879 1.00 73.25 827 GLN A N 1
ATOM 6750 C CA . GLN A 1 827 ? -24.690 -44.213 73.974 1.00 73.25 827 GLN A CA 1
ATOM 6751 C C . GLN A 1 827 ? -23.746 -45.306 73.474 1.00 73.25 827 GLN A C 1
ATOM 6753 O O . GLN A 1 827 ? -22.692 -45.470 74.063 1.00 73.25 827 GLN A O 1
ATOM 6758 N N . SER A 1 828 ? -24.027 -45.974 72.349 1.00 74.00 828 SER A N 1
ATOM 6759 C CA . SER A 1 828 ? -23.104 -46.980 71.799 1.00 74.00 828 SER A CA 1
ATOM 6760 C C . SER A 1 828 ? -21.737 -46.391 71.428 1.00 74.00 828 SER A C 1
ATOM 6762 O O . SER A 1 828 ? -20.720 -47.038 71.643 1.00 74.00 828 SER A O 1
ATOM 6764 N N . LEU A 1 829 ? -21.686 -45.138 70.957 1.00 73.62 829 LEU A N 1
ATOM 6765 C CA . LEU A 1 829 ? -20.441 -44.407 70.694 1.00 73.62 829 LEU A CA 1
ATOM 6766 C C . LEU A 1 829 ? -19.755 -43.920 71.984 1.00 73.62 829 LEU A C 1
ATOM 6768 O O . LEU A 1 829 ? -18.529 -43.863 72.035 1.00 73.62 829 LEU A O 1
ATOM 6772 N N . SER A 1 830 ? -20.515 -43.602 73.035 1.00 69.62 830 SER A N 1
ATOM 6773 C CA . SER A 1 830 ? -20.005 -43.302 74.381 1.00 69.62 830 SER A CA 1
ATOM 6774 C C . SER A 1 830 ? -19.415 -44.549 75.046 1.00 69.62 830 SER A C 1
ATOM 6776 O O . SER A 1 830 ? -18.308 -44.495 75.572 1.00 69.62 830 SER A O 1
ATOM 6778 N N . ASP A 1 831 ? -20.103 -45.686 74.950 1.00 73.94 831 ASP A N 1
ATOM 6779 C CA . ASP A 1 831 ? -19.679 -46.988 75.458 1.00 73.94 831 ASP A CA 1
ATOM 6780 C C . ASP A 1 831 ? -18.452 -47.486 74.688 1.00 73.94 831 ASP A C 1
ATOM 6782 O O . ASP A 1 831 ? -17.475 -47.896 75.308 1.00 73.94 831 ASP A O 1
ATOM 6786 N N . GLN A 1 832 ? -18.439 -47.359 73.354 1.00 73.19 832 GLN A N 1
ATOM 6787 C CA . GLN A 1 832 ? -17.260 -47.614 72.522 1.00 73.19 832 GLN A CA 1
ATOM 6788 C C . GLN A 1 832 ? -16.089 -46.720 72.955 1.00 73.19 832 GLN A C 1
ATOM 6790 O O . GLN A 1 832 ? -15.015 -47.229 73.251 1.00 73.19 832 GLN A O 1
ATOM 6795 N N . LYS A 1 833 ? -16.308 -45.408 73.120 1.00 74.25 833 LYS A N 1
ATOM 6796 C CA . LYS A 1 833 ? -15.288 -44.468 73.613 1.00 74.25 833 LYS A CA 1
ATOM 6797 C C . LYS A 1 833 ? -14.799 -44.810 75.026 1.00 74.25 833 LYS A C 1
ATOM 6799 O O . LYS A 1 833 ? -13.625 -44.599 75.313 1.00 74.25 833 LYS A O 1
ATOM 6804 N N . GLN A 1 834 ? -15.653 -45.327 75.911 1.00 74.19 834 GLN A N 1
ATOM 6805 C CA . GLN A 1 834 ? -15.249 -45.797 77.241 1.00 74.19 834 GLN A CA 1
ATOM 6806 C C . GLN A 1 834 ? -14.465 -47.111 77.170 1.00 74.19 834 GLN A C 1
ATOM 6808 O O . GLN A 1 834 ? -13.480 -47.253 77.888 1.00 74.19 834 GLN A O 1
ATOM 6813 N N . ILE A 1 835 ? -14.842 -48.045 76.293 1.00 74.44 835 ILE A N 1
ATOM 6814 C CA . ILE A 1 835 ? -14.087 -49.278 76.024 1.00 74.44 835 ILE A CA 1
ATOM 6815 C C . ILE A 1 835 ? -12.702 -48.929 75.473 1.00 74.44 835 ILE A C 1
ATOM 6817 O O . ILE A 1 835 ? -11.706 -49.394 76.021 1.00 74.44 835 ILE A O 1
ATOM 6821 N N . ASP A 1 836 ? -12.625 -48.048 74.476 1.00 72.25 836 ASP A N 1
ATOM 6822 C CA . ASP A 1 836 ? -11.372 -47.571 73.888 1.00 72.25 836 ASP A CA 1
ATOM 6823 C C . ASP A 1 836 ? -10.514 -46.831 74.936 1.00 72.25 836 ASP A C 1
ATOM 6825 O O . ASP A 1 836 ? -9.296 -47.014 74.988 1.00 72.25 836 ASP A O 1
ATOM 6829 N N . LEU A 1 837 ? -11.134 -46.052 75.836 1.00 76.31 837 LEU A N 1
ATOM 6830 C CA . LEU A 1 837 ? -10.454 -45.407 76.967 1.00 76.31 837 LEU A CA 1
ATOM 6831 C C . LEU A 1 837 ? -9.931 -46.433 77.986 1.00 76.31 837 LEU A C 1
ATOM 6833 O O . LEU A 1 837 ? -8.812 -46.281 78.470 1.00 76.31 837 LEU A O 1
ATOM 6837 N N . PHE A 1 838 ? -10.691 -47.488 78.300 1.00 73.12 838 PHE A N 1
ATOM 6838 C CA . PHE A 1 838 ? -10.248 -48.569 79.186 1.00 73.12 838 PHE A CA 1
ATOM 6839 C C . PHE A 1 838 ? -9.171 -49.453 78.537 1.00 73.12 838 PHE A C 1
ATOM 6841 O O . PHE A 1 838 ? -8.256 -49.892 79.236 1.00 73.12 838 PHE A O 1
ATOM 6848 N N . GLU A 1 839 ? -9.202 -49.681 77.222 1.00 73.62 839 GLU A N 1
ATOM 6849 C CA . GLU A 1 839 ? -8.094 -50.302 76.484 1.00 73.62 839 GLU A CA 1
ATOM 6850 C C . GLU A 1 839 ? -6.846 -49.415 76.509 1.00 73.62 839 GLU A C 1
ATOM 6852 O O . GLU A 1 839 ? -5.752 -49.902 76.799 1.00 73.62 839 GLU A O 1
ATOM 6857 N N . LEU A 1 840 ? -6.988 -48.106 76.286 1.00 72.50 840 LEU A N 1
ATOM 6858 C CA . LEU A 1 840 ? -5.874 -47.165 76.380 1.00 72.50 840 LEU A CA 1
ATOM 6859 C C . LEU A 1 840 ? -5.295 -47.141 77.803 1.00 72.50 840 LEU A C 1
ATOM 6861 O O . LEU A 1 840 ? -4.082 -47.246 77.974 1.00 72.50 840 LEU A O 1
ATOM 6865 N N . GLN A 1 841 ? -6.150 -47.082 78.827 1.00 72.19 841 GLN A N 1
ATOM 6866 C CA . GLN A 1 841 ? -5.743 -47.053 80.230 1.00 72.19 841 GLN A CA 1
ATOM 6867 C C . GLN A 1 841 ? -5.109 -48.382 80.673 1.00 72.19 841 GLN A C 1
ATOM 6869 O O . GLN A 1 841 ? -4.120 -48.374 81.401 1.00 72.19 841 GLN A O 1
ATOM 6874 N N . THR A 1 842 ? -5.616 -49.535 80.225 1.00 71.38 842 THR A N 1
ATOM 6875 C CA . THR A 1 842 ? -4.989 -50.836 80.528 1.00 71.38 842 THR A CA 1
ATOM 6876 C C . THR A 1 842 ? -3.674 -51.033 79.779 1.00 71.38 842 THR A C 1
ATOM 6878 O O . THR A 1 842 ? -2.746 -51.593 80.360 1.00 71.38 842 THR A O 1
ATOM 6881 N N . ARG A 1 843 ? -3.520 -50.502 78.557 1.00 72.12 843 ARG A N 1
ATOM 6882 C CA . ARG A 1 843 ? -2.220 -50.445 77.862 1.00 72.12 843 ARG A CA 1
ATOM 6883 C C . ARG A 1 843 ? -1.239 -49.491 78.555 1.00 72.12 843 ARG A C 1
ATOM 6885 O O . ARG A 1 843 ? -0.075 -49.851 78.697 1.00 72.12 843 ARG A O 1
ATOM 6892 N N . GLN A 1 844 ? -1.698 -48.344 79.063 1.00 68.06 844 GLN A N 1
ATOM 6893 C CA . GLN A 1 844 ? -0.884 -47.413 79.862 1.00 68.06 844 GLN A CA 1
ATOM 6894 C C . GLN A 1 844 ? -0.444 -48.029 81.202 1.00 68.06 844 GLN A C 1
ATOM 6896 O O . GLN A 1 844 ? 0.736 -47.967 81.552 1.00 68.06 844 GLN A O 1
ATOM 6901 N N . HIS A 1 845 ? -1.346 -48.705 81.922 1.00 68.56 845 HIS A N 1
ATOM 6902 C CA . HIS A 1 845 ? -0.989 -49.474 83.122 1.00 68.56 845 HIS A CA 1
ATOM 6903 C C . HIS A 1 845 ? -0.036 -50.627 82.791 1.00 68.56 845 HIS A C 1
ATOM 6905 O O . HIS A 1 845 ? 0.906 -50.863 83.542 1.00 68.56 845 HIS A O 1
ATOM 6911 N N . ALA A 1 846 ? -0.203 -51.302 81.648 1.00 67.56 846 ALA A N 1
ATOM 6912 C CA . ALA A 1 846 ? 0.745 -52.314 81.191 1.00 67.56 846 ALA A CA 1
ATOM 6913 C C . ALA A 1 846 ? 2.138 -51.719 80.928 1.00 67.56 846 ALA A C 1
ATOM 6915 O O . ALA A 1 846 ? 3.120 -52.298 81.385 1.00 67.56 846 ALA A O 1
ATOM 6916 N N . THR A 1 847 ? 2.258 -50.557 80.271 1.00 69.25 847 THR A N 1
ATOM 6917 C CA . THR A 1 847 ? 3.561 -49.881 80.113 1.00 69.25 847 THR A CA 1
ATOM 6918 C C . THR A 1 847 ? 4.171 -49.481 81.456 1.00 69.25 847 THR A C 1
ATOM 6920 O O . THR A 1 847 ? 5.350 -49.747 81.667 1.00 69.25 847 THR A O 1
ATOM 6923 N N . VAL A 1 848 ? 3.374 -48.981 82.408 1.00 68.94 848 VAL A N 1
ATOM 6924 C CA . VAL A 1 848 ? 3.847 -48.683 83.773 1.00 68.94 848 VAL A CA 1
ATOM 6925 C C . VAL A 1 848 ? 4.312 -49.952 84.501 1.00 68.94 848 VAL A C 1
ATOM 6927 O O . VAL A 1 848 ? 5.330 -49.920 85.191 1.00 68.94 848 VAL A O 1
ATOM 6930 N N . TYR A 1 849 ? 3.646 -51.098 84.323 1.00 68.75 849 TYR A N 1
ATOM 6931 C CA . TYR A 1 849 ? 4.127 -52.372 84.870 1.00 68.75 849 TYR A CA 1
ATOM 6932 C C . TYR A 1 849 ? 5.421 -52.850 84.195 1.00 68.75 849 TYR A C 1
ATOM 6934 O O . TYR A 1 849 ? 6.320 -53.314 84.895 1.00 68.75 849 TYR A O 1
ATOM 6942 N N . TRP A 1 850 ? 5.576 -52.689 82.876 1.00 66.38 850 TRP A N 1
ATOM 6943 C CA . TRP A 1 850 ? 6.840 -52.983 82.188 1.00 66.38 850 TRP A CA 1
ATOM 6944 C C . TRP A 1 850 ? 7.986 -52.077 82.666 1.00 66.38 850 TRP A C 1
ATOM 6946 O O . TRP A 1 850 ? 9.103 -52.558 82.857 1.00 66.38 850 TRP A O 1
ATOM 6956 N N . GLU A 1 851 ? 7.721 -50.800 82.945 1.00 66.06 851 GLU A N 1
ATOM 6957 C CA . GLU A 1 851 ? 8.696 -49.875 83.537 1.00 66.06 851 GLU A CA 1
ATOM 695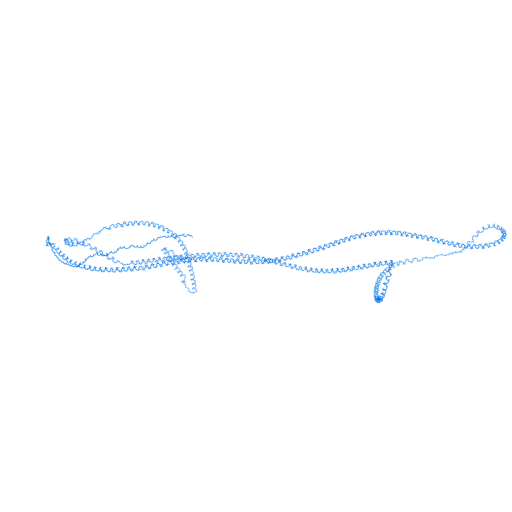8 C C . GLU A 1 851 ? 9.036 -50.224 84.995 1.00 66.06 851 GLU A C 1
ATOM 6960 O O . GLU A 1 851 ? 10.206 -50.192 85.369 1.00 66.06 851 GLU A O 1
ATOM 6965 N N . GLN A 1 852 ? 8.057 -50.633 85.810 1.00 64.31 852 GLN A N 1
ATOM 6966 C CA . GLN A 1 852 ? 8.287 -51.083 87.192 1.00 64.31 852 GLN A CA 1
ATOM 6967 C C . GLN A 1 852 ? 9.043 -52.418 87.273 1.00 64.31 852 GLN A C 1
ATOM 6969 O O . GLN A 1 852 ? 9.816 -52.624 88.212 1.00 64.31 852 GLN A O 1
ATOM 6974 N N . ILE A 1 853 ? 8.863 -53.305 86.287 1.00 62.69 853 ILE A N 1
ATOM 6975 C CA . ILE A 1 853 ? 9.688 -54.509 86.100 1.00 62.69 853 ILE A CA 1
ATOM 6976 C C . ILE A 1 853 ? 11.118 -54.106 85.718 1.00 62.69 853 ILE A C 1
ATOM 6978 O O . ILE A 1 853 ? 12.066 -54.604 86.313 1.00 62.69 853 ILE A O 1
ATOM 6982 N N . LYS A 1 854 ? 11.292 -53.136 84.811 1.00 63.25 854 LYS A N 1
ATOM 6983 C CA . LYS A 1 854 ? 12.607 -52.592 84.413 1.00 63.25 854 LYS A CA 1
ATOM 6984 C C . LYS A 1 854 ? 13.328 -51.807 85.530 1.00 63.25 854 LYS A C 1
ATOM 6986 O O . LYS A 1 854 ? 14.464 -51.383 85.340 1.00 63.25 854 LYS A O 1
ATOM 6991 N N . GLN A 1 855 ? 12.679 -51.610 86.680 1.00 67.38 855 GLN A N 1
ATOM 6992 C CA . GLN A 1 855 ? 13.224 -50.975 87.887 1.00 67.38 855 GLN A CA 1
ATOM 6993 C C . GLN A 1 855 ? 13.248 -51.921 89.110 1.00 67.38 855 GLN A C 1
ATOM 6995 O O . GLN A 1 855 ? 13.400 -51.439 90.233 1.00 67.38 855 GLN A O 1
ATOM 7000 N N . ASP A 1 856 ? 13.055 -53.235 88.915 1.00 55.62 856 ASP A N 1
ATOM 7001 C CA . ASP A 1 856 ? 13.075 -54.297 89.945 1.00 55.62 856 ASP A CA 1
ATOM 7002 C C . ASP A 1 856 ? 12.159 -54.075 91.173 1.00 55.62 856 ASP A C 1
ATOM 7004 O O . ASP A 1 856 ? 12.342 -54.671 92.236 1.00 55.62 856 ASP A O 1
ATOM 7008 N N . LYS A 1 857 ? 11.118 -53.241 91.043 1.00 60.28 857 LYS A N 1
ATOM 7009 C CA . LYS A 1 857 ? 10.205 -52.879 92.149 1.00 60.28 857 LYS A CA 1
ATOM 7010 C C . LYS A 1 857 ? 8.832 -53.551 92.082 1.00 60.28 857 LYS A C 1
ATOM 7012 O O . LYS A 1 857 ? 8.014 -53.361 92.982 1.00 60.28 857 LYS A O 1
ATOM 7017 N N . TYR A 1 858 ? 8.559 -54.347 91.047 1.00 57.97 858 TYR A N 1
ATOM 7018 C CA . TYR A 1 858 ? 7.253 -54.981 90.867 1.00 57.97 858 TYR A CA 1
ATOM 7019 C C . TYR A 1 858 ? 7.093 -56.287 91.670 1.00 57.97 858 TYR A C 1
ATOM 7021 O O . TYR A 1 858 ? 7.722 -57.306 91.383 1.00 57.97 858 TYR A O 1
ATOM 7029 N N . ARG A 1 859 ? 6.188 -56.286 92.658 1.00 56.34 859 ARG A N 1
ATOM 7030 C CA . ARG A 1 859 ? 5.886 -57.447 93.513 1.00 56.34 859 ARG A CA 1
ATOM 7031 C C . ARG A 1 859 ? 4.657 -58.204 92.994 1.00 56.34 859 ARG A C 1
ATOM 7033 O O . ARG A 1 859 ? 3.542 -57.697 93.075 1.00 56.34 859 ARG A O 1
ATOM 7040 N N . ARG A 1 860 ? 4.839 -59.444 92.515 1.00 58.47 860 ARG A N 1
ATOM 7041 C CA . ARG A 1 860 ? 3.725 -60.314 92.078 1.00 58.47 860 ARG A CA 1
ATOM 7042 C C . ARG A 1 860 ? 2.739 -60.566 93.228 1.00 58.47 860 ARG A C 1
ATOM 7044 O O . ARG A 1 860 ? 3.128 -61.098 94.265 1.00 58.47 860 ARG A O 1
ATOM 7051 N N . LEU A 1 861 ? 1.461 -60.246 93.010 1.00 57.94 861 LEU A N 1
ATOM 7052 C CA . LEU A 1 861 ? 0.376 -60.407 93.994 1.00 57.94 861 LEU A CA 1
ATOM 7053 C C . LEU A 1 861 ? -0.071 -61.868 94.219 1.00 57.94 861 LEU A C 1
ATOM 7055 O O . LEU A 1 861 ? -0.747 -62.149 95.202 1.00 57.94 861 LEU A O 1
ATOM 7059 N N . CYS A 1 862 ? 0.329 -62.805 93.354 1.00 51.00 862 CYS A N 1
ATOM 7060 C CA . CYS A 1 862 ? 0.147 -64.251 93.533 1.00 51.00 862 CYS A CA 1
ATOM 7061 C C . CYS A 1 862 ? 1.458 -64.981 93.168 1.00 51.00 862 CYS A C 1
ATOM 7063 O O . CYS A 1 862 ? 1.866 -64.917 92.005 1.00 51.00 862 CYS A O 1
ATOM 7065 N N . PRO A 1 863 ? 2.144 -65.654 94.117 1.00 55.41 863 PRO A N 1
ATOM 7066 C CA . PRO A 1 863 ? 3.422 -66.321 93.834 1.00 55.41 863 PRO A CA 1
ATOM 7067 C C . PRO A 1 863 ? 3.327 -67.660 93.083 1.00 55.41 863 PRO A C 1
ATOM 7069 O O . PRO A 1 863 ? 4.301 -68.049 92.444 1.00 55.41 863 PRO A O 1
ATOM 7072 N N . SER A 1 864 ? 2.192 -68.371 93.146 1.00 61.62 864 SER A N 1
ATOM 7073 C CA . SER A 1 864 ? 1.990 -69.663 92.468 1.00 61.62 864 SER A CA 1
ATOM 7074 C C . SER A 1 864 ? 0.773 -69.654 91.540 1.00 61.62 864 SER A C 1
ATOM 7076 O O . SER A 1 864 ? -0.211 -68.955 91.792 1.00 61.62 864 SER A O 1
ATOM 7078 N N . ALA A 1 865 ? 0.813 -70.490 90.496 1.00 61.47 865 ALA A N 1
ATOM 7079 C CA . ALA A 1 865 ? -0.315 -70.688 89.583 1.00 61.47 865 ALA A CA 1
ATOM 7080 C C . ALA A 1 865 ? -1.571 -71.190 90.321 1.00 61.47 865 ALA A C 1
ATOM 7082 O O . ALA A 1 865 ? -2.664 -70.683 90.095 1.00 61.47 865 ALA A O 1
ATOM 7083 N N . THR A 1 866 ? -1.408 -72.103 91.283 1.00 62.16 866 THR A N 1
ATOM 7084 C CA . THR A 1 866 ? -2.509 -72.605 92.124 1.00 62.16 866 THR A CA 1
ATOM 7085 C C . THR A 1 866 ? -3.155 -71.518 92.983 1.00 62.16 866 THR A C 1
ATOM 7087 O O . THR A 1 866 ? -4.368 -71.535 93.171 1.00 62.16 866 THR A O 1
ATOM 7090 N N . SER A 1 867 ? -2.390 -70.535 93.472 1.00 60.75 867 SER A N 1
ATOM 7091 C CA . SER A 1 867 ? -2.963 -69.403 94.210 1.00 60.75 867 SER A CA 1
ATOM 7092 C C . SER A 1 867 ? -3.737 -68.454 93.292 1.00 60.75 867 SER A C 1
ATOM 7094 O O . SER A 1 867 ? -4.757 -67.912 93.711 1.00 60.75 867 SER A O 1
ATOM 7096 N N . ALA A 1 868 ? -3.277 -68.269 92.050 1.00 59.06 868 ALA A N 1
ATOM 7097 C CA . ALA A 1 868 ? -3.986 -67.466 91.058 1.00 59.06 868 ALA A CA 1
ATOM 7098 C C . ALA A 1 868 ? -5.305 -68.134 90.627 1.00 59.06 868 ALA A C 1
ATOM 7100 O O . ALA A 1 868 ? -6.324 -67.457 90.533 1.00 59.06 868 ALA A O 1
ATOM 7101 N N . GLU A 1 869 ? -5.318 -69.459 90.449 1.00 65.38 869 GLU A N 1
ATOM 7102 C CA . GLU A 1 869 ? -6.534 -70.225 90.136 1.00 65.38 869 GLU A CA 1
ATOM 7103 C C . GLU A 1 869 ? -7.552 -70.200 91.294 1.00 65.38 869 GLU A C 1
ATOM 7105 O O . GLU A 1 869 ? -8.759 -70.089 91.074 1.00 65.38 869 GLU A O 1
ATOM 7110 N N . ASN A 1 870 ? -7.077 -70.224 92.544 1.00 68.06 870 ASN A N 1
ATOM 7111 C CA . ASN A 1 870 ? -7.934 -70.133 93.729 1.00 68.06 870 ASN A CA 1
ATOM 7112 C C . ASN A 1 870 ? -8.584 -68.747 93.890 1.00 68.06 870 ASN A C 1
ATOM 7114 O O . ASN A 1 870 ? -9.781 -68.671 94.161 1.00 68.06 870 ASN A O 1
ATOM 7118 N N . GLU A 1 871 ? -7.860 -67.643 93.673 1.00 65.31 871 GLU A N 1
ATOM 7119 C CA . GLU A 1 871 ? -8.502 -66.318 93.650 1.00 65.31 871 GLU A CA 1
ATOM 7120 C C . GLU A 1 871 ? -9.371 -66.126 92.395 1.00 65.31 871 GLU A C 1
ATOM 7122 O O . GLU A 1 871 ? -10.466 -65.572 92.491 1.00 65.31 871 GLU A O 1
ATOM 7127 N N . ARG A 1 872 ? -8.986 -66.669 91.228 1.00 68.12 872 ARG A N 1
ATOM 7128 C CA . ARG A 1 872 ? -9.840 -66.650 90.026 1.00 68.12 872 ARG A CA 1
ATOM 7129 C C . ARG A 1 872 ? -11.174 -67.354 90.274 1.00 68.12 872 ARG A C 1
ATOM 7131 O O . ARG A 1 872 ? -12.225 -66.782 89.994 1.00 68.12 872 ARG A O 1
ATOM 7138 N N . THR A 1 873 ? -11.158 -68.560 90.839 1.00 70.69 873 THR A N 1
ATOM 7139 C CA . THR A 1 873 ? -12.385 -69.303 91.175 1.00 70.69 873 THR A CA 1
ATOM 7140 C C . THR A 1 873 ? -13.187 -68.624 92.287 1.00 70.69 873 THR A C 1
ATOM 7142 O O . THR A 1 873 ? -14.415 -68.592 92.205 1.00 70.69 873 THR A O 1
ATOM 7145 N N . ARG A 1 874 ? -12.538 -67.980 93.269 1.00 74.81 874 ARG A N 1
ATOM 7146 C CA . ARG A 1 874 ? -13.203 -67.130 94.274 1.00 74.81 874 ARG A CA 1
ATOM 7147 C C . ARG A 1 874 ? -13.932 -65.942 93.635 1.00 74.81 874 ARG A C 1
ATOM 7149 O O . ARG A 1 874 ? -15.091 -65.691 93.969 1.00 74.81 874 ARG A O 1
ATOM 7156 N N . HIS A 1 875 ? -13.298 -65.249 92.688 1.00 69.50 875 HIS A N 1
ATOM 7157 C CA . HIS A 1 875 ? -13.910 -64.159 91.924 1.00 69.50 875 HIS A CA 1
ATOM 7158 C C . HIS A 1 875 ? -15.067 -64.647 91.032 1.00 69.50 875 HIS A C 1
ATOM 7160 O O . HIS A 1 875 ? -16.133 -64.032 91.047 1.00 69.50 875 HIS A O 1
ATOM 7166 N N . VAL A 1 876 ? -14.913 -65.775 90.327 1.00 73.25 876 VAL A N 1
ATOM 7167 C CA . VAL A 1 876 ? -15.980 -66.391 89.509 1.00 73.25 876 VAL A CA 1
ATOM 7168 C C . VAL A 1 876 ? -17.177 -66.809 90.368 1.00 73.25 876 VAL A C 1
ATOM 7170 O O . VAL A 1 876 ? -18.320 -66.527 90.014 1.00 73.25 876 VAL A O 1
ATOM 7173 N N . ASN A 1 877 ? -16.949 -67.422 91.531 1.00 73.00 877 ASN A N 1
ATOM 7174 C CA . ASN A 1 877 ? -18.033 -67.815 92.433 1.00 73.00 877 ASN A CA 1
ATOM 7175 C C . ASN A 1 877 ? -18.747 -66.594 93.034 1.00 73.00 877 ASN A C 1
ATOM 7177 O O . ASN A 1 877 ? -19.975 -66.591 93.110 1.00 73.00 877 ASN A O 1
ATOM 7181 N N . ARG A 1 878 ? -18.013 -65.520 93.369 1.00 72.19 878 ARG A N 1
ATOM 7182 C CA . ARG A 1 878 ? -18.610 -64.248 93.810 1.00 72.19 878 ARG A CA 1
ATOM 7183 C C . ARG A 1 878 ? -19.405 -63.554 92.696 1.00 72.19 878 ARG A C 1
ATOM 7185 O O . ARG A 1 878 ? -20.435 -62.949 92.982 1.00 72.19 878 ARG A O 1
ATOM 7192 N N . SER A 1 879 ? -18.968 -63.669 91.441 1.00 65.44 879 SER A N 1
ATOM 7193 C CA . SER A 1 879 ? -19.727 -63.210 90.271 1.00 65.44 879 SER A CA 1
ATOM 7194 C C . SER A 1 879 ? -21.037 -63.993 90.116 1.00 65.44 879 SER A C 1
ATOM 7196 O O . SER A 1 879 ? -22.097 -63.380 90.029 1.00 65.44 879 SER A O 1
ATOM 7198 N N . ARG A 1 880 ? -20.998 -65.329 90.203 1.00 71.69 880 ARG A N 1
ATOM 7199 C CA . ARG A 1 880 ? -22.194 -66.190 90.135 1.00 71.69 880 ARG A CA 1
ATOM 7200 C C . ARG A 1 880 ? -23.211 -65.907 91.243 1.00 71.69 880 ARG A C 1
ATOM 7202 O O . ARG A 1 880 ? -24.401 -65.854 90.956 1.00 71.69 880 ARG A O 1
ATOM 7209 N N . SER A 1 881 ? -22.771 -65.668 92.482 1.00 71.19 881 SER A N 1
ATOM 7210 C CA . SER A 1 881 ? -23.695 -65.294 93.564 1.00 71.19 881 SER A CA 1
ATOM 7211 C C . SER A 1 881 ? -24.315 -63.905 93.374 1.00 71.19 881 SER A C 1
ATOM 7213 O O . SER A 1 881 ? -25.451 -63.698 93.778 1.00 71.19 881 SER A O 1
ATOM 7215 N N . LEU A 1 882 ? -23.608 -62.961 92.738 1.00 66.44 882 LEU A N 1
ATOM 7216 C CA . LEU A 1 882 ? -24.183 -61.656 92.389 1.00 66.44 882 LEU A CA 1
ATOM 7217 C C . LEU A 1 882 ? -25.206 -61.775 91.250 1.00 66.44 882 LEU A C 1
ATOM 7219 O O . LEU A 1 882 ? -26.243 -61.126 91.319 1.00 66.44 882 LEU A O 1
ATOM 7223 N N . ILE A 1 883 ? -24.960 -62.635 90.255 1.00 68.69 883 ILE A N 1
ATOM 7224 C CA . ILE A 1 883 ? -25.931 -62.935 89.187 1.00 68.69 883 ILE A CA 1
ATOM 7225 C C . ILE A 1 883 ? -27.218 -63.529 89.779 1.00 68.69 883 ILE A C 1
ATOM 7227 O O . ILE A 1 883 ? -28.294 -63.021 89.493 1.00 68.69 883 ILE A O 1
ATOM 7231 N N . ALA A 1 884 ? -27.119 -64.505 90.689 1.00 71.12 884 ALA A N 1
ATOM 7232 C CA . ALA A 1 884 ? -28.295 -65.096 91.338 1.00 71.12 884 ALA A CA 1
ATOM 7233 C C . ALA A 1 884 ? -29.134 -64.076 92.143 1.00 71.12 884 ALA A C 1
ATOM 7235 O O . ALA A 1 884 ? -30.360 -64.141 92.133 1.00 71.12 884 ALA A O 1
ATOM 7236 N N . ILE A 1 885 ? -28.487 -63.105 92.804 1.00 70.31 885 ILE A N 1
ATOM 7237 C CA . ILE A 1 885 ? -29.179 -62.005 93.503 1.00 70.31 885 ILE A CA 1
ATOM 7238 C C . ILE A 1 885 ? -29.872 -61.061 92.504 1.00 70.31 885 ILE A C 1
ATOM 7240 O O . ILE A 1 885 ? -30.963 -60.567 92.783 1.00 70.31 885 ILE A O 1
ATOM 7244 N N . ILE A 1 886 ? -29.267 -60.820 91.335 1.00 63.69 886 ILE A N 1
ATOM 7245 C CA . ILE A 1 886 ? -29.863 -60.006 90.265 1.00 63.69 886 ILE A CA 1
ATOM 7246 C C . ILE A 1 886 ? -31.089 -60.710 89.666 1.00 63.69 886 ILE A C 1
ATOM 7248 O O . ILE A 1 886 ? -32.132 -60.072 89.551 1.00 63.69 886 ILE A O 1
ATOM 7252 N N . ASP A 1 887 ? -31.006 -62.007 89.357 1.00 66.88 887 ASP A N 1
ATOM 7253 C CA . ASP A 1 887 ? -32.146 -62.787 88.846 1.00 66.88 887 ASP A CA 1
ATOM 7254 C C . ASP A 1 887 ? -33.324 -62.778 89.838 1.00 66.88 887 ASP A C 1
ATOM 7256 O O . ASP A 1 887 ? -34.476 -62.593 89.444 1.00 66.88 887 ASP A O 1
ATOM 7260 N N . GLN A 1 888 ? -33.037 -62.895 91.140 1.00 66.81 888 GLN A N 1
ATOM 7261 C CA . GLN A 1 888 ? -34.060 -62.852 92.185 1.00 66.81 888 GLN A CA 1
ATOM 7262 C C . GLN A 1 888 ? -34.732 -61.466 92.287 1.00 66.81 888 GLN A C 1
ATOM 7264 O O . GLN A 1 888 ? -35.962 -61.376 92.330 1.00 66.81 888 GLN A O 1
ATOM 7269 N N . LEU A 1 889 ? -33.958 -60.376 92.209 1.00 59.88 889 LEU A N 1
ATOM 7270 C CA . LEU A 1 889 ? -34.492 -59.007 92.140 1.00 59.88 889 LEU A CA 1
ATOM 7271 C C . LEU A 1 889 ? -35.327 -58.754 90.872 1.00 59.88 889 LEU A C 1
ATOM 7273 O O . LEU A 1 889 ? -36.336 -58.051 90.939 1.00 59.88 889 LEU A O 1
ATOM 7277 N N . VAL A 1 890 ? -34.950 -59.348 89.734 1.00 59.56 890 VAL A N 1
ATOM 7278 C CA . VAL A 1 890 ? -35.725 -59.288 88.481 1.00 59.56 890 VAL A CA 1
ATOM 7279 C C . VAL A 1 890 ? -37.077 -59.997 88.625 1.00 59.56 890 VAL A C 1
ATOM 7281 O O . VAL A 1 890 ? -38.072 -59.505 88.093 1.00 59.56 890 VAL A O 1
ATOM 7284 N N . THR A 1 891 ? -37.155 -61.101 89.379 1.00 65.44 891 THR A N 1
ATOM 7285 C CA . THR A 1 891 ? -38.443 -61.763 89.665 1.00 65.44 891 THR A CA 1
ATOM 7286 C C . THR A 1 891 ? -39.321 -61.019 90.673 1.00 65.44 891 THR A C 1
ATOM 7288 O O . THR A 1 891 ? -40.544 -61.084 90.558 1.00 65.44 891 THR A O 1
ATOM 7291 N N . GLU A 1 892 ? -38.737 -60.302 91.637 1.00 64.75 892 GLU A N 1
ATOM 7292 C CA . GLU A 1 892 ? -39.493 -59.610 92.693 1.00 64.75 892 GLU A CA 1
ATOM 7293 C C . GLU A 1 892 ? -39.964 -58.197 92.281 1.00 64.75 892 GLU A C 1
ATOM 7295 O O . GLU A 1 892 ? -41.021 -57.757 92.733 1.00 64.75 892 GLU A O 1
ATOM 7300 N N . PHE A 1 893 ? -39.253 -57.500 91.378 1.00 51.38 893 PHE A N 1
ATOM 7301 C CA . PHE A 1 893 ? -39.590 -56.128 90.956 1.00 51.38 893 PHE A CA 1
ATOM 7302 C C . PHE A 1 893 ? -39.583 -55.918 89.423 1.00 51.38 893 PHE A C 1
ATOM 7304 O O . PHE A 1 893 ? -38.708 -55.224 88.890 1.00 51.38 893 PHE A O 1
ATOM 7311 N N . PRO A 1 894 ? -40.607 -56.405 88.685 1.00 58.00 894 PRO A N 1
ATOM 7312 C CA . PRO A 1 894 ? -40.660 -56.310 87.218 1.00 58.00 894 PRO A CA 1
ATOM 7313 C C . PRO A 1 894 ? -40.544 -54.885 86.649 1.00 58.00 894 PRO A C 1
ATOM 7315 O O . PRO A 1 894 ? -40.035 -54.691 85.546 1.00 58.00 894 PRO A O 1
ATOM 7318 N N . GLN A 1 895 ? -40.980 -53.871 87.404 1.00 54.44 895 GLN A N 1
ATOM 7319 C CA . GLN A 1 895 ? -41.009 -52.466 86.974 1.00 54.44 895 GLN A CA 1
ATOM 7320 C C . GLN A 1 895 ? -39.616 -51.803 86.879 1.00 54.44 895 GLN A C 1
ATOM 7322 O O . GLN A 1 895 ? -39.501 -50.722 86.309 1.00 54.44 895 GLN A O 1
ATOM 7327 N N . VAL A 1 896 ? -38.552 -52.437 87.390 1.00 53.41 896 VAL A N 1
ATOM 7328 C CA . VAL A 1 896 ? -37.183 -51.870 87.425 1.00 53.41 896 VAL A CA 1
ATOM 7329 C C . VAL A 1 896 ? -36.362 -52.212 86.162 1.00 53.41 896 VAL A C 1
ATOM 7331 O O . VAL A 1 896 ? -35.280 -51.668 85.943 1.00 53.41 896 VAL A O 1
ATOM 7334 N N . CYS A 1 897 ? -36.863 -53.090 85.285 1.00 50.97 897 CYS A N 1
ATOM 7335 C CA . CYS A 1 897 ? -36.049 -53.733 84.243 1.00 50.97 897 CYS A CA 1
ATOM 7336 C C . CYS A 1 897 ? -35.550 -52.817 83.100 1.00 50.97 897 CYS A C 1
ATOM 7338 O O . CYS A 1 897 ? -34.545 -53.136 82.466 1.00 50.97 897 CYS A O 1
ATOM 7340 N N . ASN A 1 898 ? -36.202 -51.681 82.831 1.00 52.88 898 ASN A N 1
ATOM 7341 C CA . ASN A 1 898 ? -36.027 -50.917 81.582 1.00 52.88 898 ASN A CA 1
ATOM 7342 C C . ASN A 1 898 ? -34.977 -49.781 81.634 1.00 52.88 898 ASN A C 1
ATOM 7344 O O . ASN A 1 898 ? -35.187 -48.727 81.038 1.00 52.88 898 ASN A O 1
ATOM 7348 N N . GLY A 1 899 ? -33.837 -49.968 82.312 1.00 55.47 899 GLY A N 1
ATOM 7349 C CA . GLY A 1 899 ? -32.786 -48.932 82.321 1.00 55.47 899 GLY A CA 1
ATOM 7350 C C . GLY A 1 899 ? -31.380 -49.361 82.747 1.00 55.47 899 GLY A C 1
ATOM 7351 O O . GLY A 1 899 ? -30.439 -49.244 81.966 1.00 55.47 899 GLY A O 1
ATOM 7352 N N . HIS A 1 900 ? -31.203 -49.828 83.988 1.00 53.94 900 HIS A N 1
ATOM 7353 C CA . HIS A 1 900 ? -29.884 -49.748 84.649 1.00 53.94 900 HIS A CA 1
ATOM 7354 C C . HIS A 1 900 ? -29.196 -51.079 85.008 1.00 53.94 900 HIS A C 1
ATOM 7356 O O . HIS A 1 900 ? -28.089 -51.054 85.539 1.00 53.94 900 HIS A O 1
ATOM 7362 N N . ILE A 1 901 ? -29.791 -52.239 84.707 1.00 53.25 901 ILE A N 1
ATOM 7363 C CA . ILE A 1 901 ? -29.240 -53.555 85.112 1.00 53.25 901 ILE A CA 1
ATOM 7364 C C . ILE A 1 901 ? -28.543 -54.299 83.952 1.00 53.25 901 ILE A C 1
ATOM 7366 O O . ILE A 1 901 ? -27.597 -55.059 84.172 1.00 53.25 901 ILE A O 1
ATOM 7370 N N . PHE A 1 902 ? -28.940 -54.039 82.702 1.00 52.84 902 PHE A N 1
ATOM 7371 C CA . PHE A 1 902 ? -28.456 -54.764 81.516 1.00 52.84 902 PHE A CA 1
ATOM 7372 C C . PHE A 1 902 ? -26.922 -54.740 81.288 1.00 52.84 902 PHE A C 1
ATOM 7374 O O . PHE A 1 902 ? -26.368 -55.790 80.947 1.00 52.84 902 PHE A O 1
ATOM 7381 N N . PRO A 1 903 ? -26.193 -53.619 81.509 1.00 54.22 903 PRO A N 1
ATOM 7382 C CA . PRO A 1 903 ? -24.739 -53.579 81.307 1.00 54.22 903 PRO A CA 1
ATOM 7383 C C . PRO A 1 903 ? -23.969 -54.558 82.206 1.00 54.22 903 PRO A C 1
ATOM 7385 O O . PRO A 1 903 ? -23.006 -55.191 81.767 1.00 54.22 903 PRO A O 1
ATOM 7388 N N . CYS A 1 904 ? -24.417 -54.733 83.454 1.00 51.28 904 CYS A N 1
ATOM 7389 C CA . CYS A 1 904 ? -23.759 -55.594 84.436 1.00 51.28 904 CYS A CA 1
ATOM 7390 C C . CYS A 1 904 ? -23.781 -57.071 84.018 1.00 51.28 904 CYS A C 1
ATOM 7392 O O . CYS A 1 904 ? -22.771 -57.761 84.152 1.00 51.28 904 CYS A O 1
ATOM 7394 N N . ILE A 1 905 ? -24.900 -57.547 83.464 1.00 52.72 905 ILE A N 1
ATOM 7395 C CA . ILE A 1 905 ? -25.060 -58.946 83.039 1.00 52.72 905 ILE A CA 1
ATOM 7396 C C . ILE A 1 905 ? -24.091 -59.271 81.891 1.00 52.72 905 ILE A C 1
ATOM 7398 O O . ILE A 1 905 ? -23.395 -60.286 81.929 1.00 52.72 905 ILE A O 1
ATOM 7402 N N . ILE A 1 906 ? -23.966 -58.375 80.904 1.00 53.44 906 ILE A N 1
ATOM 7403 C CA . ILE A 1 906 ? -23.069 -58.582 79.758 1.00 53.44 906 ILE A CA 1
ATOM 7404 C C . ILE A 1 906 ? -21.598 -58.580 80.204 1.00 53.44 906 ILE A C 1
ATOM 7406 O O . ILE A 1 906 ? -20.850 -59.483 79.821 1.00 53.44 906 ILE A O 1
ATOM 7410 N N . ILE A 1 907 ? -21.186 -57.631 81.052 1.00 54.88 907 ILE A N 1
ATOM 7411 C CA . ILE A 1 907 ? -19.799 -57.520 81.543 1.00 54.88 907 ILE A CA 1
ATOM 7412 C C . ILE A 1 907 ? -19.384 -58.747 82.376 1.00 54.88 907 ILE A C 1
ATOM 7414 O O . ILE A 1 907 ? -18.237 -59.189 82.280 1.00 54.88 907 ILE A O 1
ATOM 7418 N N . LEU A 1 908 ? -20.303 -59.331 83.152 1.00 51.00 908 LEU A N 1
ATOM 7419 C CA . LEU A 1 908 ? -20.045 -60.537 83.950 1.00 51.00 908 LEU A CA 1
ATOM 7420 C C . LEU A 1 908 ? -20.091 -61.844 83.132 1.00 51.00 908 LEU A C 1
ATOM 7422 O O . LEU A 1 908 ? -19.592 -62.862 83.600 1.00 51.00 908 LEU A O 1
ATOM 7426 N N . SER A 1 909 ? -20.637 -61.828 81.909 1.00 48.31 909 SER A N 1
ATOM 7427 C CA . SER A 1 909 ? -20.748 -63.015 81.038 1.00 48.31 909 SER A CA 1
ATOM 7428 C C . SER A 1 909 ? -19.521 -63.305 80.152 1.00 48.31 909 SER A C 1
ATOM 7430 O O . SER A 1 909 ? -19.436 -64.383 79.565 1.00 48.31 909 SER A O 1
ATOM 7432 N N . LYS A 1 910 ? -18.578 -62.357 80.023 1.00 51.34 910 LYS A N 1
ATOM 7433 C CA . LYS A 1 910 ? -17.473 -62.388 79.035 1.00 51.34 910 LYS A CA 1
ATOM 7434 C C . LYS A 1 910 ? -16.049 -62.443 79.644 1.00 51.34 910 LYS A C 1
ATOM 7436 O O . LYS A 1 910 ? -15.122 -61.894 79.046 1.00 51.34 910 LYS A O 1
ATOM 7441 N N . LYS A 1 911 ? -15.843 -63.077 80.810 1.00 47.31 911 LYS A N 1
ATOM 7442 C CA . LYS A 1 911 ? -14.519 -63.234 81.471 1.00 47.31 911 LYS A CA 1
ATOM 7443 C C . LYS A 1 911 ? -14.311 -64.594 82.152 1.00 47.31 911 LYS A C 1
ATOM 7445 O O . LYS A 1 911 ? -15.317 -65.151 82.631 1.00 47.31 911 LYS A O 1
#

Foldseek 3Di:
DDDDDDDYDDDDDDDDDDDDDDDDDDDDDDDDDDDDDDDDDDDDDDDDDDDDDDDDDPPDPPCPVVVVVVVVPVVVVVVVVVVVVVVVVVVVVVVVVVVVVVVVVVVVVVVVVVVVVVVVVVVVVVVVVVVVVVVVVVVVVVVVVVVVVVVVVVVVVVVVVVVVVVVVVVVVVVVVVVVVVVVVVVVVVVVVVVVVVVVVVVVVVVVVVVVVVVVVVVVVVVVVVVVVVVVVVVVVVVVVVVVVVVVVVVVVVVVVVVVVVVVVVVVVVVVVVVVVVVVVVVVVVVVVVVVVVVVVVVVVVVVVVVVVVVVVVVVVVVVVVVVVVVVVVVVVVVVVVVVVVVVVVVVVVVVVVVVVVCVVVVVVVVVVVVVVVPVVVVVVVVVVVVVVCVVPPVVCVVVCVVVVPPPVPPDDDDDDDDDDDDDDDPPPPPVPVVVVVVVVVVVVVVVVVVVVVVVVVVVVVVVVVVVVVVVVVVVVVVVVVVVVVVVVVVVVVVVVVVVVVVVVVVVVVVVVVVVPVPDDDDDDDDVVVVVVVVVVVVVVVVVVVVVVVVVVVVVVVVVVVVVVVVVVVVVVVVVVVVVVVVVVVVVVVVVVVVVVVVVVVVVVVVVVVVVVVVVVVVVVVVVVVVVVVVVVVVVVVVVVVVVVVVVVVVVVVVVVVVVVVVVVVVVVVVVVVVVVVVVVVVVVVVVVVVVVVVVVVVVPDPDDPPPVVVVVPVVVVVVVVPPPVVPPVPPVVPDDVVPSVVVVVVVVVVPDDDDDDDDPDDPPVVVVVVVVVVVVVVVVVVVVVVVVVVVVVVVVVVVVVVVVVVVVVVVVVVVVVVVVVVVVVVVVVVVVVVVVVVVVVVVVVVVVQVVCVVVVNDDDPAPDPVRVVVVVVVVLVVLVVVVVVVVVVCVVDVPVPPDDCVVSVVVSVPD

Secondary structure (DSSP, 8-state):
-------------------------------------------------------S-TTSTTSHHHHHHHHHHHHHHHHHHHHHHHHHHHHHHHHHHHHHHHHHHHHHHHHHHHHHHHHHHHHHHHHHHHHHHHHHHHHHHHHHHHHHHHHHHHHHHHHHHHHHHHHHHHHHHHHHHHHHHHHHHHHHHHHHHHHHHHHHHHHHHHHHHHHHHHHHHHHHHHHHHHHHHHHHHHHHHHHHHHHHHHHHHHHHHHHHHHHHHHHHHHHHHHHHHHHHHHHHHHHHHHHHHHHHHHHHHHHHHHHHHHHHHHHHHHHHHHHHHHHHHHHHHHHHHHHHHHHHHHHHHHHHHHHHHHHHHHHHHHHHHHHHHHHHHHHHHHHHHHHHHHHHHHHHHTTTGGGSGGGGGSSTT--------------GGGSTTTTTTHHHHHHHHHHHHHHHHHHHHHHHHHHHHHHHHHHHHHHHHHHHHHHHHHHHHHHHHHHHHHHHHHHHHHHHHHHHHHHHHHHHSSS------HHHHHHHHHHHHHHHHHHHHHHHHHHHHHHHHHHHHHHHHHHHHHHHHHHHHHHHHHHHHHHHHHHHHHHHHHHHHHHHHHHHHHHHHHHHHHHHHHHHHHHHHHHHHHHHHHHHHHHHHHHHHHHHHHHHHHHHHHHHHHHHHHHHHHHHHHHHHHHHHHHHHHHHHHHHHHHS---STTHHHHHHHHHHHHHTHHHHGGGTTTTTTSSSGGGTHHHHHHHHHTT---------THHHHHHHHHHHHHHHHHHHHHHHHHHHHHHHHHHHHHHHHHHHHHHHHHHHHHHHHHHHHHHHHHHHHHHHHHHHHHHHHHHHHHHHHHHHHTTT----S-SSHHHHHHHHHHHHHHHHHHHHHHHHHHHH-GGGTTTSSHHHHHHHH--